Protein AF-0000000065785938 (afdb_homodimer)

Structure (mmCIF, N/CA/C/O backbone):
data_AF-0000000065785938-model_v1
#
loop_
_entity.id
_entity.type
_entity.pdbx_description
1 polymer '3-phosphoshikimate 1-carboxyvinyltransferase'
#
loop_
_atom_site.group_PDB
_atom_site.id
_atom_site.type_symbol
_atom_site.label_atom_id
_atom_site.label_alt_id
_atom_site.label_comp_id
_atom_site.label_asym_id
_atom_site.label_entity_id
_atom_site.label_seq_id
_atom_site.pdbx_PDB_ins_code
_atom_site.Cartn_x
_atom_site.Cartn_y
_atom_site.Cartn_z
_atom_site.occupancy
_atom_site.B_iso_or_equiv
_atom_site.auth_seq_id
_atom_site.auth_comp_id
_atom_site.auth_asym_id
_atom_site.auth_atom_id
_atom_site.pdbx_PDB_model_num
ATOM 1 N N . MET A 1 1 ? -3.094 27.625 -11.453 1 94.19 1 MET A N 1
ATOM 2 C CA . MET A 1 1 ? -3.986 28.672 -10.961 1 94.19 1 MET A CA 1
ATOM 3 C C . MET A 1 1 ? -3.453 30.047 -11.32 1 94.19 1 MET A C 1
ATOM 5 O O . MET A 1 1 ? -2.287 30.359 -11.062 1 94.19 1 MET A O 1
ATOM 9 N N . LYS A 1 2 ? -4.152 30.797 -12.133 1 94.94 2 LYS A N 1
ATOM 10 C CA . LYS A 1 2 ? -3.791 32.156 -12.508 1 94.94 2 LYS A CA 1
ATOM 11 C C . LYS A 1 2 ? -4.555 33.188 -11.672 1 94.94 2 LYS A C 1
ATOM 13 O O . LYS A 1 2 ? -5.785 33.125 -11.578 1 94.94 2 LYS A O 1
ATOM 18 N N . ILE A 1 3 ? -3.787 34.094 -10.852 1 96.44 3 ILE A N 1
ATOM 19 C CA . ILE A 1 3 ? -4.367 35.156 -10.031 1 96.44 3 ILE A CA 1
ATOM 20 C C . ILE A 1 3 ? -4.137 36.531 -10.695 1 96.44 3 ILE A C 1
ATOM 22 O O . ILE A 1 3 ? -3.025 36.812 -11.141 1 96.44 3 ILE A O 1
ATOM 26 N N . PHE A 1 4 ? -5.156 37.375 -10.734 1 95.56 4 PHE A N 1
ATOM 27 C CA . PHE A 1 4 ? -5.039 38.719 -11.305 1 95.56 4 PHE A CA 1
ATOM 28 C C . PHE A 1 4 ? -4.984 39.75 -10.211 1 95.56 4 PHE A C 1
ATOM 30 O O . PHE A 1 4 ? -5.676 39.625 -9.195 1 95.56 4 PHE A O 1
ATOM 37 N N . ALA A 1 5 ? -4.184 40.781 -10.461 1 94.94 5 ALA A N 1
ATOM 38 C CA . ALA A 1 5 ? -4.051 41.844 -9.484 1 94.94 5 ALA A CA 1
ATOM 39 C C . ALA A 1 5 ? -5.398 42.5 -9.211 1 94.94 5 ALA A C 1
ATOM 41 O O . ALA A 1 5 ? -6.18 42.75 -10.133 1 94.94 5 ALA A O 1
ATOM 42 N N . GLN A 1 6 ? -5.57 42.812 -7.938 1 92.12 6 GLN A N 1
ATOM 43 C CA . GLN A 1 6 ? -6.828 43.406 -7.512 1 92.12 6 GLN A CA 1
ATOM 44 C C . GLN A 1 6 ? -6.855 44.906 -7.852 1 92.12 6 GLN A C 1
ATOM 46 O O . GLN A 1 6 ? -5.844 45.594 -7.73 1 92.12 6 GLN A O 1
ATOM 51 N N . SER A 1 7 ? -8.039 45.375 -8.234 1 88.81 7 SER A N 1
ATOM 52 C CA . SER A 1 7 ? -8.242 46.812 -8.461 1 88.81 7 SER A CA 1
ATOM 53 C C . SER A 1 7 ? -9.219 47.406 -7.449 1 88.81 7 SER A C 1
ATOM 55 O O . SER A 1 7 ? -9.297 48.625 -7.285 1 88.81 7 SER A O 1
ATOM 57 N N . LYS A 1 8 ? -9.906 46.594 -6.758 1 94.62 8 LYS A N 1
ATOM 58 C CA . LYS A 1 8 ? -10.914 47 -5.785 1 94.62 8 LYS A CA 1
ATOM 59 C C . LYS A 1 8 ? -10.664 46.344 -4.426 1 94.62 8 LYS A C 1
ATOM 61 O O . LYS A 1 8 ? -10.016 45.281 -4.344 1 94.62 8 LYS A O 1
ATOM 66 N N . PRO A 1 9 ? -11.156 47 -3.391 1 95.69 9 PRO A N 1
ATOM 67 C CA . PRO A 1 9 ? -11.023 46.406 -2.061 1 95.69 9 PRO A CA 1
ATOM 68 C C . PRO A 1 9 ? -11.789 45.094 -1.929 1 95.69 9 PRO A C 1
ATOM 70 O O . PRO A 1 9 ? -12.766 44.875 -2.641 1 95.69 9 PRO A O 1
ATOM 73 N N . LEU A 1 10 ? -11.266 44.219 -1.013 1 96.06 10 LEU A N 1
ATOM 74 C CA . LEU A 1 10 ? -11.953 42.969 -0.66 1 96.06 10 LEU A CA 1
ATOM 75 C C . LEU A 1 10 ? -12.844 43.188 0.558 1 96.06 10 LEU A C 1
ATOM 77 O O . LEU A 1 10 ? -12.359 43.5 1.646 1 96.06 10 LEU A O 1
ATOM 81 N N . LYS A 1 11 ? -14.117 43.125 0.371 1 95.25 11 LYS A N 1
ATOM 82 C CA . LYS A 1 11 ? -15.086 43.25 1.46 1 95.25 11 LYS A CA 1
ATOM 83 C C . LYS A 1 11 ? -16 42.031 1.514 1 95.25 11 LYS A C 1
ATOM 85 O O . LYS A 1 11 ? -16.766 41.781 0.573 1 95.25 11 LYS A O 1
ATOM 90 N N . ALA A 1 12 ? -15.906 41.281 2.598 1 96.62 12 ALA A N 1
ATOM 91 C CA . ALA A 1 12 ? -16.719 40.094 2.645 1 96.62 12 ALA A CA 1
ATOM 92 C C . ALA A 1 12 ? -16.812 39.531 4.07 1 96.62 12 ALA A C 1
ATOM 94 O O . ALA A 1 12 ? -15.984 39.875 4.922 1 96.62 12 ALA A O 1
ATOM 95 N N . THR A 1 13 ? -17.891 38.906 4.379 1 97.31 13 THR A N 1
ATOM 96 C CA . THR A 1 13 ? -18.062 38.031 5.516 1 97.31 13 THR A CA 1
ATOM 97 C C . THR A 1 13 ? -17.984 36.562 5.07 1 97.31 13 THR A C 1
ATOM 99 O O . THR A 1 13 ? -18.75 36.125 4.215 1 97.31 13 THR A O 1
ATOM 102 N N . ILE A 1 14 ? -16.984 35.875 5.59 1 96.81 14 ILE A N 1
ATOM 103 C CA . ILE A 1 14 ? -16.734 34.5 5.145 1 96.81 14 ILE A CA 1
ATOM 104 C C . ILE A 1 14 ? -17.125 33.531 6.25 1 96.81 14 ILE A C 1
ATOM 106 O O . ILE A 1 14 ? -16.609 33.594 7.367 1 96.81 14 ILE A O 1
ATOM 110 N N . SER A 1 15 ? -18.016 32.594 5.945 1 94.31 15 SER A N 1
ATOM 111 C CA . SER A 1 15 ? -18.438 31.594 6.918 1 94.31 15 SER A CA 1
ATOM 112 C C . SER A 1 15 ? -18.062 30.188 6.465 1 94.31 15 SER A C 1
ATOM 114 O O . SER A 1 15 ? -18.031 29.25 7.273 1 94.31 15 SER A O 1
ATOM 116 N N . ASN A 1 16 ? -17.812 30.078 5.219 1 93 16 ASN A N 1
ATOM 117 C CA . ASN A 1 16 ? -17.562 28.75 4.652 1 93 16 ASN A CA 1
ATOM 118 C C . ASN A 1 16 ? -16.062 28.453 4.562 1 93 16 ASN A C 1
ATOM 120 O O . ASN A 1 16 ? -15.578 27.984 3.535 1 93 16 ASN A O 1
ATOM 124 N N . ILE A 1 17 ? -15.375 28.828 5.66 1 93.12 17 ILE A N 1
ATOM 125 C CA . ILE A 1 17 ? -13.953 28.516 5.777 1 93.12 17 ILE A CA 1
ATOM 126 C C . ILE A 1 17 ? -13.781 27.047 6.148 1 93.12 17 ILE A C 1
ATOM 128 O O . ILE A 1 17 ? -14.688 26.422 6.715 1 93.12 17 ILE A O 1
ATOM 132 N N . ALA A 1 18 ? -12.664 26.484 5.742 1 93.25 18 ALA A N 1
ATOM 133 C CA . ALA A 1 18 ? -12.352 25.109 6.105 1 93.25 18 ALA A CA 1
ATOM 134 C C . ALA A 1 18 ? -12.391 24.922 7.617 1 93.25 18 ALA A C 1
ATOM 136 O O . ALA A 1 18 ? -11.898 25.766 8.367 1 93.25 18 ALA A O 1
ATOM 137 N N . ALA A 1 19 ? -13.047 23.844 8.07 1 95.38 19 ALA A N 1
ATOM 138 C CA . ALA A 1 19 ? -13.016 23.469 9.484 1 95.38 19 ALA A CA 1
ATOM 139 C C . ALA A 1 19 ? -11.594 23.109 9.922 1 95.38 19 ALA A C 1
ATOM 141 O O . ALA A 1 19 ? -10.734 22.812 9.086 1 95.38 19 ALA A O 1
ATOM 142 N N . ASP A 1 20 ? -11.375 23.234 11.172 1 96.12 20 ASP A N 1
ATOM 143 C CA . ASP A 1 20 ? -10.031 22.984 11.68 1 96.12 20 ASP A CA 1
ATOM 144 C C . ASP A 1 20 ? -9.578 21.562 11.383 1 96.12 20 ASP A C 1
ATOM 146 O O . ASP A 1 20 ? -10.211 20.594 11.82 1 96.12 20 ASP A O 1
ATOM 150 N N . LYS A 1 21 ? -8.5 21.406 10.648 1 95.12 21 LYS A N 1
ATOM 151 C CA . LYS A 1 21 ? -7.977 20.125 10.195 1 95.12 21 LYS A CA 1
ATOM 152 C C . LYS A 1 21 ? -7.449 19.297 11.367 1 95.12 21 LYS A C 1
ATOM 154 O O . LYS A 1 21 ? -7.68 18.094 11.438 1 95.12 21 LYS A O 1
ATOM 159 N N . SER A 1 22 ? -6.742 19.953 12.289 1 96.12 22 SER A N 1
ATOM 160 C CA . SER A 1 22 ? -6.141 19.266 13.438 1 96.12 22 SER A CA 1
ATOM 161 C C . SER A 1 22 ? -7.207 18.656 14.344 1 96.12 22 SER A C 1
ATOM 163 O O . SER A 1 22 ? -7.055 17.531 14.82 1 96.12 22 SER A O 1
ATOM 165 N N . ILE A 1 23 ? -8.242 19.422 14.594 1 97.62 23 ILE A N 1
ATOM 166 C CA . ILE A 1 23 ? -9.32 18.938 15.445 1 97.62 23 ILE A CA 1
ATOM 167 C C . ILE A 1 23 ? -10.102 17.844 14.727 1 97.62 23 ILE A C 1
ATOM 169 O O . ILE A 1 23 ? -10.555 16.891 15.352 1 97.62 23 ILE A O 1
ATOM 173 N N . SER A 1 24 ? -10.266 17.984 13.422 1 97.94 24 SER A N 1
ATOM 174 C CA . SER A 1 24 ? -10.922 16.953 12.625 1 97.94 24 SER A CA 1
ATOM 175 C C . SER A 1 24 ? -10.203 15.609 12.766 1 97.94 24 SER A C 1
ATOM 177 O O . SER A 1 24 ? -10.844 14.586 13.008 1 97.94 24 SER A O 1
ATOM 179 N N . HIS A 1 25 ? -8.914 15.602 12.602 1 98.25 25 HIS A N 1
ATOM 180 C CA . HIS A 1 25 ? -8.141 14.375 12.781 1 98.25 25 HIS A CA 1
ATOM 181 C C . HIS A 1 25 ? -8.367 13.781 14.164 1 98.25 25 HIS A C 1
ATOM 183 O O . HIS A 1 25 ? -8.617 12.578 14.297 1 98.25 25 HIS A O 1
ATOM 189 N N . ARG A 1 26 ? -8.203 14.617 15.164 1 98.62 26 ARG A N 1
ATOM 190 C CA . ARG A 1 26 ? -8.281 14.164 16.547 1 98.62 26 ARG A CA 1
ATOM 191 C C . ARG A 1 26 ? -9.664 13.617 16.875 1 98.62 26 ARG A C 1
ATOM 193 O O . ARG A 1 26 ? -9.797 12.648 17.625 1 98.62 26 ARG A O 1
ATOM 200 N N . ALA A 1 27 ? -10.703 14.289 16.312 1 98.62 27 ALA A N 1
ATOM 201 C CA . ALA A 1 27 ? -12.062 13.805 16.531 1 98.62 27 ALA A CA 1
ATOM 202 C C . ALA A 1 27 ? -12.219 12.367 16.047 1 98.62 27 ALA A C 1
ATOM 204 O O . ALA A 1 27 ? -12.82 11.539 16.734 1 98.62 27 ALA A O 1
ATOM 205 N N . VAL A 1 28 ? -11.656 12.055 14.914 1 98.75 28 VAL A N 1
ATOM 206 C CA . VAL A 1 28 ? -11.734 10.719 14.344 1 98.75 28 VAL A CA 1
ATOM 207 C C . VAL A 1 28 ? -10.938 9.742 15.195 1 98.75 28 VAL A C 1
ATOM 209 O O . VAL A 1 28 ? -11.445 8.688 15.594 1 98.75 28 VAL A O 1
ATOM 212 N N . ILE A 1 29 ? -9.734 10.062 15.531 1 98.75 29 ILE A N 1
ATOM 213 C CA . ILE A 1 29 ? -8.797 9.172 16.203 1 98.75 29 ILE A CA 1
ATOM 214 C C . ILE A 1 29 ? -9.281 8.898 17.625 1 98.75 29 ILE A C 1
ATOM 216 O O . ILE A 1 29 ? -9.297 7.754 18.078 1 98.75 29 ILE A O 1
ATOM 220 N N . PHE A 1 30 ? -9.758 9.984 18.328 1 98.62 30 PHE A N 1
ATOM 221 C CA . PHE A 1 30 ? -10.195 9.828 19.719 1 98.62 30 PHE A CA 1
ATOM 222 C C . PHE A 1 30 ? -11.484 9.008 19.781 1 98.62 30 PHE A C 1
ATOM 224 O O . PHE A 1 30 ? -11.734 8.328 20.781 1 98.62 30 PHE A O 1
ATOM 231 N N . SER A 1 31 ? -12.32 9.055 18.734 1 98.56 31 SER A N 1
ATOM 232 C CA . SER A 1 31 ? -13.547 8.273 18.688 1 98.56 31 SER A CA 1
ATOM 233 C C . SER A 1 31 ? -13.258 6.781 18.797 1 98.56 31 SER A C 1
ATOM 235 O O . SER A 1 31 ? -14.086 6.02 19.297 1 98.56 31 SER A O 1
ATOM 237 N N . LEU A 1 32 ? -12.078 6.34 18.375 1 98.5 32 LEU A N 1
ATOM 238 C CA . LEU A 1 32 ? -11.711 4.93 18.375 1 98.5 32 LEU A CA 1
ATOM 239 C C . LEU A 1 32 ? -11.539 4.414 19.797 1 98.5 32 LEU A C 1
ATOM 241 O O . LEU A 1 32 ? -11.539 3.203 20.031 1 98.5 32 LEU A O 1
ATOM 245 N N . LEU A 1 33 ? -11.344 5.34 20.766 1 97.94 33 LEU A N 1
ATOM 246 C CA . LEU A 1 33 ? -11.117 4.969 22.156 1 97.94 33 LEU A CA 1
ATOM 247 C C . LEU A 1 33 ? -12.375 5.195 23 1 97.94 33 LEU A C 1
ATOM 249 O O . LEU A 1 33 ? -12.328 5.109 24.219 1 97.94 33 LEU A O 1
ATOM 253 N N . SER A 1 34 ? -13.469 5.492 22.344 1 97.94 34 SER A N 1
ATOM 254 C CA . SER A 1 34 ? -14.711 5.812 23.047 1 97.94 34 SER A CA 1
ATOM 255 C C . SER A 1 34 ? -15.68 4.641 23.016 1 97.94 34 SER A C 1
ATOM 257 O O . SER A 1 34 ? -15.328 3.545 22.562 1 97.94 34 SER A O 1
ATOM 259 N N . SER A 1 35 ? -16.812 4.832 23.641 1 95.62 35 SER A N 1
ATOM 260 C CA . SER A 1 35 ? -17.938 3.904 23.547 1 95.62 35 SER A CA 1
ATOM 261 C C . SER A 1 35 ? -19.188 4.594 23 1 95.62 35 SER A C 1
ATOM 263 O O . SER A 1 35 ? -19.391 5.789 23.234 1 95.62 35 SER A O 1
ATOM 265 N N . GLY A 1 36 ? -19.891 3.957 22.234 1 93.81 36 GLY A N 1
ATOM 266 C CA . GLY A 1 36 ? -21.109 4.52 21.672 1 93.81 36 GLY A CA 1
ATOM 267 C C . GLY A 1 36 ? -20.875 5.277 20.391 1 93.81 36 GLY A C 1
ATOM 268 O O . GLY A 1 36 ? -19.906 5.02 19.672 1 93.81 36 GLY A O 1
ATOM 269 N N . THR A 1 37 ? -21.828 6.145 20.062 1 98.06 37 THR A N 1
ATOM 270 C CA . THR A 1 37 ? -21.797 6.859 18.797 1 98.06 37 THR A CA 1
ATOM 271 C C . THR A 1 37 ? -21.266 8.281 18.984 1 98.06 37 THR A C 1
ATOM 273 O O . THR A 1 37 ? -21.812 9.039 19.797 1 98.06 37 THR A O 1
ATOM 276 N N . ASN A 1 38 ? -20.172 8.633 18.344 1 98.62 38 ASN A N 1
ATOM 277 C CA . ASN A 1 38 ? -19.625 9.984 18.281 1 98.62 38 ASN A CA 1
ATOM 278 C C . ASN A 1 38 ? -20.281 10.812 17.188 1 98.62 38 ASN A C 1
ATOM 280 O O . ASN A 1 38 ? -20.547 10.305 16.094 1 98.62 38 ASN A O 1
ATOM 284 N N . LYS A 1 39 ? -20.594 12.023 17.516 1 98.62 39 LYS A N 1
ATOM 285 C CA . LYS A 1 39 ? -21.234 12.945 16.578 1 98.62 39 LYS A CA 1
ATOM 286 C C . LYS A 1 39 ? -20.344 14.156 16.297 1 98.62 39 LYS A C 1
ATOM 288 O O . LYS A 1 39 ? -20.062 14.945 17.203 1 98.62 39 LYS A O 1
ATOM 293 N N . ILE A 1 40 ? -19.922 14.32 15.078 1 98.44 40 ILE A N 1
ATOM 294 C CA . ILE A 1 40 ? -18.984 15.375 14.688 1 98.44 40 ILE A CA 1
ATOM 295 C C . ILE A 1 40 ? -19.641 16.281 13.648 1 98.44 40 ILE A C 1
ATOM 297 O O . ILE A 1 40 ? -19.875 15.883 12.508 1 98.44 40 ILE A O 1
ATOM 301 N N . GLU A 1 41 ? -19.906 17.484 14.023 1 97.62 41 GLU A N 1
ATOM 302 C CA . GLU A 1 41 ? -20.469 18.5 13.141 1 97.62 41 GLU A CA 1
ATOM 303 C C . GLU A 1 41 ? -19.391 19.406 12.57 1 97.62 41 GLU A C 1
ATOM 305 O O . GLU A 1 41 ? -18.406 19.719 13.25 1 97.62 41 GLU A O 1
ATOM 310 N N . ASN A 1 42 ? -19.547 19.797 11.32 1 96.62 42 ASN A N 1
ATOM 311 C CA . ASN A 1 42 ? -18.625 20.656 10.602 1 96.62 42 ASN A CA 1
ATOM 312 C C . ASN A 1 42 ? -17.25 20.016 10.453 1 96.62 42 ASN A C 1
ATOM 314 O O . ASN A 1 42 ? -16.234 20.641 10.742 1 96.62 42 ASN A O 1
ATOM 318 N N . PHE A 1 43 ? -17.25 18.719 10.117 1 97.44 43 PHE A N 1
ATOM 319 C CA . PHE A 1 43 ? -16.031 17.984 9.82 1 97.44 43 PHE A CA 1
ATOM 320 C C . PHE A 1 43 ? -15.375 18.5 8.547 1 97.44 43 PHE A C 1
ATOM 322 O O . PHE A 1 43 ? -16.062 18.859 7.594 1 97.44 43 PHE A O 1
ATOM 329 N N . LEU A 1 44 ? -14.062 18.578 8.648 1 96.38 44 LEU A N 1
ATOM 330 C CA . LEU A 1 44 ? -13.352 18.938 7.426 1 96.38 44 LEU A CA 1
ATOM 331 C C . LEU A 1 44 ? -13.281 17.766 6.461 1 96.38 44 LEU A C 1
ATOM 333 O O . LEU A 1 44 ? -12.586 16.781 6.723 1 96.38 44 LEU A O 1
ATOM 337 N N . PHE A 1 45 ? -13.984 17.875 5.352 1 95.19 45 PHE A N 1
ATOM 338 C CA . PHE A 1 45 ? -13.859 16.875 4.309 1 95.19 45 PHE A CA 1
ATOM 339 C C . PHE A 1 45 ? -12.781 17.266 3.301 1 95.19 45 PHE A C 1
ATOM 341 O O . PHE A 1 45 ? -13.086 17.844 2.26 1 95.19 45 PHE A O 1
ATOM 348 N N . ALA A 1 46 ? -11.562 16.953 3.598 1 93.19 46 ALA A N 1
ATOM 349 C CA . ALA A 1 46 ? -10.391 17.109 2.738 1 93.19 46 ALA A CA 1
ATOM 350 C C . ALA A 1 46 ? -9.648 15.789 2.588 1 93.19 46 ALA A C 1
ATOM 352 O O . ALA A 1 46 ? -9.914 14.828 3.32 1 93.19 46 ALA A O 1
ATOM 353 N N . GLU A 1 47 ? -8.734 15.719 1.681 1 93.81 47 GLU A N 1
ATOM 354 C CA . GLU A 1 47 ? -8.008 14.477 1.446 1 93.81 47 GLU A CA 1
ATOM 355 C C . GLU A 1 47 ? -7.344 13.977 2.727 1 93.81 47 GLU A C 1
ATOM 357 O O . GLU A 1 47 ? -7.434 12.797 3.053 1 93.81 47 GLU A O 1
ATOM 362 N N . ASP A 1 48 ? -6.711 14.828 3.467 1 94.06 48 ASP A N 1
ATOM 363 C CA . ASP A 1 48 ? -5.988 14.477 4.684 1 94.06 48 ASP A CA 1
ATOM 364 C C . ASP A 1 48 ? -6.914 13.812 5.703 1 94.06 48 ASP A C 1
ATOM 366 O O . ASP A 1 48 ? -6.613 12.727 6.203 1 94.06 48 ASP A O 1
ATOM 370 N N . THR A 1 49 ? -8.031 14.422 5.988 1 96.94 49 THR A N 1
ATOM 371 C CA . THR A 1 49 ? -8.914 13.945 7.051 1 96.94 49 THR A CA 1
ATOM 372 C C . THR A 1 49 ? -9.742 12.758 6.574 1 96.94 49 THR A C 1
ATOM 374 O O . THR A 1 49 ? -10.156 11.922 7.379 1 96.94 49 THR A O 1
ATOM 377 N N . GLU A 1 50 ? -9.984 12.727 5.273 1 97.25 50 GLU A N 1
ATOM 378 C CA . GLU A 1 50 ? -10.664 11.555 4.727 1 97.25 50 GLU A CA 1
ATOM 379 C C . GLU A 1 50 ? -9.828 10.289 4.91 1 97.25 50 GLU A C 1
ATOM 381 O O . GLU A 1 50 ? -10.375 9.203 5.125 1 97.25 50 GLU A O 1
ATOM 386 N N . HIS A 1 51 ? -8.539 10.422 4.805 1 97.62 51 HIS A N 1
ATOM 387 C CA . HIS A 1 51 ? -7.668 9.289 5.086 1 97.62 51 HIS A CA 1
ATOM 388 C C . HIS A 1 51 ? -7.797 8.844 6.539 1 97.62 51 HIS A C 1
ATOM 390 O O . HIS A 1 51 ? -7.758 7.645 6.828 1 97.62 51 HIS A O 1
ATOM 396 N N . SER A 1 52 ? -7.941 9.773 7.445 1 98.38 52 SER A N 1
ATOM 397 C CA . SER A 1 52 ? -8.141 9.422 8.844 1 98.38 52 SER A CA 1
ATOM 398 C C . SER A 1 52 ? -9.438 8.641 9.039 1 98.38 52 SER A C 1
ATOM 400 O O . SER A 1 52 ? -9.477 7.668 9.797 1 98.38 52 SER A O 1
ATOM 402 N N . LEU A 1 53 ? -10.5 9.07 8.352 1 98.69 53 LEU A N 1
ATOM 403 C CA . LEU A 1 53 ? -11.773 8.352 8.422 1 98.69 53 LEU A CA 1
ATOM 404 C C . LEU A 1 53 ? -11.625 6.93 7.898 1 98.69 53 LEU A C 1
ATOM 406 O O . LEU A 1 53 ? -12.125 5.984 8.516 1 98.69 53 LEU A O 1
ATOM 410 N N . GLU A 1 54 ? -10.938 6.824 6.812 1 98.56 54 GLU A N 1
ATOM 411 C CA . GLU A 1 54 ? -10.773 5.508 6.199 1 98.56 54 GLU A CA 1
ATOM 412 C C . GLU A 1 54 ? -9.953 4.582 7.094 1 98.56 54 GLU A C 1
ATOM 414 O O . GLU A 1 54 ? -10.258 3.395 7.211 1 98.56 54 GLU A O 1
ATOM 419 N N . ILE A 1 55 ? -8.891 5.109 7.641 1 98.81 55 ILE A N 1
ATOM 420 C CA . ILE A 1 55 ? -8.078 4.312 8.555 1 98.81 55 ILE A CA 1
ATOM 421 C C . ILE A 1 55 ? -8.93 3.861 9.742 1 98.81 55 ILE A C 1
ATOM 423 O O . ILE A 1 55 ? -8.867 2.701 10.156 1 98.81 55 ILE A O 1
ATOM 427 N N . ALA A 1 56 ? -9.758 4.754 10.266 1 98.81 56 ALA A N 1
ATOM 428 C CA . ALA A 1 56 ? -10.633 4.402 11.375 1 98.81 56 ALA A CA 1
ATOM 429 C C . ALA A 1 56 ? -11.57 3.258 10.992 1 98.81 56 ALA A C 1
ATOM 431 O O . ALA A 1 56 ? -11.812 2.354 11.789 1 98.81 56 ALA A O 1
ATOM 432 N N . ARG A 1 57 ? -12.102 3.318 9.781 1 98.62 57 ARG A N 1
ATOM 433 C CA . ARG A 1 57 ? -12.938 2.23 9.289 1 98.62 57 ARG A CA 1
ATOM 434 C C . ARG A 1 57 ? -12.18 0.911 9.281 1 98.62 57 ARG A C 1
ATOM 436 O O . ARG A 1 57 ? -12.703 -0.119 9.711 1 98.62 57 ARG A O 1
ATOM 443 N N . LYS A 1 58 ? -10.938 0.958 8.773 1 98.44 58 LYS A N 1
ATOM 444 C CA . LYS A 1 58 ? -10.102 -0.237 8.656 1 98.44 58 LYS A CA 1
ATOM 445 C C . LYS A 1 58 ? -9.75 -0.798 10.023 1 98.44 58 LYS A C 1
ATOM 447 O O . LYS A 1 58 ? -9.414 -1.979 10.156 1 98.44 58 LYS A O 1
ATOM 452 N N . LEU A 1 59 ? -9.844 0.06 11.008 1 98.62 59 LEU A N 1
ATOM 453 C CA . LEU A 1 59 ? -9.508 -0.353 12.367 1 98.62 59 LEU A CA 1
ATOM 454 C C . LEU A 1 59 ? -10.75 -0.822 13.117 1 98.62 59 LEU A C 1
ATOM 456 O O . LEU A 1 59 ? -10.68 -1.155 14.297 1 98.62 59 LEU A O 1
ATOM 460 N N . GLY A 1 60 ? -11.93 -0.807 12.453 1 98.25 60 GLY A N 1
ATOM 461 C CA . GLY A 1 60 ? -13.094 -1.484 13.008 1 98.25 60 GLY A CA 1
ATOM 462 C C . GLY A 1 60 ? -14.25 -0.546 13.305 1 98.25 60 GLY A C 1
ATOM 463 O O . GLY A 1 60 ? -15.32 -0.986 13.711 1 98.25 60 GLY A O 1
ATOM 464 N N . ALA A 1 61 ? -14.062 0.772 13.109 1 98.56 61 ALA A N 1
ATOM 465 C CA . ALA A 1 61 ? -15.141 1.719 13.383 1 98.56 61 ALA A CA 1
ATOM 466 C C . ALA A 1 61 ? -16.188 1.681 12.281 1 98.56 61 ALA A C 1
ATOM 468 O O . ALA A 1 61 ? -15.867 1.467 11.109 1 98.56 61 ALA A O 1
ATOM 469 N N . ASP A 1 62 ? -17.406 1.828 12.656 1 98.5 62 ASP A N 1
ATOM 470 C CA . ASP A 1 62 ? -18.5 2.055 11.703 1 98.5 62 ASP A CA 1
ATOM 471 C C . ASP A 1 62 ? -18.766 3.547 11.516 1 98.5 62 ASP A C 1
ATOM 473 O O . ASP A 1 62 ? -19.109 4.242 12.469 1 98.5 62 ASP A O 1
ATOM 477 N N . ILE A 1 63 ? -18.609 4.082 10.344 1 98.62 63 ILE A N 1
ATOM 478 C CA . ILE A 1 63 ? -18.688 5.516 10.102 1 98.62 63 ILE A CA 1
ATOM 479 C C . ILE A 1 63 ? -19.812 5.805 9.102 1 98.62 63 ILE A C 1
ATOM 481 O O . ILE A 1 63 ? -19.844 5.215 8.016 1 98.62 63 ILE A O 1
ATOM 485 N N . GLU A 1 64 ? -20.641 6.602 9.445 1 98.38 64 GLU A N 1
ATOM 486 C CA . GLU A 1 64 ? -21.734 7.059 8.594 1 98.38 64 GLU A CA 1
ATOM 487 C C . GLU A 1 64 ? -21.734 8.578 8.453 1 98.38 64 GLU A C 1
ATOM 489 O O . GLU A 1 64 ? -21.484 9.297 9.422 1 98.38 64 GLU A O 1
ATOM 494 N N . ILE A 1 65 ? -21.953 9.008 7.297 1 98 65 ILE A N 1
ATOM 495 C CA . ILE A 1 65 ? -22.078 10.438 7.031 1 98 65 ILE A CA 1
ATOM 496 C C . ILE A 1 65 ? -23.516 10.758 6.609 1 98 65 ILE A C 1
ATOM 498 O O . ILE A 1 65 ? -24 10.227 5.609 1 98 65 ILE A O 1
ATOM 502 N N . LYS A 1 66 ? -24.25 11.477 7.453 1 96.38 66 LYS A N 1
ATOM 503 C CA . LYS A 1 66 ? -25.625 11.875 7.18 1 96.38 66 LYS A CA 1
ATOM 504 C C . LYS A 1 66 ? -25.766 13.398 7.199 1 96.38 66 LYS A C 1
ATOM 506 O O . LYS A 1 66 ? -25.547 14.031 8.234 1 96.38 66 LYS A O 1
ATOM 511 N N . GLU A 1 67 ? -26.094 14.047 6.113 1 95.44 67 GLU A N 1
ATOM 512 C CA . GLU A 1 67 ? -26.344 15.477 5.996 1 95.44 67 GLU A CA 1
ATOM 513 C C . GLU A 1 67 ? -25.125 16.281 6.461 1 95.44 67 GLU A C 1
ATOM 515 O O . GLU A 1 67 ? -25.266 17.219 7.258 1 95.44 67 GLU A O 1
ATOM 520 N N . GLY A 1 68 ? -24.016 15.828 6.203 1 94.94 68 GLY A N 1
ATOM 521 C CA . GLY A 1 68 ? -22.781 16.547 6.492 1 94.94 68 GLY A CA 1
ATOM 522 C C . GLY A 1 68 ? -22.234 16.266 7.883 1 94.94 68 GLY A C 1
ATOM 523 O O . GLY A 1 68 ? -21.172 16.766 8.25 1 94.94 68 GLY A O 1
ATOM 524 N N . ILE A 1 69 ? -23.016 15.516 8.656 1 98 69 ILE A N 1
ATOM 525 C CA . ILE A 1 69 ? -22.594 15.156 10.008 1 98 69 ILE A CA 1
ATOM 526 C C . ILE A 1 69 ? -21.938 13.773 9.992 1 98 69 ILE A C 1
ATOM 528 O O . ILE A 1 69 ? -22.469 12.844 9.359 1 98 69 ILE A O 1
ATOM 532 N N . VAL A 1 70 ? -20.781 13.625 10.602 1 98.69 70 VAL A N 1
ATOM 533 C CA . VAL A 1 70 ? -20.094 12.344 10.688 1 98.69 70 VAL A CA 1
ATOM 534 C C . VAL A 1 70 ? -20.469 11.633 11.977 1 98.69 70 VAL A C 1
ATOM 536 O O . VAL A 1 70 ? -20.312 12.188 13.07 1 98.69 70 VAL A O 1
ATOM 539 N N . PHE A 1 71 ? -21 10.484 11.836 1 98.88 71 PHE A N 1
ATOM 540 C CA . PHE A 1 71 ? -21.266 9.602 12.969 1 98.88 71 PHE A CA 1
ATOM 541 C C . PHE A 1 71 ? -20.281 8.445 13 1 98.88 71 PHE A C 1
ATOM 543 O O . PHE A 1 71 ? -20.078 7.766 11.992 1 98.88 71 PHE A O 1
ATOM 550 N N . ILE A 1 72 ? -19.578 8.258 14.086 1 98.81 72 ILE A N 1
ATOM 551 C CA . ILE A 1 72 ? -18.625 7.172 14.242 1 98.81 72 ILE A CA 1
ATOM 552 C C . ILE A 1 72 ? -19.047 6.277 15.406 1 98.81 72 ILE A C 1
ATOM 554 O O . ILE A 1 72 ? -19.078 6.719 16.562 1 98.81 72 ILE A O 1
ATOM 558 N N . ASP A 1 73 ? -19.453 5.074 15.156 1 98.62 73 ASP A N 1
ATOM 559 C CA . ASP A 1 73 ? -19.578 4.047 16.188 1 98.62 73 ASP A CA 1
ATOM 560 C C . ASP A 1 73 ? -18.219 3.418 16.5 1 98.62 73 ASP A C 1
ATOM 562 O O . ASP A 1 73 ? -17.609 2.789 15.641 1 98.62 73 ASP A O 1
ATOM 566 N N . ALA A 1 74 ? -17.812 3.668 17.688 1 97.56 74 ALA A N 1
ATOM 567 C CA . ALA A 1 74 ? -16.516 3.139 18.109 1 97.56 74 ALA A CA 1
ATOM 568 C C . ALA A 1 74 ? -16.5 1.614 18.031 1 97.56 74 ALA A C 1
ATOM 570 O O . ALA A 1 74 ? -17.516 0.96 18.266 1 97.56 74 ALA A O 1
ATOM 571 N N . PRO A 1 75 ? -15.297 1.048 17.625 1 97.19 75 PRO A N 1
ATOM 572 C CA . PRO A 1 75 ? -15.195 -0.412 17.688 1 97.19 75 PRO A CA 1
ATOM 573 C C . PRO A 1 75 ? -15.109 -0.94 19.125 1 97.19 75 PRO A C 1
ATOM 575 O O . PRO A 1 75 ? -14.641 -0.231 20.016 1 97.19 75 PRO A O 1
ATOM 578 N N . LYS A 1 76 ? -15.617 -2.158 19.344 1 94.75 76 LYS A N 1
ATOM 579 C CA . LYS A 1 76 ? -15.422 -2.793 20.641 1 94.75 76 LYS A CA 1
ATOM 580 C C . LYS A 1 76 ? -13.938 -2.934 20.984 1 94.75 76 LYS A C 1
ATOM 582 O O . LYS A 1 76 ? -13.539 -2.77 22.125 1 94.75 76 LYS A O 1
ATOM 587 N N . LYS A 1 77 ? -13.203 -3.242 19.984 1 94.94 77 LYS A N 1
ATOM 588 C CA . LYS A 1 77 ? -11.75 -3.299 20.031 1 94.94 77 LYS A CA 1
ATOM 589 C C . LYS A 1 77 ? -11.141 -2.902 18.688 1 94.94 77 LYS A C 1
ATOM 591 O O . LYS A 1 77 ? -11.711 -3.201 17.625 1 94.94 77 LYS A O 1
ATOM 596 N N . ILE A 1 78 ? -10.047 -2.199 18.719 1 96.75 78 ILE A N 1
ATOM 597 C CA . ILE A 1 78 ? -9.352 -1.866 17.469 1 96.75 78 ILE A CA 1
ATOM 598 C C . ILE A 1 78 ? -8.867 -3.145 16.797 1 96.75 78 ILE A C 1
ATOM 600 O O . ILE A 1 78 ? -8.242 -3.998 17.422 1 96.75 78 ILE A O 1
ATOM 604 N N . VAL A 1 79 ? -9.203 -3.303 15.516 1 96.56 79 VAL A N 1
ATOM 605 C CA . VAL A 1 79 ? -8.914 -4.547 14.812 1 96.56 79 VAL A CA 1
ATOM 606 C C . VAL A 1 79 ? -7.645 -4.391 13.977 1 96.56 79 VAL A C 1
ATOM 608 O O . VAL A 1 79 ? -7.363 -3.307 13.461 1 96.56 79 VAL A O 1
ATOM 611 N N . GLU A 1 80 ? -6.832 -5.441 13.906 1 97.44 80 GLU A N 1
ATOM 612 C CA . GLU A 1 80 ? -5.688 -5.508 13 1 97.44 80 GLU A CA 1
ATOM 613 C C . GLU A 1 80 ? -6.137 -5.473 11.539 1 97.44 80 GLU A C 1
ATOM 615 O O . GLU A 1 80 ? -6.898 -6.332 11.102 1 97.44 80 GLU A O 1
ATOM 620 N N . PRO A 1 81 ? -5.695 -4.469 10.789 1 98 81 PRO A N 1
ATOM 621 C CA . PRO A 1 81 ? -6.152 -4.367 9.406 1 98 81 PRO A CA 1
ATOM 622 C C . PRO A 1 81 ? -5.449 -5.359 8.477 1 98 81 PRO A C 1
ATOM 624 O O . PRO A 1 81 ? -4.285 -5.695 8.695 1 98 81 PRO A O 1
ATOM 627 N N . ASP A 1 82 ? -6.094 -5.762 7.402 1 97.69 82 ASP A N 1
ATOM 628 C CA . ASP A 1 82 ? -5.535 -6.684 6.418 1 97.69 82 ASP A CA 1
ATOM 629 C C . ASP A 1 82 ? -4.969 -5.93 5.219 1 97.69 82 ASP A C 1
ATOM 631 O O . ASP A 1 82 ? -4.93 -6.461 4.105 1 97.69 82 ASP A O 1
ATOM 635 N N . CYS A 1 83 ? -4.668 -4.707 5.418 1 98.19 83 CYS A N 1
ATOM 636 C CA . CYS A 1 83 ? -4.184 -3.842 4.348 1 98.19 83 CYS A CA 1
ATOM 637 C C . CYS A 1 83 ? -3.264 -2.758 4.898 1 98.19 83 CYS A C 1
ATOM 639 O O . CYS A 1 83 ? -3.066 -2.662 6.109 1 98.19 83 CYS A O 1
ATOM 641 N N . ILE A 1 84 ? -2.662 -1.983 4.004 1 98.62 84 ILE A N 1
ATOM 642 C CA . ILE A 1 84 ? -1.848 -0.823 4.348 1 98.62 84 ILE A CA 1
ATOM 643 C C . ILE A 1 84 ? -2.746 0.312 4.832 1 98.62 84 ILE A C 1
ATOM 645 O O . ILE A 1 84 ? -3.807 0.562 4.258 1 98.62 84 ILE A O 1
ATOM 649 N N . LEU A 1 85 ? -2.391 0.912 5.949 1 98.81 85 LEU A N 1
ATOM 650 C CA . LEU A 1 85 ? -3.055 2.139 6.375 1 98.81 85 LEU A CA 1
ATOM 651 C C . LEU A 1 85 ? -2.492 3.346 5.633 1 98.81 85 LEU A C 1
ATOM 653 O O . LEU A 1 85 ? -1.432 3.863 5.992 1 98.81 85 LEU A O 1
ATOM 657 N N . GLU A 1 86 ? -3.238 3.803 4.633 1 98.44 86 GLU A N 1
ATOM 658 C CA . GLU A 1 86 ? -2.801 4.867 3.734 1 98.44 86 GLU A CA 1
ATOM 659 C C . GLU A 1 86 ? -3.07 6.242 4.336 1 98.44 86 GLU A C 1
ATOM 661 O O . GLU A 1 86 ? -4.227 6.613 4.562 1 98.44 86 GLU A O 1
ATOM 666 N N . CYS A 1 87 ? -2.023 7.008 4.434 1 98.12 87 CYS A N 1
ATOM 667 C CA . CYS A 1 87 ? -2.146 8.305 5.086 1 98.12 87 CYS A CA 1
ATOM 668 C C . CYS A 1 87 ? -2.17 9.43 4.062 1 98.12 87 CYS A C 1
ATOM 670 O O . CYS A 1 87 ? -2.354 10.602 4.418 1 98.12 87 CYS A O 1
ATOM 672 N N . GLY A 1 88 ? -1.996 9.102 2.768 1 95.44 88 GLY A N 1
ATOM 673 C CA . GLY A 1 88 ? -1.884 10.156 1.773 1 95.44 88 GLY A CA 1
ATOM 674 C C . GLY A 1 88 ? -0.715 11.094 2.023 1 95.44 88 GLY A C 1
ATOM 675 O O . GLY A 1 88 ? 0.421 10.641 2.189 1 95.44 88 GLY A O 1
ATOM 676 N N . ASN A 1 89 ? -0.951 12.328 2.146 1 93.38 89 ASN A N 1
ATOM 677 C CA . ASN A 1 89 ? 0.081 13.32 2.436 1 93.38 89 ASN A CA 1
ATOM 678 C C . ASN A 1 89 ? -0.032 13.844 3.863 1 93.38 89 ASN A C 1
ATOM 680 O O . ASN A 1 89 ? 0.514 14.898 4.184 1 93.38 89 ASN A O 1
ATOM 684 N N . SER A 1 90 ? -0.748 13.133 4.703 1 94.88 90 SER A N 1
ATOM 685 C CA . SER A 1 90 ? -1.065 13.648 6.031 1 94.88 90 SER A CA 1
ATOM 686 C C . SER A 1 90 ? -0.036 13.195 7.059 1 94.88 90 SER A C 1
ATOM 688 O O . SER A 1 90 ? -0.165 12.117 7.641 1 94.88 90 SER A O 1
ATOM 690 N N . GLY A 1 91 ? 0.817 14.062 7.41 1 95.5 91 GLY A N 1
ATOM 691 C CA . GLY A 1 91 ? 1.766 13.773 8.477 1 95.5 91 GLY A CA 1
ATOM 692 C C . GLY A 1 91 ? 1.108 13.617 9.836 1 95.5 91 GLY A C 1
ATOM 693 O O . GLY A 1 91 ? 1.504 12.75 10.617 1 95.5 91 GLY A O 1
ATOM 694 N N . THR A 1 92 ? 0.098 14.438 10.023 1 96.06 92 THR A N 1
ATOM 695 C CA . THR A 1 92 ? -0.624 14.375 11.289 1 96.06 92 THR A CA 1
ATOM 696 C C . THR A 1 92 ? -1.252 13 11.484 1 96.06 92 THR A C 1
ATOM 698 O O . THR A 1 92 ? -1.113 12.398 12.555 1 96.06 92 THR A O 1
ATOM 701 N N . SER A 1 93 ? -1.911 12.477 10.469 1 97.12 93 SER A N 1
ATOM 702 C CA . SER A 1 93 ? -2.51 11.148 10.562 1 97.12 93 SER A CA 1
ATOM 703 C C . SER A 1 93 ? -1.465 10.094 10.914 1 97.12 93 SER A C 1
ATOM 705 O O . SER A 1 93 ? -1.627 9.344 11.883 1 97.12 93 SER A O 1
ATOM 707 N N . MET A 1 94 ? -0.408 10.102 10.148 1 98.38 94 MET A N 1
ATOM 708 C CA . MET A 1 94 ? 0.603 9.07 10.336 1 98.38 94 MET A CA 1
ATOM 709 C C . MET A 1 94 ? 1.183 9.117 11.75 1 98.38 94 MET A C 1
ATOM 711 O O . MET A 1 94 ? 1.297 8.094 12.414 1 98.38 94 MET A O 1
ATOM 715 N N . ARG A 1 95 ? 1.513 10.258 12.203 1 98.62 95 ARG A N 1
ATOM 716 C CA . ARG A 1 95 ? 2.197 10.43 13.484 1 98.62 95 ARG A CA 1
ATOM 717 C C . ARG A 1 95 ? 1.26 10.141 14.648 1 98.62 95 ARG A C 1
ATOM 719 O O . ARG A 1 95 ? 1.659 9.508 15.633 1 98.62 95 ARG A O 1
ATOM 726 N N . LEU A 1 96 ? 0 10.578 14.594 1 98.69 96 LEU A N 1
ATOM 727 C CA . LEU A 1 96 ? -0.94 10.32 15.68 1 98.69 96 LEU A CA 1
ATOM 728 C C . LEU A 1 96 ? -1.343 8.852 15.719 1 98.69 96 LEU A C 1
ATOM 730 O O . LEU A 1 96 ? -1.453 8.258 16.797 1 98.69 96 LEU A O 1
ATOM 734 N N . PHE A 1 97 ? -1.563 8.25 14.547 1 98.81 97 PHE A N 1
ATOM 735 C CA . PHE A 1 97 ? -1.886 6.828 14.516 1 98.81 97 PHE A CA 1
ATOM 736 C C . PHE A 1 97 ? -0.704 5.992 14.992 1 98.81 97 PHE A C 1
ATOM 738 O O . PHE A 1 97 ? -0.889 4.945 15.617 1 98.81 97 PHE A O 1
ATOM 745 N N . MET A 1 98 ? 0.54 6.43 14.695 1 98.62 98 MET A N 1
ATOM 746 C CA . MET A 1 98 ? 1.71 5.75 15.242 1 98.62 98 MET A CA 1
ATOM 747 C C . MET A 1 98 ? 1.618 5.641 16.766 1 98.62 98 MET A C 1
ATOM 749 O O . MET A 1 98 ? 1.901 4.586 17.328 1 98.62 98 MET A O 1
ATOM 753 N N . GLY A 1 99 ? 1.261 6.758 17.406 1 98.69 99 GLY A N 1
ATOM 754 C CA . GLY A 1 99 ? 1.103 6.766 18.844 1 98.69 99 GLY A CA 1
ATOM 755 C C . GLY A 1 99 ? -0.004 5.852 19.328 1 98.69 99 GLY A C 1
ATOM 756 O O . GLY A 1 99 ? 0.198 5.062 20.266 1 98.69 99 GLY A O 1
ATOM 757 N N . LEU A 1 100 ? -1.204 5.941 18.719 1 98.75 100 LEU A N 1
ATOM 758 C CA . LEU A 1 100 ? -2.357 5.133 19.094 1 98.75 100 LEU A CA 1
ATOM 759 C C . LEU A 1 100 ? -2.043 3.646 18.969 1 98.75 100 LEU A C 1
ATOM 761 O O . LEU A 1 100 ? -2.277 2.871 19.891 1 98.75 100 LEU A O 1
ATOM 765 N N . LEU A 1 101 ? -1.439 3.264 17.812 1 98.69 101 LEU A N 1
ATOM 766 C CA . LEU A 1 101 ? -1.305 1.858 17.438 1 98.69 101 LEU A CA 1
ATOM 767 C C . LEU A 1 101 ? -0.113 1.225 18.156 1 98.69 101 LEU A C 1
ATOM 769 O O . LEU A 1 101 ? -0.008 -0.002 18.219 1 98.69 101 LEU A O 1
ATOM 773 N N . ALA A 1 102 ? 0.835 2.055 18.672 1 98.5 102 ALA A N 1
ATOM 774 C CA . ALA A 1 102 ? 1.981 1.558 19.422 1 98.5 102 ALA A CA 1
ATOM 775 C C . ALA A 1 102 ? 1.529 0.758 20.641 1 98.5 102 ALA A C 1
ATOM 777 O O . ALA A 1 102 ? 2.242 -0.135 21.109 1 98.5 102 ALA A O 1
ATOM 778 N N . SER A 1 103 ? 0.32 1.049 21.125 1 97.88 103 SER A N 1
ATOM 779 C CA . SER A 1 103 ? -0.122 0.419 22.375 1 97.88 103 SER A CA 1
ATOM 780 C C . SER A 1 103 ? -1.348 -0.458 22.141 1 97.88 103 SER A C 1
ATOM 782 O O . SER A 1 103 ? -2.092 -0.756 23.078 1 97.88 103 SER A O 1
ATOM 784 N N . VAL A 1 104 ? -1.664 -0.778 20.953 1 97.25 104 VAL A N 1
ATOM 785 C CA . VAL A 1 104 ? -2.771 -1.647 20.562 1 97.25 104 VAL A CA 1
ATOM 786 C C . VAL A 1 104 ? -2.229 -2.973 20.031 1 97.25 104 VAL A C 1
ATOM 788 O O . VAL A 1 104 ? -1.355 -2.988 19.156 1 97.25 104 VAL A O 1
ATOM 791 N N . GLU A 1 105 ? -2.732 -4.047 20.547 1 96.75 105 GLU A N 1
ATOM 792 C CA . GLU A 1 105 ? -2.287 -5.348 20.047 1 96.75 105 GLU A CA 1
ATOM 793 C C . GLU A 1 105 ? -2.592 -5.508 18.562 1 96.75 105 GLU A C 1
ATOM 795 O O . GLU A 1 105 ? -3.727 -5.297 18.125 1 96.75 105 GLU A O 1
ATOM 800 N N . GLY A 1 106 ? -1.591 -5.875 17.812 1 97.31 106 GLY A N 1
ATOM 801 C CA . GLY A 1 106 ? -1.76 -6.062 16.375 1 97.31 106 GLY A CA 1
ATOM 802 C C . GLY A 1 106 ? -0.558 -5.609 15.57 1 97.31 106 GLY A C 1
ATOM 803 O O . GLY A 1 106 ? 0.408 -5.082 16.125 1 97.31 106 GLY A O 1
ATOM 804 N N . PHE A 1 107 ? -0.579 -5.836 14.258 1 98.38 107 PHE A N 1
ATOM 805 C CA . PHE A 1 107 ? 0.445 -5.43 13.305 1 98.38 107 PHE A CA 1
ATOM 806 C C . PHE A 1 107 ? -0.105 -4.398 12.328 1 98.38 107 PHE A C 1
ATOM 808 O O . PHE A 1 107 ? -1.151 -4.609 11.711 1 98.38 107 PHE A O 1
ATOM 815 N N . PHE A 1 108 ? 0.581 -3.256 12.234 1 98.75 108 PHE A N 1
ATOM 816 C CA . PHE A 1 108 ? 0.073 -2.131 11.461 1 98.75 108 PHE A CA 1
ATOM 817 C C . PHE A 1 108 ? 1.156 -1.571 10.547 1 98.75 108 PHE A C 1
ATOM 819 O O . PHE A 1 108 ? 2.312 -1.443 10.953 1 98.75 108 PHE A O 1
ATOM 826 N N . VAL A 1 109 ? 0.81 -1.302 9.312 1 98.81 109 VAL A N 1
ATOM 827 C CA . VAL A 1 109 ? 1.735 -0.69 8.367 1 98.81 109 VAL A CA 1
ATOM 828 C C . VAL A 1 109 ? 1.172 0.644 7.879 1 98.81 109 VAL A C 1
ATOM 830 O O . VAL A 1 109 ? 0.051 0.701 7.367 1 98.81 109 VAL A O 1
ATOM 833 N N . LEU A 1 110 ? 1.9 1.693 8.086 1 98.81 110 LEU A N 1
ATOM 834 C CA . LEU A 1 110 ? 1.509 3.029 7.652 1 98.81 110 LEU A CA 1
ATOM 835 C C . LEU A 1 110 ? 2.369 3.496 6.48 1 98.81 110 LEU A C 1
ATOM 837 O O . LEU A 1 110 ? 3.588 3.311 6.488 1 98.81 110 LEU A O 1
ATOM 841 N N . SER A 1 111 ? 1.756 4.023 5.488 1 98.69 111 SER A N 1
ATOM 842 C CA . SER A 1 111 ? 2.443 4.598 4.336 1 98.69 111 SER A CA 1
ATOM 843 C C . SER A 1 111 ? 1.678 5.789 3.771 1 98.69 111 SER A C 1
ATOM 845 O O . SER A 1 111 ? 0.538 6.043 4.164 1 98.69 111 SER A O 1
ATOM 847 N N . GLY A 1 112 ? 2.336 6.629 3.021 1 97.56 112 GLY A N 1
ATOM 848 C CA . GLY A 1 112 ? 1.735 7.777 2.359 1 97.56 112 GLY A CA 1
ATOM 849 C C . GLY A 1 112 ? 2.193 7.945 0.922 1 97.56 112 GLY A C 1
ATOM 850 O O . GLY A 1 112 ? 2.697 7 0.312 1 97.56 112 GLY A O 1
ATOM 851 N N . ASP A 1 113 ? 1.863 9.07 0.368 1 94 113 ASP A N 1
ATOM 852 C CA . ASP A 1 113 ? 2.299 9.352 -0.997 1 94 113 ASP A CA 1
ATOM 853 C C . ASP A 1 113 ? 3.799 9.633 -1.049 1 94 113 ASP A C 1
ATOM 855 O O . ASP A 1 113 ? 4.5 9.477 -0.047 1 94 113 ASP A O 1
ATOM 859 N N . GLU A 1 114 ? 4.293 10.031 -2.172 1 92.94 114 GLU A N 1
ATOM 860 C CA . GLU A 1 114 ? 5.73 10.18 -2.383 1 92.94 114 GLU A CA 1
ATOM 861 C C . GLU A 1 114 ? 6.297 11.312 -1.528 1 92.94 114 GLU A C 1
ATOM 863 O O . GLU A 1 114 ? 7.473 11.281 -1.15 1 92.94 114 GLU A O 1
ATOM 868 N N . TYR A 1 115 ? 5.52 12.305 -1.122 1 91.62 115 TYR A N 1
ATOM 869 C CA . TYR A 1 115 ? 5.98 13.43 -0.319 1 91.62 115 TYR A CA 1
ATOM 870 C C . TYR A 1 115 ? 6.023 13.062 1.16 1 91.62 115 TYR A C 1
ATOM 872 O O . TYR A 1 115 ? 7.031 13.305 1.834 1 91.62 115 TYR A O 1
ATOM 880 N N . LEU A 1 116 ? 4.914 12.422 1.606 1 95.88 116 LEU A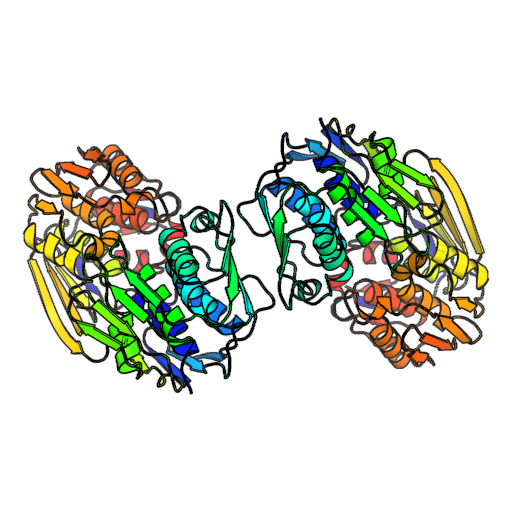 N 1
ATOM 881 C CA . LEU A 1 116 ? 4.867 12.055 3.02 1 95.88 116 LEU A CA 1
ATOM 882 C C . LEU A 1 116 ? 5.949 11.039 3.354 1 95.88 116 LEU A C 1
ATOM 884 O O . LEU A 1 116 ? 6.59 11.125 4.402 1 95.88 116 LEU A O 1
ATOM 888 N N . ASN A 1 117 ? 6.168 10.125 2.467 1 97.5 117 ASN A N 1
ATOM 889 C CA . ASN A 1 117 ? 7.125 9.055 2.721 1 97.5 117 ASN A CA 1
ATOM 890 C C . ASN A 1 117 ? 8.555 9.57 2.764 1 97.5 117 ASN A C 1
ATOM 892 O O . ASN A 1 117 ? 9.469 8.867 3.195 1 97.5 117 ASN A O 1
ATOM 896 N N . GLU A 1 118 ? 8.781 10.812 2.4 1 94.94 118 GLU A N 1
ATOM 897 C CA . GLU A 1 118 ? 10.117 11.406 2.451 1 94.94 118 GLU A CA 1
ATOM 898 C C . GLU A 1 118 ? 10.273 12.32 3.664 1 94.94 118 GLU A C 1
ATOM 900 O O . GLU A 1 118 ? 11.367 12.797 3.957 1 94.94 118 GLU A O 1
ATOM 905 N N . ARG A 1 119 ? 9.219 12.516 4.402 1 94.44 119 ARG A N 1
ATOM 906 C CA . ARG A 1 119 ? 9.281 13.367 5.586 1 94.44 119 ARG A CA 1
ATOM 907 C C . ARG A 1 119 ? 9.828 12.602 6.781 1 94.44 119 ARG A C 1
ATOM 909 O O . ARG A 1 119 ? 9.539 11.414 6.949 1 94.44 119 ARG A O 1
ATOM 916 N N . PRO A 1 120 ? 10.539 13.305 7.602 1 96.06 120 PRO A N 1
ATOM 917 C CA . PRO A 1 120 ? 11.086 12.617 8.781 1 96.06 120 PRO A CA 1
ATOM 918 C C . PRO A 1 120 ? 10 12.211 9.773 1 96.06 120 PRO A C 1
ATOM 920 O O . PRO A 1 120 ? 9.086 12.992 10.055 1 96.06 120 PRO A O 1
ATOM 923 N N . MET A 1 121 ? 10.109 10.977 10.305 1 97.62 121 MET A N 1
ATOM 924 C CA . MET A 1 121 ? 9.125 10.453 11.25 1 97.62 121 MET A CA 1
ATOM 925 C C . MET A 1 121 ? 9.766 10.188 12.609 1 97.62 121 MET A C 1
ATOM 927 O O . MET A 1 121 ? 9.062 9.906 13.578 1 97.62 121 MET A O 1
ATOM 931 N N . LYS A 1 122 ? 11.031 10.391 12.75 1 95.62 122 LYS A N 1
ATOM 932 C CA . LYS A 1 122 ? 11.758 10.047 13.969 1 95.62 122 LYS A CA 1
ATOM 933 C C . LYS A 1 122 ? 11.352 10.945 15.125 1 95.62 122 LYS A C 1
ATOM 935 O O . LYS A 1 122 ? 11.43 10.547 16.297 1 95.62 122 LYS A O 1
ATOM 940 N N . ARG A 1 123 ? 10.945 12.133 14.797 1 94.25 123 ARG A N 1
ATOM 941 C CA . ARG A 1 123 ? 10.523 13.039 15.859 1 94.25 123 ARG A CA 1
ATOM 942 C C . ARG A 1 123 ? 9.43 12.414 16.703 1 94.25 123 ARG A C 1
ATOM 944 O O . ARG A 1 123 ? 9.281 12.75 17.891 1 94.25 123 ARG A O 1
ATOM 951 N N . VAL A 1 124 ? 8.633 11.492 16.141 1 97.38 124 VAL A N 1
ATOM 952 C CA . VAL A 1 124 ? 7.57 10.797 16.859 1 97.38 124 VAL A CA 1
ATOM 953 C C . VAL A 1 124 ? 7.973 9.344 17.094 1 97.38 124 VAL A C 1
ATOM 955 O O . VAL A 1 124 ? 7.816 8.828 18.203 1 97.38 124 VAL A O 1
ATOM 958 N N . GLY A 1 125 ? 8.555 8.711 16.094 1 97.81 125 GLY A N 1
ATOM 959 C CA . GLY A 1 125 ? 8.93 7.309 16.188 1 97.81 125 GLY A CA 1
ATOM 960 C C . GLY A 1 125 ? 9.945 7.027 17.266 1 97.81 125 GLY A C 1
ATOM 961 O O . GLY A 1 125 ? 9.797 6.07 18.031 1 97.81 125 GLY A O 1
ATOM 962 N N . GLU A 1 126 ? 10.938 7.855 17.359 1 97.56 126 GLU A N 1
ATOM 963 C CA . GLU A 1 126 ? 12.016 7.629 18.312 1 97.56 126 GLU A CA 1
ATOM 964 C C . GLU A 1 126 ? 11.523 7.758 19.75 1 97.56 126 GLU A C 1
ATOM 966 O O . GLU A 1 126 ? 11.805 6.902 20.594 1 97.56 126 GLU A O 1
ATOM 971 N N . PRO A 1 127 ? 10.797 8.844 20.094 1 98.06 127 PRO A N 1
ATOM 972 C CA . PRO A 1 127 ? 10.211 8.922 21.438 1 98.06 127 PRO A CA 1
ATOM 973 C C . PRO A 1 127 ? 9.383 7.691 21.797 1 98.06 127 PRO A C 1
ATOM 975 O O . PRO A 1 127 ? 9.484 7.176 22.906 1 98.06 127 PRO A O 1
ATOM 978 N N . LEU A 1 128 ? 8.578 7.191 20.938 1 98.5 128 LEU A N 1
ATOM 979 C CA . LEU A 1 128 ? 7.742 6.02 21.172 1 98.5 128 LEU A CA 1
ATOM 980 C C . LEU A 1 128 ? 8.602 4.781 21.406 1 98.5 128 LEU A C 1
ATOM 982 O O . LEU A 1 128 ? 8.328 3.998 22.328 1 98.5 128 LEU A O 1
ATOM 986 N N . CYS A 1 129 ? 9.625 4.621 20.594 1 98.38 129 CYS A N 1
ATOM 987 C CA . CYS A 1 129 ? 10.516 3.482 20.766 1 98.38 129 CYS A CA 1
ATOM 988 C C . CYS A 1 129 ? 11.242 3.555 22.109 1 98.38 129 CYS A C 1
ATOM 990 O O . CYS A 1 129 ? 11.453 2.531 22.766 1 98.38 129 CYS A O 1
ATOM 992 N N . LYS A 1 130 ? 11.648 4.75 22.484 1 97.81 130 LYS A N 1
ATOM 993 C CA . LYS A 1 130 ? 12.359 4.953 23.75 1 97.81 130 LYS A CA 1
ATOM 994 C C . LYS A 1 130 ? 11.523 4.492 24.938 1 97.81 130 LYS A C 1
ATOM 996 O O . LYS A 1 130 ? 12.062 4.09 25.969 1 97.81 130 LYS A O 1
ATOM 1001 N N . VAL A 1 131 ? 10.258 4.5 24.766 1 97.75 131 VAL A N 1
ATOM 1002 C CA . VAL A 1 131 ? 9.406 4.137 25.891 1 97.75 131 VAL A CA 1
ATOM 1003 C C . VAL A 1 131 ? 8.859 2.725 25.703 1 97.75 131 VAL A C 1
ATOM 1005 O O . VAL A 1 131 ? 7.918 2.314 26.375 1 97.75 131 VAL A O 1
ATOM 1008 N N . GLY A 1 132 ? 9.328 2.039 24.688 1 98.06 132 GLY A N 1
ATOM 1009 C CA . GLY A 1 132 ? 9.086 0.605 24.625 1 98.06 132 GLY A CA 1
ATOM 1010 C C . GLY A 1 132 ? 8.32 0.179 23.391 1 98.06 132 GLY A C 1
ATOM 1011 O O . GLY A 1 132 ? 8.109 -1.015 23.156 1 98.06 132 GLY A O 1
ATOM 1012 N N . ALA A 1 133 ? 7.832 1.086 22.578 1 98.31 133 ALA A N 1
ATOM 1013 C CA . ALA A 1 133 ? 7.098 0.727 21.359 1 98.31 133 ALA A CA 1
ATOM 1014 C C . ALA A 1 133 ? 8.016 0.049 20.344 1 98.31 133 ALA A C 1
ATOM 1016 O O . ALA A 1 133 ? 9.227 0.273 20.359 1 98.31 133 ALA A O 1
ATOM 1017 N N . LYS A 1 134 ? 7.473 -0.798 19.562 1 97.88 134 LYS A N 1
ATOM 1018 C CA . LYS A 1 134 ? 8.188 -1.469 18.469 1 97.88 134 LYS A CA 1
ATOM 1019 C C . LYS A 1 134 ? 7.777 -0.912 17.109 1 97.88 134 LYS A C 1
ATOM 1021 O O . LYS A 1 134 ? 6.777 -1.346 16.531 1 97.88 134 LYS A O 1
ATOM 1026 N N . ILE A 1 135 ? 8.555 0.002 16.625 1 97.94 135 ILE A N 1
ATOM 1027 C CA . ILE A 1 135 ? 8.305 0.688 15.359 1 97.94 135 ILE A CA 1
ATOM 1028 C C . ILE A 1 135 ? 9.5 0.523 14.43 1 97.94 135 ILE A C 1
ATOM 1030 O O . ILE A 1 135 ? 10.641 0.784 14.828 1 97.94 135 ILE A O 1
ATOM 1034 N N . TYR A 1 136 ? 9.234 0.058 13.211 1 96.88 136 TYR A N 1
ATOM 1035 C CA . TYR A 1 136 ? 10.258 -0.179 12.188 1 96.88 136 TYR A CA 1
ATOM 1036 C C . TYR A 1 136 ? 9.938 0.591 10.914 1 96.88 136 TYR A C 1
ATOM 1038 O O . TYR A 1 136 ? 8.789 0.983 10.688 1 96.88 136 TYR A O 1
ATOM 1046 N N . GLY A 1 137 ? 10.977 0.884 10.148 1 97.19 137 GLY A N 1
ATOM 1047 C CA . GLY A 1 137 ? 10.75 1.567 8.891 1 97.19 137 GLY A CA 1
ATOM 1048 C C . GLY A 1 137 ? 12.023 1.845 8.117 1 97.19 137 GLY A C 1
ATOM 1049 O O . GLY A 1 137 ? 13.094 1.356 8.492 1 97.19 137 GLY A O 1
ATOM 1050 N N . ARG A 1 138 ? 11.852 2.57 7.055 1 96.69 138 ARG A N 1
ATOM 1051 C CA . ARG A 1 138 ? 13 2.967 6.238 1 96.69 138 ARG A CA 1
ATOM 1052 C C . ARG A 1 138 ? 13.953 3.854 7.027 1 96.69 138 ARG A C 1
ATOM 1054 O O . ARG A 1 138 ? 13.523 4.66 7.855 1 96.69 138 ARG A O 1
ATOM 1061 N N . LEU A 1 139 ? 15.273 3.633 6.781 1 95.56 139 LEU A N 1
ATOM 1062 C CA . LEU A 1 139 ? 16.312 4.422 7.438 1 95.56 139 LEU A CA 1
ATOM 1063 C C . LEU A 1 139 ? 16.125 4.406 8.953 1 95.56 139 LEU A C 1
ATOM 1065 O O . LEU A 1 139 ? 16.062 5.461 9.586 1 95.56 139 LEU A O 1
ATOM 1069 N N . ASP A 1 140 ? 15.914 3.246 9.477 1 93.94 140 ASP A N 1
ATOM 1070 C CA . ASP A 1 140 ? 15.789 2.979 10.906 1 93.94 140 ASP A CA 1
ATOM 1071 C C . ASP A 1 140 ? 14.578 3.707 11.492 1 93.94 140 ASP A C 1
ATOM 1073 O O . ASP A 1 140 ? 14.695 4.355 12.539 1 93.94 140 ASP A O 1
ATOM 1077 N N . GLY A 1 141 ? 13.539 3.779 10.742 1 95.56 141 GLY A N 1
ATOM 1078 C CA . GLY A 1 141 ? 12.289 4.336 11.227 1 95.56 141 GLY A CA 1
ATOM 1079 C C . GLY A 1 141 ? 12.156 5.824 10.977 1 95.56 141 GLY A C 1
ATOM 1080 O O . GLY A 1 141 ? 11.18 6.453 11.398 1 95.56 141 GLY A O 1
ATOM 1081 N N . ASP A 1 142 ? 13.039 6.445 10.266 1 97.25 142 ASP A N 1
ATOM 1082 C CA . ASP A 1 142 ? 12.992 7.883 10.023 1 97.25 142 ASP A CA 1
ATOM 1083 C C . ASP A 1 142 ? 12.031 8.219 8.883 1 97.25 142 ASP A C 1
ATOM 1085 O O . ASP A 1 142 ? 11.586 9.359 8.758 1 97.25 142 ASP A O 1
ATOM 1089 N N . LYS A 1 143 ? 11.812 7.27 7.996 1 97.94 143 LYS A N 1
ATOM 1090 C CA . LYS A 1 143 ? 10.93 7.48 6.855 1 97.94 143 LYS A CA 1
ATOM 1091 C C . LYS A 1 143 ? 9.914 6.348 6.73 1 97.94 143 LYS A C 1
ATOM 1093 O O . LYS A 1 143 ? 10.18 5.223 7.16 1 97.94 143 LYS A O 1
ATOM 1098 N N . ALA A 1 144 ? 8.75 6.633 6.199 1 98.19 144 ALA A N 1
ATOM 1099 C CA . ALA A 1 144 ? 7.746 5.629 5.867 1 98.19 144 ALA A CA 1
ATOM 1100 C C . ALA A 1 144 ? 8.102 4.902 4.574 1 98.19 144 ALA A C 1
ATOM 1102 O O . ALA A 1 144 ? 8.875 5.41 3.762 1 98.19 144 ALA A O 1
ATOM 1103 N N . PRO A 1 145 ? 7.609 3.725 4.328 1 98.38 145 PRO A N 1
ATOM 1104 C CA . PRO A 1 145 ? 6.621 2.998 5.129 1 98.38 145 PRO A CA 1
ATOM 1105 C C . PRO A 1 145 ? 7.137 2.627 6.516 1 98.38 145 PRO A C 1
ATOM 1107 O O . PRO A 1 145 ? 8.336 2.383 6.688 1 98.38 145 PRO A O 1
ATOM 1110 N N . LEU A 1 146 ? 6.184 2.643 7.477 1 98.62 146 LEU A N 1
ATOM 1111 C CA . LEU A 1 146 ? 6.465 2.293 8.867 1 98.62 146 LEU A CA 1
ATOM 1112 C C . LEU A 1 146 ? 5.645 1.083 9.297 1 98.62 146 LEU A C 1
ATOM 1114 O O . LEU A 1 146 ? 4.5 0.922 8.875 1 98.62 146 LEU A O 1
ATOM 1118 N N . CYS A 1 147 ? 6.207 0.277 10.094 1 98.12 147 CYS A N 1
ATOM 1119 C CA . CYS A 1 147 ? 5.539 -0.877 10.688 1 98.12 147 CYS A CA 1
ATOM 1120 C C . CYS A 1 147 ? 5.508 -0.773 12.203 1 98.12 147 CYS A C 1
ATOM 1122 O O . CYS A 1 147 ? 6.488 -0.365 12.828 1 98.12 147 CYS A O 1
ATOM 1124 N N . ILE A 1 148 ? 4.371 -1.066 12.758 1 98.5 148 ILE A N 1
ATOM 1125 C CA . ILE A 1 148 ? 4.195 -1.028 14.211 1 98.5 148 ILE A CA 1
ATOM 1126 C C . ILE A 1 148 ? 3.754 -2.402 14.711 1 98.5 148 ILE A C 1
ATOM 1128 O O . ILE A 1 148 ? 2.742 -2.941 14.258 1 98.5 148 ILE A O 1
ATOM 1132 N N . GLN A 1 149 ? 4.555 -3.023 15.453 1 97.69 149 GLN A N 1
ATOM 1133 C CA . GLN A 1 149 ? 4.113 -4.16 16.25 1 97.69 149 GLN A CA 1
ATOM 1134 C C . GLN A 1 149 ? 3.561 -3.705 17.609 1 97.69 149 GLN A C 1
ATOM 1136 O O . GLN A 1 149 ? 4.301 -3.605 18.578 1 97.69 149 GLN A O 1
ATOM 1141 N N . GLY A 1 150 ? 2.268 -3.537 17.672 1 97.06 150 GLY A N 1
ATOM 1142 C CA . GLY A 1 150 ? 1.633 -2.926 18.828 1 97.06 150 GLY A CA 1
ATOM 1143 C C . GLY A 1 150 ? 1.525 -3.863 20.016 1 97.06 150 GLY A C 1
ATOM 1144 O O . GLY A 1 150 ? 1.521 -5.086 19.844 1 97.06 150 GLY A O 1
ATOM 1145 N N . GLY A 1 151 ? 1.479 -3.264 21.172 1 95.5 151 GLY A N 1
ATOM 1146 C CA . GLY A 1 151 ? 1.333 -3.973 22.422 1 95.5 151 GLY A CA 1
ATOM 1147 C C . GLY A 1 151 ? 1.335 -3.053 23.641 1 95.5 151 GLY A C 1
ATOM 1148 O O . GLY A 1 151 ? 1.697 -1.88 23.531 1 95.5 151 GLY A O 1
ATOM 1149 N N . LYS A 1 152 ? 0.982 -3.551 24.766 1 94.94 152 LYS A N 1
ATOM 1150 C CA . LYS A 1 152 ? 0.896 -2.736 25.969 1 94.94 152 LYS A CA 1
ATOM 1151 C C . LYS A 1 152 ? 2.264 -2.189 26.359 1 94.94 152 LYS A C 1
ATOM 1153 O O . LYS A 1 152 ? 3.275 -2.881 26.234 1 94.94 152 LYS A O 1
ATOM 1158 N N . LEU A 1 153 ? 2.291 -0.951 26.734 1 97.88 153 LEU A N 1
ATOM 1159 C CA . LEU A 1 153 ? 3.496 -0.277 27.219 1 97.88 153 LEU A CA 1
ATOM 1160 C C . LEU A 1 153 ? 3.465 -0.101 28.719 1 97.88 153 LEU A C 1
ATOM 1162 O O . LEU A 1 153 ? 2.389 0.001 29.328 1 97.88 153 LEU A O 1
ATOM 1166 N N . ASP A 1 154 ? 4.605 -0.122 29.375 1 97.88 154 ASP A N 1
ATOM 1167 C CA . ASP A 1 154 ? 4.691 0.197 30.797 1 97.88 154 ASP A CA 1
ATOM 1168 C C . ASP A 1 154 ? 4.516 1.695 31.031 1 97.88 154 ASP A C 1
ATOM 1170 O O . ASP A 1 154 ? 4.504 2.482 30.078 1 97.88 154 ASP A O 1
ATOM 1174 N N . PHE A 1 155 ? 4.289 1.986 32.344 1 98.56 155 PHE A N 1
ATOM 1175 C CA . PHE A 1 155 ? 4.332 3.4 32.688 1 98.56 155 PHE A CA 1
ATOM 1176 C C . PHE A 1 155 ? 5.648 4.031 32.25 1 98.56 155 PHE A C 1
ATOM 1178 O O . PHE A 1 155 ? 6.711 3.42 32.375 1 98.56 155 PHE A O 1
ATOM 1185 N N . PHE A 1 156 ? 5.586 5.219 31.656 1 98.56 156 PHE A N 1
ATOM 1186 C CA . PHE A 1 156 ? 6.84 5.824 31.219 1 98.56 156 PHE A CA 1
ATOM 1187 C C . PHE A 1 156 ? 6.852 7.316 31.516 1 98.56 156 PHE A C 1
ATOM 1189 O O . PHE A 1 156 ? 5.797 7.934 31.672 1 98.56 156 PHE A O 1
ATOM 1196 N N . LYS A 1 157 ? 8.016 7.859 31.688 1 98.38 157 LYS A N 1
ATOM 1197 C CA . LYS A 1 157 ? 8.273 9.297 31.734 1 98.38 157 LYS A CA 1
ATOM 1198 C C . LYS A 1 157 ? 9.047 9.758 30.5 1 98.38 157 LYS A C 1
ATOM 1200 O O . LYS A 1 157 ? 9.969 9.086 30.047 1 98.38 157 LYS A O 1
ATOM 1205 N N . PHE A 1 158 ? 8.516 10.797 29.938 1 98.5 158 PHE A N 1
ATOM 1206 C CA . PHE A 1 158 ? 9.195 11.297 28.734 1 98.5 158 PHE A CA 1
ATOM 1207 C C . PHE A 1 158 ? 9.289 12.82 28.766 1 98.5 158 PHE A C 1
ATOM 1209 O O . PHE A 1 158 ? 8.273 13.508 28.875 1 98.5 158 PHE A O 1
ATOM 1216 N N . LYS A 1 159 ? 10.445 13.336 28.625 1 98.12 159 LYS A N 1
ATOM 1217 C CA . LYS A 1 159 ? 10.711 14.758 28.484 1 98.12 159 LYS A CA 1
ATOM 1218 C C . LYS A 1 159 ? 11.055 15.109 27.047 1 98.12 159 LYS A C 1
ATOM 1220 O O . LYS A 1 159 ? 12.172 14.859 26.578 1 98.12 159 LYS A O 1
ATOM 1225 N N . SER A 1 160 ? 10.102 15.711 26.391 1 96.62 160 SER A N 1
ATOM 1226 C CA . SER A 1 160 ? 10.312 16.047 24.984 1 96.62 160 SER A CA 1
ATOM 1227 C C . SER A 1 160 ? 11.336 17.172 24.828 1 96.62 160 SER A C 1
ATOM 1229 O O . SER A 1 160 ? 11.297 18.156 25.578 1 96.62 160 SER A O 1
ATOM 1231 N N . LYS A 1 161 ? 12.266 17.109 23.859 1 92.06 161 LYS A N 1
ATOM 1232 C CA . LYS A 1 161 ? 13.258 18.141 23.578 1 92.06 161 LYS A CA 1
ATOM 1233 C C . LYS A 1 161 ? 12.672 19.25 22.688 1 92.06 161 LYS A C 1
ATOM 1235 O O . LYS A 1 161 ? 13.242 20.328 22.578 1 92.06 161 LYS A O 1
ATOM 1240 N N . ILE A 1 162 ? 11.492 18.938 22.125 1 90.19 162 ILE A N 1
ATOM 1241 C CA . ILE A 1 162 ? 10.844 19.891 21.234 1 90.19 162 ILE A CA 1
ATOM 1242 C C . ILE A 1 162 ? 9.406 20.125 21.672 1 90.19 162 ILE A 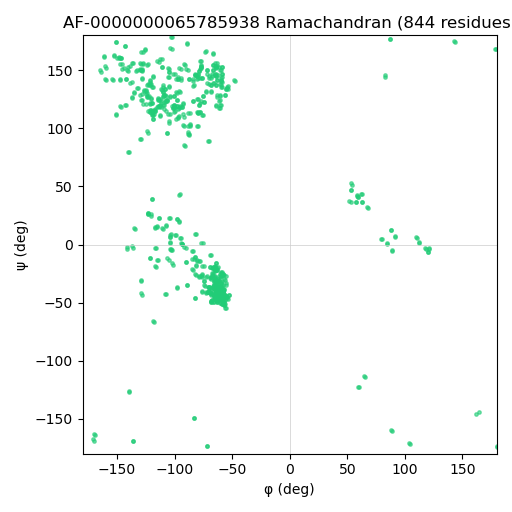C 1
ATOM 1244 O O . ILE A 1 162 ? 8.789 19.234 22.281 1 90.19 162 ILE A O 1
ATOM 1248 N N . ALA A 1 163 ? 8.945 21.312 21.391 1 92.31 163 ALA A N 1
ATOM 1249 C CA . ALA A 1 163 ? 7.523 21.594 21.562 1 92.31 163 ALA A CA 1
ATOM 1250 C C . ALA A 1 163 ? 6.73 21.219 20.328 1 92.31 163 ALA A C 1
ATOM 1252 O O . ALA A 1 163 ? 6.789 21.906 19.312 1 92.31 163 ALA A O 1
ATOM 1253 N N . SER A 1 164 ? 6.059 20.078 20.422 1 93.44 164 SER A N 1
ATOM 1254 C CA . SER A 1 164 ? 5.32 19.562 19.266 1 93.44 164 SER A CA 1
ATOM 1255 C C . SER A 1 164 ? 4.004 18.922 19.703 1 93.44 164 SER A C 1
ATOM 1257 O O . SER A 1 164 ? 3.998 17.953 20.469 1 93.44 164 SER A O 1
ATOM 1259 N N . ALA A 1 165 ? 2.957 19.484 19.172 1 95.56 165 ALA A N 1
ATOM 1260 C CA . ALA A 1 165 ? 1.634 18.938 19.484 1 95.56 165 ALA A CA 1
ATOM 1261 C C . ALA A 1 165 ? 1.503 17.5 19 1 95.56 165 ALA A C 1
ATOM 1263 O O . ALA A 1 165 ? 0.811 16.688 19.625 1 95.56 165 ALA A O 1
ATOM 1264 N N . GLN A 1 166 ? 2.174 17.125 17.906 1 96.44 166 GLN A N 1
ATOM 1265 C CA . GLN A 1 166 ? 2.08 15.797 17.328 1 96.44 166 GLN A CA 1
ATOM 1266 C C . GLN A 1 166 ? 2.82 14.773 18.188 1 96.44 166 GLN A C 1
ATOM 1268 O O . GLN A 1 166 ? 2.326 13.664 18.406 1 96.44 166 GLN A O 1
ATOM 1273 N N . VAL A 1 167 ? 4.012 15.109 18.719 1 97.44 167 VAL A N 1
ATOM 1274 C CA . VAL A 1 167 ? 4.75 14.242 19.625 1 97.44 167 VAL A CA 1
ATOM 1275 C C . VAL A 1 167 ? 3.941 14.031 20.906 1 97.44 167 VAL A C 1
ATOM 1277 O O . VAL A 1 167 ? 3.756 12.891 21.344 1 97.44 167 VAL A O 1
ATOM 1280 N N . LYS A 1 168 ? 3.434 15.102 21.422 1 98.06 168 LYS A N 1
ATOM 1281 C CA . LYS A 1 168 ? 2.66 15.078 22.672 1 98.06 168 LYS A CA 1
ATOM 1282 C C . LYS A 1 168 ? 1.427 14.188 22.531 1 98.06 168 LYS A C 1
ATOM 1284 O O . LYS A 1 168 ? 1.187 13.32 23.359 1 98.06 168 LYS A O 1
ATOM 1289 N N . THR A 1 169 ? 0.682 14.422 21.484 1 98.5 169 THR A N 1
ATOM 1290 C CA . THR A 1 169 ? -0.537 13.648 21.25 1 98.5 169 THR A CA 1
ATOM 1291 C C . THR A 1 169 ? -0.215 12.164 21.078 1 98.5 169 THR A C 1
ATOM 1293 O O . THR A 1 169 ? -0.913 11.305 21.625 1 98.5 169 THR A O 1
ATOM 1296 N N . ALA A 1 170 ? 0.832 11.844 20.312 1 98.69 170 ALA A N 1
ATOM 1297 C CA . ALA A 1 170 ? 1.215 10.453 20.078 1 98.69 170 ALA A CA 1
ATOM 1298 C C . ALA A 1 170 ? 1.514 9.742 21.406 1 98.69 170 ALA A C 1
ATOM 1300 O O . ALA A 1 170 ? 1.045 8.625 21.625 1 98.69 170 ALA A O 1
ATOM 1301 N N . LEU A 1 171 ? 2.268 10.398 22.25 1 98.75 171 LEU A N 1
ATOM 1302 C CA . LEU A 1 171 ? 2.645 9.789 23.516 1 98.75 171 LEU A CA 1
ATOM 1303 C C . LEU A 1 171 ? 1.445 9.695 24.453 1 98.75 171 LEU A C 1
ATOM 1305 O O . LEU A 1 171 ? 1.31 8.727 25.203 1 98.75 171 LEU A O 1
ATOM 1309 N N . ILE A 1 172 ? 0.562 10.695 24.438 1 98.81 172 ILE A N 1
ATOM 1310 C CA . ILE A 1 172 ? -0.661 10.656 25.234 1 98.81 172 ILE A CA 1
ATOM 1311 C C . ILE A 1 172 ? -1.506 9.453 24.812 1 98.81 172 ILE A C 1
ATOM 1313 O O . ILE A 1 172 ? -1.975 8.688 25.656 1 98.81 172 ILE A O 1
ATOM 1317 N N . LEU A 1 173 ? -1.66 9.273 23.5 1 98.69 173 LEU A N 1
ATOM 1318 C CA . LEU A 1 173 ? -2.471 8.18 22.969 1 98.69 173 LEU A CA 1
ATOM 1319 C C . LEU A 1 173 ? -1.88 6.828 23.359 1 98.69 173 LEU A C 1
ATOM 1321 O O . LEU A 1 173 ? -2.611 5.918 23.75 1 98.69 173 LEU A O 1
ATOM 1325 N N . ALA A 1 174 ? -0.549 6.688 23.25 1 98.62 174 ALA A N 1
ATOM 1326 C CA . ALA A 1 174 ? 0.133 5.465 23.656 1 98.62 174 ALA A CA 1
ATOM 1327 C C . ALA A 1 174 ? -0.098 5.172 25.141 1 98.62 174 ALA A C 1
ATOM 1329 O O . ALA A 1 174 ? -0.299 4.02 25.531 1 98.62 174 ALA A O 1
ATOM 1330 N N . ALA A 1 175 ? -0.141 6.199 25.938 1 98.56 175 ALA A N 1
ATOM 1331 C CA . ALA A 1 175 ? -0.257 6.082 27.391 1 98.56 175 ALA A CA 1
ATOM 1332 C C . ALA A 1 175 ? -1.682 5.719 27.797 1 98.56 175 ALA A C 1
ATOM 1334 O O . ALA A 1 175 ? -1.887 4.918 28.703 1 98.56 175 ALA A O 1
ATOM 1335 N N . LEU A 1 176 ? -2.654 6.289 27.188 1 98.25 176 LEU A N 1
ATOM 1336 C CA . LEU A 1 176 ? -4.059 6.086 27.531 1 98.25 176 LEU A CA 1
ATOM 1337 C C . LEU A 1 176 ? -4.43 4.609 27.453 1 98.25 176 LEU A C 1
ATOM 1339 O O . LEU A 1 176 ? -5.176 4.109 28.297 1 98.25 176 LEU A O 1
ATOM 1343 N N . ASN A 1 177 ? -3.895 3.916 26.484 1 94.31 177 ASN A N 1
ATOM 1344 C CA . ASN A 1 177 ? -4.219 2.51 26.266 1 94.31 177 ASN A CA 1
ATOM 1345 C C . ASN A 1 177 ? -3.188 1.591 26.906 1 94.31 177 ASN A C 1
ATOM 1347 O O . ASN A 1 177 ? -3.029 0.441 26.5 1 94.31 177 ASN A O 1
ATOM 1351 N N . SER A 1 178 ? -2.432 2.053 27.828 1 96.12 178 SER A N 1
ATOM 1352 C CA . SER A 1 178 ? -1.384 1.273 28.484 1 96.12 178 SER A CA 1
ATOM 1353 C C . SER A 1 178 ? -1.341 1.552 29.969 1 96.12 178 SER A C 1
ATOM 1355 O O . SER A 1 178 ? -2.332 1.348 30.688 1 96.12 178 SER A O 1
ATOM 1357 N N . GLN A 1 179 ? -0.145 1.936 30.531 1 97.81 179 GLN A N 1
ATOM 1358 C CA . GLN A 1 179 ? -0.046 2.082 31.984 1 97.81 179 GLN A CA 1
ATOM 1359 C C . GLN A 1 179 ? 0.12 3.547 32.375 1 97.81 179 GLN A C 1
ATOM 1361 O O . GLN A 1 179 ? 0.483 3.852 33.5 1 97.81 179 GLN A O 1
ATOM 1366 N N . GLY A 1 180 ? -0.147 4.488 31.391 1 98.38 180 GLY A N 1
ATOM 1367 C CA . GLY A 1 180 ? -0.072 5.91 31.688 1 98.38 180 GLY A CA 1
ATOM 1368 C C . GLY A 1 180 ? 1.322 6.484 31.516 1 98.38 180 GLY A C 1
ATOM 1369 O O . GLY A 1 180 ? 2.24 5.781 31.094 1 98.38 180 GLY A O 1
ATOM 1370 N N . CYS A 1 181 ? 1.442 7.883 31.734 1 98.62 181 CYS A N 1
ATOM 1371 C CA . CYS A 1 181 ? 2.762 8.484 31.562 1 98.62 181 CYS A CA 1
ATOM 1372 C C . CYS A 1 181 ? 2.832 9.844 32.25 1 98.62 181 CYS A C 1
ATOM 1374 O O . CYS A 1 181 ? 1.817 10.359 32.719 1 98.62 181 CYS A O 1
ATOM 1376 N N . GLU A 1 182 ? 4.02 10.266 32.469 1 98.75 182 GLU A N 1
ATOM 1377 C CA . GLU A 1 182 ? 4.348 11.664 32.688 1 98.75 182 GLU A CA 1
ATOM 1378 C C . GLU A 1 182 ? 5.082 12.258 31.469 1 98.75 182 GLU A C 1
ATOM 1380 O O . GLU A 1 182 ? 6.004 11.633 30.938 1 98.75 182 GLU A O 1
ATOM 1385 N N . TYR A 1 183 ? 4.582 13.32 31.016 1 98.44 183 TYR A N 1
ATOM 1386 C CA . TYR A 1 183 ? 5.133 13.969 29.828 1 98.44 183 TYR A CA 1
ATOM 1387 C C . TYR A 1 183 ? 5.422 15.438 30.094 1 98.44 183 TYR A C 1
ATOM 1389 O O . TYR A 1 183 ? 4.68 16.094 30.828 1 98.44 183 TYR A O 1
ATOM 1397 N N . SER A 1 184 ? 6.512 15.953 29.547 1 98.38 184 SER A N 1
ATOM 1398 C CA . SER A 1 184 ? 6.793 17.375 29.625 1 98.38 184 SER A CA 1
ATOM 1399 C C . SER A 1 184 ? 7.375 17.891 28.312 1 98.38 184 SER A C 1
ATOM 1401 O O . SER A 1 184 ? 7.922 17.125 27.516 1 98.38 184 SER A O 1
ATOM 1403 N N . GLU A 1 185 ? 7.109 19.141 28 1 96.69 185 GLU A N 1
ATOM 1404 C CA . GLU A 1 185 ? 7.633 19.828 26.812 1 96.69 185 GLU A CA 1
ATOM 1405 C C . GLU A 1 185 ? 8.273 21.156 27.188 1 96.69 185 GLU A C 1
ATOM 1407 O O . GLU A 1 185 ? 7.996 21.719 28.25 1 96.69 185 GLU A O 1
ATOM 1412 N N . PRO A 1 186 ? 9.25 21.703 26.344 1 94.19 186 PRO A N 1
ATOM 1413 C CA . PRO A 1 186 ? 10 22.922 26.703 1 94.19 186 PRO A CA 1
ATOM 1414 C C . PRO A 1 186 ? 9.148 24.172 26.609 1 94.19 186 PRO A C 1
ATOM 1416 O O . PRO A 1 186 ? 9.461 25.188 27.25 1 94.19 186 PRO A O 1
ATOM 1419 N N . GLU A 1 187 ? 8.125 24.188 25.75 1 94.31 187 GLU A N 1
ATOM 1420 C CA . GLU A 1 187 ? 7.125 25.234 25.594 1 94.31 187 GLU A CA 1
ATOM 1421 C C . GLU A 1 187 ? 5.754 24.641 25.266 1 94.31 187 GLU A C 1
ATOM 1423 O O . GLU A 1 187 ? 5.656 23.547 24.719 1 94.31 187 GLU A O 1
ATOM 1428 N N . LEU A 1 188 ? 4.77 25.406 25.688 1 95.12 188 LEU A N 1
ATOM 1429 C CA . LEU A 1 188 ? 3.426 24.906 25.422 1 95.12 188 LEU A CA 1
ATOM 1430 C C . LEU A 1 188 ? 3.188 24.766 23.922 1 95.12 188 LEU A C 1
ATOM 1432 O O . LEU A 1 188 ? 3.326 25.734 23.172 1 95.12 188 LEU A O 1
ATOM 1436 N N . SER A 1 189 ? 2.957 23.609 23.484 1 95.19 189 SER A N 1
ATOM 1437 C CA . SER A 1 189 ? 2.486 23.375 22.109 1 95.19 189 SER A CA 1
ATOM 1438 C C . SER A 1 189 ? 0.963 23.406 22.047 1 95.19 189 SER A C 1
ATOM 1440 O O . SER A 1 189 ? 0.292 23.562 23.062 1 95.19 189 SER A O 1
ATOM 1442 N N . ARG A 1 190 ? 0.424 23.359 20.812 1 96.12 190 ARG A N 1
ATOM 1443 C CA . ARG A 1 190 ? -1.029 23.328 20.688 1 96.12 190 ARG A CA 1
ATOM 1444 C C . ARG A 1 190 ? -1.648 22.297 21.625 1 96.12 190 ARG A C 1
ATOM 1446 O O . ARG A 1 190 ? -1.103 21.219 21.797 1 96.12 190 ARG A O 1
ATOM 1453 N N . ASP A 1 191 ? -2.795 22.594 22.25 1 97.12 191 ASP A N 1
ATOM 1454 C CA . ASP A 1 191 ? -3.262 21.781 23.359 1 97.12 191 ASP A CA 1
ATOM 1455 C C . ASP A 1 191 ? -4.656 21.219 23.094 1 97.12 191 ASP A C 1
ATOM 1457 O O . ASP A 1 191 ? -5.441 21.016 24.016 1 97.12 191 ASP A O 1
ATOM 1461 N N . HIS A 1 192 ? -5.039 21.031 21.828 1 97.38 192 HIS A N 1
ATOM 1462 C CA . HIS A 1 192 ? -6.34 20.484 21.484 1 97.38 192 HIS A CA 1
ATOM 1463 C C . HIS A 1 192 ? -6.555 19.109 22.109 1 97.38 192 HIS A C 1
ATOM 1465 O O . HIS A 1 192 ? -7.652 18.797 22.562 1 97.38 192 HIS A O 1
ATOM 1471 N N . SER A 1 193 ? -5.512 18.25 22.125 1 98.12 193 SER A N 1
ATOM 1472 C CA . SER A 1 193 ? -5.633 16.891 22.609 1 98.12 193 SER A CA 1
ATOM 1473 C C . SER A 1 193 ? -6.008 16.844 24.078 1 98.12 193 SER A C 1
ATOM 1475 O O . SER A 1 193 ? -6.922 16.125 24.484 1 98.12 193 SER A O 1
ATOM 1477 N N . GLU A 1 194 ? -5.297 17.625 24.859 1 97.62 194 GLU A N 1
ATOM 1478 C CA . GLU A 1 194 ? -5.582 17.672 26.297 1 97.62 194 GLU A CA 1
ATOM 1479 C C . GLU A 1 194 ? -7.012 18.141 26.562 1 97.62 194 GLU A C 1
ATOM 1481 O O . GLU A 1 194 ? -7.727 17.547 27.359 1 97.62 194 GLU A O 1
ATOM 1486 N N . LYS A 1 195 ? -7.418 19.172 25.859 1 96.81 195 LYS A N 1
ATOM 1487 C CA . LYS A 1 195 ? -8.742 19.75 26.062 1 96.81 195 LYS A CA 1
ATOM 1488 C C . LYS A 1 195 ? -9.844 18.766 25.688 1 96.81 195 LYS A C 1
ATOM 1490 O O . LYS A 1 195 ? -10.789 18.547 26.438 1 96.81 195 LYS A O 1
ATOM 1495 N N . MET A 1 196 ? -9.719 18.141 24.562 1 97.69 196 MET A N 1
ATOM 1496 C CA . MET A 1 196 ? -10.734 17.219 24.047 1 97.69 196 MET A CA 1
ATOM 1497 C C . MET A 1 196 ? -10.797 15.953 24.906 1 97.69 196 MET A C 1
ATOM 1499 O O . MET A 1 196 ? -11.875 15.523 25.312 1 97.69 196 MET A O 1
ATOM 1503 N N . LEU A 1 197 ? -9.617 15.344 25.172 1 98.25 197 LEU A N 1
ATOM 1504 C CA . LEU A 1 197 ? -9.555 14.078 25.906 1 98.25 197 LEU A CA 1
ATOM 1505 C C . LEU A 1 197 ? -10.078 14.242 27.328 1 98.25 197 LEU A C 1
ATOM 1507 O O . LEU A 1 197 ? -10.797 13.383 27.828 1 98.25 197 LEU A O 1
ATOM 1511 N N . LYS A 1 198 ? -9.719 15.367 27.969 1 97.19 198 LYS A N 1
ATOM 1512 C CA . LYS A 1 198 ? -10.25 15.641 29.312 1 97.19 198 LYS A CA 1
ATOM 1513 C C . LYS A 1 198 ? -11.773 15.719 29.297 1 97.19 198 LYS A C 1
ATOM 1515 O O . LYS A 1 198 ? -12.43 15.148 30.172 1 97.19 198 LYS A O 1
ATOM 1520 N N . LYS A 1 199 ? -12.305 16.375 28.359 1 96.25 199 LYS A N 1
ATOM 1521 C CA . LYS A 1 199 ? -13.75 16.531 28.25 1 96.25 199 LYS A CA 1
ATOM 1522 C C . LYS A 1 199 ? -14.43 15.195 27.953 1 96.25 199 LYS A C 1
ATOM 1524 O O . LYS A 1 199 ? -15.578 14.984 28.328 1 96.25 199 LYS A O 1
ATOM 1529 N N . MET A 1 200 ? -13.719 14.305 27.344 1 97.44 200 MET A N 1
ATOM 1530 C CA . MET A 1 200 ? -14.25 12.977 27.016 1 97.44 200 MET A CA 1
ATOM 1531 C C . MET A 1 200 ? -14.094 12.031 28.203 1 97.44 200 MET A C 1
ATOM 1533 O O . MET A 1 200 ? -14.461 10.859 28.125 1 97.44 200 MET A O 1
ATOM 1537 N N . GLY A 1 201 ? -13.414 12.508 29.281 1 97.56 201 GLY A N 1
ATOM 1538 C CA . GLY A 1 201 ? -13.398 11.727 30.5 1 97.56 201 GLY A CA 1
ATOM 1539 C C . GLY A 1 201 ? -12.023 11.164 30.844 1 97.56 201 GLY A C 1
ATOM 1540 O O . GLY A 1 201 ? -11.859 10.469 31.844 1 97.56 201 GLY A O 1
ATOM 1541 N N . ALA A 1 202 ? -11 11.453 30.047 1 98.31 202 ALA A N 1
ATOM 1542 C CA . ALA A 1 202 ? -9.648 11 30.375 1 98.31 202 ALA A CA 1
ATOM 1543 C C . ALA A 1 202 ? -9.109 11.727 31.609 1 98.31 202 ALA A C 1
ATOM 1545 O O . ALA A 1 202 ? -9.367 12.922 31.797 1 98.31 202 ALA A O 1
ATOM 1546 N N . ASP A 1 203 ? -8.391 11.016 32.375 1 98.56 203 ASP A N 1
ATOM 1547 C CA . ASP A 1 203 ? -7.75 11.602 33.562 1 98.56 203 ASP A CA 1
ATOM 1548 C C . ASP A 1 203 ? -6.375 12.164 33.188 1 98.56 203 ASP A C 1
ATOM 1550 O O . ASP A 1 203 ? -5.375 11.438 33.25 1 98.56 203 ASP A O 1
ATOM 1554 N N . ILE A 1 204 ? -6.289 13.422 32.938 1 98.38 204 ILE A N 1
ATOM 1555 C CA . ILE A 1 204 ? -5.066 14.117 32.562 1 98.38 204 ILE A CA 1
ATOM 1556 C C . ILE A 1 204 ? -4.852 15.312 33.469 1 98.38 204 ILE A C 1
ATOM 1558 O O . ILE A 1 204 ? -5.691 16.219 33.531 1 98.38 204 ILE A O 1
ATOM 1562 N N . GLU A 1 205 ? -3.762 15.336 34.156 1 98.38 205 GLU A N 1
ATOM 1563 C CA . GLU A 1 205 ? -3.373 16.453 35 1 98.38 205 GLU A CA 1
ATOM 1564 C C . GLU A 1 205 ? -2.342 17.344 34.312 1 98.38 205 GLU A C 1
ATOM 1566 O O . GLU A 1 205 ? -1.343 16.844 33.781 1 98.38 205 GLU A O 1
ATOM 1571 N N . ILE A 1 206 ? -2.672 18.547 34.312 1 97.44 206 ILE A N 1
ATOM 1572 C CA . ILE A 1 206 ? -1.786 19.5 33.656 1 97.44 206 ILE A CA 1
ATOM 1573 C C . ILE A 1 206 ? -1.198 20.469 34.688 1 97.44 206 ILE A C 1
ATOM 1575 O O . ILE A 1 206 ? -1.937 21.109 35.438 1 97.44 206 ILE A O 1
ATOM 1579 N N . SER A 1 207 ? 0.076 20.562 34.75 1 97 207 SER A N 1
ATOM 1580 C CA . SER A 1 207 ? 0.808 21.516 35.594 1 97 207 SER A CA 1
ATOM 1581 C C . SER A 1 207 ? 1.859 22.266 34.781 1 97 207 SER A C 1
ATOM 1583 O O . SER A 1 207 ? 3.021 21.859 34.719 1 97 207 SER A O 1
ATOM 1585 N N . GLY A 1 208 ? 1.471 23.359 34.25 1 94.81 208 GLY A N 1
ATOM 1586 C CA . GLY A 1 208 ? 2.375 24.078 33.375 1 94.81 208 GLY A CA 1
ATOM 1587 C C . GLY A 1 208 ? 2.705 23.312 32.094 1 94.81 208 GLY A C 1
ATOM 1588 O O . GLY A 1 208 ? 1.816 23.016 31.312 1 94.81 208 GLY A O 1
ATOM 1589 N N . LEU A 1 209 ? 3.963 22.953 32.031 1 96.69 209 LEU A N 1
ATOM 1590 C CA . LEU A 1 209 ? 4.445 22.266 30.844 1 96.69 209 LEU A CA 1
ATOM 1591 C C . LEU A 1 209 ? 4.504 20.766 31.078 1 96.69 209 LEU A C 1
ATOM 1593 O O . LEU A 1 209 ? 4.992 20.016 30.234 1 96.69 209 LEU A O 1
ATOM 1597 N N . ASN A 1 210 ? 3.939 20.328 32.25 1 97.62 210 ASN A N 1
ATOM 1598 C CA . ASN A 1 210 ? 3.936 18.922 32.656 1 97.62 210 ASN A CA 1
ATOM 1599 C C . ASN A 1 210 ? 2.531 18.328 32.594 1 97.62 210 ASN A C 1
ATOM 1601 O O . ASN A 1 210 ? 1.556 18.984 32.938 1 97.62 210 ASN A O 1
ATOM 1605 N N . LEU A 1 211 ? 2.51 17.125 32.031 1 97.94 211 LEU A N 1
ATOM 1606 C CA . LEU A 1 211 ? 1.267 16.375 31.984 1 97.94 211 LEU A CA 1
ATOM 1607 C C . LEU A 1 211 ? 1.415 15.023 32.688 1 97.94 211 LEU A C 1
ATOM 1609 O O . LEU A 1 211 ? 2.453 14.367 32.562 1 97.94 211 LEU A O 1
ATOM 1613 N N . LYS A 1 212 ? 0.485 14.641 33.438 1 98.62 212 LYS A N 1
ATOM 1614 C CA . LYS A 1 212 ? 0.324 13.273 33.938 1 98.62 212 LYS A CA 1
ATOM 1615 C C . LYS A 1 212 ? -0.931 12.625 33.375 1 98.62 212 LYS A C 1
ATOM 1617 O O . LYS A 1 212 ? -2.037 13.141 33.531 1 98.62 212 LYS A O 1
ATOM 1622 N N . VAL A 1 213 ? -0.758 11.547 32.656 1 98.75 213 VAL A N 1
ATOM 1623 C CA . VAL A 1 213 ? -1.85 10.844 31.984 1 98.75 213 VAL A CA 1
ATOM 1624 C C . VAL A 1 213 ? -2.061 9.484 32.625 1 98.75 213 VAL A C 1
ATOM 1626 O O . VAL A 1 213 ? -1.136 8.672 32.719 1 98.75 213 VAL A O 1
ATOM 1629 N N . LYS A 1 214 ? -3.197 9.211 33.156 1 98.62 214 LYS A N 1
ATOM 1630 C CA . LYS A 1 214 ? -3.543 7.902 33.688 1 98.62 214 LYS A CA 1
ATOM 1631 C C . LYS A 1 214 ? -4.137 7.004 32.625 1 98.62 214 LYS A C 1
ATOM 1633 O O . LYS A 1 214 ? -4.781 7.484 31.688 1 98.62 214 LYS A O 1
ATOM 1638 N N . PRO A 1 215 ? -3.947 5.746 32.75 1 98.06 215 PRO A N 1
ATOM 1639 C CA . PRO A 1 215 ? -4.551 4.832 31.766 1 98.06 215 PRO A CA 1
ATOM 1640 C C . PRO A 1 215 ? -6.074 4.863 31.797 1 98.06 215 PRO A C 1
ATOM 1642 O O . PRO A 1 215 ? -6.672 5.125 32.844 1 98.06 215 PRO A O 1
ATOM 1645 N N . LEU A 1 216 ? -6.656 4.551 30.656 1 97.56 216 LEU A N 1
ATOM 1646 C CA . LEU A 1 216 ? -8.109 4.434 30.609 1 97.56 216 LEU A CA 1
ATOM 1647 C C . LEU A 1 216 ? -8.586 3.223 31.406 1 97.56 216 LEU A C 1
ATOM 1649 O O . LEU A 1 216 ? -8.039 2.127 31.266 1 97.56 216 LEU A O 1
ATOM 1653 N N . THR A 1 217 ? -9.539 3.4 32.219 1 96.06 217 THR A N 1
ATOM 1654 C CA . THR A 1 217 ? -10.172 2.307 32.938 1 96.06 217 THR A CA 1
ATOM 1655 C C . THR A 1 217 ? -11.516 1.942 32.312 1 96.06 217 THR A C 1
ATOM 1657 O O . THR A 1 217 ? -12.086 0.888 32.625 1 96.06 217 THR A O 1
ATOM 1660 N N . LYS A 1 218 ? -12.008 2.732 31.562 1 96.38 218 LYS A N 1
ATOM 1661 C CA . LYS A 1 218 ? -13.195 2.574 30.734 1 96.38 218 LYS A CA 1
ATOM 1662 C C . LYS A 1 218 ? -13.07 3.373 29.438 1 96.38 218 LYS A C 1
ATOM 1664 O O . LYS A 1 218 ? -12.234 4.273 29.344 1 96.38 218 LYS A O 1
ATOM 1669 N N . PRO A 1 219 ? -13.852 3.014 28.469 1 97.56 219 PRO A N 1
ATOM 1670 C CA . PRO A 1 219 ? -13.797 3.818 27.25 1 97.56 219 PRO A CA 1
ATOM 1671 C C . PRO A 1 219 ? -14.141 5.285 27.484 1 97.56 219 PRO A C 1
ATOM 1673 O O . PRO A 1 219 ? -14.875 5.605 28.422 1 97.56 219 PRO A O 1
ATOM 1676 N N . LEU A 1 220 ? -13.609 6.176 26.656 1 98.31 220 LEU A N 1
ATOM 1677 C CA . LEU A 1 220 ? -13.953 7.594 26.703 1 98.31 220 LEU A CA 1
ATOM 1678 C C . LEU A 1 220 ? -15.438 7.801 26.422 1 98.31 220 LEU A C 1
ATOM 1680 O O . LEU A 1 220 ? -16.078 6.957 25.797 1 98.31 220 LEU A O 1
ATOM 1684 N N . ASP A 1 221 ? -15.977 8.875 26.953 1 97.69 221 ASP A N 1
ATOM 1685 C CA . ASP A 1 221 ? -17.328 9.273 26.578 1 97.69 221 ASP A CA 1
ATOM 1686 C C . ASP A 1 221 ? -17.406 9.641 25.094 1 97.69 221 ASP A C 1
ATOM 1688 O O . ASP A 1 221 ? -16.438 10.18 24.531 1 97.69 221 ASP A O 1
ATOM 1692 N N . PRO A 1 222 ? -18.531 9.328 24.484 1 97.62 222 PRO A N 1
ATOM 1693 C CA . PRO A 1 222 ? -18.656 9.703 23.062 1 97.62 222 PRO A CA 1
ATOM 1694 C C . PRO A 1 222 ? -18.516 11.203 22.828 1 97.62 222 PRO A C 1
ATOM 1696 O O . PRO A 1 222 ? -19.016 12 23.625 1 97.62 222 PRO A O 1
ATOM 1699 N N . LEU A 1 223 ? -17.859 11.5 21.797 1 96.31 223 LEU A N 1
ATOM 1700 C CA . LEU A 1 223 ? -17.609 12.883 21.406 1 96.31 223 LEU A CA 1
ATOM 1701 C C . LEU A 1 223 ? -18.828 13.484 20.719 1 96.31 223 LEU A C 1
ATOM 1703 O O . LEU A 1 223 ? -19.422 12.867 19.844 1 96.31 223 LEU A O 1
ATOM 1707 N N . GLU A 1 224 ? -19.297 14.586 21.203 1 96.31 224 GLU A N 1
ATOM 1708 C CA . GLU A 1 224 ? -20.219 15.477 20.516 1 96.31 224 GLU A CA 1
ATOM 1709 C C . GLU A 1 224 ? -19.609 16.859 20.312 1 96.31 224 GLU A C 1
ATOM 1711 O O . GLU A 1 224 ? -19.516 17.656 21.25 1 96.31 224 GLU A O 1
ATOM 1716 N N . ILE A 1 225 ? -19.266 17.125 19.016 1 96.5 225 ILE A N 1
ATOM 1717 C CA . ILE A 1 225 ? -18.469 18.328 18.844 1 96.5 225 ILE A CA 1
ATOM 1718 C C . ILE A 1 225 ? -18.891 19.047 17.562 1 96.5 225 ILE A C 1
ATOM 1720 O O . ILE A 1 225 ? -19.328 18.406 16.609 1 96.5 225 ILE A O 1
ATOM 1724 N N . PHE A 1 226 ? -18.891 20.344 17.625 1 96.5 226 PHE A N 1
ATOM 1725 C CA . PHE A 1 226 ? -18.844 21.219 16.453 1 96.5 226 PHE A CA 1
ATOM 1726 C C . PHE A 1 226 ? -17.438 21.734 16.219 1 96.5 226 PHE A C 1
ATOM 1728 O O . PHE A 1 226 ? -16.891 22.469 17.047 1 96.5 226 PHE A O 1
ATOM 1735 N N . ILE A 1 227 ? -16.844 21.344 15.117 1 97.5 227 ILE A N 1
ATOM 1736 C CA . ILE A 1 227 ? -15.461 21.75 14.836 1 97.5 227 ILE A CA 1
ATOM 1737 C C . ILE A 1 227 ? -15.43 23.188 14.312 1 97.5 227 ILE A C 1
ATOM 1739 O O . ILE A 1 227 ? -16.062 23.5 13.297 1 97.5 227 ILE A O 1
ATOM 1743 N N . PRO A 1 228 ? -14.734 24.062 15.023 1 97.38 228 PRO A N 1
ATOM 1744 C CA . PRO A 1 228 ? -14.633 25.438 14.555 1 97.38 228 PRO A CA 1
ATOM 1745 C C . PRO A 1 228 ? -13.844 25.562 13.258 1 97.38 228 PRO A C 1
ATOM 1747 O O . PRO A 1 228 ? -13.164 24.625 12.844 1 97.38 228 PRO A O 1
ATOM 1750 N N . ASN A 1 229 ? -14.016 26.734 12.648 1 96.81 229 ASN A N 1
ATOM 1751 C CA . ASN A 1 229 ? -13.242 27 11.445 1 96.81 229 ASN A CA 1
ATOM 1752 C C . ASN A 1 229 ? -11.766 27.234 11.766 1 96.81 229 ASN A C 1
ATOM 1754 O O . ASN A 1 229 ? -11.43 27.734 12.844 1 96.81 229 ASN A O 1
ATOM 1758 N N . ASP A 1 230 ? -10.93 26.828 10.875 1 96.75 230 ASP A N 1
ATOM 1759 C CA . ASP A 1 230 ? -9.477 26.766 11.047 1 96.75 230 ASP A CA 1
ATOM 1760 C C . ASP A 1 230 ? -8.852 28.141 10.891 1 96.75 230 ASP A C 1
ATOM 1762 O O . ASP A 1 230 ? -8.82 28.703 9.781 1 96.75 230 ASP A O 1
ATOM 1766 N N . PRO A 1 231 ? -8.281 28.703 11.961 1 97.06 231 PRO A N 1
ATOM 1767 C CA . PRO A 1 231 ? -7.652 30.016 11.797 1 97.06 231 PRO A CA 1
ATOM 1768 C C . PRO A 1 231 ? -6.453 29.984 10.859 1 97.06 231 PRO A C 1
ATOM 1770 O O . PRO A 1 231 ? -6.141 31 10.211 1 97.06 231 PRO A O 1
ATOM 1773 N N . SER A 1 232 ? -5.781 28.828 10.758 1 96.12 232 SER A N 1
ATOM 1774 C CA . SER A 1 232 ? -4.66 28.703 9.828 1 96.12 232 SER A CA 1
ATOM 1775 C C . SER A 1 232 ? -5.117 28.828 8.383 1 96.12 232 SER A C 1
ATOM 1777 O O . SER A 1 232 ? -4.492 29.531 7.586 1 96.12 232 SER A O 1
ATOM 1779 N N . SER A 1 233 ? -6.184 28.172 8.031 1 95.25 233 SER A N 1
ATOM 1780 C CA . SER A 1 233 ? -6.742 28.266 6.684 1 95.25 233 SER A CA 1
ATOM 1781 C C . SER A 1 233 ? -7.285 29.656 6.406 1 95.25 233 SER A C 1
ATOM 1783 O O . SER A 1 233 ? -7.199 30.156 5.281 1 95.25 233 SER A O 1
ATOM 1785 N N . ALA A 1 234 ? -7.844 30.266 7.398 1 96.75 234 ALA A N 1
ATOM 1786 C CA . ALA A 1 234 ? -8.453 31.578 7.25 1 96.75 234 ALA A CA 1
ATOM 1787 C C . ALA A 1 234 ? -7.387 32.656 7.172 1 96.75 234 ALA A C 1
ATOM 1789 O O . ALA A 1 234 ? -7.66 33.781 6.719 1 96.75 234 ALA A O 1
ATOM 1790 N N . PHE A 1 235 ? -6.195 32.344 7.605 1 97.88 235 PHE A N 1
ATOM 1791 C CA . PHE A 1 235 ? -5.137 33.344 7.738 1 97.88 235 PHE A CA 1
ATOM 1792 C C . PHE A 1 235 ? -4.797 33.938 6.387 1 97.88 235 PHE A C 1
ATOM 1794 O O . PHE A 1 235 ? -4.445 35.125 6.301 1 97.88 235 PHE A O 1
ATOM 1801 N N . TYR A 1 236 ? -4.949 33.188 5.328 1 97.69 236 TYR A N 1
ATOM 1802 C CA . TYR A 1 236 ? -4.676 33.688 3.98 1 97.69 236 TYR A CA 1
ATOM 1803 C C . TYR A 1 236 ? -5.578 34.875 3.637 1 97.69 236 TYR A C 1
ATOM 1805 O O . TYR A 1 236 ? -5.117 35.875 3.061 1 97.69 236 TYR A O 1
ATOM 1813 N N . TYR A 1 237 ? -6.777 34.781 4.02 1 97.5 237 TYR A N 1
ATOM 1814 C CA . TYR A 1 237 ? -7.719 35.844 3.752 1 97.5 237 TYR A CA 1
ATOM 1815 C C . TYR A 1 237 ? -7.453 37.062 4.664 1 97.5 237 TYR A C 1
ATOM 1817 O O . TYR A 1 237 ? -7.688 38.188 4.277 1 97.5 237 TYR A O 1
ATOM 1825 N N . ALA A 1 238 ? -7.043 36.719 5.875 1 98 238 ALA A N 1
ATOM 1826 C CA . ALA A 1 238 ? -6.625 37.812 6.762 1 98 238 ALA A CA 1
ATOM 1827 C C . ALA A 1 238 ? -5.477 38.625 6.156 1 98 238 ALA A C 1
ATOM 1829 O O . ALA A 1 238 ? -5.5 39.844 6.16 1 98 238 ALA A O 1
ATOM 1830 N N . VAL A 1 239 ? -4.48 37.906 5.637 1 98.19 239 VAL A N 1
ATOM 1831 C CA . VAL A 1 239 ? -3.352 38.562 4.988 1 98.19 239 VAL A CA 1
ATOM 1832 C C . VAL A 1 239 ? -3.844 39.375 3.779 1 98.19 239 VAL A C 1
ATOM 1834 O O . VAL A 1 239 ? -3.439 40.5 3.576 1 98.19 239 VAL A O 1
ATOM 1837 N N . ALA A 1 240 ? -4.734 38.781 2.996 1 97.62 240 ALA A N 1
ATOM 1838 C CA . ALA A 1 240 ? -5.289 39.469 1.836 1 97.62 240 ALA A CA 1
ATOM 1839 C C . ALA A 1 240 ? -5.918 40.781 2.244 1 97.62 240 ALA A C 1
ATOM 1841 O O . ALA A 1 240 ? -5.691 41.812 1.597 1 97.62 240 ALA A O 1
ATOM 1842 N N . ALA A 1 241 ? -6.691 40.781 3.316 1 97.44 241 ALA A N 1
ATOM 1843 C CA . ALA A 1 241 ? -7.375 41.969 3.795 1 97.44 241 ALA A CA 1
ATOM 1844 C C . ALA A 1 241 ? -6.371 43.031 4.234 1 97.44 241 ALA A C 1
ATOM 1846 O O . ALA A 1 241 ? -6.637 44.25 4.117 1 97.44 241 ALA A O 1
ATOM 1847 N N . THR A 1 242 ? -5.234 42.625 4.727 1 97.25 242 THR A N 1
ATOM 1848 C CA . THR A 1 242 ? -4.27 43.562 5.289 1 97.25 242 THR A CA 1
ATOM 1849 C C . THR A 1 242 ? -3.395 44.156 4.195 1 97.25 242 THR A C 1
ATOM 1851 O O . THR A 1 242 ? -2.846 45.25 4.359 1 97.25 242 THR A O 1
ATOM 1854 N N . ILE A 1 243 ? -3.285 43.469 3.055 1 96 243 ILE A N 1
ATOM 1855 C CA . ILE A 1 243 ? -2.311 43.969 2.084 1 96 243 ILE A CA 1
ATOM 1856 C C . ILE A 1 243 ? -3.029 44.656 0.938 1 96 243 ILE A C 1
ATOM 1858 O O . ILE A 1 243 ? -2.404 45.375 0.151 1 96 243 ILE A O 1
ATOM 1862 N N . ILE A 1 244 ? -4.328 44.5 0.802 1 96.75 244 ILE A N 1
ATOM 1863 C CA . ILE A 1 244 ? -5.105 45.188 -0.234 1 96.75 244 ILE A CA 1
ATOM 1864 C C . ILE A 1 244 ? -5.809 46.406 0.359 1 96.75 244 ILE A C 1
ATOM 1866 O O . ILE A 1 244 ? -6.707 46.25 1.191 1 96.75 244 ILE A O 1
ATOM 1870 N N . PRO A 1 245 ? -5.516 47.531 -0.101 1 95.69 245 PRO A N 1
ATOM 1871 C CA . PRO A 1 245 ? -6.055 48.75 0.5 1 95.69 245 PRO A CA 1
ATOM 1872 C C . PRO A 1 245 ? -7.578 48.812 0.482 1 95.69 245 PRO A C 1
ATOM 1874 O O . PRO A 1 245 ? -8.203 48.438 -0.514 1 95.69 245 PRO A O 1
ATOM 1877 N N . GLY A 1 246 ? -8.133 49.219 1.638 1 96.12 246 GLY A N 1
ATOM 1878 C CA . GLY A 1 246 ? -9.57 49.438 1.755 1 96.12 246 GLY A CA 1
ATOM 1879 C C . GLY A 1 246 ? -10.336 48.156 2.061 1 96.12 246 GLY A C 1
ATOM 1880 O O . GLY A 1 246 ? -11.555 48.188 2.234 1 96.12 246 GLY A O 1
ATOM 1881 N N . SER A 1 247 ? -9.68 47.094 2.207 1 97.31 247 SER A N 1
ATOM 1882 C CA . SER A 1 247 ? -10.312 45.781 2.389 1 97.31 247 SER A CA 1
ATOM 1883 C C . SER A 1 247 ? -10.789 45.594 3.824 1 97.31 247 SER A C 1
ATOM 1885 O O . SER A 1 247 ? -10.234 46.219 4.75 1 97.31 247 SER A O 1
ATOM 1887 N N . LYS A 1 248 ? -11.844 44.844 4.016 1 97.38 248 LYS A N 1
ATOM 1888 C CA . LYS A 1 248 ? -12.414 44.438 5.297 1 97.38 248 LYS A CA 1
ATOM 1889 C C . LYS A 1 248 ? -13.031 43.062 5.207 1 97.38 248 LYS A C 1
ATOM 1891 O O . LYS A 1 248 ? -13.969 42.844 4.434 1 97.38 248 LYS A O 1
ATOM 1896 N N . ILE A 1 249 ? -12.539 42.125 5.977 1 97.88 249 ILE A N 1
ATOM 1897 C CA . ILE A 1 249 ? -13.023 40.75 5.953 1 97.88 249 ILE A CA 1
ATOM 1898 C C . ILE A 1 249 ? -13.414 40.312 7.363 1 97.88 249 ILE A C 1
ATOM 1900 O O . ILE A 1 249 ? -12.711 40.625 8.328 1 97.88 249 ILE A O 1
ATOM 1904 N N . ILE A 1 250 ? -14.555 39.719 7.539 1 98.38 250 ILE A N 1
ATOM 1905 C CA . ILE A 1 250 ? -15 39.094 8.781 1 98.38 250 ILE A CA 1
ATOM 1906 C C . ILE A 1 250 ? -15.008 37.594 8.625 1 98.38 250 ILE A C 1
ATOM 1908 O O . ILE A 1 250 ? -15.656 37.062 7.727 1 98.38 250 ILE A O 1
ATOM 1912 N N . LEU A 1 251 ? -14.25 36.906 9.43 1 98.12 251 LEU A N 1
ATOM 1913 C CA . LEU A 1 251 ? -14.18 35.469 9.469 1 98.12 251 LEU A CA 1
ATOM 1914 C C . LEU A 1 251 ? -15.062 34.906 10.578 1 98.12 251 LEU A C 1
ATOM 1916 O O . LEU A 1 251 ? -14.883 35.25 11.75 1 98.12 251 LEU A O 1
ATOM 1920 N N . LYS A 1 252 ? -15.953 34.031 10.234 1 97.69 252 LYS A N 1
ATOM 1921 C CA . LYS A 1 252 ? -16.969 33.594 11.172 1 97.69 252 LYS A CA 1
ATOM 1922 C C . LYS A 1 252 ? -16.609 32.219 11.773 1 97.69 252 LYS A C 1
ATOM 1924 O O . LYS A 1 252 ? -16 31.391 11.102 1 97.69 252 LYS A O 1
ATOM 1929 N N . ASN A 1 253 ? -17 31.984 13.086 1 97.12 253 ASN A N 1
ATOM 1930 C CA . ASN A 1 253 ? -16.938 30.703 13.789 1 97.12 253 ASN A CA 1
ATOM 1931 C C . ASN A 1 253 ? -15.508 30.156 13.828 1 97.12 253 ASN A C 1
ATOM 1933 O O . ASN A 1 253 ? -15.273 28.984 13.547 1 97.12 253 ASN A O 1
ATOM 1937 N N . MET A 1 254 ? -14.594 31.094 14.094 1 97.94 254 MET A N 1
ATOM 1938 C CA . MET A 1 254 ? -13.172 30.75 14.094 1 97.94 254 MET A CA 1
ATOM 1939 C C . MET A 1 254 ? -12.75 30.172 15.438 1 97.94 254 MET A C 1
ATOM 1941 O O . MET A 1 254 ? -13.258 30.578 16.484 1 97.94 254 MET A O 1
ATOM 1945 N N . LEU A 1 255 ? -11.859 29.172 15.383 1 97.94 255 LEU A N 1
ATOM 1946 C CA . LEU A 1 255 ? -11.141 28.75 16.578 1 97.94 255 LEU A CA 1
ATOM 1947 C C . LEU A 1 255 ? -10.289 29.891 17.141 1 97.94 255 LEU A C 1
ATOM 1949 O O . LEU A 1 255 ? -9.469 30.453 16.422 1 97.94 255 LEU A O 1
ATOM 1953 N N . LEU A 1 256 ? -10.516 30.234 18.422 1 98.12 256 LEU A N 1
ATOM 1954 C CA . LEU A 1 256 ? -9.82 31.375 19.016 1 98.12 256 LEU A CA 1
ATOM 1955 C C . LEU A 1 256 ? -8.867 30.922 20.109 1 98.12 256 LEU A C 1
ATOM 1957 O O . LEU A 1 256 ? -8.523 31.688 21 1 98.12 256 LEU A O 1
ATOM 1961 N N . ASN A 1 257 ? -8.43 29.641 20.062 1 97.25 257 ASN A N 1
ATOM 1962 C CA . ASN A 1 257 ? -7.395 29.109 20.953 1 97.25 257 ASN A CA 1
ATOM 1963 C C . ASN A 1 257 ? -6.109 29.938 20.859 1 97.25 257 ASN A C 1
ATOM 1965 O O . ASN A 1 257 ? -5.625 30.219 19.766 1 97.25 257 ASN A O 1
ATOM 1969 N N . LYS A 1 258 ? -5.586 30.359 21.984 1 96.12 258 LYS A N 1
ATOM 1970 C CA . LYS A 1 258 ? -4.418 31.234 22 1 96.12 258 LYS A CA 1
ATOM 1971 C C . LYS A 1 258 ? -3.258 30.625 21.234 1 96.12 258 LYS A C 1
ATOM 1973 O O . LYS A 1 258 ? -2.461 31.344 20.625 1 96.12 258 LYS A O 1
ATOM 1978 N N . THR A 1 259 ? -3.123 29.312 21.25 1 96.56 259 THR A N 1
ATOM 1979 C CA . THR A 1 259 ? -2.033 28.625 20.562 1 96.56 259 THR A CA 1
ATOM 1980 C C . THR A 1 259 ? -2.295 28.562 19.062 1 96.56 259 THR A C 1
ATOM 1982 O O . THR A 1 259 ? -1.463 28.062 18.297 1 96.56 259 THR A O 1
ATOM 1985 N N . ARG A 1 260 ? -3.406 29.125 18.578 1 97.56 260 ARG A N 1
ATOM 1986 C CA . ARG A 1 260 ? -3.775 29 17.172 1 97.56 260 ARG A CA 1
ATOM 1987 C C . ARG A 1 260 ? -3.895 30.359 16.5 1 97.56 260 ARG A C 1
ATOM 1989 O O . ARG A 1 260 ? -3.941 30.453 15.273 1 97.56 260 ARG A O 1
ATOM 1996 N N . ILE A 1 261 ? -3.898 31.453 17.25 1 98.12 261 ILE A N 1
ATOM 1997 C CA . ILE A 1 261 ? -4.164 32.75 16.656 1 98.12 261 ILE A CA 1
ATOM 1998 C C . ILE A 1 261 ? -2.924 33.625 16.766 1 98.12 261 ILE A C 1
ATOM 2000 O O . ILE A 1 261 ? -3.01 34.875 16.641 1 98.12 261 ILE A O 1
ATOM 2004 N N . GLU A 1 262 ? -1.759 33.031 17.062 1 98 262 GLU A N 1
ATOM 2005 C CA . GLU A 1 262 ? -0.532 33.812 17.234 1 98 262 GLU A CA 1
ATOM 2006 C C . GLU A 1 262 ? -0.181 34.562 15.961 1 98 262 GLU A C 1
ATOM 2008 O O . GLU A 1 262 ? 0.337 35.688 16.031 1 98 262 GLU A O 1
ATOM 2013 N N . ALA A 1 263 ? -0.382 34.031 14.82 1 98.25 263 ALA A N 1
ATOM 2014 C CA . ALA A 1 263 ? -0.082 34.688 13.562 1 98.25 263 ALA A CA 1
ATOM 2015 C C . ALA A 1 263 ? -0.896 35.969 13.422 1 98.25 263 ALA A C 1
ATOM 2017 O O . ALA A 1 263 ? -0.408 36.969 12.875 1 98.25 263 ALA A O 1
ATOM 2018 N N . TYR A 1 264 ? -2.15 35.969 13.836 1 98.56 264 TYR A N 1
ATOM 2019 C CA . TYR A 1 264 ? -2.986 37.156 13.836 1 98.56 264 TYR A CA 1
ATOM 2020 C C . TYR A 1 264 ? -2.428 38.219 14.773 1 98.56 264 TYR A C 1
ATOM 2022 O O . TYR A 1 264 ? -2.471 39.406 14.477 1 98.56 264 TYR A O 1
ATOM 2030 N N . GLU A 1 265 ? -1.937 37.75 15.914 1 98.31 265 GLU A N 1
ATOM 2031 C CA . GLU A 1 265 ? -1.311 38.688 16.859 1 98.31 265 GLU A CA 1
ATOM 2032 C C . GLU A 1 265 ? -0.073 39.344 16.25 1 98.31 265 GLU A C 1
ATOM 2034 O O . GLU A 1 265 ? 0.194 40.5 16.5 1 98.31 265 GLU A O 1
ATOM 2039 N N . VAL A 1 266 ? 0.677 38.531 15.477 1 98.31 266 VAL A N 1
ATOM 2040 C CA . VAL A 1 266 ? 1.837 39.094 14.781 1 98.31 266 VAL A CA 1
ATOM 2041 C C . VAL A 1 266 ? 1.386 40.156 13.781 1 98.31 266 VAL A C 1
ATOM 2043 O O . VAL A 1 266 ? 1.996 41.219 13.688 1 98.31 266 VAL A O 1
ATOM 2046 N N . LEU A 1 267 ? 0.323 39.875 13.031 1 98.12 267 LEU A N 1
ATOM 2047 C CA . LEU A 1 267 ? -0.224 40.875 12.117 1 98.12 267 LEU A CA 1
ATOM 2048 C C . LEU A 1 267 ? -0.614 42.156 12.859 1 98.12 267 LEU A C 1
ATOM 2050 O O . LEU A 1 267 ? -0.384 43.25 12.359 1 98.12 267 LEU A O 1
ATOM 2054 N N . ARG A 1 268 ? -1.236 41.938 13.992 1 97.94 268 ARG A N 1
ATOM 2055 C CA . ARG A 1 268 ? -1.595 43.094 14.812 1 97.94 268 ARG A CA 1
ATOM 2056 C C . ARG A 1 268 ? -0.357 43.906 15.188 1 97.94 268 ARG A C 1
ATOM 2058 O O . ARG A 1 268 ? -0.372 45.125 15.125 1 97.94 268 ARG A O 1
ATOM 2065 N N . LYS A 1 269 ? 0.675 43.219 15.57 1 97.94 269 LYS A N 1
ATOM 2066 C CA . LYS A 1 269 ? 1.936 43.875 15.914 1 97.94 269 LYS A CA 1
ATOM 2067 C C . LYS A 1 269 ? 2.502 44.625 14.727 1 97.94 269 LYS A C 1
ATOM 2069 O O . LYS A 1 269 ? 3.193 45.656 14.898 1 97.94 269 LYS A O 1
ATOM 2074 N N . MET A 1 270 ? 2.182 44.188 13.555 1 98.38 270 MET A N 1
ATOM 2075 C CA . MET A 1 270 ? 2.637 44.844 12.328 1 98.38 270 MET A CA 1
ATOM 2076 C C . MET A 1 270 ? 1.782 46.062 12.016 1 98.38 270 MET A C 1
ATOM 2078 O O . MET A 1 270 ? 2.125 46.844 11.141 1 98.38 270 MET A O 1
ATOM 2082 N N . GLY A 1 271 ? 0.625 46.156 12.703 1 96.75 271 GLY A N 1
ATOM 2083 C CA . GLY A 1 271 ? -0.189 47.344 12.531 1 96.75 271 GLY A CA 1
ATOM 2084 C C . GLY A 1 271 ? -1.584 47.031 12.016 1 96.75 271 GLY A C 1
ATOM 2085 O O . GLY A 1 271 ? -2.428 47.938 11.93 1 96.75 271 GLY A O 1
ATOM 2086 N N . ALA A 1 272 ? -1.839 45.812 11.75 1 96.44 272 ALA A N 1
ATOM 2087 C CA . ALA A 1 272 ? -3.146 45.438 11.211 1 96.44 272 ALA A CA 1
ATOM 2088 C C . ALA A 1 272 ? -4.25 45.656 12.242 1 96.44 272 ALA A C 1
ATOM 2090 O O . ALA A 1 272 ? -4.02 45.531 13.445 1 96.44 272 ALA A O 1
ATOM 2091 N N . ASN A 1 273 ? -5.422 46.062 11.703 1 96.69 273 ASN A N 1
ATOM 2092 C CA . ASN A 1 273 ? -6.609 46.188 12.539 1 96.69 273 ASN A CA 1
ATOM 2093 C C . ASN A 1 273 ? -7.352 44.844 12.625 1 96.69 273 ASN A C 1
ATOM 2095 O O . ASN A 1 273 ? -8.109 44.5 11.727 1 96.69 273 ASN A O 1
ATOM 2099 N N . ILE A 1 274 ? -7.176 44.156 13.758 1 98.12 274 ILE A N 1
ATOM 2100 C CA . ILE A 1 274 ? -7.773 42.844 13.938 1 98.12 274 ILE A CA 1
ATOM 2101 C C . ILE A 1 274 ? -8.523 42.781 15.273 1 98.12 274 ILE A C 1
ATOM 2103 O O . ILE A 1 274 ? -7.98 43.188 16.312 1 98.12 274 ILE A O 1
ATOM 2107 N N . LYS A 1 275 ? -9.773 42.344 15.234 1 98.12 275 LYS A N 1
ATOM 2108 C CA . LYS A 1 275 ? -10.617 42.219 16.422 1 98.12 275 LYS A CA 1
ATOM 2109 C C . LYS A 1 275 ? -11.148 40.781 16.547 1 98.12 275 LYS A C 1
ATOM 2111 O O . LYS A 1 275 ? -11.648 40.219 15.578 1 98.12 275 LYS A O 1
ATOM 2116 N N . PHE A 1 276 ? -10.977 40.219 17.75 1 98.06 276 PHE A N 1
ATOM 2117 C CA . PHE A 1 276 ? -11.539 38.906 18.078 1 98.06 276 PHE A CA 1
ATOM 2118 C C . PHE A 1 276 ? -12.828 39.062 18.859 1 98.06 276 PHE A C 1
ATOM 2120 O O . PHE A 1 276 ? -12.906 39.844 19.797 1 98.06 276 PHE A O 1
ATOM 2127 N N . THR A 1 277 ? -13.898 38.375 18.469 1 98 277 THR A N 1
ATOM 2128 C CA . THR A 1 277 ? -15.172 38.375 19.188 1 98 277 THR A CA 1
ATOM 2129 C C . THR A 1 277 ? -15.586 36.938 19.562 1 98 277 THR A C 1
ATOM 2131 O O . THR A 1 277 ? -16.172 36.25 18.75 1 98 277 THR A O 1
ATOM 2134 N N . PRO A 1 278 ? -15.289 36.531 20.812 1 96.81 278 PRO A N 1
ATOM 2135 C CA . PRO A 1 278 ? -15.695 35.188 21.234 1 96.81 278 PRO A CA 1
ATOM 2136 C C . PRO A 1 278 ? -17.219 35 21.266 1 96.81 278 PRO A C 1
ATOM 2138 O O . PRO A 1 278 ? -17.938 35.938 21.641 1 96.81 278 PRO A O 1
ATOM 2141 N N . LYS A 1 279 ? -17.688 33.844 20.984 1 95.81 279 LYS A N 1
ATOM 2142 C CA . LYS A 1 279 ? -19.109 33.562 20.922 1 95.81 279 LYS A CA 1
ATOM 2143 C C . LYS A 1 279 ? -19.484 32.344 21.766 1 95.81 279 LYS A C 1
ATOM 2145 O O . LYS A 1 279 ? -20.531 32.344 22.422 1 95.81 279 LYS A O 1
ATOM 2150 N N . SER A 1 280 ? -18.719 31.281 21.703 1 91.06 280 SER A N 1
ATOM 2151 C CA . SER A 1 280 ? -19.047 30.062 22.422 1 91.06 280 SER A CA 1
ATOM 2152 C C . SER A 1 280 ? -17.781 29.312 22.844 1 91.06 280 SER A C 1
ATOM 2154 O O . SER A 1 280 ? -16.688 29.625 22.375 1 91.06 280 SER A O 1
ATOM 2156 N N . GLU A 1 281 ? -18.031 28.453 23.812 1 87.69 281 GLU A N 1
ATOM 2157 C CA . GLU A 1 281 ? -16.922 27.625 24.281 1 87.69 281 GLU A CA 1
ATOM 2158 C C . GLU A 1 281 ? -17.406 26.281 24.812 1 87.69 281 GLU A C 1
ATOM 2160 O O . GLU A 1 281 ? -18.203 26.234 25.734 1 87.69 281 GLU A O 1
ATOM 2165 N N . ILE A 1 282 ? -17.125 25.203 24.172 1 82.31 282 ILE A N 1
ATOM 2166 C CA . ILE A 1 282 ? -17.391 23.891 24.719 1 82.31 282 ILE A CA 1
ATOM 2167 C C . ILE A 1 282 ? -16.078 23.109 24.859 1 82.31 282 ILE A C 1
ATOM 2169 O O . ILE A 1 282 ? -15.57 22.922 25.953 1 82.31 282 ILE A O 1
ATOM 2173 N N . TYR A 1 283 ? -15.453 22.797 23.719 1 88.31 283 TYR A N 1
ATOM 2174 C CA . TYR A 1 283 ? -14.125 22.188 23.719 1 88.31 283 TYR A CA 1
ATOM 2175 C C . TYR A 1 283 ? -13.039 23.234 23.484 1 88.31 283 TYR A C 1
ATOM 2177 O O . TYR A 1 283 ? -11.992 23.203 24.125 1 88.31 283 TYR A O 1
ATOM 2185 N N . GLU A 1 284 ? -13.43 24.172 22.625 1 94.19 284 GLU A N 1
ATOM 2186 C CA . GLU A 1 284 ? -12.562 25.281 22.219 1 94.19 284 GLU A CA 1
ATOM 2187 C C . GLU A 1 284 ? -13.336 26.594 22.188 1 94.19 284 GLU A C 1
ATOM 2189 O O . GLU A 1 284 ? -14.562 26.594 22.062 1 94.19 284 GLU A O 1
ATOM 2194 N N . GLN A 1 285 ? -12.609 27.656 22.328 1 95.69 285 GLN A N 1
ATOM 2195 C CA . GLN A 1 285 ? -13.242 28.969 22.141 1 95.69 285 GLN A CA 1
ATOM 2196 C C . GLN A 1 285 ? -13.469 29.25 20.656 1 95.69 285 GLN A C 1
ATOM 2198 O O . GLN A 1 285 ? -12.562 29.078 19.844 1 95.69 285 GLN A O 1
ATOM 2203 N N . ILE A 1 286 ? -14.719 29.594 20.391 1 97.06 286 ILE A N 1
ATOM 2204 C CA . ILE A 1 286 ? -15.125 29.859 19.016 1 97.06 286 ILE A CA 1
ATOM 2205 C C . ILE A 1 286 ? -15.648 31.297 18.891 1 97.06 286 ILE A C 1
ATOM 2207 O O . ILE A 1 286 ? -16.328 31.781 19.797 1 97.06 286 ILE A O 1
ATOM 2211 N N . GLY A 1 287 ? -15.305 31.969 17.859 1 97.94 287 GLY A N 1
ATOM 2212 C CA . GLY A 1 287 ? -15.766 33.344 17.625 1 97.94 287 GLY A CA 1
ATOM 2213 C C . GLY A 1 287 ? -15.461 33.844 16.234 1 97.94 287 GLY A C 1
ATOM 2214 O O . GLY A 1 287 ? -15.273 33.062 15.297 1 97.94 287 GLY A O 1
ATOM 2215 N N . ASP A 1 288 ? -15.555 35.125 16.125 1 98.5 288 ASP A N 1
ATOM 2216 C CA . ASP A 1 288 ? -15.297 35.781 14.836 1 98.5 288 ASP A CA 1
ATOM 2217 C C . ASP A 1 288 ? -14.008 36.594 14.875 1 98.5 288 ASP A C 1
ATOM 2219 O O . ASP A 1 288 ? -13.547 37 15.945 1 98.5 288 ASP A O 1
ATOM 2223 N N . ILE A 1 289 ? -13.391 36.75 13.758 1 98.62 289 ILE A N 1
ATOM 2224 C CA . ILE A 1 289 ? -12.219 37.594 13.586 1 98.62 289 ILE A CA 1
ATOM 2225 C C . ILE A 1 289 ? -12.516 38.656 12.531 1 98.62 289 ILE A C 1
ATOM 2227 O O . ILE A 1 289 ? -12.898 38.344 11.406 1 98.62 289 ILE A O 1
ATOM 2231 N N . GLU A 1 290 ? -12.43 39.875 12.883 1 98.56 290 GLU A N 1
ATOM 2232 C CA . GLU A 1 290 ? -12.586 40.969 11.953 1 98.56 290 GLU A CA 1
ATOM 2233 C C . GLU A 1 290 ? -11.242 41.594 11.602 1 98.56 290 GLU A C 1
ATOM 2235 O O . GLU A 1 290 ? -10.445 41.938 12.484 1 98.56 290 GLU A O 1
ATOM 2240 N N . ILE A 1 291 ? -10.961 41.719 10.305 1 98.06 291 ILE A N 1
ATOM 2241 C CA . ILE A 1 291 ? -9.695 42.25 9.82 1 98.06 291 ILE A CA 1
ATOM 2242 C C . ILE A 1 291 ? -9.961 43.438 8.867 1 98.06 291 ILE A C 1
ATOM 2244 O O . ILE A 1 291 ? -10.781 43.312 7.953 1 98.06 291 ILE A O 1
ATOM 2248 N N . SER A 1 292 ? -9.289 44.5 9.031 1 96.5 292 SER A N 1
ATOM 2249 C CA . SER A 1 292 ? -9.352 45.656 8.133 1 96.5 292 SER A CA 1
ATOM 2250 C C . SER A 1 292 ? -7.957 46.094 7.699 1 96.5 292 SER A C 1
ATOM 2252 O O . SER A 1 292 ? -7.004 45.969 8.469 1 96.5 292 SER A O 1
ATOM 2254 N N . TYR A 1 293 ? -7.945 46.625 6.523 1 95.94 293 TYR A N 1
ATOM 2255 C CA . TYR A 1 293 ? -6.684 47.062 5.957 1 95.94 293 TYR A CA 1
ATOM 2256 C C . TYR A 1 293 ? -6.051 48.156 6.844 1 95.94 293 TYR A C 1
ATOM 2258 O O . TYR A 1 293 ? -6.746 49.031 7.359 1 95.94 293 TYR A O 1
ATOM 2266 N N . ALA A 1 294 ? -4.773 48.031 7.004 1 95.38 294 ALA A N 1
ATOM 2267 C CA . ALA A 1 294 ? -3.881 49.031 7.543 1 95.38 294 ALA A CA 1
ATOM 2268 C C . ALA A 1 294 ? -2.455 48.844 7.035 1 95.38 294 ALA A C 1
ATOM 2270 O O . ALA A 1 294 ? -2.008 47.719 6.844 1 95.38 294 ALA A O 1
ATOM 2271 N N . PRO A 1 295 ? -1.751 50 6.77 1 95.44 295 PRO A N 1
ATOM 2272 C CA . PRO A 1 295 ? -0.355 49.812 6.363 1 95.44 295 PRO A CA 1
ATOM 2273 C C . PRO A 1 295 ? 0.449 49 7.375 1 95.44 295 PRO A C 1
ATOM 2275 O O . PRO A 1 295 ? 0.349 49.219 8.578 1 95.44 295 PRO A O 1
ATOM 2278 N N . LEU A 1 296 ? 1.214 48.031 6.871 1 98.12 296 LEU A N 1
ATOM 2279 C CA . LEU A 1 296 ? 1.961 47.125 7.742 1 98.12 296 LEU A CA 1
ATOM 2280 C C . LEU A 1 296 ? 3.385 47.625 7.953 1 98.12 296 LEU A C 1
ATOM 2282 O O . LEU A 1 296 ? 3.975 48.25 7.051 1 98.12 296 LEU A O 1
ATOM 2286 N N . LYS A 1 297 ? 3.854 47.469 9.117 1 98.44 297 LYS A N 1
ATOM 2287 C CA . LYS A 1 297 ? 5.25 47.719 9.438 1 98.44 297 LYS A CA 1
ATOM 2288 C C . LYS A 1 297 ? 6.008 46.438 9.766 1 98.44 297 LYS A C 1
ATOM 2290 O O . LYS A 1 297 ? 5.398 45.438 10.109 1 98.44 297 LYS A O 1
ATOM 2295 N N . ALA A 1 298 ? 7.293 46.5 9.664 1 98.38 298 ALA A N 1
ATOM 2296 C CA . ALA A 1 298 ? 8.156 45.344 9.867 1 98.38 298 ALA A CA 1
ATOM 2297 C C . ALA A 1 298 ? 8.117 44.875 11.32 1 98.38 298 ALA A C 1
ATOM 2299 O O . ALA A 1 298 ? 7.82 45.656 12.219 1 98.38 298 ALA A O 1
ATOM 2300 N N . VAL A 1 299 ? 8.398 43.594 11.539 1 98.5 299 VAL A N 1
ATOM 2301 C CA . VAL A 1 299 ? 8.375 42.969 12.867 1 98.5 299 VAL A CA 1
ATOM 2302 C C . VAL A 1 299 ? 9.461 41.906 12.961 1 98.5 299 VAL A C 1
ATOM 2304 O O . VAL A 1 299 ? 9.953 41.438 11.938 1 98.5 299 VAL A O 1
ATOM 2307 N N . GLU A 1 300 ? 9.883 41.625 14.125 1 98.38 300 GLU A N 1
ATOM 2308 C CA . GLU A 1 300 ? 10.719 40.469 14.422 1 98.38 300 GLU A CA 1
ATOM 2309 C C . GLU A 1 300 ? 9.93 39.406 15.172 1 98.38 300 GLU A C 1
ATOM 2311 O O . GLU A 1 300 ? 9.297 39.719 16.188 1 98.38 300 GLU A O 1
ATOM 2316 N N . VAL A 1 301 ? 9.898 38.25 14.641 1 98.06 301 VAL A N 1
ATOM 2317 C CA . VAL A 1 301 ? 9.156 37.156 15.227 1 98.06 301 VAL A CA 1
ATOM 2318 C C . VAL A 1 301 ? 10.125 36.031 15.617 1 98.06 301 VAL A C 1
ATOM 2320 O O . VAL A 1 301 ? 10.766 35.438 14.758 1 98.06 301 VAL A O 1
ATOM 2323 N N . SER A 1 302 ? 10.273 35.719 16.891 1 96.75 302 SER A N 1
ATOM 2324 C CA . SER A 1 302 ? 11.203 34.688 17.328 1 96.75 302 SER A CA 1
ATOM 2325 C C . SER A 1 302 ? 10.617 33.875 18.469 1 96.75 302 SER A C 1
ATOM 2327 O O . SER A 1 302 ? 11.227 32.875 18.906 1 96.75 302 SER A O 1
ATOM 2329 N N . GLU A 1 303 ? 9.43 34.25 18.938 1 94.69 303 GLU A N 1
ATOM 2330 C CA . GLU A 1 303 ? 8.781 33.562 20.062 1 94.69 303 GLU A CA 1
ATOM 2331 C C . GLU A 1 303 ? 7.508 32.844 19.609 1 94.69 303 GLU A C 1
ATOM 2333 O O . GLU A 1 303 ? 6.914 33.219 18.594 1 94.69 303 GLU A O 1
ATOM 2338 N N . ASN A 1 304 ? 7.086 31.844 20.344 1 95.06 304 ASN A N 1
ATOM 2339 C CA . ASN A 1 304 ? 5.848 31.109 20.109 1 95.06 304 ASN A CA 1
ATOM 2340 C C . ASN A 1 304 ? 5.766 30.594 18.672 1 95.06 304 ASN A C 1
ATOM 2342 O O . ASN A 1 304 ? 4.699 30.641 18.062 1 95.06 304 ASN A O 1
ATOM 2346 N N . ILE A 1 305 ? 6.926 30.188 18.156 1 94.44 305 ILE A N 1
ATOM 2347 C CA . ILE A 1 305 ? 7 29.781 16.75 1 94.44 305 ILE A CA 1
ATOM 2348 C C . ILE A 1 305 ? 6.129 28.562 16.516 1 94.44 305 ILE A C 1
ATOM 2350 O O . ILE A 1 305 ? 5.492 28.422 15.477 1 94.44 305 ILE A O 1
ATOM 2354 N N . SER A 1 306 ? 6.016 27.656 17.516 1 92.75 306 SER A N 1
ATOM 2355 C CA . SER A 1 306 ? 5.203 26.453 17.391 1 92.75 306 SER A CA 1
ATOM 2356 C C . SER A 1 306 ? 3.729 26.797 17.219 1 92.75 306 SER A C 1
ATOM 2358 O O . SER A 1 306 ? 2.943 25.969 16.766 1 92.75 306 SER A O 1
ATOM 2360 N N . TRP A 1 307 ? 3.346 28.078 17.547 1 95.81 307 TRP A N 1
ATOM 2361 C CA . TRP A 1 307 ? 1.953 28.516 17.484 1 95.81 307 TRP A CA 1
ATOM 2362 C C . TRP A 1 307 ? 1.613 29.078 16.109 1 95.81 307 TRP A C 1
ATOM 2364 O O . TRP A 1 307 ? 0.439 29.234 15.773 1 95.81 307 TRP A O 1
ATOM 2374 N N . LEU A 1 308 ? 2.67 29.359 15.352 1 96 308 LEU A N 1
ATOM 2375 C CA . LEU A 1 308 ? 2.383 30.031 14.086 1 96 308 LEU A CA 1
ATOM 2376 C C . LEU A 1 308 ? 3.168 29.406 12.945 1 96 308 LEU A C 1
ATOM 2378 O O . LEU A 1 308 ? 3.277 30 11.859 1 96 308 LEU A O 1
ATOM 2382 N N . ILE A 1 309 ? 3.738 28.219 13.18 1 93.94 309 ILE A N 1
ATOM 2383 C CA . ILE A 1 309 ? 4.66 27.594 12.242 1 93.94 309 ILE A CA 1
ATOM 2384 C C . ILE A 1 309 ? 3.957 27.359 10.906 1 93.94 309 ILE A C 1
ATOM 2386 O O . ILE A 1 309 ? 4.559 27.547 9.844 1 93.94 309 ILE A O 1
ATOM 2390 N N . ASP A 1 310 ? 2.727 27.031 10.883 1 94.25 310 ASP A N 1
ATOM 2391 C CA . ASP A 1 310 ? 1.974 26.719 9.672 1 94.25 310 ASP A CA 1
ATOM 2392 C C . ASP A 1 310 ? 1.611 27.984 8.906 1 94.25 310 ASP A C 1
ATOM 2394 O O . ASP A 1 310 ? 1.387 27.953 7.695 1 94.25 310 ASP A O 1
ATOM 2398 N N . GLU A 1 311 ? 1.525 29.109 9.547 1 97.75 311 GLU A N 1
ATOM 2399 C CA . GLU A 1 311 ? 1.149 30.375 8.938 1 97.75 311 GLU A CA 1
ATOM 2400 C C . GLU A 1 311 ? 2.379 31.141 8.469 1 97.75 311 GLU A C 1
ATOM 2402 O O . GLU A 1 311 ? 2.256 32.188 7.82 1 97.75 311 GLU A O 1
ATOM 2407 N N . ALA A 1 312 ? 3.555 30.594 8.719 1 97.88 312 ALA A N 1
ATOM 2408 C CA . ALA A 1 312 ? 4.797 31.297 8.43 1 97.88 312 ALA A CA 1
ATOM 2409 C C . ALA A 1 312 ? 4.883 31.672 6.949 1 97.88 312 ALA A C 1
ATOM 2411 O O . ALA A 1 312 ? 5.289 32.781 6.605 1 97.88 312 ALA A O 1
ATOM 2412 N N . PRO A 1 313 ? 4.473 30.766 6.047 1 98.06 313 PRO A N 1
ATOM 2413 C CA . PRO A 1 313 ? 4.527 31.141 4.633 1 98.06 313 PRO A CA 1
ATOM 2414 C C . PRO A 1 313 ? 3.635 32.344 4.309 1 98.06 313 PRO A C 1
ATOM 2416 O O . PRO A 1 313 ? 4.059 33.25 3.604 1 98.06 313 PRO A O 1
ATOM 2419 N N . ALA A 1 314 ? 2.424 32.344 4.809 1 98.25 314 ALA A N 1
ATOM 2420 C CA . ALA A 1 314 ? 1.514 33.469 4.586 1 98.25 314 ALA A CA 1
ATOM 2421 C C . ALA A 1 314 ? 2.027 34.719 5.262 1 98.25 314 ALA A C 1
ATOM 2423 O O . ALA A 1 314 ? 1.87 35.812 4.73 1 98.25 314 ALA A O 1
ATOM 2424 N N . LEU A 1 315 ? 2.605 34.531 6.426 1 98.5 315 LEU A N 1
ATOM 2425 C CA . LEU A 1 315 ? 3.193 35.688 7.129 1 98.5 315 LEU A CA 1
ATOM 2426 C C . LEU A 1 315 ? 4.312 36.312 6.305 1 98.5 315 LEU A C 1
ATOM 2428 O O . LEU A 1 315 ? 4.492 37.531 6.32 1 98.5 315 LEU A O 1
ATOM 2432 N N . ALA A 1 316 ? 5.07 35.469 5.602 1 98.69 316 ALA A N 1
ATOM 2433 C CA . ALA A 1 316 ? 6.133 35.969 4.727 1 98.69 316 ALA A CA 1
ATOM 2434 C C . ALA A 1 316 ? 5.578 36.906 3.666 1 98.69 316 ALA A C 1
ATOM 2436 O O . ALA A 1 316 ? 6.238 37.875 3.275 1 98.69 316 ALA A O 1
ATOM 2437 N N . ILE A 1 317 ? 4.406 36.625 3.199 1 98.69 317 ILE A N 1
ATOM 2438 C CA . ILE A 1 317 ? 3.748 37.531 2.234 1 98.69 317 ILE A CA 1
ATOM 2439 C C . ILE A 1 317 ? 3.457 38.875 2.879 1 98.69 317 ILE A C 1
ATOM 2441 O O . ILE A 1 317 ? 3.689 39.906 2.271 1 98.69 317 ILE A O 1
ATOM 2445 N N . ALA A 1 318 ? 2.932 38.844 4.113 1 98.62 318 ALA A N 1
ATOM 2446 C CA . ALA A 1 318 ? 2.715 40.094 4.848 1 98.62 318 ALA A CA 1
ATOM 2447 C C . ALA A 1 318 ? 4.02 40.844 5.012 1 98.62 318 ALA A C 1
ATOM 2449 O O . ALA A 1 318 ? 4.047 42.062 4.852 1 98.62 318 ALA A O 1
ATOM 2450 N N . PHE A 1 319 ? 5.125 40.125 5.359 1 98.75 319 PHE A N 1
ATOM 2451 C CA . PHE A 1 319 ? 6.441 40.75 5.492 1 98.75 319 PHE A CA 1
ATOM 2452 C C . PHE A 1 319 ? 6.84 41.469 4.203 1 98.75 319 PHE A C 1
ATOM 2454 O O . PHE A 1 319 ? 7.344 42.594 4.238 1 98.75 319 PHE A O 1
ATOM 2461 N N . ALA A 1 320 ? 6.602 40.812 3.096 1 98.62 320 ALA A N 1
ATOM 2462 C CA . ALA A 1 320 ? 6.992 41.344 1.783 1 98.62 320 ALA A CA 1
ATOM 2463 C C . ALA A 1 320 ? 6.242 42.625 1.449 1 98.62 320 ALA A C 1
ATOM 2465 O O . ALA A 1 320 ? 6.688 43.406 0.609 1 98.62 320 ALA A O 1
ATOM 2466 N N . CYS A 1 321 ? 5.121 42.812 2.088 1 97.94 321 CYS A N 1
ATOM 2467 C CA . CYS A 1 321 ? 4.281 43.969 1.787 1 97.94 321 CYS A CA 1
ATOM 2468 C C . CYS A 1 321 ? 4.402 45.031 2.871 1 97.94 321 CYS A C 1
ATOM 2470 O O . CYS A 1 321 ? 3.699 46.062 2.838 1 97.94 321 CYS A O 1
ATOM 2472 N N . ALA A 1 322 ? 5.191 44.844 3.844 1 98.38 322 ALA A N 1
ATOM 2473 C CA . ALA A 1 322 ? 5.328 45.75 4.98 1 98.38 322 ALA A CA 1
ATOM 2474 C C . ALA A 1 322 ? 6.434 46.781 4.738 1 98.38 322 ALA A C 1
ATOM 2476 O O . ALA A 1 322 ? 7.32 46.562 3.914 1 98.38 322 ALA A O 1
ATOM 2477 N N . LYS A 1 323 ? 6.316 47.875 5.406 1 98.25 323 LYS A N 1
ATOM 2478 C CA . LYS A 1 323 ? 7.414 48.844 5.395 1 98.25 323 LYS A CA 1
ATOM 2479 C C . LYS A 1 323 ? 8.539 48.406 6.332 1 98.25 323 LYS A C 1
ATOM 2481 O O . LYS A 1 323 ? 8.312 48.219 7.531 1 98.25 323 LYS A O 1
ATOM 2486 N N . GLY A 1 324 ? 9.695 48.25 5.785 1 98.5 324 GLY A N 1
ATOM 2487 C CA . GLY A 1 324 ? 10.844 47.844 6.594 1 98.5 324 GLY A CA 1
ATOM 2488 C C . GLY A 1 324 ? 11.234 46.406 6.414 1 98.5 324 GLY A C 1
ATOM 2489 O O . GLY A 1 324 ? 10.812 45.75 5.453 1 98.5 324 GLY A O 1
ATOM 2490 N N . THR A 1 325 ? 12.164 45.969 7.27 1 98.75 325 THR A N 1
ATOM 2491 C CA . THR A 1 325 ? 12.688 44.625 7.18 1 98.75 325 THR A CA 1
ATOM 2492 C C . THR A 1 325 ? 12.172 43.75 8.328 1 98.75 325 THR A C 1
ATOM 2494 O O . THR A 1 325 ? 12.414 44.062 9.5 1 98.75 325 THR A O 1
ATOM 2497 N N . SER A 1 326 ? 11.406 42.75 8.031 1 98.75 326 SER A N 1
ATOM 2498 C CA . SER A 1 326 ? 10.898 41.781 9.008 1 98.75 326 SER A CA 1
ATOM 2499 C C . SER A 1 326 ? 11.789 40.562 9.078 1 98.75 326 SER A C 1
ATOM 2501 O O . SER A 1 326 ? 12.438 40.188 8.102 1 98.75 326 SER A O 1
ATOM 2503 N N . VAL A 1 327 ? 11.82 39.906 10.281 1 98.75 327 VAL A N 1
ATOM 2504 C CA . VAL A 1 327 ? 12.656 38.719 10.477 1 98.75 327 VAL A CA 1
ATOM 2505 C C . VAL A 1 327 ? 11.867 37.656 11.211 1 98.75 327 VAL A C 1
ATOM 2507 O O . VAL A 1 327 ? 11.148 37.938 12.164 1 98.75 327 VAL A O 1
ATOM 2510 N N . LEU A 1 328 ? 11.875 36.438 10.719 1 98.44 328 LEU A N 1
ATOM 2511 C CA . LEU A 1 328 ? 11.414 35.25 11.406 1 98.44 328 LEU A CA 1
ATOM 2512 C C . LEU A 1 328 ? 12.586 34.344 11.766 1 98.44 328 LEU A C 1
ATOM 2514 O O . LEU A 1 328 ? 13.422 34.031 10.914 1 98.44 328 LEU A O 1
ATOM 2518 N N . ARG A 1 329 ? 12.641 33.969 13.047 1 97.94 329 ARG A N 1
ATOM 2519 C CA . ARG A 1 329 ? 13.703 33.094 13.523 1 97.94 329 ARG A CA 1
ATOM 2520 C C . ARG A 1 329 ? 13.125 31.922 14.297 1 97.94 329 ARG A C 1
ATOM 2522 O O . ARG A 1 329 ? 11.93 31.875 14.586 1 97.94 329 ARG A O 1
ATOM 2529 N N . ASN A 1 330 ? 13.961 30.922 14.508 1 95.94 330 ASN A N 1
ATOM 2530 C CA . ASN A 1 330 ? 13.656 29.734 15.297 1 95.94 330 ASN A CA 1
ATOM 2531 C C . ASN A 1 330 ? 12.602 28.859 14.617 1 95.94 330 ASN A C 1
ATOM 2533 O O . ASN A 1 330 ? 11.789 28.234 15.289 1 95.94 330 ASN A O 1
ATOM 2537 N N . ALA A 1 331 ? 12.594 28.859 13.281 1 96.31 331 ALA A N 1
ATOM 2538 C CA . ALA A 1 331 ? 11.586 28.125 12.531 1 96.31 331 ALA A CA 1
ATOM 2539 C C . ALA A 1 331 ? 12.234 27.062 11.648 1 96.31 331 ALA A C 1
ATOM 2541 O O . ALA A 1 331 ? 11.812 26.844 10.508 1 96.31 331 ALA A O 1
ATOM 2542 N N . LYS A 1 332 ? 13.273 26.422 12.203 1 94.5 332 LYS A N 1
ATOM 2543 C CA . LYS A 1 332 ? 14 25.422 11.438 1 94.5 332 LYS A CA 1
ATOM 2544 C C . LYS A 1 332 ? 13.07 24.297 10.992 1 94.5 332 LYS A C 1
ATOM 2546 O O . LYS A 1 332 ? 13.281 23.703 9.93 1 94.5 332 LYS A O 1
ATOM 2551 N N . GLU A 1 333 ? 11.984 24.094 11.727 1 91.69 333 GLU A N 1
ATOM 2552 C CA . GLU A 1 333 ? 11.023 23.031 11.43 1 91.69 333 GLU A CA 1
ATOM 2553 C C . GLU A 1 333 ? 10.375 23.25 10.062 1 91.69 333 GLU A C 1
ATOM 2555 O O . GLU A 1 333 ? 9.875 22.297 9.453 1 91.69 333 GLU A O 1
ATOM 2560 N N . LEU A 1 334 ? 10.391 24.406 9.508 1 95.12 334 LEU A N 1
ATOM 2561 C CA . LEU A 1 334 ? 9.797 24.734 8.227 1 95.12 334 LEU A CA 1
ATOM 2562 C C . LEU A 1 334 ? 10.508 24.016 7.086 1 95.12 334 LEU A C 1
ATOM 2564 O O . LEU A 1 334 ? 9.953 23.859 6 1 95.12 334 LEU A O 1
ATOM 2568 N N . ARG A 1 335 ? 11.742 23.578 7.355 1 94.81 335 ARG A N 1
ATOM 2569 C CA . ARG A 1 335 ? 12.547 22.969 6.297 1 94.81 335 ARG A CA 1
ATOM 2570 C C . ARG A 1 335 ? 12.117 21.531 6.031 1 94.81 335 ARG A C 1
ATOM 2572 O O . ARG A 1 335 ? 12.461 20.953 5 1 94.81 335 ARG A O 1
ATOM 2579 N N . VAL A 1 336 ? 11.312 20.922 6.961 1 89.81 336 VAL A N 1
ATOM 2580 C CA . VAL A 1 336 ? 11.055 19.5 6.859 1 89.81 336 VAL A CA 1
ATOM 2581 C C . VAL A 1 336 ? 9.555 19.234 6.781 1 89.81 336 VAL A C 1
ATOM 2583 O O . VAL A 1 336 ? 9.07 18.203 7.238 1 89.81 336 VAL A O 1
ATOM 2586 N N . LYS A 1 337 ? 8.812 20.172 6.312 1 91.75 337 LYS A N 1
ATOM 2587 C CA . LYS A 1 337 ? 7.375 20.016 6.082 1 91.75 337 LYS A CA 1
ATOM 2588 C C . LYS A 1 337 ? 7.102 19.344 4.742 1 91.75 337 LYS A C 1
ATOM 2590 O O . LYS A 1 337 ? 7.805 18.406 4.359 1 91.75 337 LYS A O 1
ATOM 2595 N N . GLU A 1 338 ? 5.996 19.594 4.023 1 88.31 338 GLU A N 1
ATOM 2596 C CA . GLU A 1 338 ? 5.734 19.047 2.697 1 88.31 338 GLU A CA 1
ATOM 2597 C C . GLU A 1 338 ? 6.859 19.391 1.725 1 88.31 338 GLU A C 1
ATOM 2599 O O . GLU A 1 338 ? 7.129 18.641 0.785 1 88.31 338 GLU A O 1
ATOM 2604 N N . SER A 1 339 ? 7.504 20.516 1.922 1 92.12 339 SER A N 1
ATOM 2605 C CA . SER A 1 339 ? 8.688 21 1.225 1 92.12 339 SER A CA 1
ATOM 2606 C C . SER A 1 339 ? 9.633 21.734 2.182 1 92.12 339 SER A C 1
ATOM 2608 O O . SER A 1 339 ? 9.359 21.828 3.379 1 92.12 339 SER A O 1
ATOM 2610 N N . ASP A 1 340 ? 10.805 22.047 1.697 1 96.06 340 ASP A N 1
ATOM 2611 C CA . ASP A 1 340 ? 11.594 23.031 2.43 1 96.06 340 ASP A CA 1
ATOM 2612 C C . ASP A 1 340 ? 10.977 24.422 2.301 1 96.06 340 ASP A C 1
ATOM 2614 O O . ASP A 1 340 ? 11.383 25.203 1.436 1 96.06 340 ASP A O 1
ATOM 2618 N N . ARG A 1 341 ? 10.086 24.75 3.205 1 97.5 341 ARG A N 1
ATOM 2619 C CA . ARG A 1 341 ? 9.266 25.938 3.078 1 97.5 341 ARG A CA 1
ATOM 2620 C C . ARG A 1 341 ? 10.109 27.203 3.162 1 97.5 341 ARG A C 1
ATOM 2622 O O . ARG A 1 341 ? 9.805 28.219 2.52 1 97.5 341 ARG A O 1
ATOM 2629 N N . ILE A 1 342 ? 11.219 27.188 3.936 1 98.12 342 ILE A N 1
ATOM 2630 C CA . ILE A 1 342 ? 12.094 28.359 4.008 1 98.12 342 ILE A CA 1
ATOM 2631 C C . ILE A 1 342 ? 12.711 28.625 2.637 1 98.12 342 ILE A C 1
ATOM 2633 O O . ILE A 1 342 ? 12.617 29.75 2.119 1 98.12 342 ILE A O 1
ATOM 2637 N N . LYS A 1 343 ? 13.219 27.578 2.068 1 97.94 343 LYS A N 1
ATOM 2638 C CA . LYS A 1 343 ? 13.852 27.703 0.757 1 97.94 343 LYS A CA 1
ATOM 2639 C C . LYS A 1 343 ? 12.844 28.125 -0.303 1 97.94 343 LYS A C 1
ATOM 2641 O O . LYS A 1 343 ? 13.086 29.062 -1.071 1 97.94 343 LYS A O 1
ATOM 2646 N N . VAL A 1 344 ? 11.719 27.516 -0.322 1 97.56 344 VAL A N 1
ATOM 2647 C CA . VAL A 1 344 ? 10.742 27.688 -1.391 1 97.56 344 VAL A CA 1
ATOM 2648 C C . VAL A 1 344 ? 10.125 29.094 -1.302 1 97.56 344 VAL A C 1
ATOM 2650 O O . VAL A 1 344 ? 9.906 29.75 -2.324 1 97.56 344 VAL A O 1
ATOM 2653 N N . ILE A 1 345 ? 9.859 29.531 -0.109 1 98 345 ILE A N 1
ATOM 2654 C CA . ILE A 1 345 ? 9.32 30.875 0.084 1 98 345 ILE A CA 1
ATOM 2655 C C . ILE A 1 345 ? 10.336 31.922 -0.369 1 98 345 ILE A C 1
ATOM 2657 O O . ILE A 1 345 ? 9.992 32.875 -1.068 1 98 345 ILE A O 1
ATOM 2661 N N . CYS A 1 346 ? 11.602 31.766 0.041 1 98.38 346 CYS A N 1
ATOM 2662 C CA . CYS A 1 346 ? 12.656 32.688 -0.317 1 98.38 346 CYS A CA 1
ATOM 2663 C C . CYS A 1 346 ? 12.844 32.75 -1.827 1 98.38 346 CYS A C 1
ATOM 2665 O O . CYS A 1 346 ? 12.922 33.844 -2.41 1 98.38 346 CYS A O 1
ATOM 2667 N N . GLU A 1 347 ? 12.891 31.609 -2.441 1 98.06 347 GLU A N 1
ATOM 2668 C CA . GLU A 1 347 ? 13.055 31.547 -3.893 1 98.06 347 GLU A CA 1
ATOM 2669 C C . GLU A 1 347 ? 11.875 32.219 -4.605 1 98.06 347 GLU A C 1
ATOM 2671 O O . GLU A 1 347 ? 12.07 32.938 -5.574 1 98.06 347 GLU A O 1
ATOM 2676 N N . GLY A 1 348 ? 10.703 31.906 -4.148 1 98 348 GLY A N 1
ATOM 2677 C CA . GLY A 1 348 ? 9.523 32.5 -4.746 1 98 348 GLY A CA 1
ATOM 2678 C C . GLY A 1 348 ? 9.5 34.031 -4.637 1 98 348 GLY A C 1
ATOM 2679 O O . GLY A 1 348 ? 9.195 34.719 -5.613 1 98 348 GLY A O 1
ATOM 2680 N N . LEU A 1 349 ? 9.781 34.562 -3.477 1 98.56 349 LEU A N 1
ATOM 2681 C CA . LEU A 1 349 ? 9.781 36 -3.262 1 98.56 349 LEU A CA 1
ATOM 2682 C C . LEU A 1 349 ? 10.859 36.688 -4.098 1 98.56 349 LEU A C 1
ATOM 2684 O O . LEU A 1 349 ? 10.656 37.781 -4.598 1 98.56 349 LEU A O 1
ATOM 2688 N N . LYS A 1 350 ? 12 36 -4.246 1 98.25 350 LYS A N 1
ATOM 2689 C CA . LYS A 1 350 ? 13.055 36.5 -5.109 1 98.25 350 LYS A CA 1
ATOM 2690 C C . LYS A 1 350 ? 12.578 36.625 -6.555 1 98.25 350 LYS A C 1
ATOM 2692 O O . LYS A 1 350 ? 12.891 37.594 -7.246 1 98.25 350 LYS A O 1
ATOM 2697 N N . CYS A 1 351 ? 11.883 35.625 -6.941 1 97.81 351 CYS A N 1
ATOM 2698 C CA . CYS A 1 351 ? 11.32 35.625 -8.289 1 97.81 351 CYS A CA 1
ATOM 2699 C C . CYS A 1 351 ? 10.391 36.812 -8.477 1 97.81 351 CYS A C 1
ATOM 2701 O O . CYS A 1 351 ? 10.234 37.312 -9.586 1 97.81 351 CYS A O 1
ATOM 2703 N N . CYS A 1 352 ? 9.852 37.344 -7.402 1 98.31 352 CYS A N 1
ATOM 2704 C CA . CYS A 1 352 ? 8.93 38.469 -7.457 1 98.31 352 CYS A CA 1
ATOM 2705 C C . CYS A 1 352 ? 9.664 39.812 -7.281 1 98.31 352 CYS A C 1
ATOM 2707 O O . CYS A 1 352 ? 9.047 40.875 -7.23 1 98.31 352 CYS A O 1
ATOM 2709 N N . GLY A 1 353 ? 10.922 39.719 -7.133 1 98.06 353 GLY A N 1
ATOM 2710 C CA . GLY A 1 353 ? 11.719 40.938 -7.016 1 98.06 353 GLY A CA 1
ATOM 2711 C C . GLY A 1 353 ? 11.828 41.438 -5.594 1 98.06 353 GLY A C 1
ATOM 2712 O O . GLY A 1 353 ? 12.258 42.594 -5.363 1 98.06 353 GLY A O 1
ATOM 2713 N N . ILE A 1 354 ? 11.445 40.656 -4.621 1 98.44 354 ILE A N 1
ATOM 2714 C CA . ILE A 1 354 ? 11.492 41.062 -3.219 1 98.44 354 ILE A CA 1
ATOM 2715 C C . ILE A 1 354 ? 12.867 40.75 -2.633 1 98.44 354 ILE A C 1
ATOM 2717 O O . ILE A 1 354 ? 13.461 39.719 -2.957 1 98.44 354 ILE A O 1
ATOM 2721 N N . ASN A 1 355 ? 13.344 41.625 -1.776 1 98.19 355 ASN A N 1
ATOM 2722 C CA . ASN A 1 355 ? 14.609 41.375 -1.081 1 98.19 355 ASN A CA 1
ATOM 2723 C C . ASN A 1 355 ? 14.438 40.438 0.092 1 98.19 355 ASN A C 1
ATOM 2725 O O . ASN A 1 355 ? 13.781 40.75 1.082 1 98.19 355 ASN A O 1
ATOM 2729 N N . VAL A 1 356 ? 15.016 39.281 -0.017 1 98.38 356 VAL A N 1
ATOM 2730 C CA . VAL A 1 356 ? 14.852 38.25 1.002 1 98.38 356 VAL A CA 1
ATOM 2731 C C . VAL A 1 356 ? 16.188 37.594 1.278 1 98.38 356 VAL A C 1
ATOM 2733 O O . VAL A 1 356 ? 16.984 37.375 0.36 1 98.38 356 VAL A O 1
ATOM 2736 N N . THR A 1 357 ? 16.5 37.312 2.48 1 98.56 357 THR A N 1
ATOM 2737 C CA . THR A 1 357 ? 17.656 36.531 2.918 1 98.56 357 THR A CA 1
ATOM 2738 C C . THR A 1 357 ? 17.188 35.25 3.592 1 98.56 357 THR A C 1
ATOM 2740 O O . THR A 1 357 ? 16.453 35.281 4.578 1 98.56 357 THR A O 1
ATOM 2743 N N . GLU A 1 358 ? 17.578 34.125 2.988 1 98.44 358 GLU A N 1
ATOM 2744 C CA . GLU A 1 358 ? 17.297 32.812 3.561 1 98.44 358 GLU A CA 1
ATOM 2745 C C . GLU A 1 358 ? 18.203 32.531 4.762 1 98.44 358 GLU A C 1
ATOM 2747 O O . GLU A 1 358 ? 19.422 32.719 4.688 1 98.44 358 GLU A O 1
ATOM 2752 N N . LEU A 1 359 ? 17.641 32.281 5.863 1 98.06 359 LEU A N 1
ATOM 2753 C CA . LEU A 1 359 ? 18.359 31.859 7.055 1 98.06 359 LEU A CA 1
ATOM 2754 C C . LEU A 1 359 ? 18.219 30.359 7.285 1 98.06 359 LEU A C 1
ATOM 2756 O O . LEU A 1 359 ? 17.391 29.703 6.648 1 98.06 359 LEU A O 1
ATOM 2760 N N . GLU A 1 360 ? 19 29.828 8.164 1 97.38 360 GLU A N 1
ATOM 2761 C CA . GLU A 1 360 ? 18.922 28.406 8.5 1 97.38 360 GLU A CA 1
ATOM 2762 C C . GLU A 1 360 ? 17.594 28.078 9.195 1 97.38 360 GLU A C 1
ATOM 2764 O O . GLU A 1 360 ? 17.031 27.016 8.977 1 97.38 360 GLU A O 1
ATOM 2769 N N . ASP A 1 361 ? 17.172 29.016 10.031 1 97.88 361 ASP A N 1
ATOM 2770 C CA . ASP A 1 361 ? 16 28.781 10.859 1 97.88 361 ASP A CA 1
ATOM 2771 C C . ASP A 1 361 ? 14.906 29.812 10.578 1 97.88 361 ASP A C 1
ATOM 2773 O O . ASP A 1 361 ? 14.156 30.188 11.484 1 97.88 361 ASP A O 1
ATOM 2777 N N . GLY A 1 362 ? 14.906 30.375 9.367 1 98.25 362 GLY A N 1
ATOM 2778 C CA . GLY A 1 362 ? 13.891 31.359 9.016 1 98.25 362 GLY A CA 1
ATOM 2779 C C . GLY A 1 362 ? 14.266 32.219 7.812 1 98.25 362 GLY A C 1
ATOM 2780 O O . GLY A 1 362 ? 14.828 31.688 6.844 1 98.25 362 GLY A O 1
ATOM 2781 N N . PHE A 1 363 ? 13.859 33.469 7.816 1 98.62 363 PHE A N 1
ATOM 2782 C CA . PHE A 1 363 ? 14.133 34.375 6.699 1 98.62 363 PHE A CA 1
ATOM 2783 C C . PHE A 1 363 ? 14.016 35.812 7.125 1 98.62 363 PHE A C 1
ATOM 2785 O O . PHE A 1 363 ? 13.398 36.125 8.148 1 98.62 363 PHE A O 1
ATOM 2792 N N . LYS A 1 364 ? 14.727 36.594 6.457 1 98.75 364 LYS A N 1
ATOM 2793 C CA . LYS A 1 364 ? 14.688 38.031 6.539 1 98.75 364 LYS A CA 1
ATOM 2794 C C . LYS A 1 364 ? 14.133 38.656 5.254 1 98.75 364 LYS A C 1
ATOM 2796 O O . LYS A 1 364 ? 14.648 38.375 4.164 1 98.75 364 LYS A O 1
ATOM 2801 N N . ILE A 1 365 ? 13.094 39.438 5.387 1 98.81 365 ILE A N 1
ATOM 2802 C CA . ILE A 1 365 ? 12.406 39.969 4.207 1 98.81 365 ILE A CA 1
ATOM 2803 C C . ILE A 1 365 ? 12.266 41.5 4.328 1 98.81 365 ILE A C 1
ATOM 2805 O O . ILE A 1 365 ? 11.734 42 5.32 1 98.81 365 ILE A O 1
ATOM 2809 N N . THR A 1 366 ? 12.742 42.219 3.361 1 98.75 366 THR A N 1
ATOM 2810 C CA . THR A 1 366 ? 12.492 43.656 3.25 1 98.75 366 THR A CA 1
ATOM 2811 C C . THR A 1 366 ? 11.328 43.906 2.305 1 98.75 366 THR A C 1
ATOM 2813 O O . THR A 1 366 ? 11.398 43.594 1.114 1 98.75 366 THR A O 1
ATOM 2816 N N . GLY A 1 367 ? 10.297 44.5 2.916 1 98.06 367 GLY A N 1
ATOM 2817 C CA . GLY A 1 367 ? 9.102 44.75 2.125 1 98.06 367 GLY A CA 1
ATOM 2818 C C . GLY A 1 367 ? 9.344 45.656 0.936 1 98.06 367 GLY A C 1
ATOM 2819 O O . GLY A 1 367 ? 10.242 46.5 0.97 1 98.06 367 GLY A O 1
ATOM 2820 N N . GLY A 1 368 ? 8.484 45.375 -0.116 1 97 368 GLY A N 1
ATOM 2821 C CA . GLY A 1 368 ? 8.57 46.156 -1.344 1 97 368 GLY A CA 1
ATOM 2822 C C . GLY A 1 368 ? 7.438 45.875 -2.309 1 97 368 GLY A C 1
ATOM 2823 O O . GLY A 1 368 ? 6.391 45.344 -1.91 1 97 368 GLY A O 1
ATOM 2824 N N . GLU A 1 369 ? 7.641 46.375 -3.527 1 96.62 369 GLU A N 1
ATOM 2825 C CA . GLU A 1 369 ? 6.656 46.156 -4.578 1 96.62 369 GLU A CA 1
ATOM 2826 C C . GLU A 1 369 ? 6.941 44.844 -5.32 1 96.62 369 GLU A C 1
ATOM 2828 O O . GLU A 1 369 ? 7.945 44.719 -6.031 1 96.62 369 GLU A O 1
ATOM 2833 N N . ALA A 1 370 ? 6.035 43.906 -5.156 1 97.44 370 ALA A N 1
ATOM 2834 C CA . ALA A 1 370 ? 6.223 42.594 -5.77 1 97.44 370 ALA A CA 1
ATOM 2835 C C . ALA A 1 370 ? 5.844 42.625 -7.246 1 97.44 370 ALA A C 1
ATOM 2837 O O . ALA A 1 370 ? 4.902 43.312 -7.641 1 97.44 370 ALA A O 1
ATOM 2838 N N . GLU A 1 371 ? 6.551 41.844 -8.039 1 97.69 371 GLU A N 1
ATOM 2839 C CA . GLU A 1 371 ? 6.27 41.656 -9.453 1 97.69 371 GLU A CA 1
ATOM 2840 C C . GLU A 1 371 ? 5.625 40.281 -9.711 1 97.69 371 GLU A C 1
ATOM 2842 O O . GLU A 1 371 ? 5.801 39.344 -8.922 1 97.69 371 GLU A O 1
ATOM 2847 N N . PRO A 1 372 ? 4.82 40.25 -10.766 1 97.56 372 PRO A N 1
ATOM 2848 C CA . PRO A 1 372 ? 4.25 38.938 -11.117 1 97.56 372 PRO A CA 1
ATOM 2849 C C . PRO A 1 372 ? 5.316 37.906 -11.414 1 97.56 372 PRO A C 1
ATOM 2851 O O . PRO A 1 372 ? 6.375 38.219 -11.953 1 97.56 372 PRO A O 1
ATOM 2854 N N . ALA A 1 373 ? 5.043 36.656 -11.078 1 97.81 373 ALA A N 1
ATOM 2855 C CA . ALA A 1 373 ? 5.984 35.562 -11.305 1 97.81 373 ALA A CA 1
ATOM 2856 C C . ALA A 1 373 ? 5.25 34.25 -11.477 1 97.81 373 ALA A C 1
ATOM 2858 O O . ALA A 1 373 ? 4.027 34.156 -11.312 1 97.81 373 ALA A O 1
ATOM 2859 N N . ILE A 1 374 ? 5.941 33.281 -12.023 1 97.69 374 ILE A N 1
ATOM 2860 C CA . ILE A 1 374 ? 5.484 31.891 -12.055 1 97.69 374 ILE A CA 1
ATOM 2861 C C . ILE A 1 374 ? 6.086 31.109 -10.883 1 97.69 374 ILE A C 1
ATOM 2863 O O . ILE A 1 374 ? 7.309 31.031 -10.742 1 97.69 374 ILE A O 1
ATOM 2867 N N . ILE A 1 375 ? 5.203 30.594 -10.016 1 97.44 375 ILE A N 1
ATOM 2868 C CA . ILE A 1 375 ? 5.645 29.969 -8.773 1 97.44 375 ILE A CA 1
ATOM 2869 C C . ILE A 1 375 ? 5.391 28.469 -8.836 1 97.44 375 ILE A C 1
ATOM 2871 O O . ILE A 1 375 ? 4.293 28.031 -9.195 1 97.44 375 ILE A O 1
ATOM 2875 N N . THR A 1 376 ? 6.359 27.703 -8.477 1 94.94 376 THR A N 1
ATOM 2876 C CA . THR A 1 376 ? 6.211 26.266 -8.289 1 94.94 376 THR A CA 1
ATOM 2877 C C . THR A 1 376 ? 6.172 25.922 -6.801 1 94.94 376 THR A C 1
ATOM 2879 O O . THR A 1 376 ? 7.176 26.062 -6.098 1 94.94 376 THR A O 1
ATOM 2882 N N . PRO A 1 377 ? 5.027 25.469 -6.336 1 94.75 377 PRO A N 1
ATOM 2883 C CA . PRO A 1 377 ? 4.883 25.266 -4.895 1 94.75 377 PRO A CA 1
ATOM 2884 C C . PRO A 1 377 ? 5.461 23.938 -4.422 1 94.75 377 PRO A C 1
ATOM 2886 O O . PRO A 1 377 ? 5.539 23.672 -3.219 1 94.75 377 PRO A O 1
ATOM 2889 N N . TYR A 1 378 ? 5.844 22.984 -5.289 1 91.25 378 TYR A N 1
ATOM 2890 C CA . TYR A 1 378 ? 6.473 21.703 -4.984 1 91.25 378 TYR A CA 1
ATOM 2891 C C . TYR A 1 378 ? 5.582 20.859 -4.078 1 91.25 378 TYR A C 1
ATOM 2893 O O . TYR A 1 378 ? 6.047 20.312 -3.074 1 91.25 378 TYR A O 1
ATOM 2901 N N . GLY A 1 379 ? 4.297 20.859 -4.34 1 89.38 379 GLY A N 1
ATOM 2902 C CA . GLY A 1 379 ? 3.34 20.016 -3.639 1 89.38 379 GLY A CA 1
ATOM 2903 C C . GLY A 1 379 ? 2.943 20.562 -2.283 1 89.38 379 GLY A C 1
ATOM 2904 O O . GLY A 1 379 ? 2.221 19.922 -1.527 1 89.38 379 GLY A O 1
ATOM 2905 N N . ASP A 1 380 ? 3.418 21.734 -1.974 1 94.25 380 ASP A N 1
ATOM 2906 C CA . ASP A 1 380 ? 3.123 22.359 -0.687 1 94.25 380 ASP A CA 1
ATOM 2907 C C . ASP A 1 380 ? 1.961 23.344 -0.807 1 94.25 380 ASP A C 1
ATOM 2909 O O . ASP A 1 380 ? 2.127 24.453 -1.333 1 94.25 380 ASP A O 1
ATOM 2913 N N . HIS A 1 381 ? 0.864 22.938 -0.212 1 93.88 381 HIS A N 1
ATOM 2914 C CA . HIS A 1 381 ? -0.359 23.719 -0.337 1 93.88 381 HIS A CA 1
ATOM 2915 C C . HIS A 1 381 ? -0.208 25.078 0.328 1 93.88 381 HIS A C 1
ATOM 2917 O O . HIS A 1 381 ? -0.803 26.062 -0.12 1 93.88 381 HIS A O 1
ATOM 2923 N N . ARG A 1 382 ? 0.566 25.188 1.34 1 96.38 382 ARG A N 1
ATOM 2924 C CA . ARG A 1 382 ? 0.7 26.453 2.051 1 96.38 382 ARG A CA 1
ATOM 2925 C C . ARG A 1 382 ? 1.531 27.453 1.246 1 96.38 382 ARG A C 1
ATOM 2927 O O . ARG A 1 382 ? 1.291 28.656 1.302 1 96.38 382 ARG A O 1
ATOM 2934 N N . ILE A 1 383 ? 2.479 26.969 0.479 1 97.06 383 ILE A N 1
ATOM 2935 C CA . ILE A 1 383 ? 3.248 27.812 -0.429 1 97.06 383 ILE A CA 1
ATOM 2936 C C . ILE A 1 383 ? 2.344 28.328 -1.548 1 97.06 383 ILE A C 1
ATOM 2938 O O . ILE A 1 383 ? 2.328 29.516 -1.841 1 97.06 383 ILE A O 1
ATOM 2942 N N . ALA A 1 384 ? 1.596 27.375 -2.125 1 96.56 384 ALA A N 1
ATOM 2943 C CA . ALA A 1 384 ? 0.697 27.719 -3.225 1 96.56 384 ALA A CA 1
ATOM 2944 C C . ALA A 1 384 ? -0.286 28.812 -2.809 1 96.56 384 ALA A C 1
ATOM 2946 O O . ALA A 1 384 ? -0.44 29.812 -3.508 1 96.56 384 ALA A O 1
ATOM 2947 N N . MET A 1 385 ? -0.89 28.656 -1.695 1 97.12 385 MET A N 1
ATOM 2948 C CA . MET A 1 385 ? -1.904 29.594 -1.228 1 97.12 385 MET A CA 1
ATOM 2949 C C . MET A 1 385 ? -1.274 30.922 -0.85 1 97.12 385 MET A C 1
ATOM 2951 O O . MET A 1 385 ? -1.857 31.984 -1.095 1 97.12 385 MET A O 1
ATOM 2955 N N . SER A 1 386 ? -0.1 30.906 -0.271 1 98.19 386 SER A N 1
ATOM 2956 C CA . SER A 1 386 ? 0.582 32.125 0.117 1 98.19 386 SER A CA 1
ATOM 2957 C C . SER A 1 386 ? 0.872 33 -1.096 1 98.19 386 SER A C 1
ATOM 2959 O O . SER A 1 386 ? 0.561 34.219 -1.093 1 98.19 386 SER A O 1
ATOM 2961 N N . PHE A 1 387 ? 1.361 32.406 -2.139 1 98.31 387 PHE A N 1
ATOM 2962 C CA . PHE A 1 387 ? 1.713 33.188 -3.32 1 98.31 387 PHE A CA 1
ATOM 2963 C C . PHE A 1 387 ? 0.466 33.594 -4.105 1 98.31 387 PHE A C 1
ATOM 2965 O O . PHE A 1 387 ? 0.461 34.594 -4.82 1 98.31 387 PHE A O 1
ATOM 2972 N N . ALA A 1 388 ? -0.572 32.781 -3.986 1 97.44 388 ALA A N 1
ATOM 2973 C CA . ALA A 1 388 ? -1.85 33.219 -4.543 1 97.44 388 ALA A CA 1
ATOM 2974 C C . ALA A 1 388 ? -2.301 34.531 -3.916 1 97.44 388 ALA A C 1
ATOM 2976 O O . ALA A 1 388 ? -2.801 35.406 -4.609 1 97.44 388 ALA A O 1
ATOM 2977 N N . ILE A 1 389 ? -2.121 34.656 -2.637 1 97.94 389 ILE A N 1
ATOM 2978 C CA . ILE A 1 389 ? -2.496 35.875 -1.922 1 97.94 389 ILE A CA 1
ATOM 2979 C C . ILE A 1 389 ? -1.628 37.031 -2.393 1 97.94 389 ILE A C 1
ATOM 2981 O O . ILE A 1 389 ? -2.133 38.125 -2.645 1 97.94 389 ILE A O 1
ATOM 2985 N N . LEU A 1 390 ? -0.305 36.812 -2.514 1 98.31 390 LEU A N 1
ATOM 2986 C CA . LEU A 1 390 ? 0.562 37.875 -3.033 1 98.31 390 LEU A CA 1
ATOM 2987 C C . LEU A 1 390 ? 0.132 38.281 -4.438 1 98.31 390 LEU A C 1
ATOM 2989 O O . LEU A 1 390 ? 0.243 39.469 -4.805 1 98.31 390 LEU A O 1
ATOM 2993 N N . GLY A 1 391 ? -0.343 37.344 -5.16 1 98 391 GLY A N 1
ATOM 2994 C CA . GLY A 1 391 ? -0.799 37.562 -6.52 1 98 391 GLY A CA 1
ATOM 2995 C C . GLY A 1 391 ? -1.932 38.562 -6.605 1 98 391 GLY A C 1
ATOM 2996 O O . GLY A 1 391 ? -2.127 39.219 -7.645 1 98 391 GLY A O 1
ATOM 2997 N N . LEU A 1 392 ? -2.66 38.688 -5.531 1 97.31 392 LEU A N 1
ATOM 2998 C CA . LEU A 1 392 ? -3.736 39.688 -5.504 1 97.31 392 LEU A CA 1
ATOM 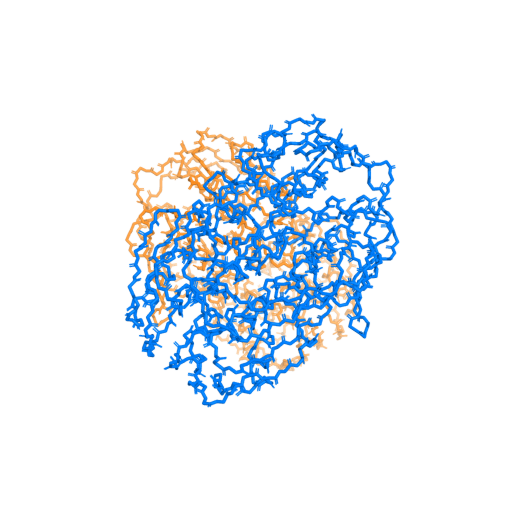2999 C C . LEU A 1 392 ? -3.18 41.094 -5.637 1 97.31 392 LEU A C 1
ATOM 3001 O O . LEU A 1 392 ? -3.898 42.031 -6.043 1 97.31 392 LEU A O 1
ATOM 3005 N N . LYS A 1 393 ? -1.938 41.25 -5.316 1 95.81 393 LYS A N 1
ATOM 3006 C CA . LYS A 1 393 ? -1.304 42.562 -5.414 1 95.81 393 LYS A CA 1
ATOM 3007 C C . LYS A 1 393 ? -0.689 42.781 -6.793 1 95.81 393 LYS A C 1
ATOM 3009 O O . LYS A 1 393 ? -0.694 43.875 -7.32 1 95.81 393 LYS A O 1
ATOM 3014 N N . CYS A 1 394 ? -0.166 41.688 -7.379 1 96.31 394 CYS A N 1
ATOM 3015 C CA . CYS A 1 394 ? 0.708 41.906 -8.523 1 96.31 394 CYS A CA 1
ATOM 3016 C C . CYS A 1 394 ? 0.408 40.938 -9.648 1 96.31 394 CYS A C 1
ATOM 3018 O O . CYS A 1 394 ? 0.993 41.031 -10.734 1 96.31 394 CYS A O 1
ATOM 3020 N N . GLY A 1 395 ? -0.495 40.031 -9.461 1 96.81 395 GLY A N 1
ATOM 3021 C CA . GLY A 1 395 ? -0.651 38.938 -10.406 1 96.81 395 GLY A CA 1
ATOM 3022 C C . GLY A 1 395 ? 0.315 37.812 -10.156 1 96.81 395 GLY A C 1
ATOM 3023 O O . GLY A 1 395 ? 1.435 38.031 -9.688 1 96.81 395 GLY A O 1
ATOM 3024 N N . MET A 1 396 ? -0.158 36.531 -10.398 1 97.81 396 MET A N 1
ATOM 3025 C CA . MET A 1 396 ? 0.676 35.375 -10.102 1 97.81 396 MET A CA 1
ATOM 3026 C C . MET A 1 396 ? 0.197 34.156 -10.875 1 97.81 396 MET A C 1
ATOM 3028 O O . MET A 1 396 ? -0.989 34.031 -11.195 1 97.81 396 MET A O 1
ATOM 3032 N N . ILE A 1 397 ? 1.076 33.375 -11.336 1 97.56 397 ILE A N 1
ATOM 3033 C CA . ILE A 1 397 ? 0.749 32.031 -11.836 1 97.56 397 ILE A CA 1
ATOM 3034 C C . ILE A 1 397 ? 1.338 30.984 -10.906 1 97.56 397 ILE A C 1
ATOM 3036 O O . ILE A 1 397 ? 2.547 30.969 -10.664 1 97.56 397 ILE A O 1
ATOM 3040 N N . ILE A 1 398 ? 0.467 30.188 -10.32 1 97 398 ILE A N 1
ATOM 3041 C CA . ILE A 1 398 ? 0.891 29.094 -9.461 1 97 398 ILE A CA 1
ATOM 3042 C C . ILE A 1 398 ? 0.818 27.781 -10.227 1 97 398 ILE A C 1
ATOM 3044 O O . ILE A 1 398 ? -0.268 27.328 -10.594 1 97 398 ILE A O 1
ATOM 3048 N N . GLU A 1 399 ? 1.915 27.125 -10.367 1 95.75 399 GLU A N 1
ATOM 3049 C CA . GLU A 1 399 ? 1.967 25.828 -11.039 1 95.75 399 GLU A CA 1
ATOM 3050 C C . GLU A 1 399 ? 1.56 24.703 -10.102 1 95.75 399 GLU A C 1
ATOM 3052 O O . GLU A 1 399 ? 1.785 24.781 -8.891 1 95.75 399 GLU A O 1
ATOM 3057 N N . ASN A 1 400 ? 0.913 23.688 -10.617 1 90.56 400 ASN A N 1
ATOM 3058 C CA . ASN A 1 400 ? 0.57 22.469 -9.875 1 90.56 400 ASN A CA 1
ATOM 3059 C C . ASN A 1 400 ? -0.201 22.797 -8.594 1 90.56 400 ASN A C 1
ATOM 3061 O O . ASN A 1 400 ? 0.163 22.344 -7.512 1 90.56 400 ASN A O 1
ATOM 3065 N N . SER A 1 401 ? -1.239 23.578 -8.773 1 92.12 401 SER A N 1
ATOM 3066 C CA . SER A 1 401 ? -1.962 24.094 -7.617 1 92.12 401 SER A CA 1
ATOM 3067 C C . SER A 1 401 ? -2.939 23.062 -7.07 1 92.12 401 SER A C 1
ATOM 3069 O O . SER A 1 401 ? -3.691 23.344 -6.133 1 92.12 401 SER A O 1
ATOM 3071 N N . GLU A 1 402 ? -2.881 21.781 -7.566 1 89.81 402 GLU A N 1
ATOM 3072 C CA . GLU A 1 402 ? -3.781 20.719 -7.125 1 89.81 402 GLU A CA 1
ATOM 3073 C C . GLU A 1 402 ? -3.52 20.344 -5.668 1 89.81 402 GLU A C 1
ATOM 3075 O O . GLU A 1 402 ? -4.398 19.812 -4.992 1 89.81 402 GLU A O 1
ATOM 3080 N N . CYS A 1 403 ? -2.326 20.688 -5.172 1 89 403 CYS A N 1
ATOM 3081 C CA . CYS A 1 403 ? -1.953 20.375 -3.797 1 89 403 CYS A CA 1
ATOM 3082 C C . CYS A 1 403 ? -2.826 21.125 -2.807 1 89 403 CYS A C 1
ATOM 3084 O O . CYS A 1 403 ? -2.953 20.734 -1.648 1 89 403 CYS A O 1
ATOM 3086 N N . ILE A 1 404 ? -3.477 22.188 -3.256 1 90.81 404 ILE A N 1
ATOM 3087 C CA . ILE A 1 404 ? -4.316 23 -2.387 1 90.81 404 ILE A CA 1
ATOM 3088 C C . ILE A 1 404 ? -5.5 22.172 -1.886 1 90.81 404 ILE A C 1
ATOM 3090 O O . ILE A 1 404 ? -5.918 22.312 -0.735 1 90.81 404 ILE A O 1
ATOM 3094 N N . ALA A 1 405 ? -5.957 21.25 -2.672 1 86.75 405 ALA A N 1
ATOM 3095 C CA . ALA A 1 405 ? -7.117 20.422 -2.346 1 86.75 405 ALA A CA 1
ATOM 3096 C C . ALA A 1 405 ? -6.824 19.516 -1.161 1 86.75 405 ALA A C 1
ATOM 3098 O O . ALA A 1 405 ? -7.746 19.047 -0.487 1 86.75 405 ALA A O 1
ATOM 3099 N N . THR A 1 406 ? -5.594 19.281 -0.864 1 83.31 406 THR A N 1
ATOM 3100 C CA . THR A 1 406 ? -5.191 18.391 0.212 1 83.31 406 THR A CA 1
ATOM 3101 C C . THR A 1 406 ? -5.672 18.906 1.562 1 83.31 406 THR A C 1
ATOM 3103 O O . THR A 1 406 ? -5.98 18.125 2.463 1 83.31 406 THR A O 1
ATOM 3106 N N . SER A 1 407 ? -5.738 20.234 1.633 1 84.31 407 SER A N 1
ATOM 3107 C CA . SER A 1 407 ? -6.031 20.797 2.945 1 84.31 407 SER A CA 1
ATOM 3108 C C . SER A 1 407 ? -7.184 21.797 2.875 1 84.31 407 SER A C 1
ATOM 3110 O O . SER A 1 407 ? -7.855 22.047 3.875 1 84.31 407 SER A O 1
ATOM 3112 N N . PHE A 1 408 ? -7.277 22.422 1.747 1 89.81 408 PHE A N 1
ATOM 3113 C CA . PHE A 1 408 ? -8.266 23.5 1.638 1 89.81 408 PHE A CA 1
ATOM 3114 C C . PHE A 1 408 ? -8.938 23.469 0.271 1 89.81 408 PHE A C 1
ATOM 3116 O O . PHE A 1 408 ? -8.75 24.375 -0.537 1 89.81 408 PHE A O 1
ATOM 3123 N N . PRO A 1 409 ? -9.906 22.594 0.072 1 86.56 409 PRO A N 1
ATOM 3124 C CA . PRO A 1 409 ? -10.492 22.359 -1.251 1 86.56 409 PRO A CA 1
ATOM 3125 C C . PRO A 1 409 ? -11.234 23.578 -1.8 1 86.56 409 PRO A C 1
ATOM 3127 O O . PRO A 1 409 ? -11.25 23.797 -3.014 1 86.56 409 PRO A O 1
ATOM 3130 N N . ASN A 1 410 ? -11.805 24.422 -0.986 1 89.69 410 ASN A 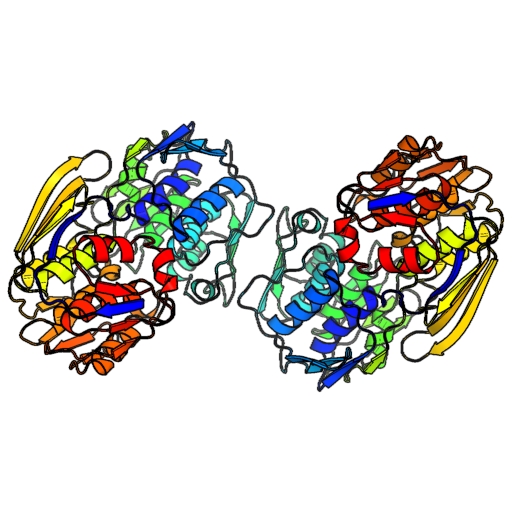N 1
ATOM 3131 C CA . ASN A 1 410 ? -12.617 25.516 -1.505 1 89.69 410 ASN A CA 1
ATOM 3132 C C . ASN A 1 410 ? -11.867 26.844 -1.44 1 89.69 410 ASN A C 1
ATOM 3134 O O . ASN A 1 410 ? -12.492 27.906 -1.483 1 89.69 410 ASN A O 1
ATOM 3138 N N . PHE A 1 411 ? -10.594 26.828 -1.393 1 93.06 411 PHE A N 1
ATOM 3139 C CA . PHE A 1 411 ? -9.758 28.031 -1.299 1 93.06 411 PHE A CA 1
ATOM 3140 C C . PHE A 1 411 ? -10.062 28.984 -2.445 1 93.06 411 PHE A C 1
ATOM 3142 O O . PHE A 1 411 ? -10.383 30.156 -2.215 1 93.06 411 PHE A O 1
ATOM 3149 N N . GLY A 1 412 ? -9.969 28.453 -3.648 1 92.5 412 GLY A N 1
ATOM 3150 C CA . GLY A 1 412 ? -10.195 29.281 -4.828 1 92.5 412 GLY A CA 1
ATOM 3151 C C . GLY A 1 412 ? -11.594 29.859 -4.898 1 92.5 412 GLY A C 1
ATOM 3152 O O . GLY A 1 412 ? -11.773 31.016 -5.266 1 92.5 412 GLY A O 1
ATOM 3153 N N . LYS A 1 413 ? -12.539 29.094 -4.535 1 93.25 413 LYS A N 1
ATOM 3154 C CA . LYS A 1 413 ? -13.93 29.531 -4.543 1 93.25 413 LYS A CA 1
ATOM 3155 C C . LYS A 1 413 ? -14.141 30.703 -3.592 1 93.25 413 LYS A C 1
ATOM 3157 O O . LYS A 1 413 ? -14.867 31.656 -3.918 1 93.25 413 LYS A O 1
ATOM 3162 N N . ILE A 1 414 ? -13.531 30.641 -2.492 1 94.62 414 ILE A N 1
ATOM 3163 C CA . ILE A 1 414 ? -13.672 31.703 -1.508 1 94.62 414 ILE A CA 1
ATOM 3164 C C . ILE A 1 414 ? -12.977 32.969 -2.018 1 94.62 414 ILE A C 1
ATOM 3166 O O . ILE A 1 414 ? -13.492 34.094 -1.843 1 94.62 414 ILE A O 1
ATOM 3170 N N . LEU A 1 415 ? -11.836 32.812 -2.621 1 94.06 415 LEU A N 1
ATOM 3171 C CA . LEU A 1 415 ? -11.148 33.938 -3.197 1 94.06 415 LEU A CA 1
ATOM 3172 C C . LEU A 1 415 ? -12.031 34.656 -4.211 1 94.06 415 LEU A C 1
ATOM 3174 O O . LEU A 1 415 ? -12.102 35.906 -4.223 1 94.06 415 LEU A O 1
ATOM 3178 N N . LYS A 1 416 ? -12.656 33.875 -5 1 93.56 416 LYS A N 1
ATOM 3179 C CA . LYS A 1 416 ? -13.586 34.438 -5.977 1 93.56 416 LYS A CA 1
ATOM 3180 C C . LYS A 1 416 ? -14.758 35.125 -5.285 1 93.56 416 LYS A C 1
ATOM 3182 O O . LYS A 1 416 ? -15.18 36.188 -5.699 1 93.56 416 LYS A O 1
ATOM 3187 N N . GLN A 1 417 ? -15.211 34.469 -4.285 1 92.38 417 GLN A N 1
ATOM 3188 C CA . GLN A 1 417 ? -16.344 35 -3.527 1 92.38 417 GLN A CA 1
ATOM 3189 C C . GLN A 1 417 ? -16.047 36.375 -2.941 1 92.38 417 GLN A C 1
ATOM 3191 O O . GLN A 1 417 ? -16.938 37.219 -2.83 1 92.38 417 GLN A O 1
ATOM 3196 N N . ILE A 1 418 ? -14.812 36.594 -2.627 1 92.5 418 ILE A N 1
ATOM 3197 C CA . ILE A 1 418 ? -14.5 37.844 -1.946 1 92.5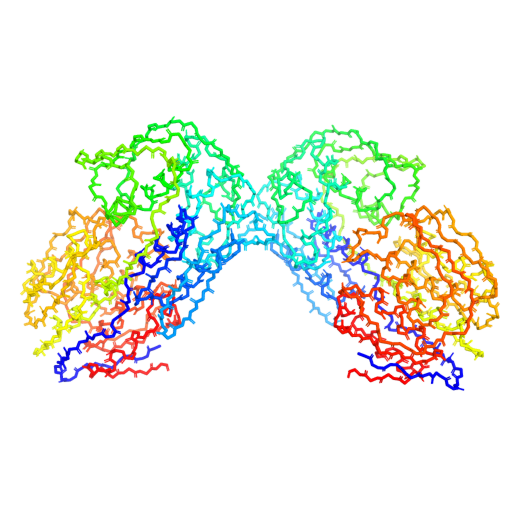 418 ILE A CA 1
ATOM 3198 C C . ILE A 1 418 ? -14.047 38.875 -2.967 1 92.5 418 ILE A C 1
ATOM 3200 O O . ILE A 1 418 ? -13.586 39.969 -2.594 1 92.5 418 ILE A O 1
ATOM 3204 N N . GLY A 1 419 ? -14.125 38.531 -4.234 1 92 419 GLY A N 1
ATOM 3205 C CA . GLY A 1 419 ? -13.945 39.562 -5.266 1 92 419 GLY A CA 1
ATOM 3206 C C . GLY A 1 419 ? -12.648 39.375 -6.039 1 92 419 GLY A C 1
ATOM 3207 O O . GLY A 1 419 ? -12.32 40.219 -6.895 1 92 419 GLY A O 1
ATOM 3208 N N . ALA A 1 420 ? -11.945 38.312 -5.781 1 93 420 ALA A N 1
ATOM 3209 C CA . ALA A 1 420 ? -10.688 38.062 -6.492 1 93 420 ALA A CA 1
ATOM 3210 C C . ALA A 1 420 ? -10.938 37.469 -7.871 1 93 420 ALA A C 1
ATOM 3212 O O . ALA A 1 420 ? -11.906 36.75 -8.07 1 93 420 ALA A O 1
ATOM 3213 N N . ASN A 1 421 ? -10.109 37.906 -8.773 1 92.62 421 ASN A N 1
ATOM 3214 C CA . ASN A 1 421 ? -10.125 37.312 -10.109 1 92.62 421 ASN A CA 1
ATOM 3215 C C . ASN A 1 421 ? -9.062 36.25 -10.258 1 92.62 421 ASN A C 1
ATOM 3217 O O . ASN A 1 421 ? -7.863 36.531 -10.219 1 92.62 421 ASN A O 1
ATOM 3221 N N . ILE A 1 422 ? -9.555 34.969 -10.32 1 93.5 422 ILE A N 1
ATOM 3222 C CA . ILE A 1 422 ? -8.617 33.875 -10.445 1 93.5 422 ILE A CA 1
ATOM 3223 C C . ILE A 1 422 ? -9.086 32.906 -11.539 1 93.5 422 ILE A C 1
ATOM 3225 O O . ILE A 1 422 ? -10.281 32.844 -11.844 1 93.5 422 ILE A O 1
ATOM 3229 N N . GLU A 1 423 ? -8.219 32.219 -12.25 1 90 423 GLU A N 1
ATOM 3230 C CA . GLU A 1 423 ? -8.484 31.172 -13.234 1 90 423 GLU A CA 1
ATOM 3231 C C . GLU A 1 423 ? -7.785 29.875 -12.859 1 90 423 GLU A C 1
ATOM 3233 O O . GLU A 1 423 ? -6.594 29.859 -12.547 1 90 423 GLU A O 1
ATOM 3238 N N . ASP A 1 424 ? -8.539 28.719 -12.805 1 82.94 424 ASP A N 1
ATOM 3239 C CA . ASP A 1 424 ? -8 27.406 -12.453 1 82.94 424 ASP A CA 1
ATOM 3240 C C . ASP A 1 424 ? -7.316 26.766 -13.648 1 82.94 424 ASP A C 1
ATOM 3242 O O . ASP A 1 424 ? -7.754 26.938 -14.789 1 82.94 424 ASP A O 1
ATOM 3246 N N . MET B 1 1 ? -18.969 -14.227 -17.844 1 94.19 1 MET B N 1
ATOM 3247 C CA . MET B 1 1 ? -18.625 -14.953 -19.062 1 94.19 1 MET B CA 1
ATOM 3248 C C . MET B 1 1 ? -19.641 -16.062 -19.328 1 94.19 1 MET B C 1
ATOM 3250 O O . MET B 1 1 ? -19.938 -16.875 -18.453 1 94.19 1 MET B O 1
ATOM 3254 N N . LYS B 1 2 ? -20.391 -15.984 -20.406 1 94.88 2 LYS B N 1
ATOM 3255 C CA . LYS B 1 2 ? -21.344 -17 -20.812 1 94.88 2 LYS B CA 1
ATOM 3256 C C . LYS B 1 2 ? -20.766 -17.922 -21.875 1 94.88 2 LYS B C 1
ATOM 3258 O O . LYS B 1 2 ? -20.234 -17.453 -22.891 1 94.88 2 LYS B O 1
ATOM 3263 N N . ILE B 1 3 ? -20.656 -19.344 -21.578 1 96.38 3 ILE B N 1
ATOM 3264 C CA . ILE B 1 3 ? -20.156 -20.344 -22.5 1 96.38 3 ILE B CA 1
ATOM 3265 C C . ILE B 1 3 ? -21.328 -21.156 -23.062 1 96.38 3 ILE B C 1
ATOM 3267 O O . ILE B 1 3 ? -22.203 -21.594 -22.312 1 96.38 3 ILE B O 1
ATOM 3271 N N . PHE B 1 4 ? -21.328 -21.422 -24.359 1 95.5 4 PHE B N 1
ATOM 3272 C CA . PHE B 1 4 ? -22.375 -22.219 -24.984 1 95.5 4 PHE B CA 1
ATOM 3273 C C . PHE B 1 4 ? -21.844 -23.609 -25.328 1 95.5 4 PHE B C 1
ATOM 3275 O O . PHE B 1 4 ? -20.688 -23.766 -25.734 1 95.5 4 PHE B O 1
ATOM 3282 N N . ALA B 1 5 ? -22.734 -24.578 -25.188 1 94.75 5 ALA B N 1
ATOM 3283 C CA . ALA B 1 5 ? -22.344 -25.953 -25.484 1 94.75 5 ALA B CA 1
ATOM 3284 C C . ALA B 1 5 ? -21.891 -26.109 -26.922 1 94.75 5 ALA B C 1
ATOM 3286 O O . ALA B 1 5 ? -22.5 -25.531 -27.844 1 94.75 5 ALA B O 1
ATOM 3287 N N . GLN B 1 6 ? -20.859 -26.906 -27.062 1 91.88 6 GLN B N 1
ATOM 3288 C CA . GLN B 1 6 ? -20.281 -27.125 -28.391 1 91.88 6 GLN B CA 1
ATOM 3289 C C . GLN B 1 6 ? -21.125 -28.109 -29.188 1 91.88 6 GLN B C 1
ATOM 3291 O O . GLN B 1 6 ? -21.641 -29.094 -28.641 1 91.88 6 GLN B O 1
ATOM 3296 N N . SER B 1 7 ? -21.219 -27.859 -30.484 1 88.38 7 SER B N 1
ATOM 3297 C CA . SER B 1 7 ? -21.891 -28.781 -31.391 1 88.38 7 SER B CA 1
ATOM 3298 C C . SER B 1 7 ? -20.906 -29.391 -32.406 1 88.38 7 SER B C 1
ATOM 3300 O O . SER B 1 7 ? -21.203 -30.391 -33.031 1 88.38 7 SER B O 1
ATOM 3302 N N . LYS B 1 8 ? -19.766 -28.844 -32.5 1 94.56 8 LYS B N 1
ATOM 3303 C CA . LYS B 1 8 ? -18.75 -29.266 -33.438 1 94.56 8 LYS B CA 1
ATOM 3304 C C . LYS B 1 8 ? -17.422 -29.531 -32.75 1 94.56 8 LYS B C 1
ATOM 3306 O O . LYS B 1 8 ? -17.172 -28.984 -31.656 1 94.56 8 LYS B O 1
ATOM 3311 N N . PRO B 1 9 ? -16.609 -30.359 -33.375 1 95.62 9 PRO B N 1
ATOM 3312 C CA . PRO B 1 9 ? -15.281 -30.594 -32.781 1 95.62 9 PRO B CA 1
ATOM 3313 C C . PRO B 1 9 ? -14.406 -29.344 -32.781 1 95.62 9 PRO B C 1
ATOM 3315 O O . PRO B 1 9 ? -14.602 -28.453 -33.594 1 95.62 9 PRO B O 1
ATOM 3318 N N . LEU B 1 10 ? -13.461 -29.328 -31.781 1 96 10 LEU B N 1
ATOM 3319 C CA . LEU B 1 10 ? -12.453 -28.281 -31.703 1 96 10 LEU B CA 1
ATOM 3320 C C . LEU B 1 10 ? -11.18 -28.688 -32.438 1 96 10 LEU B C 1
ATOM 3322 O O . LEU B 1 10 ? -10.531 -29.672 -32.031 1 96 10 LEU B O 1
ATOM 3326 N N . LYS B 1 11 ? -10.875 -28.094 -33.531 1 95.31 11 LYS B N 1
ATOM 3327 C CA . LYS B 1 11 ? -9.656 -28.359 -34.281 1 95.31 11 LYS B CA 1
ATOM 3328 C C . LYS B 1 11 ? -8.828 -27.094 -34.438 1 95.31 11 LYS B C 1
ATOM 3330 O O . LYS B 1 11 ? -9.273 -26.141 -35.094 1 95.31 11 LYS B O 1
ATOM 3335 N N . ALA B 1 12 ? -7.656 -27.078 -33.875 1 96.62 12 ALA B N 1
ATOM 3336 C CA . ALA B 1 12 ? -6.875 -25.844 -33.938 1 96.62 12 ALA B CA 1
ATOM 3337 C C . ALA B 1 12 ? -5.41 -26.094 -33.594 1 96.62 12 ALA B C 1
ATOM 3339 O O . ALA B 1 12 ? -5.09 -27.094 -32.906 1 96.62 12 ALA B O 1
ATOM 3340 N N . THR B 1 13 ? -4.535 -25.359 -34.156 1 97.31 13 THR B N 1
ATOM 3341 C CA . THR B 1 13 ? -3.16 -25.156 -33.719 1 97.31 13 THR B CA 1
ATOM 3342 C C . THR B 1 13 ? -3.014 -23.828 -32.969 1 97.31 13 THR B C 1
ATOM 3344 O O . THR B 1 13 ? -3.314 -22.781 -33.531 1 97.31 13 THR B O 1
ATOM 3347 N N . ILE B 1 14 ? -2.65 -23.922 -31.703 1 96.88 14 ILE B N 1
ATOM 3348 C CA . ILE B 1 14 ? -2.598 -22.734 -30.859 1 96.88 14 ILE B CA 1
ATOM 3349 C C . ILE B 1 14 ? -1.145 -22.375 -30.562 1 96.88 14 ILE B C 1
ATOM 3351 O O . ILE B 1 14 ? -0.397 -23.188 -30.016 1 96.88 14 ILE B O 1
ATOM 3355 N N . SER B 1 15 ? -0.75 -21.172 -30.906 1 94.44 15 SER B N 1
ATOM 3356 C CA . SER B 1 15 ? 0.611 -20.703 -30.641 1 94.44 15 SER B CA 1
ATOM 3357 C C . SER B 1 15 ? 0.625 -19.531 -29.688 1 94.44 15 SER B C 1
ATOM 3359 O O . SER B 1 15 ? 1.659 -19.219 -29.094 1 94.44 15 SER B O 1
ATOM 3361 N N . ASN B 1 16 ? -0.498 -18.906 -29.578 1 93.25 16 ASN B N 1
ATOM 3362 C CA . ASN B 1 16 ? -0.575 -17.688 -28.781 1 93.25 16 ASN B CA 1
ATOM 3363 C C . ASN B 1 16 ? -1.057 -17.984 -27.359 1 93.25 16 ASN B C 1
ATOM 3365 O O . ASN B 1 16 ? -1.931 -17.281 -26.844 1 93.25 16 ASN B O 1
ATOM 3369 N N . ILE B 1 17 ? -0.491 -19.062 -26.812 1 93.31 17 ILE B N 1
ATOM 3370 C CA . ILE B 1 17 ? -0.76 -19.422 -25.422 1 93.31 17 ILE B CA 1
ATOM 3371 C C . ILE B 1 17 ? 0.058 -18.531 -24.484 1 93.31 17 ILE B C 1
ATOM 3373 O O . ILE B 1 17 ? 1.096 -18 -24.891 1 93.31 17 ILE B O 1
ATOM 3377 N N . ALA B 1 18 ? -0.472 -18.312 -23.312 1 93.44 18 ALA B N 1
ATOM 3378 C CA . ALA B 1 18 ? 0.254 -17.531 -22.312 1 93.44 18 ALA B CA 1
ATOM 3379 C C . ALA B 1 18 ? 1.639 -18.109 -22.062 1 93.44 18 ALA B C 1
ATOM 3381 O O . ALA B 1 18 ? 1.792 -19.328 -21.953 1 93.44 18 ALA B O 1
ATOM 3382 N N . ALA B 1 19 ? 2.66 -17.25 -22.016 1 95.44 19 ALA B N 1
ATOM 3383 C CA . ALA B 1 19 ? 4.004 -17.672 -21.625 1 95.44 19 ALA B CA 1
ATOM 3384 C C . ALA B 1 19 ? 4.027 -18.141 -20.172 1 95.44 19 ALA B C 1
ATOM 3386 O O . ALA B 1 19 ? 3.123 -17.828 -19.406 1 95.44 19 ALA B O 1
ATOM 3387 N N . ASP B 1 20 ? 4.984 -18.938 -19.891 1 96.19 20 ASP B N 1
ATOM 3388 C CA . ASP B 1 20 ? 5.047 -19.516 -18.547 1 96.19 20 ASP B CA 1
ATOM 3389 C C . ASP B 1 20 ? 5.176 -18.422 -17.484 1 96.19 20 ASP B C 1
ATOM 3391 O O . ASP B 1 20 ? 6.137 -17.656 -17.5 1 96.19 20 ASP B O 1
ATOM 3395 N N . LYS B 1 21 ? 4.234 -18.344 -16.578 1 95.19 21 LYS B N 1
ATOM 3396 C CA . LYS B 1 21 ? 4.156 -17.312 -15.547 1 95.19 21 LYS B CA 1
ATOM 3397 C C . LYS B 1 21 ? 5.293 -17.453 -14.539 1 95.19 21 LYS B C 1
ATOM 3399 O O . LYS B 1 21 ? 5.895 -16.453 -14.125 1 95.19 21 LYS B O 1
ATOM 3404 N N . SER B 1 22 ? 5.598 -18.688 -14.133 1 96.12 22 SER B N 1
ATOM 3405 C CA . SER B 1 22 ? 6.629 -18.953 -13.133 1 96.12 22 SER B CA 1
ATOM 3406 C C . SER B 1 22 ? 8.008 -18.531 -13.633 1 96.12 22 SER B C 1
ATOM 3408 O O . SER B 1 22 ? 8.789 -17.953 -12.883 1 96.12 22 SER B O 1
ATOM 3410 N N . ILE B 1 23 ? 8.281 -18.859 -14.867 1 97.62 23 ILE B N 1
ATOM 3411 C CA . ILE B 1 23 ? 9.57 -18.5 -15.453 1 97.62 23 ILE B CA 1
ATOM 3412 C C . ILE B 1 23 ? 9.641 -16.984 -15.672 1 97.62 23 ILE B C 1
ATOM 3414 O O . ILE B 1 23 ? 10.695 -16.375 -15.508 1 97.62 23 ILE B O 1
ATOM 3418 N N . SER B 1 24 ? 8.523 -16.391 -16.047 1 97.94 24 SER B N 1
ATOM 3419 C CA . SER B 1 24 ? 8.461 -14.938 -16.203 1 97.94 24 SER B CA 1
ATOM 3420 C C . SER B 1 24 ? 8.836 -14.227 -14.906 1 97.94 24 SER B C 1
ATOM 3422 O O . SER B 1 24 ? 9.656 -13.312 -14.906 1 97.94 24 SER B O 1
ATOM 3424 N N . HIS B 1 25 ? 8.258 -14.633 -13.812 1 98.25 25 HIS B N 1
ATOM 3425 C CA . HIS B 1 25 ? 8.602 -14.062 -12.516 1 98.25 25 HIS B CA 1
ATOM 3426 C C . HIS B 1 25 ? 10.094 -14.203 -12.234 1 98.25 25 HIS B C 1
ATOM 3428 O O . HIS B 1 25 ? 10.75 -13.227 -11.844 1 98.25 25 HIS B O 1
ATOM 3434 N N . ARG B 1 26 ? 10.578 -15.406 -12.383 1 98.62 26 ARG B N 1
ATOM 3435 C CA . ARG B 1 26 ? 11.961 -15.719 -12.039 1 98.62 26 ARG B CA 1
ATOM 3436 C C . ARG B 1 26 ? 12.93 -14.93 -12.914 1 98.62 26 ARG B C 1
ATOM 3438 O O . ARG B 1 26 ? 13.977 -14.484 -12.445 1 98.62 26 ARG B O 1
ATOM 3445 N N . ALA B 1 27 ? 12.555 -14.781 -14.211 1 98.62 27 ALA B N 1
ATOM 3446 C CA . ALA B 1 27 ? 13.398 -13.992 -15.109 1 98.62 27 ALA B CA 1
ATOM 3447 C C . ALA B 1 27 ? 13.578 -12.57 -14.594 1 98.62 27 ALA B C 1
ATOM 3449 O O . ALA B 1 27 ? 14.688 -12.039 -14.602 1 98.62 27 ALA B O 1
ATOM 3450 N N . VAL B 1 28 ? 12.523 -11.969 -14.102 1 98.75 28 VAL B N 1
ATOM 3451 C CA . VAL B 1 28 ? 12.562 -10.609 -13.578 1 98.75 28 VAL B CA 1
ATOM 3452 C C . VAL B 1 28 ? 13.391 -10.578 -12.297 1 98.75 28 VAL B C 1
ATOM 3454 O O . VAL B 1 28 ? 14.305 -9.758 -12.164 1 98.75 28 VAL B O 1
ATOM 3457 N N . ILE B 1 29 ? 13.133 -11.453 -11.383 1 98.75 29 ILE B N 1
ATOM 3458 C CA . ILE B 1 29 ? 13.734 -11.438 -10.055 1 98.75 29 ILE B CA 1
ATOM 3459 C C . ILE B 1 29 ? 15.219 -11.758 -10.156 1 98.75 29 ILE B C 1
ATOM 3461 O O . ILE B 1 29 ? 16.047 -11.078 -9.539 1 98.75 29 ILE B O 1
ATOM 3465 N N . PHE B 1 30 ? 15.578 -12.773 -11.008 1 98.69 30 PHE B N 1
ATOM 3466 C CA . PHE B 1 30 ? 16.969 -13.172 -11.133 1 98.69 30 PHE B CA 1
ATOM 3467 C C . PHE B 1 30 ? 17.797 -12.078 -11.812 1 98.69 30 PHE B C 1
ATOM 3469 O O . PHE B 1 30 ? 18.984 -11.945 -11.562 1 98.69 30 PHE B O 1
ATOM 3476 N N . SER B 1 31 ? 17.172 -11.281 -12.695 1 98.56 31 SER B N 1
ATOM 3477 C CA . SER B 1 31 ? 17.844 -10.188 -13.367 1 98.56 31 SER B CA 1
ATOM 3478 C C . SER B 1 31 ? 18.406 -9.18 -12.367 1 98.56 31 SER B C 1
ATOM 3480 O O . SER B 1 31 ? 19.422 -8.531 -12.625 1 98.56 31 SER B O 1
ATOM 3482 N N . LEU B 1 32 ? 17.797 -9.078 -11.188 1 98.5 32 LEU B N 1
ATOM 3483 C CA . LEU B 1 32 ? 18.203 -8.117 -10.164 1 98.5 32 LEU B CA 1
ATOM 3484 C C . LEU B 1 32 ? 19.562 -8.484 -9.578 1 98.5 32 LEU B C 1
ATOM 3486 O O . LEU B 1 32 ? 20.219 -7.656 -8.945 1 98.5 32 LEU B O 1
ATOM 3490 N N . LEU B 1 33 ? 19.984 -9.758 -9.75 1 98 33 LEU B N 1
ATOM 3491 C CA . LEU B 1 33 ? 21.234 -10.25 -9.188 1 98 33 LEU B CA 1
ATOM 3492 C C . LEU B 1 33 ? 22.312 -10.359 -10.273 1 98 33 LEU B C 1
ATOM 3494 O O . LEU B 1 33 ? 23.375 -10.914 -10.039 1 98 33 LEU B O 1
ATOM 3498 N N . SER B 1 34 ? 22.016 -9.859 -11.445 1 97.94 34 SER B N 1
ATOM 3499 C CA . SER B 1 34 ? 22.922 -9.984 -12.586 1 97.94 34 SER B CA 1
ATOM 3500 C C . SER B 1 34 ? 23.672 -8.68 -12.836 1 97.94 34 SER B C 1
ATOM 3502 O O . SER B 1 34 ? 23.578 -7.742 -12.047 1 97.94 34 SER B O 1
ATOM 3504 N N . SER B 1 35 ? 24.531 -8.711 -13.828 1 95.75 35 SER B N 1
ATOM 3505 C CA . SER B 1 35 ? 25.203 -7.52 -14.336 1 95.75 35 SER B CA 1
ATOM 3506 C C . SER B 1 35 ? 24.906 -7.316 -15.82 1 95.75 35 SER B C 1
ATOM 3508 O O . SER B 1 35 ? 24.719 -8.281 -16.562 1 95.75 35 SER B O 1
ATOM 3510 N N . GLY B 1 36 ? 24.719 -6.176 -16.203 1 93.88 36 GLY B N 1
ATOM 3511 C CA . GLY B 1 36 ? 24.438 -5.875 -17.609 1 93.88 36 GLY B CA 1
ATOM 3512 C C . GLY B 1 36 ? 22.969 -5.914 -17.953 1 93.88 36 GLY B C 1
ATOM 3513 O O . GLY B 1 36 ? 22.125 -5.738 -17.078 1 93.88 36 GLY B O 1
ATOM 3514 N N . THR B 1 37 ? 22.688 -6.062 -19.25 1 98.06 37 THR B N 1
ATOM 3515 C CA . THR B 1 37 ? 21.312 -6.004 -19.719 1 98.06 37 THR B CA 1
ATOM 3516 C C . THR B 1 37 ? 20.766 -7.406 -19.953 1 98.06 37 THR B C 1
ATOM 3518 O O . THR B 1 37 ? 21.359 -8.203 -20.688 1 98.06 37 THR B O 1
ATOM 3521 N N . ASN B 1 38 ? 19.703 -7.785 -19.266 1 98.69 38 ASN B N 1
ATOM 3522 C CA . ASN B 1 38 ? 18.953 -9.023 -19.484 1 98.69 38 ASN B CA 1
ATOM 3523 C C . ASN B 1 38 ? 17.938 -8.867 -20.609 1 98.69 38 ASN B C 1
ATOM 3525 O O . ASN B 1 38 ? 17.281 -7.828 -20.719 1 98.69 38 ASN B O 1
ATOM 3529 N N . LYS B 1 39 ? 17.859 -9.867 -21.438 1 98.62 39 LYS B N 1
ATOM 3530 C CA . LYS B 1 39 ? 16.938 -9.875 -22.562 1 98.62 39 LYS B CA 1
ATOM 3531 C C . LYS B 1 39 ? 15.93 -11.016 -22.438 1 98.62 39 LYS B C 1
ATOM 3533 O O . LYS B 1 39 ? 16.312 -12.188 -22.469 1 98.62 39 LYS B O 1
ATOM 3538 N N . ILE B 1 40 ? 14.656 -10.695 -22.297 1 98.44 40 ILE B N 1
ATOM 3539 C CA . ILE B 1 40 ? 13.602 -11.672 -22.078 1 98.44 40 ILE B CA 1
ATOM 3540 C C . ILE B 1 40 ? 12.602 -11.625 -23.234 1 98.44 40 ILE B C 1
ATOM 3542 O O . ILE B 1 40 ? 11.852 -10.656 -23.359 1 98.44 40 ILE B O 1
ATOM 3546 N N . GLU B 1 41 ? 12.562 -12.648 -24 1 97.62 41 GLU B N 1
ATOM 3547 C CA . GLU B 1 41 ? 11.617 -12.781 -25.094 1 97.62 41 GLU B CA 1
ATOM 3548 C C . GLU B 1 41 ? 10.406 -13.609 -24.688 1 97.62 41 GLU B C 1
ATOM 3550 O O . GLU B 1 41 ? 10.531 -14.57 -23.922 1 97.62 41 GLU B O 1
ATOM 3555 N N . ASN B 1 42 ? 9.234 -13.25 -25.188 1 96.62 42 ASN B N 1
ATOM 3556 C CA . ASN B 1 42 ? 7.969 -13.914 -24.922 1 96.62 42 ASN B CA 1
ATOM 3557 C C . ASN B 1 42 ? 7.617 -13.859 -23.438 1 96.62 42 ASN B C 1
ATOM 3559 O O . ASN B 1 42 ? 7.273 -14.883 -22.828 1 96.62 42 ASN B O 1
ATOM 3563 N N . PHE B 1 43 ? 7.82 -12.68 -22.828 1 97.44 43 PHE B N 1
ATOM 3564 C CA . PHE B 1 43 ? 7.43 -12.414 -21.453 1 97.44 43 PHE B CA 1
ATOM 3565 C C . PHE B 1 43 ? 5.914 -12.438 -21.312 1 97.44 43 PHE B C 1
ATOM 3567 O O . PHE B 1 43 ? 5.191 -11.984 -22.188 1 97.44 43 PHE B O 1
ATOM 3574 N N . LEU B 1 44 ? 5.516 -13.047 -20.203 1 96.38 44 LEU B N 1
ATOM 3575 C CA . LEU B 1 44 ? 4.082 -13 -19.938 1 96.38 44 LEU B CA 1
ATOM 3576 C C . LEU B 1 44 ? 3.674 -11.625 -19.406 1 96.38 44 LEU B C 1
ATOM 3578 O O . LEU B 1 44 ? 4.031 -11.25 -18.297 1 96.38 44 LEU B O 1
ATOM 3582 N N . PHE B 1 45 ? 2.928 -10.898 -20.219 1 95.25 45 PHE B N 1
ATOM 3583 C CA . PHE B 1 45 ? 2.369 -9.641 -19.734 1 95.25 45 PHE B CA 1
ATOM 3584 C C . PHE B 1 45 ? 0.984 -9.852 -19.141 1 95.25 45 PHE B C 1
ATOM 3586 O O . PHE B 1 45 ? -0.027 -9.688 -19.828 1 95.25 45 PHE B O 1
ATOM 3593 N N . ALA B 1 46 ? 0.933 -10.211 -17.891 1 93.31 46 ALA B N 1
ATOM 3594 C CA . ALA B 1 46 ? -0.269 -10.352 -17.078 1 93.31 46 ALA B CA 1
ATOM 3595 C C . ALA B 1 46 ? -0.159 -9.531 -15.797 1 93.31 46 ALA B C 1
ATOM 3597 O O . ALA B 1 46 ? 0.923 -9.047 -15.453 1 93.31 46 ALA B O 1
ATOM 3598 N N . GLU B 1 47 ? -1.234 -9.367 -15.102 1 93.88 47 GLU B N 1
ATOM 3599 C CA . GLU B 1 47 ? -1.222 -8.562 -13.883 1 93.88 47 GLU B CA 1
ATOM 3600 C C . GLU B 1 47 ? -0.161 -9.055 -12.906 1 93.88 47 GLU B C 1
ATOM 3602 O O . GLU B 1 47 ? 0.596 -8.258 -12.344 1 93.88 47 GLU B O 1
ATOM 3607 N N . ASP B 1 48 ? -0.064 -10.336 -12.695 1 94.12 48 ASP B N 1
ATOM 3608 C CA . ASP B 1 48 ? 0.863 -10.938 -11.742 1 94.12 48 ASP B CA 1
ATOM 3609 C C . ASP B 1 48 ? 2.309 -10.57 -12.07 1 94.12 48 ASP B C 1
ATOM 3611 O O . ASP B 1 48 ? 3.045 -10.086 -11.211 1 94.12 48 ASP B O 1
ATOM 3615 N N . THR B 1 49 ? 2.709 -10.766 -13.297 1 97 49 THR B N 1
ATOM 3616 C CA . THR B 1 49 ? 4.105 -10.586 -13.68 1 97 49 THR B CA 1
ATOM 3617 C C . THR B 1 49 ? 4.434 -9.109 -13.867 1 97 49 THR B C 1
ATOM 3619 O O . THR B 1 49 ? 5.582 -8.695 -13.695 1 97 49 THR B O 1
ATOM 3622 N N . GLU B 1 50 ? 3.416 -8.344 -14.219 1 97.31 50 GLU B N 1
ATOM 3623 C CA . GLU B 1 50 ? 3.623 -6.898 -14.289 1 97.31 50 GLU B CA 1
ATOM 3624 C C . GLU B 1 50 ? 3.969 -6.316 -12.922 1 97.31 50 GLU B C 1
ATOM 3626 O O . GLU B 1 50 ? 4.754 -5.371 -12.828 1 97.31 50 GLU B O 1
ATOM 3631 N N . HIS B 1 51 ? 3.381 -6.867 -11.898 1 97.69 51 HIS B N 1
ATOM 3632 C CA . HIS B 1 51 ? 3.748 -6.449 -10.547 1 97.69 51 HIS B CA 1
ATOM 3633 C C . HIS B 1 51 ? 5.207 -6.77 -10.25 1 97.69 51 HIS B C 1
ATOM 3635 O O . HIS B 1 51 ? 5.895 -5.996 -9.586 1 97.69 51 HIS B O 1
ATOM 3641 N N . SER B 1 52 ? 5.688 -7.895 -10.727 1 98.38 52 SER B N 1
ATOM 3642 C CA . SER B 1 52 ? 7.094 -8.234 -10.547 1 98.38 52 SER B CA 1
ATOM 3643 C C . SER B 1 52 ? 8 -7.23 -11.242 1 98.38 52 SER B C 1
ATOM 3645 O O . SER B 1 52 ? 9.031 -6.836 -10.703 1 98.38 52 SER B O 1
ATOM 3647 N N . LEU B 1 53 ? 7.621 -6.824 -12.453 1 98.69 53 LEU B N 1
ATOM 3648 C CA . LEU B 1 53 ? 8.391 -5.816 -13.18 1 98.69 53 LEU B CA 1
ATOM 3649 C C . LEU B 1 53 ? 8.43 -4.5 -12.414 1 98.69 53 LEU B C 1
ATOM 3651 O O . LEU B 1 53 ? 9.484 -3.879 -12.297 1 98.69 53 LEU B O 1
ATOM 3655 N N . GLU B 1 54 ? 7.293 -4.141 -11.914 1 98.56 54 GLU B N 1
ATOM 3656 C CA . GLU B 1 54 ? 7.207 -2.873 -11.203 1 98.56 54 GLU B CA 1
ATOM 3657 C C . GLU B 1 54 ? 8.039 -2.904 -9.922 1 98.56 54 GLU B C 1
ATOM 3659 O O . GLU B 1 54 ? 8.695 -1.92 -9.578 1 98.56 54 GLU B O 1
ATOM 3664 N N . ILE B 1 55 ? 7.953 -3.988 -9.203 1 98.81 55 ILE B N 1
ATOM 3665 C CA . ILE B 1 55 ? 8.758 -4.133 -7.996 1 98.81 55 ILE B CA 1
ATOM 3666 C C . ILE B 1 55 ? 10.242 -4.043 -8.352 1 98.81 55 ILE B C 1
ATOM 3668 O O . ILE B 1 55 ? 11.016 -3.371 -7.668 1 98.81 55 ILE B O 1
ATOM 3672 N N . ALA B 1 56 ? 10.633 -4.688 -9.438 1 98.81 56 ALA B N 1
ATOM 3673 C CA . ALA B 1 56 ? 12.023 -4.629 -9.875 1 98.81 56 ALA B CA 1
ATOM 3674 C C . ALA B 1 56 ? 12.453 -3.193 -10.156 1 98.81 56 ALA B C 1
ATOM 3676 O O . ALA B 1 56 ? 13.57 -2.791 -9.82 1 98.81 56 ALA B O 1
ATOM 3677 N N . ARG B 1 57 ? 11.578 -2.439 -10.797 1 98.62 57 ARG B N 1
ATOM 3678 C CA . ARG B 1 57 ? 11.859 -1.027 -11.039 1 98.62 57 ARG B CA 1
ATOM 3679 C C . ARG B 1 57 ? 12.086 -0.281 -9.734 1 98.62 57 ARG B C 1
ATOM 3681 O O . ARG B 1 57 ? 13.023 0.508 -9.617 1 98.62 57 ARG B O 1
ATOM 3688 N N . LYS B 1 58 ? 11.195 -0.537 -8.758 1 98.44 58 LYS B N 1
ATOM 3689 C CA . LYS B 1 58 ? 11.258 0.141 -7.465 1 98.44 58 LYS B CA 1
ATOM 3690 C C . LYS B 1 58 ? 12.531 -0.238 -6.703 1 98.44 58 LYS B C 1
ATOM 3692 O O . LYS B 1 58 ? 12.969 0.497 -5.82 1 98.44 58 LYS B O 1
ATOM 3697 N N . LEU B 1 59 ? 13.078 -1.359 -7.086 1 98.62 59 LEU B N 1
ATOM 3698 C CA . LEU B 1 59 ? 14.281 -1.839 -6.422 1 98.62 59 LEU B CA 1
ATOM 3699 C C . LEU B 1 59 ? 15.531 -1.373 -7.164 1 98.62 59 LEU B C 1
ATOM 3701 O O . LEU B 1 59 ? 16.656 -1.731 -6.785 1 98.62 59 LEU B O 1
ATOM 3705 N N . GLY B 1 60 ? 15.367 -0.607 -8.266 1 98.25 60 GLY B N 1
ATOM 3706 C CA . GLY B 1 60 ? 16.5 0.087 -8.852 1 98.25 60 GLY B CA 1
ATOM 3707 C C . GLY B 1 60 ? 16.812 -0.358 -10.273 1 98.25 60 GLY B C 1
ATOM 3708 O O . GLY B 1 60 ? 17.688 0.192 -10.93 1 98.25 60 GLY B O 1
ATOM 3709 N N . ALA B 1 61 ? 16.078 -1.356 -10.789 1 98.56 61 ALA B N 1
ATOM 3710 C CA . ALA B 1 61 ? 16.328 -1.824 -12.156 1 98.56 61 ALA B CA 1
ATOM 3711 C C . ALA B 1 61 ? 15.758 -0.848 -13.18 1 98.56 61 ALA B C 1
ATOM 3713 O O . ALA B 1 61 ? 14.727 -0.224 -12.953 1 98.56 61 ALA B O 1
ATOM 3714 N N . ASP B 1 62 ? 16.453 -0.686 -14.25 1 98.5 62 ASP B N 1
ATOM 3715 C CA . ASP B 1 62 ? 15.93 0.02 -15.414 1 98.5 62 ASP B CA 1
ATOM 3716 C C . ASP B 1 62 ? 15.297 -0.953 -16.406 1 98.5 62 ASP B C 1
ATOM 3718 O O . ASP B 1 62 ? 15.977 -1.841 -16.922 1 98.5 62 ASP B O 1
ATOM 3722 N N . ILE B 1 63 ? 14.039 -0.847 -16.688 1 98.62 63 ILE B N 1
ATOM 3723 C CA . ILE B 1 63 ? 13.312 -1.814 -17.5 1 98.62 63 ILE B CA 1
ATOM 3724 C C . ILE B 1 63 ? 12.727 -1.119 -18.719 1 98.62 63 ILE B C 1
ATOM 3726 O O . ILE B 1 63 ? 12.031 -0.107 -18.609 1 98.62 63 ILE B O 1
ATOM 3730 N N . GLU B 1 64 ? 13.016 -1.602 -19.812 1 98.38 64 GLU B N 1
ATOM 3731 C CA . GLU B 1 64 ? 12.484 -1.119 -21.078 1 98.38 64 GLU B CA 1
ATOM 3732 C C . GLU B 1 64 ? 11.789 -2.238 -21.844 1 98.38 64 GLU B C 1
ATOM 3734 O O . GLU B 1 64 ? 12.266 -3.373 -21.875 1 98.38 64 GLU B O 1
ATOM 3739 N N . ILE B 1 65 ? 10.703 -1.92 -22.391 1 98 65 ILE B N 1
ATOM 3740 C CA . ILE B 1 65 ? 9.977 -2.855 -23.25 1 98 65 ILE B CA 1
ATOM 3741 C C . ILE B 1 65 ? 9.984 -2.355 -24.688 1 98 65 ILE B C 1
ATOM 3743 O O . ILE B 1 65 ? 9.492 -1.262 -24.984 1 98 65 ILE B O 1
ATOM 3747 N N . LYS B 1 66 ? 10.695 -3.043 -25.562 1 96.44 66 LYS B N 1
ATOM 3748 C CA . LYS B 1 66 ? 10.789 -2.699 -26.984 1 96.44 66 LYS B CA 1
ATOM 3749 C C . LYS B 1 66 ? 10.273 -3.838 -27.859 1 96.44 66 LYS B C 1
ATOM 3751 O O . LYS B 1 66 ? 10.836 -4.934 -27.844 1 96.44 66 LYS B O 1
ATOM 3756 N N . GLU B 1 67 ? 9.211 -3.682 -28.594 1 95.5 67 GLU B N 1
ATOM 3757 C CA . GLU B 1 67 ? 8.648 -4.648 -29.531 1 95.5 67 GLU B CA 1
ATOM 3758 C C . GLU B 1 67 ? 8.32 -5.969 -28.844 1 95.5 67 GLU B C 1
ATOM 3760 O O . GLU B 1 67 ? 8.695 -7.039 -29.312 1 95.5 67 GLU B O 1
ATOM 3765 N N . GLY B 1 68 ? 7.891 -5.91 -27.688 1 95 68 GLY B N 1
ATOM 3766 C CA . GLY B 1 68 ? 7.438 -7.082 -26.938 1 95 68 GLY B CA 1
ATOM 3767 C C . GLY B 1 68 ? 8.547 -7.762 -26.172 1 95 68 GLY B C 1
ATOM 3768 O O . GLY B 1 68 ? 8.305 -8.734 -25.453 1 95 68 GLY B O 1
ATOM 3769 N N . ILE B 1 69 ? 9.766 -7.262 -26.375 1 98.06 69 ILE B N 1
ATOM 3770 C CA . ILE B 1 69 ? 10.914 -7.82 -25.656 1 98.06 69 ILE B CA 1
ATOM 3771 C C . ILE B 1 69 ? 11.203 -6.977 -24.422 1 98.06 69 ILE B C 1
ATOM 3773 O O . ILE B 1 69 ? 11.195 -5.742 -24.484 1 98.06 69 ILE B O 1
ATOM 3777 N N . VAL B 1 70 ? 11.383 -7.609 -23.266 1 98.69 70 VAL B N 1
ATOM 3778 C CA . VAL B 1 70 ? 11.703 -6.91 -22.016 1 98.69 70 VAL B CA 1
ATOM 3779 C C . VAL B 1 70 ? 13.219 -6.855 -21.828 1 98.69 70 VAL B C 1
ATOM 3781 O O . VAL B 1 70 ? 13.891 -7.891 -21.844 1 98.69 70 VAL B O 1
ATOM 3784 N N . PHE B 1 71 ? 13.711 -5.684 -21.734 1 98.88 71 PHE B N 1
ATOM 3785 C CA . PHE B 1 71 ? 15.109 -5.457 -21.391 1 98.88 71 PHE B CA 1
ATOM 3786 C C . PHE B 1 71 ? 15.234 -4.941 -19.953 1 98.88 71 PHE B C 1
ATOM 3788 O O . PHE B 1 71 ? 14.555 -3.986 -19.578 1 98.88 71 PHE B O 1
ATOM 3795 N N . ILE B 1 72 ? 16 -5.605 -19.125 1 98.81 72 ILE B N 1
ATOM 3796 C CA . ILE B 1 72 ? 16.203 -5.195 -17.75 1 98.81 72 ILE B CA 1
ATOM 3797 C C . ILE B 1 72 ? 17.688 -4.914 -17.516 1 98.81 72 ILE B C 1
ATOM 3799 O O . ILE B 1 72 ? 18.531 -5.82 -17.609 1 98.81 72 ILE B O 1
ATOM 3803 N N . ASP B 1 73 ? 18.078 -3.693 -17.297 1 98.69 73 ASP B N 1
ATOM 3804 C CA . ASP B 1 73 ? 19.391 -3.357 -16.75 1 98.69 73 ASP B CA 1
ATOM 3805 C C . ASP B 1 73 ? 19.438 -3.533 -15.242 1 98.69 73 ASP B C 1
ATOM 3807 O O . ASP B 1 73 ? 18.719 -2.846 -14.516 1 98.69 73 ASP B O 1
ATOM 3811 N N . ALA B 1 74 ? 20.203 -4.48 -14.859 1 97.56 74 ALA B N 1
ATOM 3812 C CA . ALA B 1 74 ? 20.312 -4.766 -13.438 1 97.56 74 ALA B CA 1
ATOM 3813 C C . ALA B 1 74 ? 20.812 -3.545 -12.672 1 97.56 74 ALA B C 1
ATOM 3815 O O . ALA B 1 74 ? 21.625 -2.771 -13.188 1 97.56 74 ALA B O 1
ATOM 3816 N N . PRO B 1 75 ? 20.281 -3.354 -11.414 1 97.19 75 PRO B N 1
ATOM 3817 C CA . PRO B 1 75 ? 20.844 -2.279 -10.594 1 97.19 75 PRO B CA 1
ATOM 3818 C C . PRO B 1 75 ? 22.25 -2.615 -10.07 1 97.19 75 PRO B C 1
ATOM 3820 O O . PRO B 1 75 ? 22.578 -3.789 -9.906 1 97.19 75 PRO B O 1
ATOM 3823 N N . LYS B 1 76 ? 23.078 -1.582 -9.875 1 94.81 76 LYS B N 1
ATOM 3824 C CA . LYS B 1 76 ? 24.375 -1.805 -9.227 1 94.81 76 LYS B CA 1
ATOM 3825 C C . LYS B 1 76 ? 24.188 -2.418 -7.84 1 94.81 76 LYS B C 1
ATOM 3827 O O . LYS B 1 76 ? 24.984 -3.275 -7.43 1 94.81 76 LYS B O 1
ATOM 3832 N N . LYS B 1 77 ? 23.203 -1.957 -7.188 1 95 77 LYS B N 1
ATOM 3833 C CA . LYS B 1 77 ? 22.75 -2.477 -5.898 1 95 77 LYS B CA 1
ATOM 3834 C C . LYS B 1 77 ? 21.25 -2.348 -5.746 1 95 77 LYS B C 1
ATOM 3836 O O . LYS B 1 77 ? 20.641 -1.374 -6.215 1 95 77 LYS B O 1
ATOM 3841 N N . ILE B 1 78 ? 20.625 -3.324 -5.148 1 96.81 78 ILE B N 1
ATOM 3842 C CA . ILE B 1 78 ? 19.188 -3.234 -4.879 1 96.81 78 ILE B CA 1
ATOM 3843 C C . ILE B 1 78 ? 18.922 -2.082 -3.914 1 96.81 78 ILE B C 1
ATOM 3845 O O . ILE B 1 78 ? 19.562 -1.974 -2.869 1 96.81 78 ILE B O 1
ATOM 3849 N N . VAL B 1 79 ? 18.016 -1.192 -4.289 1 96.62 79 VAL B N 1
ATOM 3850 C CA . VAL B 1 79 ? 17.766 0.02 -3.514 1 96.62 79 VAL B CA 1
ATOM 3851 C C . VAL B 1 79 ? 16.562 -0.177 -2.604 1 96.62 79 VAL B C 1
ATOM 3853 O O . VAL B 1 79 ? 15.609 -0.876 -2.965 1 96.62 79 VAL B O 1
ATOM 3856 N N . GLU B 1 80 ? 16.609 0.376 -1.394 1 97.44 80 GLU B N 1
ATOM 3857 C CA . GLU B 1 80 ? 15.461 0.441 -0.49 1 97.44 80 GLU B CA 1
ATOM 3858 C C . GLU B 1 80 ? 14.352 1.307 -1.072 1 97.44 80 GLU B C 1
ATOM 3860 O O . GLU B 1 80 ? 14.555 2.49 -1.349 1 97.44 80 GLU B O 1
ATOM 3865 N N . PRO B 1 81 ? 13.172 0.725 -1.29 1 97.94 81 PRO B N 1
ATOM 3866 C CA . PRO B 1 81 ? 12.102 1.51 -1.908 1 97.94 81 PRO B CA 1
ATOM 3867 C C . PRO B 1 81 ? 11.438 2.471 -0.927 1 97.94 81 PRO B C 1
ATOM 3869 O O . PRO B 1 81 ? 11.344 2.174 0.266 1 97.94 81 PRO B O 1
ATOM 3872 N N . ASP B 1 82 ? 10.883 3.57 -1.409 1 97.62 82 ASP B N 1
ATOM 3873 C CA . ASP B 1 82 ? 10.188 4.562 -0.592 1 97.62 82 ASP B CA 1
ATOM 3874 C C . ASP B 1 82 ? 8.68 4.352 -0.64 1 97.62 82 ASP B C 1
ATOM 3876 O O . ASP B 1 82 ? 7.91 5.305 -0.505 1 97.62 82 ASP B O 1
ATOM 3880 N N . CYS B 1 83 ? 8.281 3.184 -0.962 1 98.19 83 CYS B N 1
ATOM 3881 C CA . CYS B 1 83 ? 6.871 2.854 -1.119 1 98.19 83 CYS B CA 1
ATOM 3882 C C . CYS B 1 83 ? 6.617 1.385 -0.801 1 98.19 83 CYS B C 1
ATOM 3884 O O . CYS B 1 83 ? 7.551 0.634 -0.521 1 98.19 83 CYS B O 1
ATOM 3886 N N . ILE B 1 84 ? 5.348 0.996 -0.791 1 98.62 84 ILE B N 1
ATOM 3887 C CA . ILE B 1 84 ? 4.922 -0.39 -0.626 1 98.62 84 ILE B CA 1
ATOM 3888 C C . ILE B 1 84 ? 5.219 -1.177 -1.899 1 98.62 84 ILE B C 1
ATOM 3890 O O . ILE B 1 84 ? 4.996 -0.685 -3.008 1 98.62 84 ILE B O 1
ATOM 3894 N N . LEU B 1 85 ? 5.844 -2.33 -1.75 1 98.81 85 LEU B N 1
ATOM 3895 C CA . LEU B 1 85 ? 5.969 -3.248 -2.877 1 98.81 85 LEU B CA 1
ATOM 3896 C C . LEU B 1 85 ? 4.68 -4.035 -3.084 1 98.81 85 LEU B C 1
ATOM 3898 O O . LEU B 1 85 ? 4.43 -5.02 -2.383 1 98.81 85 LEU B O 1
ATOM 3902 N N . GLU B 1 86 ? 3.904 -3.607 -4.082 1 98.44 86 GLU B N 1
ATOM 3903 C CA . GLU B 1 86 ? 2.578 -4.16 -4.348 1 98.44 86 GLU B CA 1
ATOM 3904 C C . GLU B 1 86 ? 2.666 -5.43 -5.188 1 98.44 86 GLU B C 1
ATOM 3906 O O . GLU B 1 86 ? 3.115 -5.395 -6.336 1 98.44 86 GLU B O 1
ATOM 3911 N N . CYS B 1 87 ? 2.105 -6.48 -4.652 1 98.12 87 CYS B N 1
ATOM 3912 C CA . CYS B 1 87 ? 2.215 -7.77 -5.324 1 98.12 87 CYS B CA 1
ATOM 3913 C C . CYS B 1 87 ? 0.915 -8.125 -6.031 1 98.12 87 CYS B C 1
ATOM 3915 O O . CYS B 1 87 ? 0.84 -9.148 -6.727 1 98.12 87 CYS B O 1
ATOM 3917 N N . GLY B 1 88 ? -0.134 -7.297 -5.891 1 95.56 88 GLY B N 1
ATOM 3918 C CA . GLY B 1 88 ? -1.427 -7.668 -6.441 1 95.56 88 GLY B CA 1
ATOM 3919 C C . GLY B 1 88 ? -1.967 -8.969 -5.875 1 95.56 88 GLY B C 1
ATOM 3920 O O . GLY B 1 88 ? -2.047 -9.133 -4.656 1 95.56 88 GLY B O 1
ATOM 3921 N N . ASN B 1 89 ? -2.244 -9.898 -6.676 1 93.38 89 ASN B N 1
ATOM 3922 C CA . ASN B 1 89 ? -2.727 -11.203 -6.246 1 93.38 89 ASN B CA 1
ATOM 3923 C C . ASN B 1 89 ? -1.657 -12.281 -6.418 1 93.38 89 ASN B C 1
ATOM 3925 O O . ASN B 1 89 ? -1.964 -13.477 -6.41 1 93.38 89 ASN B O 1
ATOM 3929 N N . SER B 1 90 ? -0.425 -11.875 -6.586 1 94.88 90 SER B N 1
ATOM 3930 C CA . SER B 1 90 ? 0.631 -12.812 -6.945 1 94.88 90 SER B CA 1
ATOM 3931 C C . SER B 1 90 ? 1.327 -13.359 -5.703 1 94.88 90 SER B C 1
ATOM 3933 O O . SER B 1 90 ? 2.281 -12.758 -5.203 1 94.88 90 SER B O 1
ATOM 3935 N N . GLY B 1 91 ? 0.998 -14.531 -5.352 1 95.56 91 GLY B N 1
ATOM 3936 C CA . GLY B 1 91 ? 1.689 -15.195 -4.258 1 95.56 91 GLY B CA 1
ATOM 3937 C C . GLY B 1 91 ? 3.143 -15.5 -4.566 1 95.56 91 GLY B C 1
ATOM 3938 O O . GLY B 1 91 ? 4.008 -15.359 -3.701 1 95.56 91 GLY B O 1
ATOM 3939 N N . THR B 1 92 ? 3.35 -15.859 -5.809 1 96.06 92 THR B N 1
ATOM 3940 C CA . THR B 1 92 ? 4.711 -16.172 -6.234 1 96.06 92 THR B CA 1
ATOM 3941 C C . THR B 1 92 ? 5.621 -14.961 -6.066 1 96.06 92 THR B C 1
ATOM 3943 O O . THR B 1 92 ? 6.715 -15.07 -5.508 1 96.06 92 THR B O 1
ATOM 3946 N N . SER B 1 93 ? 5.18 -13.797 -6.512 1 97.19 93 SER B N 1
ATOM 3947 C CA . SER B 1 93 ? 5.973 -12.578 -6.359 1 97.19 93 SER B CA 1
ATOM 3948 C C . SER B 1 93 ? 6.309 -12.32 -4.895 1 97.19 93 SER B C 1
ATOM 3950 O O . SER B 1 93 ? 7.477 -12.156 -4.539 1 97.19 93 SER B O 1
ATOM 3952 N N . MET B 1 94 ? 5.293 -12.336 -4.082 1 98.38 94 MET B N 1
ATOM 3953 C CA . MET B 1 94 ? 5.496 -12 -2.678 1 98.38 94 MET B CA 1
ATOM 3954 C C . MET B 1 94 ? 6.484 -12.961 -2.025 1 98.38 94 MET B C 1
ATOM 3956 O O . MET B 1 94 ? 7.406 -12.531 -1.329 1 98.38 94 MET B O 1
ATOM 3960 N N . ARG B 1 95 ? 6.324 -14.211 -2.25 1 98.62 95 ARG B N 1
ATOM 3961 C CA . ARG B 1 95 ? 7.117 -15.234 -1.586 1 98.62 95 ARG B CA 1
ATOM 3962 C C . ARG B 1 95 ? 8.555 -15.234 -2.096 1 98.62 95 ARG B C 1
ATOM 3964 O O . ARG B 1 95 ? 9.5 -15.375 -1.312 1 98.62 95 ARG B O 1
ATOM 3971 N N . LEU B 1 96 ? 8.781 -15.078 -3.402 1 98.69 96 LEU B N 1
ATOM 3972 C CA . LEU B 1 96 ? 10.133 -15.062 -3.945 1 98.69 96 LEU B CA 1
ATOM 3973 C C . LEU B 1 96 ? 10.859 -13.781 -3.559 1 98.69 96 LEU B C 1
ATOM 3975 O O . LEU B 1 96 ? 12.039 -13.805 -3.221 1 98.69 96 LEU B O 1
ATOM 3979 N N . PHE B 1 97 ? 10.156 -12.633 -3.598 1 98.81 97 PHE B N 1
ATOM 3980 C CA . PHE B 1 97 ? 10.781 -11.383 -3.172 1 98.81 97 PHE B CA 1
ATOM 3981 C C . PHE B 1 97 ? 11.102 -11.422 -1.683 1 98.81 97 PHE B C 1
ATOM 3983 O O . PHE B 1 97 ? 12.094 -10.844 -1.242 1 98.81 97 PHE B O 1
ATOM 3990 N N . MET B 1 98 ? 10.25 -12.094 -0.875 1 98.62 98 MET B N 1
ATOM 3991 C CA . MET B 1 98 ? 10.57 -12.273 0.538 1 98.62 98 MET B CA 1
ATOM 3992 C C . MET B 1 98 ? 11.945 -12.914 0.705 1 98.62 98 MET B C 1
ATOM 3994 O O . MET B 1 98 ? 12.734 -12.484 1.545 1 98.62 98 MET B O 1
ATOM 3998 N N . GLY B 1 99 ? 12.195 -13.961 -0.068 1 98.69 99 GLY B N 1
ATOM 3999 C CA . GLY B 1 99 ? 13.484 -14.633 -0.029 1 98.69 99 GLY B CA 1
ATOM 4000 C C . GLY B 1 99 ? 14.633 -13.734 -0.463 1 98.69 99 GLY B C 1
ATOM 4001 O O . GLY B 1 99 ? 15.656 -13.656 0.219 1 98.69 99 GLY B O 1
ATOM 4002 N N . LEU B 1 100 ? 14.484 -13.055 -1.617 1 98.75 100 LEU B N 1
ATOM 4003 C CA . LEU B 1 100 ? 15.516 -12.172 -2.158 1 98.75 100 LEU B CA 1
ATOM 4004 C C . LEU B 1 100 ? 15.852 -11.062 -1.169 1 98.75 100 LEU B C 1
ATOM 4006 O O . LEU B 1 100 ? 17.031 -10.836 -0.867 1 98.75 100 LEU B O 1
ATOM 4010 N N . LEU B 1 101 ? 14.805 -10.414 -0.609 1 98.69 101 LEU B N 1
ATOM 4011 C CA . LEU B 1 101 ? 14.977 -9.18 0.158 1 98.69 101 LEU B CA 1
ATOM 4012 C C . LEU B 1 101 ? 15.414 -9.492 1.585 1 98.69 101 LEU B C 1
ATOM 4014 O O . LEU B 1 101 ? 15.906 -8.609 2.293 1 98.69 101 LEU B O 1
ATOM 4018 N N . ALA B 1 102 ? 15.227 -10.758 2.057 1 98.56 102 ALA B N 1
ATOM 4019 C CA . ALA B 1 102 ? 15.664 -11.18 3.383 1 98.56 102 ALA B CA 1
ATOM 4020 C C . ALA B 1 102 ? 17.172 -10.984 3.549 1 98.56 102 ALA B C 1
ATOM 4022 O O . ALA B 1 102 ? 17.656 -10.789 4.664 1 98.56 102 ALA B O 1
ATOM 4023 N N . SER B 1 103 ? 17.891 -10.992 2.426 1 97.88 103 SER B N 1
ATOM 4024 C CA . SER B 1 103 ? 19.344 -10.953 2.52 1 97.88 103 SER B CA 1
ATOM 4025 C C . SER B 1 103 ? 19.906 -9.688 1.877 1 97.88 103 SER B C 1
ATOM 4027 O O . SER B 1 103 ? 21.078 -9.633 1.514 1 97.88 103 SER B O 1
ATOM 4029 N N . VAL B 1 104 ? 19.109 -8.727 1.61 1 97.31 104 VAL B N 1
ATOM 4030 C CA . VAL B 1 104 ? 19.484 -7.438 1.041 1 97.31 104 VAL B CA 1
ATOM 4031 C C . VAL B 1 104 ? 19.344 -6.344 2.098 1 97.31 104 VAL B C 1
ATOM 4033 O O . VAL B 1 104 ? 18.297 -6.227 2.744 1 97.31 104 VAL B O 1
ATOM 4036 N N . GLU B 1 105 ? 20.359 -5.574 2.27 1 96.75 105 GLU B N 1
ATOM 4037 C CA . GLU B 1 105 ? 20.281 -4.48 3.234 1 96.75 105 GLU B CA 1
ATOM 4038 C C . GLU B 1 105 ? 19.172 -3.5 2.867 1 96.75 105 GLU B C 1
ATOM 4040 O O . GLU B 1 105 ? 19.109 -3.02 1.733 1 96.75 105 GLU B O 1
ATOM 4045 N N . GLY B 1 106 ? 18.312 -3.221 3.803 1 97.31 106 GLY B N 1
ATOM 4046 C CA . GLY B 1 106 ? 17.203 -2.299 3.57 1 97.31 106 GLY B CA 1
ATOM 4047 C C . GLY B 1 106 ? 15.93 -2.709 4.273 1 97.31 106 GLY B C 1
ATOM 4048 O O . GLY B 1 106 ? 15.875 -3.764 4.91 1 97.31 106 GLY B O 1
ATOM 4049 N N . PHE B 1 107 ? 14.906 -1.871 4.203 1 98.38 107 PHE B N 1
ATOM 4050 C CA . PHE B 1 107 ? 13.578 -2.102 4.762 1 98.38 107 PHE B CA 1
ATOM 4051 C C . PHE B 1 107 ? 12.539 -2.219 3.652 1 98.38 107 PHE B C 1
ATOM 4053 O O . PHE B 1 107 ? 12.445 -1.348 2.783 1 98.38 107 PHE B O 1
ATOM 4060 N N . PHE B 1 108 ? 11.789 -3.328 3.66 1 98.75 108 PHE B N 1
ATOM 4061 C CA . PHE B 1 108 ? 10.875 -3.629 2.566 1 98.75 108 PHE B CA 1
ATOM 4062 C C . PHE B 1 108 ? 9.508 -4.023 3.1 1 98.75 108 PHE B C 1
ATOM 4064 O O . PHE B 1 108 ? 9.406 -4.77 4.078 1 98.75 108 PHE B O 1
ATOM 4071 N N . VAL B 1 109 ? 8.461 -3.482 2.518 1 98.81 109 VAL B N 1
ATOM 4072 C CA . VAL B 1 109 ? 7.098 -3.842 2.889 1 98.81 109 VAL B CA 1
ATOM 4073 C C . VAL B 1 109 ? 6.371 -4.43 1.683 1 98.81 109 VAL B C 1
ATOM 4075 O O . VAL B 1 109 ? 6.297 -3.795 0.626 1 98.81 109 VAL B O 1
ATOM 4078 N N . LEU B 1 110 ? 5.902 -5.625 1.813 1 98.81 110 LEU B N 1
ATOM 4079 C CA . LEU B 1 110 ? 5.16 -6.305 0.76 1 98.81 110 LEU B CA 1
ATOM 4080 C C . LEU B 1 110 ? 3.682 -6.414 1.12 1 98.81 110 LEU B C 1
ATOM 4082 O O . LEU B 1 110 ? 3.338 -6.73 2.26 1 98.81 110 LEU B O 1
ATOM 4086 N N . SER B 1 111 ? 2.842 -6.102 0.202 1 98.69 111 SER B N 1
ATOM 4087 C CA . SER B 1 111 ? 1.396 -6.238 0.363 1 98.69 111 SER B CA 1
ATOM 4088 C C . SER B 1 111 ? 0.725 -6.598 -0.958 1 98.69 111 SER B C 1
ATOM 4090 O O . SER B 1 111 ? 1.359 -6.562 -2.014 1 98.69 111 SER B O 1
ATOM 4092 N N . GLY B 1 112 ? -0.474 -7.125 -0.901 1 97.56 112 GLY B N 1
ATOM 4093 C CA . GLY B 1 112 ? -1.27 -7.469 -2.068 1 97.56 112 GLY B CA 1
ATOM 4094 C C . GLY B 1 112 ? -2.725 -7.059 -1.942 1 97.56 112 GLY B C 1
ATOM 4095 O O . GLY B 1 112 ? -3.064 -6.207 -1.116 1 97.56 112 GLY B O 1
ATOM 4096 N N . ASP B 1 113 ? -3.514 -7.539 -2.861 1 94.12 113 ASP B N 1
ATOM 4097 C CA . ASP B 1 113 ? -4.945 -7.246 -2.803 1 94.12 113 ASP B CA 1
ATOM 4098 C C . ASP B 1 113 ? -5.613 -8.008 -1.66 1 94.12 113 ASP B C 1
ATOM 4100 O O . ASP B 1 113 ? -4.938 -8.648 -0.853 1 94.12 113 ASP B O 1
ATOM 4104 N N . GLU B 1 114 ? -6.902 -7.953 -1.573 1 93.12 114 GLU B N 1
ATOM 4105 C CA . GLU B 1 114 ? -7.633 -8.508 -0.439 1 93.12 114 GLU B CA 1
ATOM 4106 C C . GLU B 1 114 ? -7.523 -10.031 -0.405 1 93.12 114 GLU B C 1
ATOM 4108 O O . GLU B 1 114 ? -7.586 -10.641 0.665 1 93.12 114 GLU B O 1
ATOM 4113 N N . TYR B 1 115 ? -7.281 -10.711 -1.517 1 91.69 115 TYR B N 1
ATOM 4114 C CA . TYR B 1 115 ? -7.18 -12.164 -1.579 1 91.69 115 TYR B CA 1
ATOM 4115 C C . TYR B 1 115 ? -5.785 -12.633 -1.171 1 91.69 115 TYR B C 1
ATOM 4117 O O . TYR B 1 115 ? -5.645 -13.531 -0.341 1 91.69 115 TYR B O 1
ATOM 4125 N N . LEU B 1 116 ? -4.773 -11.93 -1.754 1 95.88 116 LEU B N 1
ATOM 4126 C CA . LEU B 1 116 ? -3.408 -12.328 -1.434 1 95.88 116 LEU B CA 1
ATOM 4127 C C . LEU B 1 116 ? -3.109 -12.109 0.045 1 95.88 116 LEU B C 1
ATOM 4129 O O . LEU B 1 116 ? -2.469 -12.945 0.686 1 95.88 116 LEU B O 1
ATOM 4133 N N . ASN B 1 117 ? -3.605 -11.039 0.576 1 97.5 117 ASN B N 1
ATOM 4134 C CA . ASN B 1 117 ? -3.311 -10.688 1.96 1 97.5 117 ASN B CA 1
ATOM 4135 C C . ASN B 1 117 ? -3.971 -11.656 2.939 1 97.5 117 ASN B C 1
ATOM 4137 O O . ASN B 1 117 ? -3.648 -11.656 4.129 1 97.5 117 ASN B O 1
ATOM 4141 N N . GLU B 1 118 ? -4.824 -12.531 2.475 1 94.94 118 GLU B N 1
ATOM 4142 C CA . GLU B 1 118 ? -5.465 -13.523 3.332 1 94.94 118 GLU B CA 1
ATOM 4143 C C . GLU B 1 118 ? -4.824 -14.898 3.164 1 94.94 118 GLU B C 1
ATOM 4145 O O . GLU B 1 118 ? -5.137 -15.828 3.91 1 94.94 118 GLU B O 1
ATOM 4150 N N . ARG B 1 119 ? -3.9 -15.016 2.242 1 94.56 119 ARG B N 1
ATOM 4151 C CA . ARG B 1 119 ? -3.23 -16.297 2.025 1 94.56 119 ARG B CA 1
ATOM 4152 C C . ARG B 1 119 ? -2.098 -16.5 3.027 1 94.56 119 ARG B C 1
ATOM 4154 O O . ARG B 1 119 ? -1.405 -15.539 3.389 1 94.56 119 ARG B O 1
ATOM 4161 N N . PRO B 1 120 ? -1.907 -17.719 3.398 1 96.06 120 PRO B N 1
ATOM 4162 C CA . PRO B 1 120 ? -0.822 -17.969 4.348 1 96.06 120 PRO B CA 1
ATOM 4163 C C . PRO B 1 120 ? 0.56 -17.734 3.744 1 96.06 120 PRO B C 1
ATOM 4165 O O . PRO B 1 120 ? 0.812 -18.125 2.602 1 96.06 120 PRO B O 1
ATOM 4168 N N . MET B 1 121 ? 1.444 -17.078 4.523 1 97.62 121 MET B N 1
ATOM 4169 C CA . MET B 1 121 ? 2.793 -16.766 4.055 1 97.62 121 MET B CA 1
ATOM 4170 C C . MET B 1 121 ? 3.84 -17.484 4.906 1 97.62 121 MET B C 1
ATOM 4172 O O . MET B 1 121 ? 5.023 -17.484 4.566 1 97.62 121 MET B O 1
ATOM 4176 N N . LYS B 1 122 ? 3.436 -18.188 5.922 1 95.5 122 LYS B N 1
ATOM 4177 C CA . LYS B 1 122 ? 4.359 -18.797 6.879 1 95.5 122 LYS B CA 1
ATOM 4178 C C . LYS B 1 122 ? 5.16 -19.922 6.234 1 95.5 122 LYS B C 1
ATOM 4180 O O . LYS B 1 122 ? 6.289 -20.203 6.648 1 95.5 122 LYS B O 1
ATOM 4185 N N . ARG B 1 123 ? 4.57 -20.531 5.246 1 94.31 123 ARG B N 1
ATOM 4186 C CA . ARG B 1 123 ? 5.289 -21.625 4.582 1 94.31 123 ARG B CA 1
ATOM 4187 C C . ARG B 1 123 ? 6.637 -21.141 4.051 1 94.31 123 ARG B C 1
ATOM 4189 O O . ARG B 1 123 ? 7.574 -21.922 3.922 1 94.31 123 ARG B O 1
ATOM 4196 N N . VAL B 1 124 ? 6.766 -19.828 3.748 1 97.31 124 VAL B N 1
ATOM 4197 C CA . VAL B 1 124 ? 8.008 -19.25 3.266 1 97.31 124 VAL B CA 1
ATOM 4198 C C . VAL B 1 124 ? 8.633 -18.391 4.363 1 97.31 124 VAL B C 1
ATOM 4200 O O . VAL B 1 124 ? 9.836 -18.469 4.625 1 97.31 124 VAL B O 1
ATOM 4203 N N . GLY B 1 125 ? 7.812 -17.609 5.055 1 97.81 125 GLY B N 1
ATOM 4204 C CA . GLY B 1 125 ? 8.289 -16.688 6.082 1 97.81 125 GLY B CA 1
ATOM 4205 C C . GLY B 1 125 ? 8.984 -17.406 7.23 1 97.81 125 GLY B C 1
ATOM 4206 O O . GLY B 1 125 ? 10.047 -16.984 7.676 1 97.81 125 GLY B O 1
ATOM 4207 N N . GLU B 1 126 ? 8.398 -18.469 7.691 1 97.56 126 GLU B N 1
ATOM 4208 C CA . GLU B 1 126 ? 8.93 -19.172 8.852 1 97.56 126 GLU B CA 1
ATOM 4209 C C . GLU B 1 126 ? 10.289 -19.797 8.547 1 97.56 126 GLU B C 1
ATOM 4211 O O . GLU B 1 126 ? 11.234 -19.656 9.328 1 97.56 126 GLU B O 1
ATOM 4216 N N . PRO B 1 127 ? 10.422 -20.547 7.43 1 98.06 127 PRO B N 1
ATOM 4217 C CA . PRO B 1 127 ? 11.742 -21.047 7.062 1 98.06 127 PRO B CA 1
ATOM 4218 C C . PRO B 1 127 ? 12.805 -19.953 7.004 1 98.06 127 PRO B C 1
ATOM 4220 O O . PRO B 1 127 ? 13.922 -20.141 7.492 1 98.06 127 PRO B O 1
ATOM 4223 N N . LEU B 1 128 ? 12.531 -18.828 6.449 1 98.5 128 LEU B N 1
ATOM 4224 C CA . LEU B 1 128 ? 13.477 -17.719 6.344 1 98.5 128 LEU B CA 1
ATOM 4225 C C . LEU B 1 128 ? 13.844 -17.188 7.723 1 98.5 128 LEU B C 1
ATOM 4227 O O . LEU B 1 128 ? 15.023 -16.938 8 1 98.5 128 LEU B O 1
ATOM 4231 N N . CYS B 1 129 ? 12.852 -17.047 8.578 1 98.31 129 CYS B N 1
ATOM 4232 C CA . CYS B 1 129 ? 13.125 -16.578 9.93 1 98.31 129 CYS B CA 1
ATOM 4233 C C . CYS B 1 129 ? 13.984 -17.578 10.695 1 98.31 129 CYS B C 1
ATOM 4235 O O . CYS B 1 129 ? 14.859 -17.172 11.469 1 98.31 129 CYS B O 1
ATOM 4237 N N . LYS B 1 130 ? 13.727 -18.844 10.492 1 97.75 130 LYS B N 1
ATOM 4238 C CA . LYS B 1 130 ? 14.484 -19.906 11.164 1 97.75 130 LYS B CA 1
ATOM 4239 C C . LYS B 1 130 ? 15.969 -19.812 10.828 1 97.75 130 LYS B C 1
ATOM 4241 O O . LYS B 1 130 ? 16.812 -20.219 11.625 1 97.75 130 LYS B O 1
ATOM 4246 N N . VAL B 1 131 ? 16.266 -19.266 9.719 1 97.81 131 VAL B N 1
ATOM 4247 C CA . VAL B 1 131 ? 17.656 -19.219 9.312 1 97.81 131 VAL B CA 1
ATOM 4248 C C . VAL B 1 131 ? 18.219 -17.812 9.516 1 97.81 131 VAL B C 1
ATOM 4250 O O . VAL B 1 131 ? 19.281 -17.469 9 1 97.81 131 VAL B O 1
ATOM 4253 N N . GLY B 1 132 ? 17.438 -16.938 10.125 1 98 132 GLY B N 1
ATOM 4254 C CA . GLY B 1 132 ? 18.016 -15.703 10.617 1 98 132 GLY B CA 1
ATOM 4255 C C . GLY B 1 132 ? 17.391 -14.469 10.008 1 98 132 GLY B C 1
ATOM 4256 O O . GLY B 1 132 ? 17.719 -13.344 10.391 1 98 132 GLY B O 1
ATOM 4257 N N . ALA B 1 133 ? 16.516 -14.594 9.039 1 98.31 133 ALA B N 1
ATOM 4258 C CA . ALA B 1 133 ? 15.859 -13.438 8.43 1 98.31 133 ALA B CA 1
ATOM 4259 C C . ALA B 1 133 ? 14.93 -12.75 9.422 1 98.31 133 ALA B C 1
ATOM 4261 O O . ALA B 1 133 ? 14.414 -13.391 10.344 1 98.31 133 ALA B O 1
ATOM 4262 N N . LYS B 1 134 ? 14.758 -11.492 9.281 1 97.88 134 LYS B N 1
ATOM 4263 C CA . LYS B 1 134 ? 13.836 -10.695 10.094 1 97.88 134 LYS B CA 1
ATOM 4264 C C . LYS B 1 134 ? 12.602 -10.305 9.289 1 97.88 134 LYS B C 1
ATOM 4266 O O . LYS B 1 134 ? 12.617 -9.297 8.57 1 97.88 134 LYS B O 1
ATOM 4271 N N . ILE B 1 135 ? 11.562 -11.07 9.438 1 98 135 ILE B N 1
ATOM 4272 C CA . ILE B 1 135 ? 10.305 -10.883 8.719 1 98 135 ILE B CA 1
ATOM 4273 C C . ILE B 1 135 ? 9.156 -10.75 9.711 1 98 135 ILE B C 1
ATOM 4275 O O . ILE B 1 135 ? 9 -11.586 10.609 1 98 135 ILE B O 1
ATOM 4279 N N . TYR B 1 136 ? 8.383 -9.672 9.57 1 96.94 136 TYR B N 1
ATOM 4280 C CA . TYR B 1 136 ? 7.242 -9.375 10.438 1 96.94 136 TYR B CA 1
ATOM 4281 C C . TYR B 1 136 ? 5.965 -9.219 9.617 1 96.94 136 TYR B C 1
ATOM 4283 O O . TYR B 1 136 ? 6.02 -8.984 8.414 1 96.94 136 TYR B O 1
ATOM 4291 N N . GLY B 1 137 ? 4.84 -9.461 10.266 1 97.19 137 GLY B N 1
ATOM 4292 C CA . GLY B 1 137 ? 3.576 -9.281 9.57 1 97.19 137 GLY B CA 1
ATOM 4293 C C . GLY B 1 137 ? 2.369 -9.602 10.43 1 97.19 137 GLY B C 1
ATOM 4294 O O . GLY B 1 137 ? 2.5 -9.805 11.641 1 97.19 137 GLY B O 1
ATOM 4295 N N . ARG B 1 138 ? 1.24 -9.57 9.797 1 96.69 138 ARG B N 1
ATOM 4296 C CA . ARG B 1 138 ? -0.007 -9.906 10.477 1 96.69 138 ARG B CA 1
ATOM 4297 C C . ARG B 1 138 ? -0.001 -11.352 10.953 1 96.69 138 ARG B C 1
ATOM 4299 O O . ARG B 1 138 ? 0.55 -12.234 10.289 1 96.69 138 ARG B O 1
ATOM 4306 N N . LEU B 1 139 ? -0.592 -11.555 12.172 1 95.56 139 LEU B N 1
ATOM 4307 C CA . LEU B 1 139 ? -0.685 -12.891 12.75 1 95.56 139 LEU B CA 1
ATOM 4308 C C . LEU B 1 139 ? 0.685 -13.562 12.789 1 95.56 139 LEU B C 1
ATOM 4310 O O . LEU B 1 139 ? 0.853 -14.672 12.289 1 95.56 139 LEU B O 1
ATOM 4314 N N . ASP B 1 140 ? 1.648 -12.828 13.258 1 93.94 140 ASP B N 1
ATOM 4315 C CA . ASP B 1 140 ? 3.021 -13.281 13.461 1 93.94 140 ASP B CA 1
ATOM 4316 C C . ASP B 1 140 ? 3.672 -13.688 12.141 1 93.94 140 ASP B C 1
ATOM 4318 O O . ASP B 1 140 ? 4.281 -14.758 12.047 1 93.94 140 ASP B O 1
ATOM 4322 N N . GLY B 1 141 ? 3.354 -12.969 11.109 1 95.62 141 GLY B N 1
ATOM 4323 C CA . GLY B 1 141 ? 3.998 -13.172 9.82 1 95.62 141 GLY B CA 1
ATOM 4324 C C . GLY B 1 141 ? 3.264 -14.156 8.938 1 95.62 141 GLY B C 1
ATOM 4325 O O . GLY B 1 141 ? 3.732 -14.484 7.844 1 95.62 141 GLY B O 1
ATOM 4326 N N . ASP B 1 142 ? 2.121 -14.633 9.289 1 97.25 142 ASP B N 1
ATOM 4327 C CA . ASP B 1 142 ? 1.382 -15.617 8.508 1 97.25 142 ASP B CA 1
ATOM 4328 C C . ASP B 1 142 ? 0.613 -14.945 7.371 1 97.25 142 ASP B C 1
ATOM 4330 O O . ASP B 1 142 ? 0.224 -15.602 6.402 1 97.25 142 ASP B O 1
ATOM 4334 N N . LYS B 1 143 ? 0.278 -13.688 7.551 1 97.94 143 LYS B N 1
ATOM 4335 C CA . LYS B 1 143 ? -0.475 -12.953 6.539 1 97.94 143 LYS B CA 1
ATOM 4336 C C . LYS B 1 143 ? 0.197 -11.617 6.219 1 97.94 143 LYS B C 1
ATOM 4338 O O . LYS B 1 143 ? 0.9 -11.055 7.059 1 97.94 143 LYS B O 1
ATOM 4343 N N . ALA B 1 144 ? 0.032 -11.141 5.008 1 98.19 144 ALA B N 1
ATOM 4344 C CA . ALA B 1 144 ? 0.474 -9.805 4.598 1 98.19 144 ALA B CA 1
ATOM 4345 C C . ALA B 1 144 ? -0.485 -8.734 5.102 1 98.19 144 ALA B C 1
ATOM 4347 O O . ALA B 1 144 ? -1.642 -9.023 5.418 1 98.19 144 ALA B O 1
ATOM 4348 N N . PRO B 1 145 ? -0.083 -7.5 5.234 1 98.38 145 PRO B N 1
ATOM 4349 C CA . PRO B 1 145 ? 1.22 -6.957 4.844 1 98.38 145 PRO B CA 1
ATOM 4350 C C . PRO B 1 145 ? 2.373 -7.551 5.648 1 98.38 145 PRO B C 1
ATOM 4352 O O . PRO B 1 145 ? 2.199 -7.895 6.82 1 98.38 145 PRO B O 1
ATOM 4355 N N . LEU B 1 146 ? 3.531 -7.68 4.945 1 98.62 146 LEU B N 1
ATOM 4356 C CA . LEU B 1 146 ? 4.758 -8.203 5.535 1 98.62 146 LEU B CA 1
ATOM 4357 C C . LEU B 1 146 ? 5.871 -7.164 5.488 1 98.62 146 LEU B C 1
ATOM 4359 O O . LEU B 1 146 ? 5.965 -6.391 4.531 1 98.62 146 LEU B O 1
ATOM 4363 N N . CYS B 1 147 ? 6.668 -7.152 6.465 1 98.12 147 CYS B N 1
ATOM 4364 C CA . CYS B 1 147 ? 7.844 -6.289 6.535 1 98.12 147 CYS B CA 1
ATOM 4365 C C . CYS B 1 147 ? 9.117 -7.113 6.648 1 98.12 147 CYS B C 1
ATOM 4367 O O . CYS B 1 147 ? 9.156 -8.117 7.363 1 98.12 147 CYS B O 1
ATOM 4369 N N . ILE B 1 148 ? 10.102 -6.73 5.891 1 98.5 148 ILE B N 1
ATOM 4370 C CA . ILE B 1 148 ? 11.391 -7.41 5.902 1 98.5 148 ILE B CA 1
ATOM 4371 C C . ILE B 1 148 ? 12.492 -6.422 6.273 1 98.5 148 ILE B C 1
ATOM 4373 O O . ILE B 1 148 ? 12.656 -5.391 5.621 1 98.5 148 ILE B O 1
ATOM 4377 N N . GLN B 1 149 ? 13.094 -6.613 7.363 1 97.69 149 GLN B N 1
ATOM 4378 C CA . GLN B 1 149 ? 14.367 -5.957 7.652 1 97.69 149 GLN B CA 1
ATOM 4379 C C . GLN B 1 149 ? 15.539 -6.773 7.125 1 97.69 149 GLN B C 1
ATOM 4381 O O . GLN B 1 149 ? 16.078 -7.621 7.836 1 97.69 149 GLN B O 1
ATOM 4386 N N . GLY B 1 150 ? 15.977 -6.445 5.934 1 97.06 150 GLY B N 1
ATOM 4387 C CA . GLY B 1 150 ? 16.953 -7.254 5.234 1 97.06 150 GLY B CA 1
ATOM 4388 C C . GLY B 1 150 ? 18.375 -7.07 5.762 1 97.06 150 GLY B C 1
ATOM 4389 O O . GLY B 1 150 ? 18.688 -6.035 6.348 1 97.06 150 GLY B O 1
ATOM 4390 N N . GLY B 1 151 ? 19.156 -8.094 5.559 1 95.5 151 GLY B N 1
ATOM 4391 C CA . GLY B 1 151 ? 20.562 -8.109 5.945 1 95.5 151 GLY B CA 1
ATOM 4392 C C . GLY B 1 151 ? 21.25 -9.422 5.645 1 95.5 151 GLY B C 1
ATOM 4393 O O . GLY B 1 151 ? 20.578 -10.422 5.348 1 95.5 151 GLY B O 1
ATOM 4394 N N . LYS B 1 152 ? 22.531 -9.469 5.738 1 95.06 152 LYS B N 1
ATOM 4395 C CA . LYS B 1 152 ? 23.281 -10.68 5.418 1 95.06 152 LYS B CA 1
ATOM 4396 C C . LYS B 1 152 ? 22.938 -11.812 6.371 1 95.06 152 LYS B C 1
ATOM 4398 O O . LYS B 1 152 ? 22.734 -11.594 7.57 1 95.06 152 LYS B O 1
ATOM 4403 N N . LEU B 1 153 ? 22.781 -12.969 5.84 1 97.88 153 LEU B N 1
ATOM 4404 C CA . LEU B 1 153 ? 22.516 -14.188 6.602 1 97.88 153 LEU B CA 1
ATOM 4405 C C . LEU B 1 153 ? 23.766 -15.062 6.68 1 97.88 153 LEU B C 1
ATOM 4407 O O . LEU B 1 153 ? 24.594 -15.039 5.777 1 97.88 153 LEU B O 1
ATOM 4411 N N . ASP B 1 154 ? 23.922 -15.797 7.754 1 97.94 154 ASP B N 1
ATOM 4412 C CA . ASP B 1 154 ? 24.984 -16.781 7.852 1 97.94 154 ASP B CA 1
ATOM 4413 C C . ASP B 1 154 ? 24.688 -18.016 6.988 1 97.94 154 ASP B C 1
ATOM 4415 O O . ASP B 1 154 ? 23.578 -18.156 6.469 1 97.94 154 ASP B O 1
ATOM 4419 N N . PHE B 1 155 ? 25.781 -18.797 6.809 1 98.56 155 PHE B N 1
ATOM 4420 C CA . PHE B 1 155 ? 25.531 -20.094 6.188 1 98.56 155 PHE B CA 1
ATOM 4421 C C . PHE B 1 155 ? 24.453 -20.859 6.945 1 98.56 155 PHE B C 1
ATOM 4423 O O . PHE B 1 155 ? 24.438 -20.859 8.18 1 98.56 155 PHE B O 1
ATOM 4430 N N . PHE B 1 156 ? 23.531 -21.484 6.234 1 98.56 156 PHE B N 1
ATOM 4431 C CA . PHE B 1 156 ? 22.484 -22.203 6.953 1 98.56 156 PHE B CA 1
ATOM 4432 C C . PHE B 1 156 ? 22.172 -23.516 6.258 1 98.56 156 PHE B C 1
ATOM 4434 O O . PHE B 1 156 ? 22.438 -23.688 5.062 1 98.56 156 PHE B O 1
ATOM 4441 N N . LYS B 1 157 ? 21.719 -24.469 7 1 98.38 157 LYS B N 1
ATOM 4442 C CA . LYS B 1 157 ? 21.125 -25.703 6.52 1 98.38 157 LYS B CA 1
ATOM 4443 C C . LYS B 1 157 ? 19.625 -25.75 6.793 1 98.38 157 LYS B C 1
ATOM 4445 O O . LYS B 1 157 ? 19.172 -25.344 7.863 1 98.38 157 LYS B O 1
ATOM 4450 N N . PHE B 1 158 ? 18.922 -26.094 5.766 1 98.5 158 PHE B N 1
ATOM 4451 C CA . PHE B 1 158 ? 17.469 -26.156 5.953 1 98.5 158 PHE B CA 1
ATOM 4452 C C . PHE B 1 158 ? 16.891 -27.391 5.285 1 98.5 158 PHE B C 1
ATOM 4454 O O . PHE B 1 158 ? 17.062 -27.594 4.082 1 98.5 158 PHE B O 1
ATOM 4461 N N . LYS B 1 159 ? 16.172 -28.156 6.004 1 98.12 159 LYS B N 1
ATOM 4462 C CA . LYS B 1 159 ? 15.406 -29.297 5.496 1 98.12 159 LYS B CA 1
ATOM 4463 C C . LYS B 1 159 ? 13.914 -28.984 5.438 1 98.12 159 LYS B C 1
ATOM 4465 O O . LYS B 1 159 ? 13.234 -28.969 6.465 1 98.12 159 LYS B O 1
ATOM 4470 N N . SER B 1 160 ? 13.461 -28.797 4.242 1 96.56 160 SER B N 1
ATOM 4471 C CA . SER B 1 160 ? 12.055 -28.438 4.078 1 96.56 160 SER B CA 1
ATOM 4472 C C . SER B 1 160 ? 11.141 -29.625 4.371 1 96.56 160 SER B C 1
ATOM 4474 O O . SER B 1 160 ? 11.43 -30.75 3.955 1 96.56 160 SER B O 1
ATOM 4476 N N . LYS B 1 161 ? 10 -29.391 5.066 1 92.31 161 LYS B N 1
ATOM 4477 C CA . LYS B 1 161 ? 9.023 -30.438 5.367 1 92.31 161 LYS B CA 1
ATOM 4478 C C . LYS B 1 161 ? 8.055 -30.625 4.203 1 92.31 161 LYS B C 1
ATOM 4480 O O . LYS B 1 161 ? 7.348 -31.625 4.141 1 92.31 161 LYS B O 1
ATOM 4485 N N . ILE B 1 162 ? 8.086 -29.703 3.287 1 90.38 162 ILE B N 1
ATOM 4486 C CA . ILE B 1 162 ? 7.184 -29.75 2.145 1 90.38 162 ILE B CA 1
ATOM 4487 C C . ILE B 1 162 ? 7.977 -29.609 0.848 1 90.38 162 ILE B C 1
ATOM 4489 O O . ILE B 1 162 ? 9.039 -28.984 0.832 1 90.38 162 ILE B O 1
ATOM 4493 N N . ALA B 1 163 ? 7.457 -30.219 -0.168 1 92.25 163 ALA B N 1
ATOM 4494 C CA . ALA B 1 163 ? 7.988 -29.984 -1.511 1 92.25 163 ALA B CA 1
ATOM 4495 C C . ALA B 1 163 ? 7.336 -28.766 -2.156 1 92.25 163 ALA B C 1
ATOM 4497 O O . ALA B 1 163 ? 6.172 -28.812 -2.561 1 92.25 163 ALA B O 1
ATOM 4498 N N . SER B 1 164 ? 8.086 -27.688 -2.178 1 93.38 164 SER B N 1
ATOM 4499 C CA . SER B 1 164 ? 7.555 -26.422 -2.697 1 93.38 164 SER B CA 1
ATOM 4500 C C . SER B 1 164 ? 8.625 -25.641 -3.455 1 93.38 164 SER B C 1
ATOM 4502 O O . SER B 1 164 ? 9.641 -25.266 -2.883 1 93.38 164 SER B O 1
ATOM 4504 N N . ALA B 1 165 ? 8.32 -25.422 -4.703 1 95.56 165 ALA B N 1
ATOM 4505 C CA . ALA B 1 165 ? 9.25 -24.656 -5.531 1 95.56 165 ALA B CA 1
ATOM 4506 C C . ALA B 1 165 ? 9.422 -23.234 -4.988 1 95.56 165 ALA B C 1
ATOM 4508 O O . ALA B 1 165 ? 10.508 -22.656 -5.102 1 95.56 165 ALA B O 1
ATOM 4509 N N . GLN B 1 166 ? 8.383 -22.656 -4.371 1 96.38 166 GLN B N 1
ATOM 4510 C CA . GLN B 1 166 ? 8.43 -21.297 -3.859 1 96.38 166 GLN B CA 1
ATOM 4511 C C . GLN B 1 166 ? 9.305 -21.203 -2.609 1 96.38 166 GLN B C 1
ATOM 4513 O O . GLN B 1 166 ? 10.086 -20.266 -2.457 1 96.38 166 GLN B O 1
ATOM 4518 N N . VAL B 1 167 ? 9.211 -22.188 -1.683 1 97.38 167 VAL B N 1
ATOM 4519 C CA . VAL B 1 167 ? 10.07 -22.234 -0.504 1 97.38 167 VAL B CA 1
ATOM 4520 C C . VAL B 1 167 ? 11.531 -22.391 -0.933 1 97.38 167 VAL B C 1
ATOM 4522 O O . VAL B 1 167 ? 12.398 -21.656 -0.473 1 97.38 167 VAL B O 1
ATOM 4525 N N . LYS B 1 168 ? 11.742 -23.297 -1.831 1 98.06 168 LYS B N 1
ATOM 4526 C CA . LYS B 1 168 ? 13.078 -23.594 -2.328 1 98.06 168 LYS B CA 1
ATOM 4527 C C . LYS B 1 168 ? 13.719 -22.375 -2.963 1 98.06 168 LYS B C 1
ATOM 4529 O O . LYS B 1 168 ? 14.852 -22.016 -2.631 1 98.06 168 LYS B O 1
ATOM 4534 N N . THR B 1 169 ? 12.992 -21.75 -3.85 1 98.5 169 THR B N 1
ATOM 4535 C CA . THR B 1 169 ? 13.516 -20.578 -4.543 1 98.5 169 THR B CA 1
ATOM 4536 C C . THR B 1 169 ? 13.82 -19.453 -3.553 1 98.5 169 THR B C 1
ATOM 4538 O O . THR B 1 169 ? 14.852 -18.797 -3.656 1 98.5 169 THR B O 1
ATOM 4541 N N . ALA B 1 170 ? 12.922 -19.219 -2.598 1 98.69 170 ALA B N 1
ATOM 4542 C CA . ALA B 1 170 ? 13.117 -18.156 -1.607 1 98.69 170 ALA B CA 1
ATOM 4543 C C . ALA B 1 170 ? 14.414 -18.375 -0.83 1 98.69 170 ALA B C 1
ATOM 4545 O O . ALA B 1 170 ? 15.195 -17.438 -0.648 1 98.69 170 ALA B O 1
ATOM 4546 N N . LEU B 1 171 ? 14.633 -19.594 -0.391 1 98.75 171 LEU B N 1
ATOM 4547 C CA . LEU B 1 171 ? 15.828 -19.891 0.397 1 98.75 171 LEU B CA 1
ATOM 4548 C C . LEU B 1 171 ? 17.078 -19.828 -0.469 1 98.75 171 LEU B C 1
ATOM 4550 O O . LEU B 1 171 ? 18.141 -19.391 -0.009 1 98.75 171 LEU B O 1
ATOM 4554 N N . ILE B 1 172 ? 16.984 -20.266 -1.729 1 98.81 172 ILE B N 1
ATOM 4555 C CA . ILE B 1 172 ? 18.109 -20.172 -2.656 1 98.81 172 ILE B CA 1
ATOM 4556 C C . ILE B 1 172 ? 18.5 -18.703 -2.838 1 98.81 172 ILE B C 1
ATOM 4558 O O . ILE B 1 172 ? 19.672 -18.344 -2.752 1 98.81 172 ILE B O 1
ATOM 4562 N N . LEU B 1 173 ? 17.5 -17.859 -3.049 1 98.69 173 LEU B N 1
ATOM 4563 C CA . LEU B 1 173 ? 17.734 -16.438 -3.27 1 98.69 173 LEU B CA 1
ATOM 4564 C C . LEU B 1 173 ? 18.375 -15.797 -2.041 1 98.69 173 LEU B C 1
ATOM 4566 O O . LEU B 1 173 ? 19.312 -15 -2.164 1 98.69 173 LEU B O 1
ATOM 4570 N N . ALA B 1 174 ? 17.875 -16.141 -0.843 1 98.62 174 ALA B N 1
ATOM 4571 C CA . ALA B 1 174 ? 18.453 -15.633 0.403 1 98.62 174 ALA B CA 1
ATOM 4572 C C . ALA B 1 174 ? 19.922 -16.062 0.541 1 98.62 174 ALA B C 1
ATOM 4574 O O . ALA B 1 174 ? 20.75 -15.273 0.996 1 98.62 174 ALA B O 1
ATOM 4575 N N . ALA B 1 175 ? 20.219 -17.234 0.094 1 98.56 175 ALA B N 1
ATOM 4576 C CA . ALA B 1 175 ? 21.547 -17.812 0.24 1 98.56 175 ALA B CA 1
ATOM 4577 C C . ALA B 1 175 ? 22.531 -17.203 -0.75 1 98.56 175 ALA B C 1
ATOM 4579 O O . ALA B 1 175 ? 23.703 -16.953 -0.414 1 98.56 175 ALA B O 1
ATOM 4580 N N . LEU B 1 176 ? 22.125 -16.969 -1.949 1 98.25 176 LEU B N 1
ATOM 4581 C CA . LEU B 1 176 ? 22.984 -16.453 -3.01 1 98.25 176 LEU B CA 1
ATOM 4582 C C . LEU B 1 176 ? 23.625 -15.125 -2.605 1 98.25 176 LEU B C 1
ATOM 4584 O O . LEU B 1 176 ? 24.797 -14.883 -2.887 1 98.25 176 LEU B O 1
ATOM 4588 N N . ASN B 1 177 ? 22.859 -14.297 -1.94 1 94.31 177 ASN B N 1
ATOM 4589 C CA . ASN B 1 177 ? 23.328 -12.969 -1.547 1 94.31 177 ASN B CA 1
ATOM 4590 C C . ASN B 1 177 ? 23.859 -12.961 -0.119 1 94.31 177 ASN B C 1
ATOM 4592 O O . ASN B 1 177 ? 23.875 -11.922 0.54 1 94.31 177 ASN B O 1
ATOM 4596 N N . SER B 1 178 ? 24.219 -14.055 0.424 1 96.19 178 SER B N 1
ATOM 4597 C CA . SER B 1 178 ? 24.703 -14.172 1.795 1 96.19 178 SER B CA 1
ATOM 4598 C C . SER B 1 178 ? 25.875 -15.156 1.889 1 96.19 178 SER B C 1
ATOM 4600 O O . SER B 1 178 ? 26.891 -14.977 1.229 1 96.19 178 SER B O 1
ATOM 4602 N N . GLN B 1 179 ? 25.797 -16.172 2.799 1 97.88 179 GLN B N 1
ATOM 4603 C CA . GLN B 1 179 ? 26.938 -17.047 3 1 97.88 179 GLN B CA 1
ATOM 4604 C C . GLN B 1 179 ? 26.672 -18.453 2.463 1 97.88 179 GLN B C 1
ATOM 4606 O O . GLN B 1 179 ? 27.406 -19.391 2.768 1 97.88 179 GLN B O 1
ATOM 4611 N N . GLY B 1 180 ? 25.562 -18.594 1.64 1 98.38 180 GLY B N 1
ATOM 4612 C CA . GLY B 1 180 ? 25.25 -19.875 1.034 1 98.38 180 GLY B CA 1
ATOM 4613 C C . GLY B 1 180 ? 24.406 -20.766 1.927 1 98.38 180 GLY B C 1
ATOM 4614 O O . GLY B 1 180 ? 23.984 -20.359 3.012 1 98.38 180 GLY B O 1
ATOM 4615 N N . CYS B 1 181 ? 24.016 -22.016 1.354 1 98.62 181 CYS B N 1
ATOM 4616 C CA . CYS B 1 181 ? 23.188 -22.906 2.166 1 98.62 181 CYS B CA 1
ATOM 4617 C C . CYS B 1 181 ? 23.234 -24.328 1.64 1 98.62 181 CYS B C 1
ATOM 4619 O O . CYS B 1 181 ? 23.797 -24.594 0.569 1 98.62 181 CYS B O 1
ATOM 4621 N N . GLU B 1 182 ? 22.844 -25.219 2.473 1 98.75 182 GLU B N 1
ATOM 4622 C CA . GLU B 1 182 ? 22.391 -26.547 2.086 1 98.75 182 GLU B CA 1
ATOM 4623 C C . GLU B 1 182 ? 20.891 -26.672 2.271 1 98.75 182 GLU B C 1
ATOM 4625 O O . GLU B 1 182 ? 20.344 -26.281 3.303 1 98.75 182 GLU B O 1
ATOM 4630 N N . TYR B 1 183 ? 20.266 -27.094 1.272 1 98.44 183 TYR B N 1
ATOM 4631 C CA . TYR B 1 183 ? 18.812 -27.234 1.271 1 98.44 183 TYR B CA 1
ATOM 4632 C C . TYR B 1 183 ? 18.375 -28.625 0.823 1 98.44 183 TYR B C 1
ATOM 4634 O O . TYR B 1 183 ? 19.016 -29.219 -0.049 1 98.44 183 TYR B O 1
ATOM 4642 N N . SER B 1 184 ? 17.328 -29.156 1.424 1 98.38 184 SER B N 1
ATOM 4643 C CA . SER B 1 184 ? 16.75 -30.422 0.96 1 98.38 184 SER B CA 1
ATOM 4644 C C . SER B 1 184 ? 15.227 -30.391 1.04 1 98.38 184 SER B C 1
ATOM 4646 O O . SER B 1 184 ? 14.656 -29.594 1.794 1 98.38 184 SER B O 1
ATOM 4648 N N . GLU B 1 185 ? 14.578 -31.109 0.173 1 96.62 185 GLU B N 1
ATOM 4649 C CA . GLU B 1 185 ? 13.125 -31.25 0.138 1 96.62 185 GLU B CA 1
ATOM 4650 C C . GLU B 1 185 ? 12.711 -32.719 0.071 1 96.62 185 GLU B C 1
ATOM 4652 O O . GLU B 1 185 ? 13.508 -33.562 -0.311 1 96.62 185 GLU B O 1
ATOM 4657 N N . PRO B 1 186 ? 11.453 -33.094 0.528 1 94.12 186 PRO B N 1
ATOM 4658 C CA . PRO B 1 186 ? 11.039 -34.5 0.61 1 94.12 186 PRO B CA 1
ATOM 4659 C C . PRO B 1 186 ? 10.781 -35.125 -0.762 1 94.12 186 PRO B C 1
ATOM 4661 O O . PRO B 1 186 ? 10.836 -36.344 -0.908 1 94.12 186 PRO B O 1
ATOM 4664 N N . GLU B 1 187 ? 10.406 -34.312 -1.748 1 94.25 187 GLU B N 1
ATOM 4665 C CA . GLU B 1 187 ? 10.219 -34.688 -3.15 1 94.25 187 GLU B CA 1
ATOM 4666 C C . GLU B 1 187 ? 10.633 -33.531 -4.074 1 94.25 187 GLU B C 1
ATOM 4668 O O . GLU B 1 187 ? 10.602 -32.375 -3.682 1 94.25 187 GLU B O 1
ATOM 4673 N N . LEU B 1 188 ? 11.055 -33.969 -5.238 1 95.12 188 LEU B N 1
ATOM 4674 C CA . LEU B 1 188 ? 11.477 -32.938 -6.176 1 95.12 188 LEU B CA 1
ATOM 4675 C C . LEU B 1 188 ? 10.32 -31.984 -6.504 1 95.12 188 LEU B C 1
ATOM 4677 O O . LEU B 1 188 ? 9.266 -32.438 -6.973 1 95.12 188 LEU B O 1
ATOM 4681 N N . SER B 1 189 ? 10.453 -30.781 -6.188 1 95.19 189 SER B N 1
ATOM 4682 C CA . SER B 1 189 ? 9.531 -29.75 -6.656 1 95.19 189 SER B CA 1
ATOM 4683 C C . SER B 1 189 ? 9.984 -29.156 -7.988 1 95.19 189 SER B C 1
ATOM 4685 O O . SER B 1 189 ? 11.039 -29.531 -8.508 1 95.19 189 SER B O 1
ATOM 4687 N N . ARG B 1 190 ? 9.133 -28.297 -8.578 1 96.12 190 ARG B N 1
ATOM 4688 C CA . ARG B 1 190 ? 9.531 -27.672 -9.836 1 96.12 190 ARG B CA 1
ATOM 4689 C C . ARG B 1 190 ? 10.938 -27.094 -9.734 1 96.12 190 ARG B C 1
ATOM 4691 O O . ARG B 1 190 ? 11.312 -26.531 -8.703 1 96.12 190 ARG B O 1
ATOM 4698 N N . ASP B 1 191 ? 11.758 -27.203 -10.789 1 97.12 191 ASP B N 1
ATOM 4699 C CA . ASP B 1 191 ? 13.188 -26.938 -10.641 1 97.12 191 ASP B CA 1
ATOM 4700 C C . ASP B 1 191 ? 13.648 -25.844 -11.594 1 97.12 191 ASP B C 1
ATOM 4702 O O . ASP B 1 191 ? 14.797 -25.844 -12.047 1 97.12 191 ASP B O 1
ATOM 4706 N N . HIS B 1 192 ? 12.781 -24.922 -11.992 1 97.38 192 HIS B N 1
ATOM 4707 C CA . HIS B 1 192 ? 13.133 -23.828 -12.883 1 97.38 192 HIS B CA 1
ATOM 4708 C C . HIS B 1 192 ? 14.266 -22.984 -12.305 1 97.38 192 HIS B C 1
ATOM 4710 O O . HIS B 1 192 ? 15.156 -22.562 -13.039 1 97.38 192 HIS B O 1
ATOM 4716 N N . SER B 1 193 ? 14.242 -22.719 -10.992 1 98.19 193 SER B N 1
ATOM 4717 C CA . SER B 1 193 ? 15.211 -21.844 -10.359 1 98.19 193 SER B CA 1
ATOM 4718 C C . SER B 1 193 ? 16.625 -22.406 -10.469 1 98.19 193 SER B C 1
ATOM 4720 O O . SER B 1 193 ? 17.562 -21.688 -10.844 1 98.19 193 SER B O 1
ATOM 4722 N N . GLU B 1 194 ? 16.766 -23.672 -10.141 1 97.62 194 GLU B N 1
ATOM 4723 C CA . GLU B 1 194 ? 18.062 -24.312 -10.227 1 97.62 194 GLU B CA 1
ATOM 4724 C C . GLU B 1 194 ? 18.609 -24.266 -11.656 1 97.62 194 GLU B C 1
ATOM 4726 O O . GLU B 1 194 ? 19.781 -23.938 -11.867 1 97.62 194 GLU B O 1
ATOM 4731 N N . LYS B 1 195 ? 17.766 -24.578 -12.602 1 96.88 195 LYS B N 1
ATOM 4732 C CA . LYS B 1 195 ? 18.188 -24.625 -14 1 96.88 195 LYS B CA 1
ATOM 4733 C C . LYS B 1 195 ? 18.609 -23.25 -14.5 1 96.88 195 LYS B C 1
ATOM 4735 O O . LYS B 1 195 ? 19.672 -23.094 -15.109 1 96.88 195 LYS B O 1
ATOM 4740 N N . MET B 1 196 ? 17.828 -22.234 -14.234 1 97.75 196 MET B N 1
ATOM 4741 C CA . MET B 1 196 ? 18.094 -20.891 -14.711 1 97.75 196 MET B CA 1
ATOM 4742 C C . MET B 1 196 ? 19.328 -20.297 -14.023 1 97.75 196 MET B C 1
ATOM 4744 O O . MET B 1 196 ? 20.219 -19.766 -14.688 1 97.75 196 MET B O 1
ATOM 4748 N N . LEU B 1 197 ? 19.375 -20.406 -12.672 1 98.31 197 LEU B N 1
ATOM 4749 C CA . LEU B 1 197 ? 20.469 -19.797 -11.898 1 98.31 197 LEU B CA 1
ATOM 4750 C C . LEU B 1 197 ? 21.797 -20.438 -12.25 1 98.31 197 LEU B C 1
ATOM 4752 O O . LEU B 1 197 ? 22.812 -19.75 -12.383 1 98.31 197 LEU B O 1
ATOM 4756 N N . LYS B 1 198 ? 21.812 -21.781 -12.43 1 97.19 198 LYS B N 1
ATOM 4757 C CA . LYS B 1 198 ? 23.031 -22.453 -12.844 1 97.19 198 LYS B CA 1
ATOM 4758 C C . LYS B 1 198 ? 23.516 -21.922 -14.195 1 97.19 198 LYS B C 1
ATOM 4760 O O . LYS B 1 198 ? 24.719 -21.672 -14.367 1 97.19 198 LYS B O 1
ATOM 4765 N N . LYS B 1 199 ? 22.641 -21.766 -15.086 1 96.31 199 LYS B N 1
ATOM 4766 C CA . LYS B 1 199 ? 23 -21.297 -16.422 1 96.31 199 LYS B CA 1
ATOM 4767 C C . LYS B 1 199 ? 23.484 -19.844 -16.375 1 96.31 199 LYS B C 1
ATOM 4769 O O . LYS B 1 199 ? 24.281 -19.438 -17.219 1 96.31 199 LYS B O 1
ATOM 4774 N N . MET B 1 200 ? 23.047 -19.109 -15.406 1 97.5 200 MET B N 1
ATOM 4775 C CA . MET B 1 200 ? 23.453 -17.719 -15.242 1 97.5 200 MET B CA 1
ATOM 4776 C C . MET B 1 200 ? 24.781 -17.625 -14.484 1 97.5 200 MET B C 1
ATOM 4778 O O . MET B 1 200 ? 25.281 -16.531 -14.227 1 97.5 200 MET B O 1
ATOM 4782 N N . GLY B 1 201 ? 25.281 -18.781 -14.008 1 97.56 201 GLY B N 1
ATOM 4783 C CA . GLY B 1 201 ? 26.625 -18.781 -13.453 1 97.56 201 GLY B CA 1
ATOM 4784 C C . GLY B 1 201 ? 26.656 -19.031 -11.953 1 97.56 201 GLY B C 1
ATOM 4785 O O . GLY B 1 201 ? 27.719 -19.047 -11.336 1 97.56 201 GLY B O 1
ATOM 4786 N N . ALA B 1 202 ? 25.516 -19.266 -11.312 1 98.31 202 ALA B N 1
ATOM 4787 C CA . ALA B 1 202 ? 25.5 -19.578 -9.891 1 98.31 202 ALA B CA 1
ATOM 4788 C C . ALA B 1 202 ? 26.094 -20.969 -9.633 1 98.31 202 ALA B C 1
ATOM 4790 O O . ALA B 1 202 ? 25.891 -21.891 -10.422 1 98.31 202 ALA B O 1
ATOM 4791 N N . ASP B 1 203 ? 26.781 -21.062 -8.562 1 98.56 203 ASP B N 1
ATOM 4792 C CA . ASP B 1 203 ? 27.344 -22.344 -8.156 1 98.56 203 ASP B CA 1
ATOM 4793 C C . ASP B 1 203 ? 26.359 -23.125 -7.293 1 98.56 203 ASP B C 1
ATOM 4795 O O . ASP B 1 203 ? 26.312 -22.969 -6.07 1 98.56 203 ASP B O 1
ATOM 4799 N N . ILE B 1 204 ? 25.609 -24 -7.891 1 98.38 204 ILE B N 1
ATOM 4800 C CA . ILE B 1 204 ? 24.594 -24.828 -7.234 1 98.38 204 ILE B CA 1
ATOM 4801 C C . ILE B 1 204 ? 24.859 -26.297 -7.527 1 98.38 204 ILE B C 1
ATOM 4803 O O . ILE B 1 204 ? 24.875 -26.719 -8.688 1 98.38 204 ILE B O 1
ATOM 4807 N N . GLU B 1 205 ? 25.062 -27.062 -6.516 1 98.38 205 GLU B N 1
ATOM 4808 C CA . GLU B 1 205 ? 25.234 -28.516 -6.633 1 98.38 205 GLU B CA 1
ATOM 4809 C C . GLU B 1 205 ? 23.953 -29.25 -6.27 1 98.38 205 GLU B C 1
ATOM 4811 O O . GLU B 1 205 ? 23.359 -28.984 -5.227 1 98.38 205 GLU B O 1
ATOM 4816 N N . ILE B 1 206 ? 23.594 -30.062 -7.164 1 97.44 206 ILE B N 1
ATOM 4817 C CA . ILE B 1 206 ? 22.359 -30.812 -6.957 1 97.44 206 ILE B CA 1
ATOM 4818 C C . ILE B 1 206 ? 22.688 -32.312 -6.801 1 97.44 206 ILE B C 1
ATOM 4820 O O . ILE B 1 206 ? 23.344 -32.906 -7.66 1 97.44 206 ILE B O 1
ATOM 4824 N N . SER B 1 207 ? 22.281 -32.906 -5.742 1 96.94 207 SER B N 1
ATOM 4825 C CA . SER B 1 207 ? 22.375 -34.344 -5.484 1 96.94 207 SER B CA 1
ATOM 4826 C C . SER B 1 207 ? 21.031 -34.938 -5.055 1 96.94 207 SER B C 1
ATOM 4828 O O . SER B 1 207 ? 20.75 -35.031 -3.861 1 96.94 207 SER B O 1
ATOM 4830 N N . GLY B 1 208 ? 20.312 -35.375 -6 1 94.75 208 GLY B N 1
ATOM 4831 C CA . GLY B 1 208 ? 18.969 -35.844 -5.695 1 94.75 208 GLY B CA 1
ATOM 4832 C C . GLY B 1 208 ? 18.062 -34.75 -5.184 1 94.75 208 GLY B C 1
ATOM 4833 O O . GLY B 1 208 ? 17.781 -33.781 -5.902 1 94.75 208 GLY B O 1
ATOM 4834 N N . LEU B 1 209 ? 17.703 -34.906 -3.92 1 96.69 209 LEU B N 1
ATOM 4835 C CA . LEU B 1 209 ? 16.766 -33.969 -3.309 1 96.69 209 LEU B CA 1
ATOM 4836 C C . LEU B 1 209 ? 17.516 -32.938 -2.48 1 96.69 209 LEU B C 1
ATOM 4838 O O . LEU B 1 209 ? 16.891 -32.125 -1.792 1 96.69 209 LEU B O 1
ATOM 4842 N N . ASN B 1 210 ? 18.891 -32.969 -2.609 1 97.62 210 ASN B N 1
ATOM 4843 C CA . ASN B 1 210 ? 19.75 -32.062 -1.865 1 97.62 210 ASN B CA 1
ATOM 4844 C C . ASN B 1 210 ? 20.406 -31.016 -2.783 1 97.62 210 ASN B C 1
ATOM 4846 O O . ASN B 1 210 ? 20.812 -31.344 -3.904 1 97.62 210 ASN B O 1
ATOM 4850 N N . LEU B 1 211 ? 20.406 -29.797 -2.277 1 97.94 211 LEU B N 1
ATOM 4851 C CA . LEU B 1 211 ? 21.078 -28.703 -2.977 1 97.94 211 LEU B CA 1
ATOM 4852 C C . LEU B 1 211 ? 22.141 -28.062 -2.094 1 97.94 211 LEU B C 1
ATOM 4854 O O . LEU B 1 211 ? 21.922 -27.875 -0.891 1 97.94 211 LEU B O 1
ATOM 4858 N N . LYS B 1 212 ? 23.25 -27.781 -2.607 1 98.62 212 LYS B N 1
ATOM 4859 C CA . LYS B 1 212 ? 24.25 -26.891 -2.006 1 98.62 212 LYS B CA 1
ATOM 4860 C C . LYS B 1 212 ? 24.438 -25.625 -2.834 1 98.62 212 LYS B C 1
ATOM 4862 O O . LYS B 1 212 ? 24.75 -25.688 -4.023 1 98.62 212 LYS B O 1
ATOM 4867 N N . VAL B 1 213 ? 24.172 -24.5 -2.244 1 98.75 213 VAL B N 1
ATOM 4868 C CA . VAL B 1 213 ? 24.25 -23.203 -2.916 1 98.75 213 VAL B CA 1
ATOM 4869 C C . VAL B 1 213 ? 25.406 -22.391 -2.338 1 98.75 213 VAL B C 1
ATOM 4871 O O . VAL B 1 213 ? 25.453 -22.141 -1.132 1 98.75 213 VAL B O 1
ATOM 4874 N N . LYS B 1 214 ? 26.328 -22 -3.111 1 98.62 214 LYS B N 1
ATOM 4875 C CA . LYS B 1 214 ? 27.406 -21.109 -2.689 1 98.62 214 LYS B CA 1
ATOM 4876 C C . LYS B 1 214 ? 27.031 -19.656 -2.893 1 98.62 214 LYS B C 1
ATOM 4878 O O . LYS B 1 214 ? 26.281 -19.328 -3.807 1 98.62 214 LYS B O 1
ATOM 4883 N N . PRO B 1 215 ? 27.562 -18.812 -2.094 1 98.12 215 PRO B N 1
ATOM 4884 C CA . PRO B 1 215 ? 27.281 -17.391 -2.285 1 98.12 215 PRO B CA 1
ATOM 4885 C C . PRO B 1 215 ? 27.812 -16.844 -3.607 1 98.12 215 PRO B C 1
ATOM 4887 O O . PRO B 1 215 ? 28.828 -17.344 -4.113 1 98.12 215 PRO B O 1
ATOM 4890 N N . LEU B 1 216 ? 27.156 -15.82 -4.094 1 97.62 216 LEU B N 1
ATOM 4891 C CA . LEU B 1 216 ? 27.656 -15.148 -5.289 1 97.62 216 LEU B CA 1
ATOM 4892 C C . LEU B 1 216 ? 28.969 -14.414 -4.992 1 97.62 216 LEU B C 1
ATOM 4894 O O . LEU B 1 216 ? 29.062 -13.703 -3.992 1 97.62 216 LEU B O 1
ATOM 4898 N N . THR B 1 217 ? 29.938 -14.602 -5.793 1 96.06 217 THR B N 1
ATOM 4899 C CA . THR B 1 217 ? 31.203 -13.867 -5.699 1 96.06 217 THR B CA 1
ATOM 4900 C C . THR B 1 217 ? 31.25 -12.758 -6.75 1 96.06 217 THR B C 1
ATOM 4902 O O . THR B 1 217 ? 32.094 -11.867 -6.672 1 96.06 217 THR B O 1
ATOM 4905 N N . LYS B 1 218 ? 30.484 -12.82 -7.668 1 96.44 218 LYS B N 1
ATOM 4906 C CA . LYS B 1 218 ? 30.234 -11.836 -8.711 1 96.44 218 LYS B CA 1
ATOM 4907 C C . LYS B 1 218 ? 28.781 -11.867 -9.156 1 96.44 218 LYS B C 1
ATOM 4909 O O . LYS B 1 218 ? 28.062 -12.836 -8.898 1 96.44 218 LYS B O 1
ATOM 4914 N N . PRO B 1 219 ? 28.344 -10.812 -9.773 1 97.56 219 PRO B N 1
ATOM 4915 C CA . PRO B 1 219 ? 26.969 -10.852 -10.281 1 97.56 219 PRO B CA 1
ATOM 4916 C C . PRO B 1 219 ? 26.734 -11.992 -11.273 1 97.56 219 PRO B C 1
ATOM 4918 O O . PRO B 1 219 ? 27.688 -12.43 -11.945 1 97.56 219 PRO B O 1
ATOM 4921 N N . LEU B 1 220 ? 25.5 -12.461 -11.367 1 98.31 220 LEU B N 1
ATOM 4922 C CA . LEU B 1 220 ? 25.141 -13.461 -12.359 1 98.31 220 LEU B CA 1
ATOM 4923 C C . LEU B 1 220 ? 25.328 -12.922 -13.773 1 98.31 220 LEU B C 1
ATOM 4925 O O . LEU B 1 220 ? 25.328 -11.703 -13.977 1 98.31 220 LEU B O 1
ATOM 4929 N N . ASP B 1 221 ? 25.562 -13.82 -14.711 1 97.75 221 ASP B N 1
ATOM 4930 C CA . ASP B 1 221 ? 25.547 -13.43 -16.109 1 97.75 221 ASP B CA 1
ATOM 4931 C C . ASP B 1 221 ? 24.156 -12.961 -16.547 1 97.75 221 ASP B C 1
ATOM 4933 O O . ASP B 1 221 ? 23.156 -13.461 -16.062 1 97.75 221 ASP B O 1
ATOM 4937 N N . PRO B 1 222 ? 24.141 -11.984 -17.438 1 97.69 222 PRO B N 1
ATOM 4938 C CA . PRO B 1 222 ? 22.828 -11.523 -17.906 1 97.69 222 PRO B CA 1
ATOM 4939 C C . PRO B 1 222 ? 22.016 -12.641 -18.562 1 97.69 222 PRO B C 1
ATOM 4941 O O . PRO B 1 222 ? 22.562 -13.469 -19.281 1 97.69 222 PRO B O 1
ATOM 4944 N N . LEU B 1 223 ? 20.781 -12.602 -18.281 1 96.44 223 LEU B N 1
ATOM 4945 C CA . LEU B 1 223 ? 19.844 -13.594 -18.797 1 96.44 223 LEU B CA 1
ATOM 4946 C C . LEU B 1 223 ? 19.438 -13.266 -20.234 1 96.44 223 LEU B C 1
ATOM 4948 O O . LEU B 1 223 ? 19.125 -12.125 -20.547 1 96.44 223 LEU B O 1
ATOM 4952 N N . GLU B 1 224 ? 19.609 -14.195 -21.109 1 96.31 224 GLU B N 1
ATOM 4953 C CA . GLU B 1 224 ? 19 -14.195 -22.438 1 96.31 224 GLU B CA 1
ATOM 4954 C C . GLU B 1 224 ? 18.078 -15.406 -22.625 1 96.31 224 GLU B C 1
ATOM 4956 O O . GLU B 1 224 ? 18.562 -16.516 -22.828 1 96.31 224 GLU B O 1
ATOM 4961 N N . ILE B 1 225 ? 16.766 -15.102 -22.641 1 96.56 225 ILE B N 1
ATOM 4962 C CA . ILE B 1 225 ? 15.875 -16.25 -22.562 1 96.56 225 ILE B CA 1
ATOM 4963 C C . ILE B 1 225 ? 14.656 -16.016 -23.453 1 96.56 225 ILE B C 1
ATOM 4965 O O . ILE B 1 225 ? 14.234 -14.875 -23.641 1 96.56 225 ILE B O 1
ATOM 4969 N N . PHE B 1 226 ? 14.219 -17.078 -24.078 1 96.56 226 PHE B N 1
ATOM 4970 C CA . PHE B 1 226 ? 12.875 -17.188 -24.641 1 96.56 226 PHE B CA 1
ATOM 4971 C C . PHE B 1 226 ? 11.977 -18 -23.719 1 96.56 226 PHE B C 1
ATOM 4973 O O . PHE B 1 226 ? 12.211 -19.188 -23.5 1 96.56 226 PHE B O 1
ATOM 4980 N N . ILE B 1 227 ? 10.969 -17.375 -23.141 1 97.5 227 ILE B N 1
ATOM 4981 C CA . ILE B 1 227 ? 10.102 -18.062 -22.188 1 97.5 227 ILE B CA 1
ATOM 4982 C C . ILE B 1 227 ? 9.102 -18.938 -22.953 1 97.5 227 ILE B C 1
ATOM 4984 O O . ILE B 1 227 ? 8.328 -18.438 -23.766 1 97.5 227 ILE B O 1
ATOM 4988 N N . PRO B 1 228 ? 9.141 -20.234 -22.688 1 97.38 228 PRO B N 1
ATOM 4989 C CA . PRO B 1 228 ? 8.18 -21.125 -23.359 1 97.38 228 PRO B CA 1
ATOM 4990 C C . PRO B 1 228 ? 6.742 -20.875 -22.922 1 97.38 228 PRO B C 1
ATOM 4992 O O . PRO B 1 228 ? 6.508 -20.188 -21.906 1 97.38 228 PRO B O 1
ATOM 4995 N N . ASN B 1 229 ? 5.84 -21.406 -23.719 1 96.88 229 ASN B N 1
ATOM 4996 C CA . ASN B 1 229 ? 4.434 -21.328 -23.344 1 96.88 229 ASN B CA 1
ATOM 4997 C C . ASN B 1 229 ? 4.105 -22.219 -22.156 1 96.88 229 ASN B C 1
ATOM 4999 O O . ASN B 1 229 ? 4.734 -23.266 -21.969 1 96.88 229 ASN B O 1
ATOM 5003 N N . ASP B 1 230 ? 3.219 -21.781 -21.344 1 96.81 230 ASP B N 1
ATOM 5004 C CA . ASP B 1 230 ? 2.887 -22.375 -20.047 1 96.81 230 ASP B CA 1
ATOM 5005 C C . ASP B 1 230 ? 2.004 -23.609 -20.219 1 96.81 230 ASP B C 1
ATOM 5007 O O . ASP B 1 230 ? 0.839 -23.5 -20.609 1 96.81 230 ASP B O 1
ATOM 5011 N N . PRO B 1 231 ? 2.51 -24.781 -19.875 1 97.12 231 PRO B N 1
ATOM 5012 C CA . PRO B 1 231 ? 1.657 -25.969 -20.016 1 97.12 231 PRO B CA 1
ATOM 5013 C C . PRO B 1 231 ? 0.444 -25.922 -19.078 1 97.12 231 PRO B C 1
ATOM 5015 O O . PRO B 1 231 ? -0.597 -26.516 -19.406 1 97.12 231 PRO B O 1
ATOM 5018 N N . SER B 1 232 ? 0.572 -25.234 -17.938 1 96.19 232 SER B N 1
ATOM 5019 C CA . SER B 1 232 ? -0.566 -25.109 -17.031 1 96.19 232 SER B CA 1
ATOM 5020 C C . SER B 1 232 ? -1.697 -24.312 -17.672 1 96.19 232 SER B C 1
ATOM 5022 O O . SER B 1 232 ? -2.865 -24.688 -17.578 1 96.19 232 SER B O 1
ATOM 5024 N N . SER B 1 233 ? -1.387 -23.203 -18.297 1 95.31 233 SER B N 1
ATOM 5025 C CA . SER B 1 233 ? -2.381 -22.406 -19 1 95.31 233 SER B CA 1
ATOM 5026 C C . SER B 1 233 ? -2.961 -23.141 -20.188 1 95.31 233 SER B C 1
ATOM 5028 O O . SER B 1 233 ? -4.145 -23 -20.5 1 95.31 233 SER B O 1
ATOM 5030 N N . ALA B 1 234 ? -2.137 -23.891 -20.844 1 96.81 234 ALA B N 1
ATOM 5031 C CA . ALA B 1 234 ? -2.555 -24.625 -22.047 1 96.81 234 ALA B CA 1
ATOM 5032 C C . ALA B 1 234 ? -3.408 -25.828 -21.688 1 96.81 234 ALA B C 1
ATOM 5034 O O . ALA B 1 234 ? -4.125 -26.375 -22.531 1 96.81 234 ALA B O 1
ATOM 5035 N N . PHE B 1 235 ? -3.326 -26.25 -20.438 1 97.94 235 PHE B N 1
ATOM 5036 C CA . PHE B 1 235 ? -3.955 -27.5 -20 1 97.94 235 PHE B CA 1
ATOM 5037 C C . PHE B 1 235 ? -5.469 -27.422 -20.188 1 97.94 235 PHE B C 1
ATOM 5039 O O . PHE B 1 235 ? -6.105 -28.438 -20.5 1 97.94 235 PHE B O 1
ATOM 5046 N N . TYR B 1 236 ? -6.035 -26.266 -20.078 1 97.69 236 TYR B N 1
ATOM 5047 C CA . TYR B 1 236 ? -7.473 -26.078 -20.25 1 97.69 236 TYR B CA 1
ATOM 5048 C C . TYR B 1 236 ? -7.906 -26.484 -21.656 1 97.69 236 TYR B C 1
ATOM 5050 O O . TYR B 1 236 ? -8.938 -27.141 -21.812 1 97.69 236 TYR B O 1
ATOM 5058 N N . TYR B 1 237 ? -7.125 -26.141 -22.594 1 97.5 237 TYR B N 1
ATOM 5059 C CA . TYR B 1 237 ? -7.445 -26.5 -23.969 1 97.5 237 TYR B CA 1
ATOM 5060 C C . TYR B 1 237 ? -7.199 -27.984 -24.219 1 97.5 237 TYR B C 1
ATOM 5062 O O . TYR B 1 237 ? -7.887 -28.609 -25.031 1 97.5 237 TYR B O 1
ATOM 5070 N N . ALA B 1 238 ? -6.184 -28.5 -23.562 1 98 238 ALA B N 1
ATOM 5071 C CA . ALA B 1 238 ? -5.973 -29.938 -23.625 1 98 238 ALA B CA 1
ATOM 5072 C C . ALA B 1 238 ? -7.195 -30.688 -23.109 1 98 238 ALA B C 1
ATOM 5074 O O . ALA B 1 238 ? -7.652 -31.641 -23.75 1 98 238 ALA B O 1
ATOM 5075 N N . VAL B 1 239 ? -7.719 -30.266 -21.969 1 98.19 239 VAL B N 1
ATOM 5076 C CA . VAL B 1 239 ? -8.914 -30.891 -21.406 1 98.19 239 VAL B CA 1
ATOM 5077 C C . VAL B 1 239 ? -10.086 -30.719 -22.375 1 98.19 239 VAL B C 1
ATOM 5079 O O . VAL B 1 239 ? -10.828 -31.672 -22.625 1 98.19 239 VAL B O 1
ATOM 5082 N N . ALA B 1 240 ? -10.227 -29.531 -22.953 1 97.62 240 ALA B N 1
ATOM 5083 C CA . ALA B 1 240 ? -11.297 -29.281 -23.906 1 97.62 240 ALA B CA 1
ATOM 5084 C C . ALA B 1 240 ? -11.234 -30.281 -25.062 1 97.62 240 ALA B C 1
ATOM 5086 O O . ALA B 1 240 ? -12.258 -30.859 -25.453 1 97.62 240 ALA B O 1
ATOM 5087 N N . ALA B 1 241 ? -10.031 -30.516 -25.594 1 97.44 241 ALA B N 1
ATOM 5088 C CA . ALA B 1 241 ? -9.844 -31.438 -26.719 1 97.44 241 ALA B CA 1
ATOM 5089 C C . ALA B 1 241 ? -10.211 -32.875 -26.328 1 97.44 241 ALA B C 1
ATOM 5091 O O . ALA B 1 241 ? -10.68 -33.625 -27.156 1 97.44 241 ALA B O 1
ATOM 5092 N N . THR B 1 242 ? -10.023 -33.219 -25.062 1 97.25 242 THR B N 1
ATOM 5093 C CA . THR B 1 242 ? -10.227 -34.594 -24.641 1 97.25 242 THR B CA 1
ATOM 5094 C C . THR B 1 242 ? -11.695 -34.844 -24.328 1 97.25 242 THR B C 1
ATOM 5096 O O . THR B 1 242 ? -12.156 -35.969 -24.359 1 97.25 242 THR B O 1
ATOM 5099 N N . ILE B 1 243 ? -12.461 -33.781 -24.047 1 96.06 243 ILE B N 1
ATOM 5100 C CA . ILE B 1 243 ? -13.812 -34.062 -23.578 1 96.06 243 ILE B CA 1
ATOM 5101 C C . ILE B 1 243 ? -14.82 -33.75 -24.688 1 96.06 243 ILE B C 1
ATOM 5103 O O . ILE B 1 243 ? -15.984 -34.156 -24.594 1 96.06 243 ILE B O 1
ATOM 5107 N N . ILE B 1 244 ? -14.422 -33.094 -25.734 1 96.75 244 ILE B N 1
ATOM 5108 C CA . ILE B 1 244 ? -15.297 -32.781 -26.859 1 96.75 244 ILE B CA 1
ATOM 5109 C C . ILE B 1 244 ? -15.008 -33.781 -28 1 96.75 244 ILE B C 1
ATOM 5111 O O . ILE B 1 244 ? -13.938 -33.75 -28.594 1 96.75 244 ILE B O 1
ATOM 5115 N N . PRO B 1 245 ? -15.93 -34.562 -28.375 1 95.75 245 PRO B N 1
ATOM 5116 C CA . PRO B 1 245 ? -15.688 -35.594 -29.359 1 95.75 245 PRO B CA 1
ATOM 5117 C C . PRO B 1 245 ? -15.195 -35.062 -30.703 1 95.75 245 PRO B C 1
ATOM 5119 O O . PRO B 1 245 ? -15.695 -34.031 -31.172 1 95.75 245 PRO B O 1
ATOM 5122 N N . GLY B 1 246 ? -14.172 -35.75 -31.234 1 96.12 246 GLY B N 1
ATOM 5123 C CA . GLY B 1 246 ? -13.664 -35.406 -32.562 1 96.12 246 GLY B CA 1
ATOM 5124 C C . GLY B 1 246 ? -12.648 -34.281 -32.531 1 96.12 246 GLY B C 1
ATOM 5125 O O . GLY B 1 246 ? -12.094 -33.938 -33.594 1 96.12 246 GLY B O 1
ATOM 5126 N N . SER B 1 247 ? -12.352 -33.781 -31.438 1 97.31 247 SER B N 1
ATOM 5127 C CA . SER B 1 247 ? -11.477 -32.625 -31.312 1 97.31 247 SER B CA 1
ATOM 5128 C C . SER B 1 247 ? -10.008 -33 -31.453 1 97.31 247 SER B C 1
ATOM 5130 O O . SER B 1 247 ? -9.633 -34.125 -31.156 1 97.31 247 SER B O 1
ATOM 5132 N N . LYS B 1 248 ? -9.195 -32.125 -31.953 1 97.38 248 LYS B N 1
ATOM 5133 C CA . LYS B 1 248 ? -7.742 -32.219 -32.094 1 97.38 248 LYS B CA 1
ATOM 5134 C C . LYS B 1 248 ? -7.078 -30.844 -31.938 1 97.38 248 LYS B C 1
ATOM 5136 O O . LYS B 1 248 ? -7.336 -29.938 -32.719 1 97.38 248 LYS B O 1
ATOM 5141 N N . ILE B 1 249 ? -6.238 -30.688 -30.953 1 97.88 249 ILE B N 1
ATOM 5142 C CA . ILE B 1 249 ? -5.574 -29.422 -30.688 1 97.88 249 ILE B CA 1
ATOM 5143 C C . ILE B 1 249 ? -4.062 -29.641 -30.625 1 97.88 249 ILE B C 1
ATOM 5145 O O . ILE B 1 249 ? -3.59 -30.609 -30.047 1 97.88 249 ILE B O 1
ATOM 5149 N N . ILE B 1 250 ? -3.281 -28.828 -31.281 1 98.38 250 ILE B N 1
ATOM 5150 C CA . ILE B 1 250 ? -1.826 -28.797 -31.188 1 98.38 250 ILE B CA 1
ATOM 5151 C C . ILE B 1 250 ? -1.382 -27.531 -30.469 1 98.38 250 ILE B C 1
ATOM 5153 O O . ILE B 1 250 ? -1.723 -26.422 -30.875 1 98.38 250 ILE B O 1
ATOM 5157 N N . LEU B 1 251 ? -0.7 -27.703 -29.375 1 98.19 251 LEU B N 1
ATOM 5158 C CA . LEU B 1 251 ? -0.142 -26.609 -28.594 1 98.19 251 LEU B CA 1
ATOM 5159 C C . LEU B 1 251 ? 1.328 -26.391 -28.922 1 98.19 251 LEU B C 1
ATOM 5161 O O . LEU B 1 251 ? 2.145 -27.297 -28.797 1 98.19 251 LEU B O 1
ATOM 5165 N N . LYS B 1 252 ? 1.673 -25.203 -29.312 1 97.81 252 LYS B N 1
ATOM 5166 C CA . LYS B 1 252 ? 3.006 -24.922 -29.844 1 97.81 252 LYS B CA 1
ATOM 5167 C C . LYS B 1 252 ? 3.904 -24.297 -28.781 1 97.81 252 LYS B C 1
ATOM 5169 O O . LYS B 1 252 ? 3.432 -23.547 -27.938 1 97.81 252 LYS B O 1
ATOM 5174 N N . ASN B 1 253 ? 5.262 -24.609 -28.828 1 97.12 253 ASN B N 1
ATOM 5175 C CA . ASN B 1 253 ? 6.324 -23.984 -28.047 1 97.12 253 ASN B CA 1
ATOM 5176 C C . ASN B 1 253 ? 6.07 -24.125 -26.547 1 97.12 253 ASN B C 1
ATOM 5178 O O . ASN B 1 253 ? 6.191 -23.141 -25.797 1 97.12 253 ASN B O 1
ATOM 5182 N N . MET B 1 254 ? 5.633 -25.312 -26.188 1 97.94 254 MET B N 1
ATOM 5183 C CA . MET B 1 254 ? 5.27 -25.594 -24.797 1 97.94 254 MET B CA 1
ATOM 5184 C C . MET B 1 254 ? 6.496 -25.969 -23.969 1 97.94 254 MET B C 1
ATOM 5186 O O . MET B 1 254 ? 7.418 -26.609 -24.484 1 97.94 254 MET B O 1
ATOM 5190 N N . LEU B 1 255 ? 6.523 -25.484 -22.719 1 98 255 LEU B N 1
ATOM 5191 C CA . LEU B 1 255 ? 7.465 -26.031 -21.75 1 98 255 LEU B CA 1
ATOM 5192 C C . LEU B 1 255 ? 7.219 -27.516 -21.516 1 98 255 LEU B C 1
ATOM 5194 O O . LEU B 1 255 ? 6.102 -27.906 -21.172 1 98 255 LEU B O 1
ATOM 5198 N N . LEU B 1 256 ? 8.258 -28.328 -21.719 1 98.19 256 LEU B N 1
ATOM 5199 C CA . LEU B 1 256 ? 8.094 -29.781 -21.609 1 98.19 256 LEU B CA 1
ATOM 5200 C C . LEU B 1 256 ? 8.875 -30.328 -20.422 1 98.19 256 LEU B C 1
ATOM 5202 O O . LEU B 1 256 ? 9.227 -31.5 -20.406 1 98.19 256 LEU B O 1
ATOM 5206 N N . ASN B 1 257 ? 9.18 -29.484 -19.406 1 97.31 257 ASN B N 1
ATOM 5207 C CA . ASN B 1 257 ? 9.781 -29.906 -18.156 1 97.31 257 ASN B CA 1
ATOM 5208 C C . ASN B 1 257 ? 8.953 -30.984 -17.469 1 97.31 257 ASN B C 1
ATOM 5210 O O . ASN B 1 257 ? 7.734 -30.844 -17.344 1 97.31 257 ASN B O 1
ATOM 5214 N N . LYS B 1 258 ? 9.578 -32.062 -17.094 1 96.25 258 LYS B N 1
ATOM 5215 C CA . LYS B 1 258 ? 8.852 -33.219 -16.531 1 96.25 258 LYS B CA 1
ATOM 5216 C C . LYS B 1 258 ? 8.016 -32.781 -15.328 1 96.25 258 LYS B C 1
ATOM 5218 O O . LYS B 1 258 ? 6.949 -33.344 -15.086 1 96.25 258 LYS B O 1
ATOM 5223 N N . THR B 1 259 ? 8.477 -31.828 -14.539 1 96.62 259 THR B N 1
ATOM 5224 C CA . THR B 1 259 ? 7.766 -31.359 -13.352 1 96.62 259 THR B CA 1
ATOM 5225 C C . THR B 1 259 ? 6.59 -30.469 -13.742 1 96.62 259 THR B C 1
ATOM 5227 O O . THR B 1 259 ? 5.836 -30.016 -12.875 1 96.62 259 THR B O 1
ATOM 5230 N N . ARG B 1 260 ? 6.344 -30.25 -15.031 1 97.62 260 ARG B N 1
ATOM 5231 C CA . ARG B 1 260 ? 5.316 -29.312 -15.461 1 97.62 260 ARG B CA 1
ATOM 5232 C C . ARG B 1 260 ? 4.27 -30 -16.328 1 97.62 260 ARG B C 1
ATOM 5234 O O . ARG B 1 260 ? 3.195 -29.438 -16.578 1 97.62 260 ARG B O 1
ATOM 5241 N N . ILE B 1 261 ? 4.5 -31.219 -16.781 1 98.12 261 ILE B N 1
ATOM 5242 C CA . ILE B 1 261 ? 3.588 -31.828 -17.734 1 98.12 261 ILE B CA 1
ATOM 5243 C C . ILE B 1 261 ? 2.918 -33.062 -17.094 1 98.12 261 ILE B C 1
ATOM 5245 O O . ILE B 1 261 ? 2.371 -33.906 -17.797 1 98.12 261 ILE B O 1
ATOM 5249 N N . GLU B 1 262 ? 2.998 -33.188 -15.75 1 98 262 GLU B N 1
ATOM 5250 C CA . GLU B 1 262 ? 2.426 -34.312 -15.062 1 98 262 GLU B CA 1
ATOM 5251 C C . GLU B 1 262 ? 0.922 -34.406 -15.305 1 98 262 GLU B C 1
ATOM 5253 O O . GLU B 1 262 ? 0.374 -35.531 -15.406 1 98 262 GLU B O 1
ATOM 5258 N N . ALA B 1 263 ? 0.212 -33.344 -15.344 1 98.31 263 ALA B N 1
ATOM 5259 C CA . ALA B 1 263 ? -1.229 -33.375 -15.578 1 98.31 263 ALA B CA 1
ATOM 5260 C C . ALA B 1 263 ? -1.554 -34 -16.938 1 98.31 263 ALA B C 1
ATOM 5262 O O . ALA B 1 263 ? -2.564 -34.688 -17.078 1 98.31 263 ALA B O 1
ATOM 5263 N N . TYR B 1 264 ? -0.745 -33.688 -17.953 1 98.56 264 TYR B N 1
ATOM 5264 C CA . TYR B 1 264 ? -0.91 -34.312 -19.266 1 98.56 264 TYR B CA 1
ATOM 5265 C C . TYR B 1 264 ? -0.695 -35.812 -19.188 1 98.56 264 TYR B C 1
ATOM 5267 O O . TYR B 1 264 ? -1.394 -36.594 -19.859 1 98.56 264 TYR B O 1
ATOM 5275 N N . GLU B 1 265 ? 0.284 -36.219 -18.406 1 98.31 265 GLU B N 1
ATOM 5276 C CA . GLU B 1 265 ? 0.527 -37.656 -18.203 1 98.31 265 GLU B CA 1
ATOM 5277 C C . GLU B 1 265 ? -0.669 -38.312 -17.547 1 98.31 265 GLU B C 1
ATOM 5279 O O . GLU B 1 265 ? -1.003 -39.469 -17.875 1 98.31 265 GLU B O 1
ATOM 5284 N N . VAL B 1 266 ? -1.293 -37.594 -16.594 1 98.38 266 VAL B N 1
ATOM 5285 C CA . VAL B 1 266 ? -2.498 -38.125 -15.961 1 98.38 266 VAL B CA 1
ATOM 5286 C C . VAL B 1 266 ? -3.602 -38.281 -17 1 98.38 266 VAL B C 1
ATOM 5288 O O . VAL B 1 266 ? -4.297 -39.312 -17.031 1 98.38 266 VAL B O 1
ATOM 5291 N N . LEU B 1 267 ? -3.779 -37.312 -17.891 1 98.19 267 LEU B N 1
ATOM 5292 C CA . LEU B 1 267 ? -4.754 -37.406 -18.969 1 98.19 267 LEU B CA 1
ATOM 5293 C C . LEU B 1 267 ? -4.465 -38.625 -19.828 1 98.19 267 LEU B C 1
ATOM 5295 O O . LEU B 1 267 ? -5.387 -39.344 -20.25 1 98.19 267 LEU B O 1
ATOM 5299 N N . ARG B 1 268 ? -3.186 -38.781 -20.125 1 98 268 ARG B N 1
ATOM 5300 C CA . ARG B 1 268 ? -2.797 -39.938 -20.891 1 98 268 ARG B CA 1
ATOM 5301 C C . ARG B 1 268 ? -3.207 -41.25 -20.188 1 98 268 ARG B C 1
ATOM 5303 O O . ARG B 1 268 ? -3.725 -42.156 -20.812 1 98 268 ARG B O 1
ATOM 5310 N N . LYS B 1 269 ? -2.982 -41.312 -18.922 1 97.94 269 LYS B N 1
ATOM 5311 C CA . LYS B 1 269 ? -3.369 -42.469 -18.109 1 97.94 269 LYS B CA 1
ATOM 5312 C C . LYS B 1 269 ? -4.879 -42.688 -18.156 1 97.94 269 LYS B C 1
ATOM 5314 O O . LYS B 1 269 ? -5.348 -43.812 -18.047 1 97.94 269 LYS B O 1
ATOM 5319 N N . MET B 1 270 ? -5.602 -41.625 -18.359 1 98.44 270 MET B N 1
ATOM 5320 C CA . MET B 1 270 ? -7.059 -41.719 -18.438 1 98.44 270 MET B CA 1
ATOM 5321 C C . MET B 1 270 ? -7.492 -42.188 -19.828 1 98.44 270 MET B C 1
ATOM 5323 O O . MET B 1 270 ? -8.664 -42.469 -20.047 1 98.44 270 MET B O 1
ATOM 5327 N N . GLY B 1 271 ? -6.527 -42.156 -20.781 1 96.81 271 GLY B N 1
ATOM 5328 C CA . GLY B 1 271 ? -6.848 -42.688 -22.094 1 96.81 271 GLY B CA 1
ATOM 5329 C C . GLY B 1 271 ? -6.699 -41.688 -23.203 1 96.81 271 GLY B C 1
ATOM 5330 O O . GLY B 1 271 ? -6.824 -42 -24.391 1 96.81 271 GLY B O 1
ATOM 5331 N N . ALA B 1 272 ? -6.375 -40.469 -22.844 1 96.5 272 ALA B N 1
ATOM 5332 C CA . ALA B 1 272 ? -6.25 -39.438 -23.859 1 96.5 272 ALA B CA 1
ATOM 5333 C C . ALA B 1 272 ? -5.074 -39.688 -24.781 1 96.5 272 ALA B C 1
ATOM 5335 O O . ALA B 1 272 ? -4.062 -40.281 -24.375 1 96.5 272 ALA B O 1
ATOM 5336 N N . ASN B 1 273 ? -5.277 -39.281 -26.062 1 96.81 273 ASN B N 1
ATOM 5337 C CA . ASN B 1 273 ? -4.188 -39.344 -27.031 1 96.81 273 ASN B CA 1
ATOM 5338 C C . ASN B 1 273 ? -3.354 -38.062 -27 1 96.81 273 ASN B C 1
ATOM 5340 O O . ASN B 1 273 ? -3.734 -37.062 -27.578 1 96.81 273 ASN B O 1
ATOM 5344 N N . ILE B 1 274 ? -2.189 -38.156 -26.344 1 98.12 274 ILE B N 1
ATOM 5345 C CA . ILE B 1 274 ? -1.325 -37 -26.188 1 98.12 274 ILE B CA 1
ATOM 5346 C C . ILE B 1 274 ? 0.094 -37.344 -26.641 1 98.12 274 ILE B C 1
ATOM 5348 O O . ILE B 1 274 ? 0.647 -38.375 -26.234 1 98.12 274 ILE B O 1
ATOM 5352 N N . LYS B 1 275 ? 0.662 -36.5 -27.5 1 98.12 275 LYS B N 1
ATOM 5353 C CA . LYS B 1 275 ? 2.023 -36.688 -28 1 98.12 275 LYS B CA 1
ATOM 5354 C C . LYS B 1 275 ? 2.861 -35.438 -27.734 1 98.12 275 LYS B C 1
ATOM 5356 O O . LYS B 1 275 ? 2.418 -34.312 -28 1 98.12 275 LYS B O 1
ATOM 5361 N N . PHE B 1 276 ? 4.043 -35.625 -27.141 1 98.12 276 PHE B N 1
ATOM 5362 C CA . PHE B 1 276 ? 5.012 -34.562 -26.922 1 98.12 276 PHE B CA 1
ATOM 5363 C C . PHE B 1 276 ? 6.082 -34.562 -28.016 1 98.12 276 PHE B C 1
ATOM 5365 O O . PHE B 1 276 ? 6.613 -35.625 -28.344 1 98.12 276 PHE B O 1
ATOM 5372 N N . THR B 1 277 ? 6.387 -33.438 -28.641 1 98.06 277 THR B N 1
ATOM 5373 C CA . THR B 1 277 ? 7.441 -33.312 -29.641 1 98.06 277 THR B CA 1
ATOM 5374 C C . THR B 1 277 ? 8.438 -32.25 -29.25 1 98.06 277 THR B C 1
ATOM 5376 O O . THR B 1 277 ? 8.219 -31.062 -29.516 1 98.06 277 THR B O 1
ATOM 5379 N N . PRO B 1 278 ? 9.562 -32.625 -28.609 1 96.94 278 PRO B N 1
ATOM 5380 C CA . PRO B 1 278 ? 10.578 -31.656 -28.25 1 96.94 278 PRO B CA 1
ATOM 5381 C C . PRO B 1 278 ? 11.195 -30.969 -29.469 1 96.94 278 PRO B C 1
ATOM 5383 O O . PRO B 1 278 ? 11.406 -31.609 -30.5 1 96.94 278 PRO B O 1
ATOM 5386 N N . LYS B 1 279 ? 11.555 -29.719 -29.328 1 96 279 LYS B N 1
ATOM 5387 C CA . LYS B 1 279 ? 12.094 -28.953 -30.453 1 96 279 LYS B CA 1
ATOM 5388 C C . LYS B 1 279 ? 13.414 -28.281 -30.062 1 96 279 LYS B C 1
ATOM 5390 O O . LYS B 1 279 ? 14.328 -28.188 -30.875 1 96 279 LYS B O 1
ATOM 5395 N N . SER B 1 280 ? 13.5 -27.719 -28.859 1 91.44 280 SER B N 1
ATOM 5396 C CA . SER B 1 280 ? 14.688 -26.984 -28.453 1 91.44 280 SER B CA 1
ATOM 5397 C C . SER B 1 280 ? 14.898 -27.078 -26.938 1 91.44 280 SER B C 1
ATOM 5399 O O . SER B 1 280 ? 14 -27.5 -26.203 1 91.44 280 SER B O 1
ATOM 5401 N N . GLU B 1 281 ? 16.156 -26.797 -26.609 1 88 281 GLU B N 1
ATOM 5402 C CA . GLU B 1 281 ? 16.469 -26.781 -25.188 1 88 281 GLU B CA 1
ATOM 5403 C C . GLU B 1 281 ? 17.609 -25.812 -24.875 1 88 281 GLU B C 1
ATOM 5405 O O . GLU B 1 281 ? 18.703 -25.922 -25.422 1 88 281 GLU B O 1
ATOM 5410 N N . ILE B 1 282 ? 17.375 -24.75 -24.188 1 82.5 282 ILE B N 1
ATOM 5411 C CA . ILE B 1 282 ? 18.438 -23.891 -23.688 1 82.5 282 ILE B CA 1
ATOM 5412 C C . ILE B 1 282 ? 18.406 -23.859 -22.156 1 82.5 282 ILE B C 1
ATOM 5414 O O . ILE B 1 282 ? 19.25 -24.438 -21.5 1 82.5 282 ILE B O 1
ATOM 5418 N N . TYR B 1 283 ? 17.328 -23.281 -21.594 1 88.5 283 TYR B N 1
ATOM 5419 C CA . TYR B 1 283 ? 17.109 -23.312 -20.156 1 88.5 283 TYR B CA 1
ATOM 5420 C C . TYR B 1 283 ? 16.141 -24.438 -19.781 1 88.5 283 TYR B C 1
ATOM 5422 O O . TYR B 1 283 ? 16.344 -25.125 -18.781 1 88.5 283 TYR B O 1
ATOM 5430 N N . GLU B 1 284 ? 15.172 -24.594 -20.672 1 94.5 284 GLU B N 1
ATOM 5431 C CA . GLU B 1 284 ? 14.117 -25.578 -20.531 1 94.5 284 GLU B CA 1
ATOM 5432 C C . GLU B 1 284 ? 13.852 -26.297 -21.844 1 94.5 284 GLU B C 1
ATOM 5434 O O . GLU B 1 284 ? 14.164 -25.781 -22.922 1 94.5 284 GLU B O 1
ATOM 5439 N N . GLN B 1 285 ? 13.32 -27.469 -21.734 1 95.88 285 GLN B N 1
ATOM 5440 C CA . GLN B 1 285 ? 12.875 -28.156 -22.938 1 95.88 285 GLN B CA 1
ATOM 5441 C C . GLN B 1 285 ? 11.578 -27.562 -23.469 1 95.88 285 GLN B C 1
ATOM 5443 O O . GLN B 1 285 ? 10.625 -27.375 -22.719 1 95.88 285 GLN B O 1
ATOM 5448 N N . ILE B 1 286 ? 11.633 -27.234 -24.75 1 97.12 286 ILE B N 1
ATOM 5449 C CA . ILE B 1 286 ? 10.492 -26.609 -25.406 1 97.12 286 ILE B CA 1
ATOM 5450 C C . ILE B 1 286 ? 10.031 -27.469 -26.578 1 97.12 286 ILE B C 1
ATOM 5452 O O . ILE B 1 286 ? 10.852 -28.031 -27.297 1 97.12 286 ILE B O 1
ATOM 5456 N N . GLY B 1 287 ? 8.758 -27.609 -26.766 1 98 287 GLY B N 1
ATOM 5457 C CA . GLY B 1 287 ? 8.203 -28.375 -27.859 1 98 287 GLY B CA 1
ATOM 5458 C C . GLY B 1 287 ? 6.711 -28.203 -28.031 1 98 287 GLY B C 1
ATOM 5459 O O . GLY B 1 287 ? 6.148 -27.188 -27.594 1 98 287 GLY B O 1
ATOM 5460 N N . ASP B 1 288 ? 6.168 -29.125 -28.766 1 98.5 288 ASP B N 1
ATOM 5461 C CA . ASP B 1 288 ? 4.734 -29.078 -29.031 1 98.5 288 ASP B CA 1
ATOM 5462 C C . ASP B 1 288 ? 4.012 -30.219 -28.312 1 98.5 288 ASP B C 1
ATOM 5464 O O . ASP B 1 288 ? 4.621 -31.25 -27.984 1 98.5 288 ASP B O 1
ATOM 5468 N N . ILE B 1 289 ? 2.787 -30.016 -28 1 98.62 289 ILE B N 1
ATOM 5469 C CA . ILE B 1 289 ? 1.908 -31.047 -27.453 1 98.62 289 ILE B CA 1
ATOM 5470 C C . ILE B 1 289 ? 0.704 -31.234 -28.359 1 98.62 289 ILE B C 1
ATOM 5472 O O . ILE B 1 289 ? -0.007 -30.281 -28.672 1 98.62 289 ILE B O 1
ATOM 5476 N N . GLU B 1 290 ? 0.514 -32.406 -28.844 1 98.62 290 GLU B N 1
ATOM 5477 C CA . GLU B 1 290 ? -0.649 -32.75 -29.656 1 98.62 290 GLU B CA 1
ATOM 5478 C C . GLU B 1 290 ? -1.655 -33.562 -28.859 1 98.62 290 GLU B C 1
ATOM 5480 O O . GLU B 1 290 ? -1.291 -34.562 -28.234 1 98.62 290 GLU B O 1
ATOM 5485 N N . ILE B 1 291 ? -2.902 -33.125 -28.844 1 98.12 291 ILE B N 1
ATOM 5486 C CA . ILE B 1 291 ? -3.961 -33.781 -28.094 1 98.12 291 ILE B CA 1
ATOM 5487 C C . ILE B 1 291 ? -5.129 -34.125 -29.016 1 98.12 291 ILE B C 1
ATOM 5489 O O . ILE B 1 291 ? -5.59 -33.25 -29.781 1 98.12 291 ILE B O 1
ATOM 5493 N N . SER B 1 292 ? -5.625 -35.281 -28.969 1 96.56 292 SER B N 1
ATOM 5494 C CA . SER B 1 292 ? -6.812 -35.688 -29.703 1 96.56 292 SER B CA 1
ATOM 5495 C C . SER B 1 292 ? -7.832 -36.344 -28.781 1 96.56 292 SER B C 1
ATOM 5497 O O . SER B 1 292 ? -7.461 -37 -27.797 1 96.56 292 SER B O 1
ATOM 5499 N N . TYR B 1 293 ? -9.055 -36.188 -29.172 1 95.94 293 TYR B N 1
ATOM 5500 C CA . TYR B 1 293 ? -10.148 -36.75 -28.391 1 95.94 293 TYR B CA 1
ATOM 5501 C C . TYR B 1 293 ? -10.016 -38.25 -28.266 1 95.94 293 TYR B C 1
ATOM 5503 O O . TYR B 1 293 ? -9.664 -38.938 -29.234 1 95.94 293 TYR B O 1
ATOM 5511 N N . ALA B 1 294 ? -10.258 -38.75 -27.094 1 95.56 294 ALA B N 1
ATOM 5512 C CA . ALA B 1 294 ? -10.492 -40.125 -26.766 1 95.56 294 ALA B CA 1
ATOM 5513 C C . ALA B 1 294 ? -11.344 -40.281 -25.5 1 95.56 294 ALA B C 1
ATOM 5515 O O . ALA B 1 294 ? -11.219 -39.469 -24.578 1 95.56 294 ALA B O 1
ATOM 5516 N N . PRO B 1 295 ? -12.258 -41.281 -25.5 1 95.69 295 PRO B N 1
ATOM 5517 C CA . PRO B 1 295 ? -13.016 -41.469 -24.25 1 95.69 295 PRO B CA 1
ATOM 5518 C C . PRO B 1 295 ? -12.125 -41.625 -23.031 1 95.69 295 PRO B C 1
ATOM 5520 O O . PRO B 1 295 ? -11.141 -42.375 -23.078 1 95.69 295 PRO B O 1
ATOM 5523 N N . LEU B 1 296 ? -12.453 -40.906 -21.953 1 98.19 296 LEU B N 1
ATOM 5524 C CA . LEU B 1 296 ? -11.625 -40.938 -20.766 1 98.19 296 LEU B CA 1
ATOM 5525 C C . LEU B 1 296 ? -12.133 -41.969 -19.766 1 98.19 296 LEU B C 1
ATOM 5527 O O . LEU B 1 296 ? -13.336 -42.219 -19.672 1 98.19 296 LEU B O 1
ATOM 5531 N N . LYS B 1 297 ? -11.227 -42.594 -19.125 1 98.5 297 LYS B N 1
ATOM 5532 C CA . LYS B 1 297 ? -11.547 -43.5 -18.016 1 98.5 297 LYS B CA 1
ATOM 5533 C C . LYS B 1 297 ? -11.039 -42.938 -16.688 1 98.5 297 LYS B C 1
ATOM 5535 O O . LYS B 1 297 ? -10.148 -42.094 -16.672 1 98.5 297 LYS B O 1
ATOM 5540 N N . ALA B 1 298 ? -11.586 -43.406 -15.625 1 98.38 298 ALA B N 1
ATOM 5541 C CA . ALA B 1 298 ? -11.273 -42.938 -14.281 1 98.38 298 ALA B CA 1
ATOM 5542 C C . ALA B 1 298 ? -9.836 -43.281 -13.898 1 98.38 298 ALA B C 1
ATOM 5544 O O . ALA B 1 298 ? -9.25 -44.219 -14.43 1 98.38 298 ALA B O 1
ATOM 5545 N N . VAL B 1 299 ? -9.258 -42.5 -12.977 1 98.56 299 VAL B N 1
ATOM 5546 C CA . VAL B 1 299 ? -7.883 -42.688 -12.523 1 98.56 299 VAL B CA 1
ATOM 5547 C C . VAL B 1 299 ? -7.77 -42.281 -11.055 1 98.56 299 VAL B C 1
ATOM 5549 O O . VAL B 1 299 ? -8.625 -41.594 -10.523 1 98.56 299 VAL B O 1
ATOM 5552 N N . GLU B 1 300 ? -6.836 -42.812 -10.398 1 98.38 300 GLU B N 1
ATOM 5553 C CA . GLU B 1 300 ? -6.426 -42.375 -9.07 1 98.38 300 GLU B CA 1
ATOM 5554 C C . GLU B 1 300 ? -5.102 -41.625 -9.125 1 98.38 300 GLU B C 1
ATOM 5556 O O . GLU B 1 300 ? -4.125 -42.125 -9.688 1 98.38 300 GLU B O 1
ATOM 5561 N N . VAL B 1 301 ? -5.102 -40.438 -8.641 1 98.06 301 VAL B N 1
ATOM 5562 C CA . VAL B 1 301 ? -3.924 -39.594 -8.656 1 98.06 301 VAL B CA 1
ATOM 5563 C C . VAL B 1 301 ? -3.498 -39.281 -7.219 1 98.06 301 VAL B C 1
ATOM 5565 O O . VAL B 1 301 ? -4.234 -38.625 -6.477 1 98.06 301 VAL B O 1
ATOM 5568 N N . SER B 1 302 ? -2.346 -39.719 -6.77 1 96.75 302 SER B N 1
ATOM 5569 C CA . SER B 1 302 ? -1.901 -39.469 -5.398 1 96.75 302 SER B CA 1
ATOM 5570 C C . SER B 1 302 ? -0.407 -39.188 -5.348 1 96.75 302 SER B C 1
ATOM 5572 O O . SER B 1 302 ? 0.132 -38.875 -4.281 1 96.75 302 SER B O 1
ATOM 5574 N N . GLU B 1 303 ? 0.277 -39.25 -6.492 1 94.69 303 GLU B N 1
ATOM 5575 C CA . GLU B 1 303 ? 1.719 -39.031 -6.562 1 94.69 303 GLU B CA 1
ATOM 5576 C C . GLU B 1 303 ? 2.047 -37.781 -7.367 1 94.69 303 GLU B C 1
ATOM 5578 O O . GLU B 1 303 ? 1.24 -37.344 -8.18 1 94.69 303 GLU B O 1
ATOM 5583 N N . ASN B 1 304 ? 3.209 -37.219 -7.141 1 95 304 ASN B N 1
ATOM 5584 C CA . ASN B 1 304 ? 3.713 -36.031 -7.871 1 95 304 ASN B CA 1
ATOM 5585 C C . ASN B 1 304 ? 2.703 -34.906 -7.871 1 95 304 ASN B C 1
ATOM 5587 O O . ASN B 1 304 ? 2.523 -34.219 -8.891 1 95 304 ASN B O 1
ATOM 5591 N N . ILE B 1 305 ? 2.002 -34.75 -6.734 1 94.38 305 ILE B N 1
ATOM 5592 C CA . ILE B 1 305 ? 0.926 -33.781 -6.645 1 94.38 305 ILE B CA 1
ATOM 5593 C C . ILE B 1 305 ? 1.497 -32.375 -6.816 1 94.38 305 ILE B C 1
ATOM 5595 O O . ILE B 1 305 ? 0.867 -31.5 -7.43 1 94.38 305 ILE B O 1
ATOM 5599 N N . SER B 1 306 ? 2.721 -32.125 -6.344 1 92.75 306 SER B N 1
ATOM 5600 C CA . SER B 1 306 ? 3.361 -30.812 -6.461 1 92.75 306 SER B CA 1
ATOM 5601 C C . SER B 1 306 ? 3.596 -30.438 -7.918 1 92.75 306 SER B C 1
ATOM 5603 O O . SER B 1 306 ? 3.787 -29.266 -8.242 1 92.75 306 SER B O 1
ATOM 5605 N N . TRP B 1 307 ? 3.516 -31.469 -8.844 1 95.81 307 TRP B N 1
ATOM 5606 C CA . TRP B 1 307 ? 3.783 -31.25 -10.266 1 95.81 307 TRP B CA 1
ATOM 5607 C C . TRP B 1 307 ? 2.506 -30.875 -11.008 1 95.81 307 TRP B C 1
ATOM 5609 O O . TRP B 1 307 ? 2.561 -30.375 -12.141 1 95.81 307 TRP B O 1
ATOM 5619 N N . LEU B 1 308 ? 1.377 -31.125 -10.344 1 96 308 LEU B N 1
ATOM 5620 C CA . LEU B 1 308 ? 0.139 -30.922 -11.086 1 96 308 LEU B CA 1
ATOM 5621 C C . LEU B 1 308 ? -0.88 -30.156 -10.242 1 96 308 LEU B C 1
ATOM 5623 O O . LEU B 1 308 ? -2.066 -30.125 -10.578 1 96 308 LEU B O 1
ATOM 5627 N N . ILE B 1 309 ? -0.418 -29.562 -9.133 1 93.88 309 ILE B N 1
ATOM 5628 C CA . ILE B 1 309 ? -1.31 -28.953 -8.148 1 93.88 309 ILE B CA 1
ATOM 5629 C C . ILE B 1 309 ? -2.127 -27.844 -8.812 1 93.88 309 ILE B C 1
ATOM 5631 O O . ILE B 1 309 ? -3.314 -27.672 -8.523 1 93.88 309 ILE B O 1
ATOM 5635 N N . ASP B 1 310 ? -1.6 -27.109 -9.703 1 94.19 310 ASP B N 1
ATOM 5636 C CA . ASP B 1 310 ? -2.258 -25.969 -10.352 1 94.19 310 ASP B CA 1
ATOM 5637 C C . ASP B 1 310 ? -3.27 -26.453 -11.391 1 94.19 310 ASP B C 1
ATOM 5639 O O . ASP B 1 310 ? -4.219 -25.734 -11.711 1 94.19 310 ASP B O 1
ATOM 5643 N N . GLU B 1 311 ? -3.104 -27.594 -11.945 1 97.75 311 GLU B N 1
ATOM 5644 C CA . GLU B 1 311 ? -3.977 -28.156 -12.977 1 97.75 311 GLU B CA 1
ATOM 5645 C C . GLU B 1 311 ? -5.098 -28.984 -12.359 1 97.75 311 GLU B C 1
ATOM 5647 O O . GLU B 1 311 ? -6.008 -29.422 -13.07 1 97.75 311 GLU B O 1
ATOM 5652 N N . ALA B 1 312 ? -5.078 -29.125 -11.039 1 97.88 312 ALA B N 1
ATOM 5653 C CA . ALA B 1 312 ? -6.027 -30 -10.359 1 97.88 312 ALA B CA 1
ATOM 5654 C C . ALA B 1 312 ? -7.465 -29.578 -10.656 1 97.88 312 ALA B C 1
ATOM 5656 O O . ALA B 1 312 ? -8.32 -30.438 -10.906 1 97.88 312 ALA B O 1
ATOM 5657 N N . PRO B 1 313 ? -7.754 -28.266 -10.672 1 98.06 313 PRO B N 1
ATOM 5658 C CA . PRO B 1 313 ? -9.133 -27.891 -10.992 1 98.06 313 PRO B CA 1
ATOM 5659 C C . PRO B 1 313 ? -9.555 -28.328 -12.391 1 98.06 313 PRO B C 1
ATOM 5661 O O . PRO B 1 313 ? -10.648 -28.859 -12.578 1 98.06 313 PRO B O 1
ATOM 5664 N N . ALA B 1 314 ? -8.711 -28.109 -13.383 1 98.25 314 ALA B N 1
ATOM 5665 C CA . ALA B 1 314 ? -9.008 -28.531 -14.75 1 98.25 314 ALA B CA 1
ATOM 5666 C C . ALA B 1 314 ? -9.086 -30.047 -14.852 1 98.25 314 ALA B C 1
ATOM 5668 O O . ALA B 1 314 ? -9.906 -30.578 -15.602 1 98.25 314 ALA B O 1
ATOM 5669 N N . LEU B 1 315 ? -8.211 -30.703 -14.117 1 98.5 315 LEU B N 1
ATOM 5670 C CA . LEU B 1 315 ? -8.242 -32.156 -14.094 1 98.5 315 LEU B CA 1
ATOM 5671 C C . LEU B 1 315 ? -9.578 -32.656 -13.547 1 98.5 315 LEU B C 1
ATOM 5673 O O . LEU B 1 315 ? -10.086 -33.688 -14 1 98.5 315 LEU B O 1
ATOM 5677 N N . ALA B 1 316 ? -10.125 -31.953 -12.562 1 98.69 316 ALA B N 1
ATOM 5678 C CA . ALA B 1 316 ? -11.43 -32.312 -12.008 1 98.69 316 ALA B CA 1
ATOM 5679 C C . ALA B 1 316 ? -12.508 -32.312 -13.086 1 98.69 316 ALA B C 1
ATOM 5681 O O . ALA B 1 316 ? -13.438 -33.125 -13.047 1 98.69 316 ALA B O 1
ATOM 5682 N N . ILE B 1 317 ? -12.406 -31.422 -14.023 1 98.69 317 ILE B N 1
ATOM 5683 C CA . ILE B 1 317 ? -13.344 -31.375 -15.141 1 98.69 317 ILE B CA 1
ATOM 5684 C C . ILE B 1 317 ? -13.203 -32.656 -15.977 1 98.69 317 ILE B C 1
ATOM 5686 O O . ILE B 1 317 ? -14.195 -33.25 -16.375 1 98.69 317 ILE B O 1
ATOM 5690 N N . ALA B 1 318 ? -11.945 -33.031 -16.266 1 98.62 318 ALA B N 1
ATOM 5691 C CA . ALA B 1 318 ? -11.711 -34.281 -16.984 1 98.62 318 ALA B CA 1
ATOM 5692 C C . ALA B 1 318 ? -12.312 -35.469 -16.219 1 98.62 318 ALA B C 1
ATOM 5694 O O . ALA B 1 318 ? -12.922 -36.344 -16.828 1 98.62 318 ALA B O 1
ATOM 5695 N N . PHE B 1 319 ? -12.125 -35.5 -14.867 1 98.75 319 PHE B N 1
ATOM 5696 C CA . PHE B 1 319 ? -12.695 -36.531 -14.023 1 98.75 319 PHE B CA 1
ATOM 5697 C C . PHE B 1 319 ? -14.211 -36.594 -14.195 1 98.75 319 PHE B C 1
ATOM 5699 O O . PHE B 1 319 ? -14.781 -37.688 -14.32 1 98.75 319 PHE B O 1
ATOM 5706 N N . ALA B 1 320 ? -14.844 -35.469 -14.227 1 98.62 320 ALA B N 1
ATOM 5707 C CA . ALA B 1 320 ? -16.297 -35.375 -14.312 1 98.62 320 ALA B CA 1
ATOM 5708 C C . ALA B 1 320 ? -16.812 -35.938 -15.641 1 98.62 320 ALA B C 1
ATOM 5710 O O . ALA B 1 320 ? -17.984 -36.281 -15.75 1 98.62 320 ALA B O 1
ATOM 5711 N N . CYS B 1 321 ? -15.953 -35.969 -16.625 1 98 321 CYS B N 1
ATOM 5712 C CA . CYS B 1 321 ? -16.359 -36.406 -17.969 1 98 321 CYS B CA 1
ATOM 5713 C C . CYS B 1 321 ? -15.875 -37.812 -18.25 1 98 321 CYS B C 1
ATOM 5715 O O . CYS B 1 321 ? -16.047 -38.344 -19.359 1 98 321 CYS B O 1
ATOM 5717 N N . ALA B 1 322 ? -15.227 -38.438 -17.344 1 98.38 322 ALA B N 1
ATOM 5718 C CA . ALA B 1 322 ? -14.641 -39.75 -17.531 1 98.38 322 ALA B CA 1
ATOM 5719 C C . ALA B 1 322 ? -15.617 -40.875 -17.125 1 98.38 322 ALA B C 1
ATOM 5721 O O . ALA B 1 322 ? -16.547 -40.625 -16.359 1 98.38 322 ALA B O 1
ATOM 5722 N N . LYS B 1 323 ? -15.43 -42.031 -17.703 1 98.25 323 LYS B N 1
ATOM 5723 C CA . LYS B 1 323 ? -16.188 -43.188 -17.234 1 98.25 323 LYS B CA 1
ATOM 5724 C C . LYS B 1 323 ? -15.602 -43.719 -15.938 1 98.25 323 LYS B C 1
ATOM 5726 O O . LYS B 1 323 ? -14.43 -44.094 -15.875 1 98.25 323 LYS B O 1
ATOM 5731 N N . GLY B 1 324 ? -16.422 -43.781 -14.93 1 98.5 324 GLY B N 1
ATOM 5732 C CA . GLY B 1 324 ? -15.977 -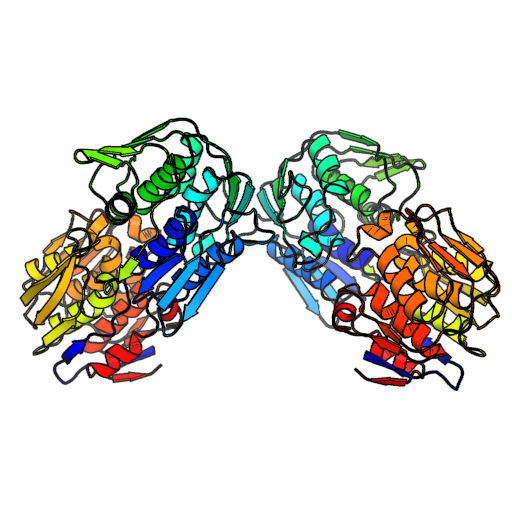44.312 -13.648 1 98.5 324 GLY B CA 1
ATOM 5733 C C . GLY B 1 324 ? -15.719 -43.219 -12.609 1 98.5 324 GLY B C 1
ATOM 5734 O O . GLY B 1 324 ? -16.156 -42.094 -12.766 1 98.5 324 GLY B O 1
ATOM 5735 N N . THR B 1 325 ? -15.125 -43.656 -11.492 1 98.75 325 THR B N 1
ATOM 5736 C CA . THR B 1 325 ? -14.875 -42.75 -10.375 1 98.75 325 THR B CA 1
ATOM 5737 C C . THR B 1 325 ? -13.383 -42.469 -10.25 1 98.75 325 THR B C 1
ATOM 5739 O O . THR B 1 325 ? -12.578 -43.375 -10.047 1 98.75 325 THR B O 1
ATOM 5742 N N . SER B 1 326 ? -12.992 -41.219 -10.43 1 98.75 326 SER B N 1
ATOM 5743 C CA . SER B 1 326 ? -11.617 -40.781 -10.266 1 98.75 326 SER B CA 1
ATOM 5744 C C . SER B 1 326 ? -11.391 -40.188 -8.875 1 98.75 326 SER B C 1
ATOM 5746 O O . SER B 1 326 ? -12.32 -39.656 -8.266 1 98.75 326 SER B O 1
ATOM 5748 N N . VAL B 1 327 ? -10.141 -40.281 -8.375 1 98.75 327 VAL B N 1
ATOM 5749 C CA . VAL B 1 327 ? -9.812 -39.781 -7.043 1 98.75 327 VAL B CA 1
ATOM 5750 C C . VAL B 1 327 ? -8.5 -39 -7.086 1 98.75 327 VAL B C 1
ATOM 5752 O O . VAL B 1 327 ? -7.543 -39.438 -7.734 1 98.75 327 VAL B O 1
ATOM 5755 N N . LEU B 1 328 ? -8.469 -37.844 -6.551 1 98.44 328 LEU B N 1
ATOM 5756 C CA . LEU B 1 328 ? -7.262 -37.062 -6.262 1 98.44 328 LEU B CA 1
ATOM 5757 C C . LEU B 1 328 ? -7.016 -36.969 -4.758 1 98.44 328 LEU B C 1
ATOM 5759 O O . LEU B 1 328 ? -7.922 -36.625 -3.996 1 98.44 328 LEU B O 1
ATOM 5763 N N . ARG B 1 329 ? -5.809 -37.344 -4.359 1 97.94 329 ARG B N 1
ATOM 5764 C CA . ARG B 1 329 ? -5.434 -37.312 -2.951 1 97.94 329 ARG B CA 1
ATOM 5765 C C . ARG B 1 329 ? -4.125 -36.531 -2.758 1 97.94 329 ARG B C 1
ATOM 5767 O O . ARG B 1 329 ? -3.451 -36.188 -3.73 1 97.94 329 ARG B O 1
ATOM 5774 N N . ASN B 1 330 ? -3.846 -36.188 -1.524 1 95.88 330 ASN B N 1
ATOM 5775 C CA . ASN B 1 330 ? -2.613 -35.531 -1.094 1 95.88 330 ASN B CA 1
ATOM 5776 C C . ASN B 1 330 ? -2.502 -34.125 -1.653 1 95.88 330 ASN B C 1
ATOM 5778 O O . ASN B 1 330 ? -1.403 -33.656 -1.96 1 95.88 330 ASN B O 1
ATOM 5782 N N . ALA B 1 331 ? -3.648 -33.469 -1.823 1 96.19 331 ALA B N 1
ATOM 5783 C CA . ALA B 1 331 ? -3.666 -32.125 -2.418 1 96.19 331 ALA B CA 1
ATOM 5784 C C . ALA B 1 331 ? -4.246 -31.109 -1.449 1 96.19 331 ALA B C 1
ATOM 5786 O O . ALA B 1 331 ? -5 -30.219 -1.854 1 96.19 331 ALA B O 1
ATOM 5787 N N . LYS B 1 332 ? -3.889 -31.281 -0.176 1 94.44 332 LYS B N 1
ATOM 5788 C CA . LYS B 1 332 ? -4.414 -30.375 0.85 1 94.44 332 LYS B CA 1
ATOM 5789 C C . LYS B 1 332 ? -4.055 -28.922 0.55 1 94.44 332 LYS B C 1
ATOM 5791 O O . LYS B 1 332 ? -4.812 -28.016 0.887 1 94.44 332 LYS B O 1
ATOM 5796 N N . GLU B 1 333 ? -2.973 -28.734 -0.188 1 91.56 333 GLU B N 1
ATOM 5797 C CA . GLU B 1 333 ? -2.494 -27.391 -0.527 1 91.56 333 GLU B CA 1
ATOM 5798 C C . GLU B 1 333 ? -3.52 -26.641 -1.366 1 91.56 333 GLU B C 1
ATOM 5800 O O . GLU B 1 333 ? -3.504 -25.406 -1.414 1 91.56 333 GLU B O 1
ATOM 5805 N N . LEU B 1 334 ? -4.434 -27.281 -1.998 1 95.06 334 LEU B N 1
ATOM 5806 C CA . LEU B 1 334 ? -5.457 -26.672 -2.848 1 95.06 334 LEU B CA 1
ATOM 5807 C C . LEU B 1 334 ? -6.414 -25.812 -2.023 1 95.06 334 LEU B C 1
ATOM 5809 O O . LEU B 1 334 ? -7.09 -24.938 -2.562 1 95.06 334 LEU B O 1
ATOM 5813 N N . ARG B 1 335 ? -6.441 -26.062 -0.708 1 94.81 335 ARG B N 1
ATOM 5814 C CA . ARG B 1 335 ? -7.406 -25.375 0.142 1 94.81 335 ARG B CA 1
ATOM 5815 C C . ARG B 1 335 ? -6.941 -23.953 0.455 1 94.81 335 ARG B C 1
ATOM 5817 O O . ARG B 1 335 ? -7.73 -23.109 0.904 1 94.81 335 ARG B O 1
ATOM 5824 N N . VAL B 1 336 ? -5.633 -23.641 0.187 1 89.81 336 VAL B N 1
ATOM 5825 C CA . VAL B 1 336 ? -5.094 -22.375 0.667 1 89.81 336 VAL B CA 1
ATOM 5826 C C . VAL B 1 336 ? -4.543 -21.562 -0.507 1 89.81 336 VAL B C 1
ATOM 5828 O O . VAL B 1 336 ? -3.592 -20.797 -0.349 1 89.81 336 VAL B O 1
ATOM 5831 N N . LYS B 1 337 ? -5.035 -21.766 -1.666 1 91.69 337 LYS B N 1
ATOM 5832 C CA . LYS B 1 337 ? -4.676 -21 -2.85 1 91.69 337 LYS B CA 1
ATOM 5833 C C . LYS B 1 337 ? -5.473 -19.703 -2.918 1 91.69 337 LYS B C 1
ATOM 5835 O O . LYS B 1 337 ? -5.684 -19.031 -1.898 1 91.69 337 LYS B O 1
ATOM 5840 N N . GLU B 1 338 ? -5.805 -19.141 -4.086 1 88.38 338 GLU B N 1
ATOM 5841 C CA . GLU B 1 338 ? -6.641 -17.938 -4.207 1 88.38 338 GLU B CA 1
ATOM 5842 C C . GLU B 1 338 ? -7.996 -18.156 -3.539 1 88.38 338 GLU B C 1
ATOM 5844 O O . GLU B 1 338 ? -8.609 -17.203 -3.061 1 88.38 338 GLU B O 1
ATOM 5849 N N . SER B 1 339 ? -8.469 -19.359 -3.51 1 92.25 339 SER B N 1
ATOM 5850 C CA . SER B 1 339 ? -9.664 -19.844 -2.828 1 92.25 339 SER B CA 1
ATOM 5851 C C . SER B 1 339 ? -9.453 -21.25 -2.256 1 92.25 339 SER B C 1
ATOM 5853 O O . SER B 1 339 ? -8.359 -21.812 -2.377 1 92.25 339 SER B O 1
ATOM 5855 N N . ASP B 1 340 ? -10.391 -21.703 -1.465 1 96.06 340 ASP B N 1
ATOM 5856 C CA . ASP B 1 340 ? -10.414 -23.141 -1.188 1 96.06 340 ASP B CA 1
ATOM 5857 C C . ASP B 1 340 ? -10.836 -23.922 -2.424 1 96.06 340 ASP B C 1
ATOM 5859 O O . ASP B 1 340 ? -12.016 -24.266 -2.578 1 96.06 340 ASP B O 1
ATOM 5863 N N . ARG B 1 341 ? -9.875 -24.281 -3.234 1 97.5 341 ARG B N 1
ATOM 5864 C CA . ARG B 1 341 ? -10.148 -24.828 -4.555 1 97.5 341 ARG B CA 1
ATOM 5865 C C . ARG B 1 341 ? -10.852 -26.188 -4.441 1 97.5 341 ARG B C 1
ATOM 5867 O O . ARG B 1 341 ? -11.672 -26.531 -5.289 1 97.5 341 ARG B O 1
ATOM 5874 N N . ILE B 1 342 ? -10.555 -26.984 -3.387 1 98.12 342 ILE B N 1
ATOM 5875 C CA . ILE B 1 342 ? -11.234 -28.25 -3.205 1 98.12 342 ILE B CA 1
ATOM 5876 C C . ILE B 1 342 ? -12.727 -28.016 -2.99 1 98.12 342 ILE B C 1
ATOM 5878 O O . ILE B 1 342 ? -13.562 -28.594 -3.693 1 98.12 342 ILE B O 1
ATOM 5882 N N . LYS B 1 343 ? -13.008 -27.125 -2.096 1 97.94 343 LYS B N 1
ATOM 5883 C CA . LYS B 1 343 ? -14.398 -26.812 -1.782 1 97.94 343 LYS B CA 1
ATOM 5884 C C . LYS B 1 343 ? -15.117 -26.234 -2.996 1 97.94 343 LYS B C 1
ATOM 5886 O O . LYS B 1 343 ? -16.219 -26.672 -3.346 1 97.94 343 LYS B O 1
ATOM 5891 N N . VAL B 1 344 ? -14.5 -25.312 -3.652 1 97.56 344 VAL B N 1
ATOM 5892 C CA . VAL B 1 344 ? -15.148 -24.547 -4.715 1 97.56 344 VAL B CA 1
ATOM 5893 C C . VAL B 1 344 ? -15.391 -25.453 -5.926 1 97.56 344 VAL B C 1
ATOM 5895 O O . VAL B 1 344 ? -16.438 -25.359 -6.57 1 97.56 344 VAL B O 1
ATOM 5898 N N . ILE B 1 345 ? -14.445 -26.281 -6.234 1 98 345 ILE B N 1
ATOM 5899 C CA . ILE B 1 345 ? -14.602 -27.219 -7.344 1 98 345 ILE B CA 1
ATOM 5900 C C . ILE B 1 345 ? -15.734 -28.203 -7.043 1 98 345 ILE B C 1
ATOM 5902 O O . ILE B 1 345 ? -16.578 -28.469 -7.902 1 98 345 ILE B O 1
ATOM 5906 N N . CYS B 1 346 ? -15.758 -28.75 -5.832 1 98.38 346 CYS B N 1
ATOM 5907 C CA . CYS B 1 346 ? -16.781 -29.719 -5.441 1 98.38 346 CYS B CA 1
ATOM 5908 C C . CYS B 1 346 ? -18.172 -29.078 -5.496 1 98.38 346 CYS B C 1
ATOM 5910 O O . CYS B 1 346 ? -19.109 -29.656 -6.043 1 98.38 346 CYS B O 1
ATOM 5912 N N . GLU B 1 347 ? -18.281 -27.906 -4.957 1 98.06 347 GLU B N 1
ATOM 5913 C CA . GLU B 1 347 ? -19.562 -27.188 -4.973 1 98.06 347 GLU B CA 1
ATOM 5914 C C . GLU B 1 347 ? -20.016 -26.906 -6.398 1 98.06 347 GLU B C 1
ATOM 5916 O O . GLU B 1 347 ? -21.203 -27.078 -6.723 1 98.06 347 GLU B O 1
ATOM 5921 N N . GLY B 1 348 ? -19.094 -26.453 -7.199 1 98 348 GLY B N 1
ATOM 5922 C CA . GLY B 1 348 ? -19.422 -26.172 -8.586 1 98 348 GLY B CA 1
ATOM 5923 C C . GLY B 1 348 ? -19.906 -27.391 -9.344 1 98 348 GLY B C 1
ATOM 5924 O O . GLY B 1 348 ? -20.891 -27.328 -10.07 1 98 348 GLY B O 1
ATOM 5925 N N . LEU B 1 349 ? -19.203 -28.5 -9.227 1 98.56 349 LEU B N 1
ATOM 5926 C CA . LEU B 1 349 ? -19.562 -29.734 -9.922 1 98.56 349 LEU B CA 1
ATOM 5927 C C . LEU B 1 349 ? -20.922 -30.25 -9.438 1 98.56 349 LEU B C 1
ATOM 5929 O O . LEU B 1 349 ? -21.703 -30.781 -10.227 1 98.56 349 LEU B O 1
ATOM 5933 N N . LYS B 1 350 ? -21.172 -30.062 -8.125 1 98.25 350 LYS B N 1
ATOM 5934 C CA . LYS B 1 350 ? -22.484 -30.438 -7.598 1 98.25 350 LYS B CA 1
ATOM 5935 C C . LYS B 1 350 ? -23.594 -29.625 -8.242 1 98.25 350 LYS B C 1
ATOM 5937 O O . LYS B 1 350 ? -24.656 -30.156 -8.555 1 98.25 350 LYS B O 1
ATOM 5942 N N . CYS B 1 351 ? -23.312 -28.391 -8.391 1 97.81 351 CYS B N 1
ATOM 5943 C CA . CYS B 1 351 ? -24.266 -27.516 -9.047 1 97.81 351 CYS B CA 1
ATOM 5944 C C . CYS B 1 351 ? -24.562 -28 -10.461 1 97.81 351 CYS B C 1
ATOM 5946 O O . CYS B 1 351 ? -25.656 -27.766 -10.992 1 97.81 351 CYS B O 1
ATOM 5948 N N . CYS B 1 352 ? -23.656 -28.75 -11.055 1 98.31 352 CYS B N 1
ATOM 5949 C CA . CYS B 1 352 ? -23.812 -29.25 -12.414 1 98.31 352 CYS B CA 1
ATOM 5950 C C . CYS B 1 352 ? -24.406 -30.641 -12.422 1 98.31 352 CYS B C 1
ATOM 5952 O O . CYS B 1 352 ? -24.547 -31.266 -13.477 1 98.31 352 CYS B O 1
ATOM 5954 N N . GLY B 1 353 ? -24.688 -31.141 -11.289 1 98.06 353 GLY B N 1
ATOM 5955 C CA . GLY B 1 353 ? -25.328 -32.438 -11.188 1 98.06 353 GLY B CA 1
ATOM 5956 C C . GLY B 1 353 ? -24.344 -33.594 -11.164 1 98.06 353 GLY B C 1
ATOM 5957 O O . GLY B 1 353 ? -24.734 -34.75 -11.336 1 98.06 353 GLY B O 1
ATOM 5958 N N . ILE B 1 354 ? -23.078 -33.312 -10.984 1 98.44 354 ILE B N 1
ATOM 5959 C CA . ILE B 1 354 ? -22.047 -34.344 -10.969 1 98.44 354 ILE B CA 1
ATOM 5960 C C . ILE B 1 354 ? -21.891 -34.906 -9.555 1 98.44 354 ILE B C 1
ATOM 5962 O O . ILE B 1 354 ? -22 -34.188 -8.57 1 98.44 354 ILE B O 1
ATOM 5966 N N . ASN B 1 355 ? -21.656 -36.219 -9.461 1 98.19 355 ASN B N 1
ATOM 5967 C CA . ASN B 1 355 ? -21.422 -36.844 -8.18 1 98.19 355 ASN B CA 1
ATOM 5968 C C . ASN B 1 355 ? -19.984 -36.625 -7.699 1 98.19 355 ASN B C 1
ATOM 5970 O O . ASN B 1 355 ? -19.031 -37.125 -8.305 1 98.19 355 ASN B O 1
ATOM 5974 N N . VAL B 1 356 ? -19.844 -35.906 -6.645 1 98.38 356 VAL B N 1
ATOM 5975 C CA . VAL B 1 356 ? -18.531 -35.562 -6.145 1 98.38 356 VAL B CA 1
ATOM 5976 C C . VAL B 1 356 ? -18.5 -35.656 -4.621 1 98.38 356 VAL B C 1
ATOM 5978 O O . VAL B 1 356 ? -19.484 -35.344 -3.949 1 98.38 356 VAL B O 1
ATOM 5981 N N . THR B 1 357 ? -17.484 -36.156 -4.07 1 98.56 357 THR B N 1
ATOM 5982 C CA . THR B 1 357 ? -17.203 -36.219 -2.637 1 98.56 357 THR B CA 1
ATOM 5983 C C . THR B 1 357 ? -15.984 -35.344 -2.301 1 98.56 357 THR B C 1
ATOM 5985 O O . THR B 1 357 ? -14.891 -35.594 -2.824 1 98.56 357 THR B O 1
ATOM 5988 N N . GLU B 1 358 ? -16.203 -34.344 -1.486 1 98.44 358 GLU B N 1
ATOM 5989 C CA . GLU B 1 358 ? -15.125 -33.5 -0.999 1 98.44 358 GLU B CA 1
ATOM 5990 C C . GLU B 1 358 ? -14.297 -34.219 0.063 1 98.44 358 GLU B C 1
ATOM 5992 O O . GLU B 1 358 ? -14.852 -34.781 1.014 1 98.44 358 GLU B O 1
ATOM 5997 N N . LEU B 1 359 ? -13.055 -34.344 -0.143 1 98.06 359 LEU B N 1
ATOM 5998 C CA . LEU B 1 359 ? -12.133 -34.875 0.84 1 98.06 359 LEU B CA 1
ATOM 5999 C C . LEU B 1 359 ? -11.312 -33.781 1.497 1 98.06 359 LEU B C 1
ATOM 6001 O O . LEU B 1 359 ? -11.328 -32.625 1.033 1 98.06 359 LEU B O 1
ATOM 6005 N N . GLU B 1 360 ? -10.625 -34.094 2.531 1 97.38 360 GLU B N 1
ATOM 6006 C CA . GLU B 1 360 ? -9.766 -33.125 3.209 1 97.38 360 GLU B CA 1
ATOM 6007 C C . GLU B 1 360 ? -8.594 -32.719 2.322 1 97.38 360 GLU B C 1
ATOM 6009 O O . GLU B 1 360 ? -8.18 -31.547 2.328 1 97.38 360 GLU B O 1
ATOM 6014 N N . ASP B 1 361 ? -8.078 -33.688 1.603 1 97.81 361 ASP B N 1
ATOM 6015 C CA . ASP B 1 361 ? -6.867 -33.469 0.82 1 97.81 361 ASP B CA 1
ATOM 6016 C C . ASP B 1 361 ? -7.117 -33.719 -0.664 1 97.81 361 ASP B C 1
ATOM 6018 O O . ASP B 1 361 ? -6.223 -34.188 -1.378 1 97.81 361 ASP B O 1
ATOM 6022 N N . GLY B 1 362 ? -8.375 -33.594 -1.107 1 98.19 362 GLY B N 1
ATOM 6023 C CA . GLY B 1 362 ? -8.688 -33.781 -2.512 1 98.19 362 GLY B CA 1
ATOM 6024 C C . GLY B 1 362 ? -10.172 -33.969 -2.766 1 98.19 362 GLY B C 1
ATOM 6025 O O . GLY B 1 362 ? -11.008 -33.312 -2.154 1 98.19 362 GLY B O 1
ATOM 6026 N N . PHE B 1 363 ? -10.516 -34.812 -3.732 1 98.62 363 PHE B N 1
ATOM 6027 C CA . PHE B 1 363 ? -11.914 -35.062 -4.078 1 98.62 363 PHE B CA 1
ATOM 6028 C C . PHE B 1 363 ? -12.055 -36.375 -4.848 1 98.62 363 PHE B C 1
ATOM 6030 O O . PHE B 1 363 ? -11.086 -36.875 -5.402 1 98.62 363 PHE B O 1
ATOM 6037 N N . LYS B 1 364 ? -13.18 -36.906 -4.715 1 98.75 364 LYS B N 1
ATOM 6038 C CA . LYS B 1 364 ? -13.648 -38.062 -5.461 1 98.75 364 LYS B CA 1
ATOM 6039 C C . LYS B 1 364 ? -14.789 -37.688 -6.406 1 98.75 364 LYS B C 1
ATOM 6041 O O . LYS B 1 364 ? -15.797 -37.125 -5.973 1 98.75 364 LYS B O 1
ATOM 6046 N N . ILE B 1 365 ? -14.609 -38 -7.688 1 98.81 365 ILE B N 1
ATOM 6047 C CA . ILE B 1 365 ? -15.578 -37.562 -8.688 1 98.81 365 ILE B CA 1
ATOM 6048 C C . ILE B 1 365 ? -16 -38.75 -9.547 1 98.81 365 ILE B C 1
ATOM 6050 O O . ILE B 1 365 ? -15.156 -39.438 -10.125 1 98.81 365 ILE B O 1
ATOM 6054 N N . THR B 1 366 ? -17.266 -39 -9.617 1 98.75 366 THR B N 1
ATOM 6055 C CA . THR B 1 366 ? -17.828 -39.969 -10.555 1 98.75 366 THR B CA 1
ATOM 6056 C C . THR B 1 366 ? -18.344 -39.281 -11.812 1 98.75 366 THR B C 1
ATOM 6058 O O . THR B 1 366 ? -19.266 -38.469 -11.742 1 98.75 366 THR B O 1
ATOM 6061 N N . GLY B 1 367 ? -17.672 -39.656 -12.914 1 98.06 367 GLY B N 1
ATOM 6062 C CA . GLY B 1 367 ? -18.031 -39 -14.156 1 98.06 367 GLY B CA 1
ATOM 6063 C C . GLY B 1 367 ? -19.484 -39.188 -14.555 1 98.06 367 GLY B C 1
ATOM 6064 O O . GLY B 1 367 ? -20.094 -40.219 -14.203 1 98.06 367 GLY B O 1
ATOM 6065 N N . GLY B 1 368 ? -19.984 -38.125 -15.273 1 96.94 368 GLY B N 1
ATOM 6066 C CA . GLY B 1 368 ? -21.359 -38.156 -15.742 1 96.94 368 GLY B CA 1
ATOM 6067 C C . GLY B 1 368 ? -21.688 -37.031 -16.703 1 96.94 368 GLY B C 1
ATOM 6068 O O . GLY B 1 368 ? -20.781 -36.406 -17.297 1 96.94 368 GLY B O 1
ATOM 6069 N N . GLU B 1 369 ? -22.984 -36.906 -16.953 1 96.56 369 GLU B N 1
ATOM 6070 C CA . GLU B 1 369 ? -23.453 -35.812 -17.812 1 96.56 369 GLU B CA 1
ATOM 6071 C C . GLU B 1 369 ? -23.703 -34.531 -17.016 1 96.56 369 GLU B C 1
ATOM 6073 O O . GLU B 1 369 ? -24.609 -34.469 -16.188 1 96.56 369 GLU B O 1
ATOM 6078 N N . ALA B 1 370 ? -22.891 -33.562 -17.312 1 97.38 370 ALA B N 1
ATOM 6079 C CA . ALA B 1 370 ? -22.984 -32.281 -16.562 1 97.38 370 ALA B CA 1
ATOM 6080 C C . ALA B 1 370 ? -24.141 -31.438 -17.094 1 97.38 370 ALA B C 1
ATOM 6082 O O . ALA B 1 370 ? -24.406 -31.422 -18.297 1 97.38 370 ALA B O 1
ATOM 6083 N N . GLU B 1 371 ? -24.766 -30.688 -16.203 1 97.62 371 GLU B N 1
ATOM 6084 C CA . GLU B 1 371 ? -25.812 -29.734 -16.531 1 97.62 371 GLU B CA 1
ATOM 6085 C C . GLU B 1 371 ? -25.281 -28.297 -16.438 1 97.62 371 GLU B C 1
ATOM 6087 O O . GLU B 1 371 ? -24.312 -28.031 -15.719 1 97.62 371 GLU B O 1
ATOM 6092 N N . PRO B 1 372 ? -25.906 -27.438 -17.25 1 97.5 372 PRO B N 1
ATOM 6093 C CA . PRO B 1 372 ? -25.516 -26.031 -17.125 1 97.5 372 PRO B CA 1
ATOM 6094 C C . PRO B 1 372 ? -25.734 -25.469 -15.727 1 97.5 372 PRO B C 1
ATOM 6096 O O . PRO B 1 372 ? -26.703 -25.859 -15.047 1 97.5 372 PRO B O 1
ATOM 6099 N N . ALA B 1 373 ? -24.891 -24.562 -15.305 1 97.81 373 ALA B N 1
ATOM 6100 C CA . ALA B 1 373 ? -24.984 -23.953 -13.984 1 97.81 373 ALA B CA 1
ATOM 6101 C C . ALA B 1 373 ? -24.375 -22.547 -13.969 1 97.81 373 ALA B C 1
ATOM 6103 O O . ALA B 1 373 ? -23.797 -22.109 -14.961 1 97.81 373 ALA B O 1
ATOM 6104 N N . ILE B 1 374 ? -24.719 -21.781 -12.961 1 97.69 374 ILE B N 1
ATOM 6105 C CA . ILE B 1 374 ? -24.062 -20.516 -12.672 1 97.69 374 ILE B CA 1
ATOM 6106 C C . ILE B 1 374 ? -22.969 -20.719 -11.625 1 97.69 374 ILE B C 1
ATOM 6108 O O . ILE B 1 374 ? -23.25 -21.188 -10.516 1 97.69 374 ILE B O 1
ATOM 6112 N N . ILE B 1 375 ? -21.719 -20.406 -12.008 1 97.44 375 ILE B N 1
ATOM 6113 C CA . ILE B 1 375 ? -20.578 -20.703 -11.156 1 97.44 375 ILE B CA 1
ATOM 6114 C C . ILE B 1 375 ? -19.969 -19.406 -10.641 1 97.44 375 ILE B C 1
ATOM 6116 O O . ILE B 1 375 ? -19.734 -18.469 -11.406 1 97.44 375 ILE B O 1
ATOM 6120 N N . THR B 1 376 ? -19.703 -19.375 -9.391 1 94.94 376 THR B N 1
ATOM 6121 C CA . THR B 1 376 ? -18.938 -18.281 -8.773 1 94.94 376 THR B CA 1
ATOM 6122 C C . THR B 1 376 ? -17.531 -18.734 -8.445 1 94.94 376 THR B C 1
ATOM 6124 O O . THR B 1 376 ? -17.328 -19.578 -7.562 1 94.94 376 THR B O 1
ATOM 6127 N N . PRO B 1 377 ? -16.547 -18.188 -9.141 1 94.75 377 PRO B N 1
ATOM 6128 C CA . PRO B 1 377 ? -15.18 -18.688 -8.977 1 94.75 377 PRO B CA 1
ATOM 6129 C C . PRO B 1 377 ? -14.477 -18.094 -7.762 1 94.75 377 PRO B C 1
ATOM 6131 O O . PRO B 1 377 ? -13.375 -18.516 -7.418 1 94.75 377 PRO B O 1
ATOM 6134 N N . TYR B 1 378 ? -14.992 -17.062 -7.07 1 91.25 378 TYR B N 1
ATOM 6135 C CA . TYR B 1 378 ? -14.461 -16.453 -5.855 1 91.25 378 TYR B CA 1
ATOM 6136 C C . TYR B 1 378 ? -13.055 -15.906 -6.086 1 91.25 378 TYR B C 1
ATOM 6138 O O . TYR B 1 378 ? -12.148 -16.156 -5.281 1 91.25 378 TYR B O 1
ATOM 6146 N N . GLY B 1 379 ? -12.836 -15.297 -7.215 1 89.44 379 GLY B N 1
ATOM 6147 C CA . GLY B 1 379 ? -11.586 -14.633 -7.531 1 89.44 379 GLY B CA 1
ATOM 6148 C C . GLY B 1 379 ? -10.5 -15.594 -7.98 1 89.44 379 GLY B C 1
ATOM 6149 O O . GLY B 1 379 ? -9.352 -15.188 -8.18 1 89.44 379 GLY B O 1
ATOM 6150 N N . ASP B 1 380 ? -10.844 -16.828 -8.109 1 94.25 380 ASP B N 1
ATOM 6151 C CA . ASP B 1 380 ? -9.875 -17.844 -8.508 1 94.25 380 ASP B CA 1
ATOM 6152 C C . ASP B 1 380 ? -9.945 -18.109 -10.008 1 94.25 380 ASP B C 1
ATOM 6154 O O . ASP B 1 380 ? -10.875 -18.766 -10.484 1 94.25 380 ASP B O 1
ATOM 6158 N N . HIS B 1 381 ? -8.898 -17.688 -10.672 1 93.88 381 HIS B N 1
ATOM 6159 C CA . HIS B 1 381 ? -8.883 -17.766 -12.133 1 93.88 381 HIS B CA 1
ATOM 6160 C C . HIS B 1 381 ? -8.883 -19.219 -12.594 1 93.88 381 HIS B C 1
ATOM 6162 O O . HIS B 1 381 ? -9.43 -19.547 -13.656 1 93.88 381 HIS B O 1
ATOM 6168 N N . ARG B 1 382 ? -8.32 -20.109 -11.859 1 96.38 382 ARG B N 1
ATOM 6169 C CA . ARG B 1 382 ? -8.242 -21.5 -12.289 1 96.38 382 ARG B CA 1
ATOM 6170 C C . ARG B 1 382 ? -9.594 -22.188 -12.172 1 96.38 382 ARG B C 1
ATOM 6172 O O . ARG B 1 382 ? -9.922 -23.062 -12.977 1 96.38 382 ARG B O 1
ATOM 6179 N N . ILE B 1 383 ? -10.398 -21.797 -11.211 1 97.06 383 ILE B N 1
ATOM 6180 C CA . ILE B 1 383 ? -11.766 -22.297 -11.086 1 97.06 383 ILE B CA 1
ATOM 6181 C C . ILE B 1 383 ? -12.602 -21.797 -12.258 1 97.06 383 ILE B C 1
ATOM 6183 O O . ILE B 1 383 ? -13.305 -22.578 -12.906 1 97.06 383 ILE B O 1
ATOM 6187 N N . ALA B 1 384 ? -12.484 -20.484 -12.508 1 96.56 384 ALA B N 1
ATOM 6188 C CA . ALA B 1 384 ? -13.25 -19.859 -13.586 1 96.56 384 ALA B CA 1
ATOM 6189 C C . ALA B 1 384 ? -12.961 -20.547 -14.922 1 96.56 384 ALA B C 1
ATOM 6191 O O . ALA B 1 384 ? -13.891 -20.922 -15.641 1 96.56 384 ALA B O 1
ATOM 6192 N N . MET B 1 385 ? -11.734 -20.734 -15.227 1 97.19 385 MET B N 1
ATOM 6193 C CA . MET B 1 385 ? -11.336 -21.328 -16.5 1 97.19 385 MET B CA 1
ATOM 6194 C C . MET B 1 385 ? -11.734 -22.797 -16.578 1 97.19 385 MET B C 1
ATOM 6196 O O . MET B 1 385 ? -12.148 -23.266 -17.641 1 97.19 385 MET B O 1
ATOM 6200 N N . SER B 1 386 ? -11.641 -23.516 -15.484 1 98.19 386 SER B N 1
ATOM 6201 C CA . SER B 1 386 ? -12.016 -24.922 -15.461 1 98.19 386 SER B CA 1
ATOM 6202 C C . SER B 1 386 ? -13.484 -25.109 -15.805 1 98.19 386 SER B C 1
ATOM 6204 O O . SER B 1 386 ? -13.828 -25.922 -16.672 1 98.19 386 SER B O 1
ATOM 6206 N N . PHE B 1 387 ? -14.328 -24.312 -15.219 1 98.31 387 PHE B N 1
ATOM 6207 C CA . PHE B 1 387 ? -15.758 -24.469 -15.453 1 98.31 387 PHE B CA 1
ATOM 6208 C C . PHE B 1 387 ? -16.141 -23.906 -16.812 1 98.31 387 PHE B C 1
ATOM 6210 O O . PHE B 1 387 ? -17.141 -24.328 -17.406 1 98.31 387 PHE B O 1
ATOM 6217 N N . ALA B 1 388 ? -15.383 -22.938 -17.297 1 97.44 388 ALA B N 1
ATOM 6218 C CA . ALA B 1 388 ? -15.578 -22.516 -18.672 1 97.44 388 ALA B CA 1
ATOM 6219 C C . ALA B 1 388 ? -15.391 -23.688 -19.641 1 97.44 388 ALA B C 1
ATOM 6221 O O . ALA B 1 388 ? -16.156 -23.844 -20.594 1 97.44 388 ALA B O 1
ATOM 6222 N N . ILE B 1 389 ? -14.398 -24.5 -19.391 1 97.94 389 ILE B N 1
ATOM 6223 C CA . ILE B 1 389 ? -14.125 -25.656 -20.219 1 97.94 389 ILE B CA 1
ATOM 6224 C C . ILE B 1 389 ? -15.266 -26.672 -20.109 1 97.94 389 ILE B C 1
ATOM 6226 O O . ILE B 1 389 ? -15.727 -27.203 -21.125 1 97.94 389 ILE B O 1
ATOM 6230 N N . LEU B 1 390 ? -15.742 -26.938 -18.891 1 98.31 390 LEU B N 1
ATOM 6231 C CA . LEU B 1 390 ? -16.891 -27.828 -18.734 1 98.31 390 LEU B CA 1
ATOM 6232 C C . LEU B 1 390 ? -18.109 -27.281 -19.484 1 98.31 390 LEU B C 1
ATOM 6234 O O . LEU B 1 390 ? -18.906 -28.062 -20.016 1 98.31 390 LEU B O 1
ATOM 6238 N N . GLY B 1 391 ? -18.203 -26 -19.5 1 98 391 GLY B N 1
ATOM 6239 C CA . GLY B 1 391 ? -19.297 -25.344 -20.188 1 98 391 GLY B CA 1
ATOM 6240 C C . GLY B 1 391 ? -19.359 -25.656 -21.672 1 98 391 GLY B C 1
ATOM 6241 O O . GLY B 1 391 ? -20.422 -25.547 -22.281 1 98 391 GLY B O 1
ATOM 6242 N N . LEU B 1 392 ? -18.234 -26.016 -22.234 1 97.31 392 LEU B N 1
ATOM 6243 C CA . LEU B 1 392 ? -18.219 -26.391 -23.641 1 97.31 392 LEU B CA 1
ATOM 6244 C C . LEU B 1 392 ? -19.062 -27.625 -23.875 1 97.31 392 LEU B C 1
ATOM 6246 O O . LEU B 1 392 ? -19.5 -27.875 -25 1 97.31 392 LEU B O 1
ATOM 6250 N N . LYS B 1 393 ? -19.266 -28.375 -22.844 1 95.75 393 LYS B N 1
ATOM 6251 C CA . LYS B 1 393 ? -20.062 -29.594 -22.953 1 95.75 393 LYS B CA 1
ATOM 6252 C C . LYS B 1 393 ? -21.547 -29.297 -22.703 1 95.75 393 LYS B C 1
ATOM 6254 O O . LYS B 1 393 ? -22.422 -29.906 -23.344 1 95.75 393 LYS B O 1
ATOM 6259 N N . CYS B 1 394 ? -21.812 -28.359 -21.797 1 96.31 394 CYS B N 1
ATOM 6260 C CA . CYS B 1 394 ? -23.188 -28.297 -21.312 1 96.31 394 CYS B CA 1
ATOM 6261 C C . CYS B 1 394 ? -23.672 -26.859 -21.219 1 96.31 394 CYS B C 1
ATOM 6263 O O . CYS B 1 394 ? -24.828 -26.609 -20.906 1 96.31 394 CYS B O 1
ATOM 6265 N N . GLY B 1 395 ? -22.859 -25.922 -21.531 1 96.81 395 GLY B N 1
ATOM 6266 C CA . GLY B 1 395 ? -23.188 -24.531 -21.234 1 96.81 395 GLY B CA 1
ATOM 6267 C C . GLY B 1 395 ? -22.875 -24.125 -19.812 1 96.81 395 GLY B C 1
ATOM 6268 O O . GLY B 1 395 ? -22.938 -24.953 -18.891 1 96.81 395 GLY B O 1
ATOM 6269 N N . MET B 1 396 ? -22.453 -22.844 -19.609 1 97.75 396 MET B N 1
ATOM 6270 C CA . MET B 1 396 ? -22.047 -22.391 -18.281 1 97.75 396 MET B CA 1
ATOM 6271 C C . MET B 1 396 ? -22.078 -20.875 -18.188 1 97.75 396 MET B C 1
ATOM 6273 O O . MET B 1 396 ? -21.906 -20.172 -19.188 1 97.75 396 MET B O 1
ATOM 6277 N N . ILE B 1 397 ? -22.469 -20.375 -17.094 1 97.56 397 ILE B N 1
ATOM 6278 C CA . ILE B 1 397 ? -22.281 -18.969 -16.781 1 97.56 397 ILE B CA 1
ATOM 6279 C C . ILE B 1 397 ? -21.281 -18.828 -15.633 1 97.56 397 ILE B C 1
ATOM 6281 O O . ILE B 1 397 ? -21.5 -19.391 -14.555 1 97.56 397 ILE B O 1
ATOM 6285 N N . ILE B 1 398 ? -20.188 -18.156 -15.914 1 96.94 398 ILE B N 1
ATOM 6286 C CA . ILE B 1 398 ? -19.172 -17.891 -14.891 1 96.94 398 ILE B CA 1
ATOM 6287 C C . ILE B 1 398 ? -19.297 -16.453 -14.398 1 96.94 398 ILE B C 1
ATOM 6289 O O . ILE B 1 398 ? -19.078 -15.516 -15.156 1 96.94 398 ILE B O 1
ATOM 6293 N N . GLU B 1 399 ? -19.547 -16.297 -13.156 1 95.75 399 GLU B N 1
ATOM 6294 C CA . GLU B 1 399 ? -19.656 -14.969 -12.555 1 95.75 399 GLU B CA 1
ATOM 6295 C C . GLU B 1 399 ? -18.281 -14.398 -12.227 1 95.75 399 GLU B C 1
ATOM 6297 O O . GLU B 1 399 ? -17.359 -15.148 -11.922 1 95.75 399 GLU B O 1
ATOM 6302 N N . ASN B 1 400 ? -18.125 -13.109 -12.328 1 90.62 400 ASN B N 1
ATOM 6303 C CA . ASN B 1 400 ? -16.906 -12.406 -11.93 1 90.62 400 ASN B CA 1
ATOM 6304 C C . ASN B 1 400 ? -15.664 -13.008 -12.586 1 90.62 400 ASN B C 1
ATOM 6306 O O . ASN B 1 400 ? -14.688 -13.328 -11.906 1 90.62 400 A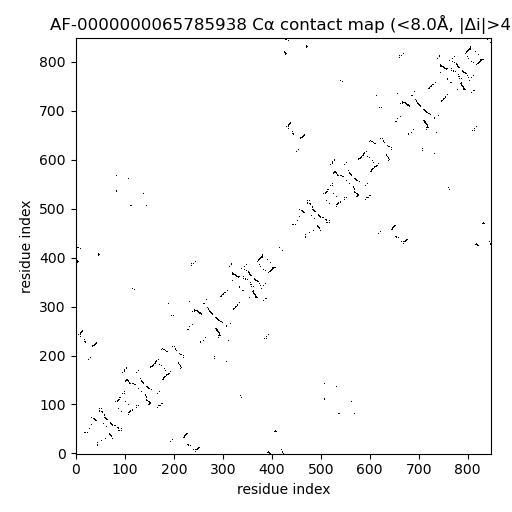SN B O 1
ATOM 6310 N N . SER B 1 401 ? -15.742 -13.117 -13.883 1 92.06 401 SER B N 1
ATOM 6311 C CA . SER B 1 401 ? -14.695 -13.828 -14.617 1 92.06 401 SER B CA 1
ATOM 6312 C C . SER B 1 401 ? -13.492 -12.93 -14.875 1 92.06 401 SER B C 1
ATOM 6314 O O . SER B 1 401 ? -12.539 -13.336 -15.539 1 92.06 401 SER B O 1
ATOM 6316 N N . GLU B 1 402 ? -13.461 -11.711 -14.258 1 89.81 402 GLU B N 1
ATOM 6317 C CA . GLU B 1 402 ? -12.367 -10.766 -14.453 1 89.81 402 GLU B CA 1
ATOM 6318 C C . GLU B 1 402 ? -11.062 -11.297 -13.859 1 89.81 402 GLU B C 1
ATOM 6320 O O . GLU B 1 402 ? -9.977 -10.875 -14.258 1 89.81 402 GLU B O 1
ATOM 6325 N N . CYS B 1 403 ? -11.18 -12.258 -12.93 1 89.06 403 CYS B N 1
ATOM 6326 C CA . CYS B 1 403 ? -10.008 -12.836 -12.281 1 89.06 403 CYS B CA 1
ATOM 6327 C C . CYS B 1 403 ? -9.148 -13.594 -13.289 1 89.06 403 CYS B C 1
ATOM 6329 O O . CYS B 1 403 ? -7.957 -13.812 -13.055 1 89.06 403 CYS B O 1
ATOM 6331 N N . ILE B 1 404 ? -9.711 -13.945 -14.422 1 90.94 404 ILE B N 1
ATOM 6332 C CA . ILE B 1 404 ? -8.992 -14.695 -15.445 1 90.94 404 ILE B CA 1
ATOM 6333 C C . ILE B 1 404 ? -7.84 -13.852 -15.984 1 90.94 404 ILE B C 1
ATOM 6335 O O . ILE B 1 404 ? -6.762 -14.375 -16.281 1 90.94 404 ILE B O 1
ATOM 6339 N N . ALA B 1 405 ? -8 -12.57 -16.016 1 86.94 405 ALA B N 1
ATOM 6340 C CA . ALA B 1 405 ? -7.004 -11.656 -16.562 1 86.94 405 ALA B CA 1
ATOM 6341 C C . ALA B 1 405 ? -5.742 -11.641 -15.711 1 86.94 405 ALA B C 1
ATOM 6343 O O . ALA B 1 405 ? -4.668 -11.266 -16.188 1 86.94 405 ALA B O 1
ATOM 6344 N N . THR B 1 406 ? -5.82 -12.078 -14.5 1 83.38 406 THR B N 1
ATOM 6345 C CA . THR B 1 406 ? -4.699 -12.07 -13.57 1 83.38 406 THR B CA 1
ATOM 6346 C C . THR B 1 406 ? -3.572 -12.969 -14.078 1 83.38 406 THR B C 1
ATOM 6348 O O . THR B 1 406 ? -2.395 -12.688 -13.844 1 83.38 406 THR B O 1
ATOM 6351 N N . SER B 1 407 ? -3.998 -14.008 -14.773 1 84.44 407 SER B N 1
ATOM 6352 C CA . SER B 1 407 ? -2.986 -14.992 -15.141 1 84.44 407 SER B CA 1
ATOM 6353 C C . SER B 1 407 ? -3.033 -15.305 -16.641 1 84.44 407 SER B C 1
ATOM 6355 O O . SER B 1 407 ? -2.039 -15.742 -17.219 1 84.44 407 SER B O 1
ATOM 6357 N N . PHE B 1 408 ? -4.215 -15.211 -17.172 1 90.06 408 PHE B N 1
ATOM 6358 C CA . PHE B 1 408 ? -4.371 -15.609 -18.562 1 90.06 408 PHE B CA 1
ATOM 6359 C C . PHE B 1 408 ? -5.297 -14.648 -19.312 1 90.06 408 PHE B C 1
ATOM 6361 O O . PHE B 1 408 ? -6.387 -15.039 -19.734 1 90.06 408 PHE B O 1
ATOM 6368 N N . PRO B 1 409 ? -4.789 -13.5 -19.719 1 86.62 409 PRO B N 1
ATOM 6369 C CA . PRO B 1 409 ? -5.625 -12.43 -20.266 1 86.62 409 PRO B CA 1
ATOM 6370 C C . PRO B 1 409 ? -6.305 -12.812 -21.578 1 86.62 409 PRO B C 1
ATOM 6372 O O . PRO B 1 409 ? -7.414 -12.359 -21.859 1 86.62 409 PRO B O 1
ATOM 6375 N N . ASN B 1 410 ? -5.746 -13.672 -22.375 1 89.94 410 ASN B N 1
ATOM 6376 C CA . ASN B 1 410 ? -6.332 -13.953 -23.688 1 89.94 410 ASN B CA 1
ATOM 6377 C C . ASN B 1 410 ? -7.035 -15.305 -23.703 1 89.94 410 ASN B C 1
ATOM 6379 O O . ASN B 1 410 ? -7.262 -15.883 -24.766 1 89.94 410 ASN B O 1
ATOM 6383 N N . PHE B 1 411 ? -7.426 -15.805 -22.594 1 93.25 411 PHE B N 1
ATOM 6384 C CA . PHE B 1 411 ? -8.094 -17.094 -22.469 1 93.25 411 PHE B CA 1
ATOM 6385 C C . PHE B 1 411 ? -9.336 -17.156 -23.344 1 93.25 411 PHE B C 1
ATOM 6387 O O . PHE B 1 411 ? -9.469 -18.047 -24.172 1 93.25 411 PHE B O 1
ATOM 6394 N N . GLY B 1 412 ? -10.203 -16.188 -23.156 1 92.62 412 GLY B N 1
ATOM 6395 C CA . GLY B 1 412 ? -11.445 -16.141 -23.906 1 92.62 412 GLY B CA 1
ATOM 6396 C C . GLY B 1 412 ? -11.242 -16.031 -25.406 1 92.62 412 GLY B C 1
ATOM 6397 O O . GLY B 1 412 ? -11.938 -16.688 -26.188 1 92.62 412 GLY B O 1
ATOM 6398 N N . LYS B 1 413 ? -10.312 -15.258 -25.797 1 93.25 413 LYS B N 1
ATOM 6399 C CA . LYS B 1 413 ? -10.008 -15.07 -27.219 1 93.25 413 LYS B CA 1
ATOM 6400 C C . LYS B 1 413 ? -9.57 -16.375 -27.859 1 93.25 413 LYS B C 1
ATOM 6402 O O . LYS B 1 413 ? -9.961 -16.688 -28.984 1 93.25 413 LYS B O 1
ATOM 6407 N N . ILE B 1 414 ? -8.812 -17.125 -27.156 1 94.62 414 ILE B N 1
ATOM 6408 C CA . ILE B 1 414 ? -8.328 -18.391 -27.672 1 94.62 414 ILE B CA 1
ATOM 6409 C C . ILE B 1 414 ? -9.484 -19.375 -27.781 1 94.62 414 ILE B C 1
ATOM 6411 O O . ILE B 1 414 ? -9.586 -20.141 -28.75 1 94.62 414 ILE B O 1
ATOM 6415 N N . LEU B 1 415 ? -10.336 -19.391 -26.781 1 94.12 415 LEU B N 1
ATOM 6416 C CA . LEU B 1 415 ? -11.508 -20.25 -26.828 1 94.12 415 LEU B CA 1
ATOM 6417 C C . LEU B 1 415 ? -12.336 -19.969 -28.078 1 94.12 415 LEU B C 1
ATOM 6419 O O . LEU B 1 415 ? -12.797 -20.891 -28.75 1 94.12 415 LEU B O 1
ATOM 6423 N N . LYS B 1 416 ? -12.492 -18.719 -28.312 1 93.62 416 LYS B N 1
ATOM 6424 C CA . LYS B 1 416 ? -13.227 -18.328 -29.516 1 93.62 416 LYS B CA 1
ATOM 6425 C C . LYS B 1 416 ? -12.484 -18.766 -30.781 1 93.62 416 LYS B C 1
ATOM 6427 O O . LYS B 1 416 ? -13.109 -19.234 -31.734 1 93.62 416 LYS B O 1
ATOM 6432 N N . GLN B 1 417 ? -11.227 -18.594 -30.734 1 92.38 417 GLN B N 1
ATOM 6433 C CA . GLN B 1 417 ? -10.375 -18.938 -31.875 1 92.38 417 GLN B CA 1
ATOM 6434 C C . GLN B 1 417 ? -10.508 -20.422 -32.219 1 92.38 417 GLN B C 1
ATOM 6436 O O . GLN B 1 417 ? -10.43 -20.797 -33.375 1 92.38 417 GLN B O 1
ATOM 6441 N N . ILE B 1 418 ? -10.742 -21.219 -31.219 1 92.44 418 ILE B N 1
ATOM 6442 C CA . ILE B 1 418 ? -10.75 -22.641 -31.484 1 92.44 418 ILE B CA 1
ATOM 6443 C C . ILE B 1 418 ? -12.18 -23.125 -31.75 1 92.44 418 ILE B C 1
ATOM 6445 O O . ILE B 1 418 ? -12.43 -24.328 -31.844 1 92.44 418 ILE B O 1
ATOM 6449 N N . GLY B 1 419 ? -13.109 -22.188 -31.812 1 91.94 419 GLY B N 1
ATOM 6450 C CA . GLY B 1 419 ? -14.438 -22.531 -32.281 1 91.94 419 GLY B CA 1
ATOM 6451 C C . GLY B 1 419 ? -15.492 -22.5 -31.188 1 91.94 419 GLY B C 1
ATOM 6452 O O . GLY B 1 419 ? -16.656 -22.844 -31.438 1 91.94 419 GLY B O 1
ATOM 6453 N N . ALA B 1 420 ? -15.094 -22.047 -30.016 1 92.94 420 ALA B N 1
ATOM 6454 C CA . ALA B 1 420 ? -16.047 -21.984 -28.906 1 92.94 420 ALA B CA 1
ATOM 6455 C C . ALA B 1 420 ? -16.922 -20.75 -29.016 1 92.94 420 ALA B C 1
ATOM 6457 O O . ALA B 1 420 ? -16.484 -19.703 -29.5 1 92.94 420 ALA B O 1
ATOM 6458 N N . ASN B 1 421 ? -18.141 -20.938 -28.609 1 92.62 421 ASN B N 1
ATOM 6459 C CA . ASN B 1 421 ? -19.062 -19.812 -28.516 1 92.62 421 ASN B CA 1
ATOM 6460 C C . ASN B 1 421 ? -19.156 -19.281 -27.078 1 92.62 421 ASN B C 1
ATOM 6462 O O . ASN B 1 421 ? -19.641 -19.984 -26.188 1 92.62 421 ASN B O 1
ATOM 6466 N N . ILE B 1 422 ? -18.547 -18.078 -26.875 1 93.56 422 ILE B N 1
ATOM 6467 C CA . ILE B 1 422 ? -18.562 -17.516 -25.531 1 93.56 422 ILE B CA 1
ATOM 6468 C C . ILE B 1 422 ? -18.984 -16.047 -25.609 1 93.56 422 ILE B C 1
ATOM 6470 O O . ILE B 1 422 ? -18.797 -15.391 -26.641 1 93.56 422 ILE B O 1
ATOM 6474 N N . GLU B 1 423 ? -19.625 -15.477 -24.609 1 90.38 423 GLU B N 1
ATOM 6475 C CA . GLU B 1 423 ? -19.984 -14.07 -24.438 1 90.38 423 GLU B CA 1
ATOM 6476 C C . GLU B 1 423 ? -19.406 -13.508 -23.141 1 90.38 423 GLU B C 1
ATOM 6478 O O . GLU B 1 423 ? -19.547 -14.109 -22.078 1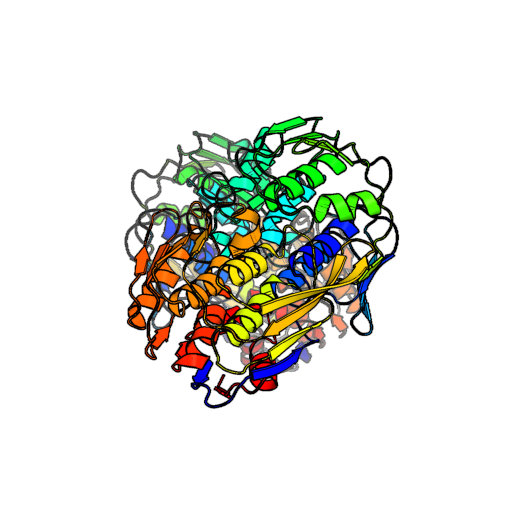 90.38 423 GLU B O 1
ATOM 6483 N N . ASP B 1 424 ? -18.656 -12.359 -23.219 1 83.19 424 ASP B N 1
ATOM 6484 C CA . ASP B 1 424 ? -18.047 -11.719 -22.062 1 83.19 424 ASP B CA 1
ATOM 6485 C C . ASP B 1 424 ? -19.062 -10.875 -21.297 1 83.19 424 ASP B C 1
ATOM 6487 O O . ASP B 1 424 ? -19.953 -10.281 -21.891 1 83.19 424 ASP B O 1
#

Foldseek 3Di:
DWFAAADDAFEEEDAPFFFAQLLLLLLLLLQQLAAAKAKEARHGPFQQSVLSNVLQVQQPWDWDADPRIIIIHHHPAGHAGPDASERAQHPLSVLLVLLQQQAGAYKYWYDYPPLQQPFFNCLQVVQSVVQPWDKQAPPRRGGDRMMTRHHATAEEEDERAAADPSNVSSNLNNQQNHAWYKYFYPAHADCLNVLQQVLQPWDWDDDHRMITGGYDPGGTHHHDDYGFHQCLRCVLVLLLQAQGAFYKYKYFFHFPPVLACVLVVVQVVQPWDKDWDWDDDDSTTTGMIITHYDAGAAEEAEPSCSSCLSNQLLVVLSQQRHAFKHWYFQQLVCCRRSHHSLVQSQVVQVQQVWDKDRDNGTIMTHYDQGEEGEGEPNLDQSNQSSVSSSCNNHIYHYPPNVSVSNRTVCSVVVCVVSPIDGDD/DWFAAADDAFEEEDAPFFFAQLLLLLLLVLQQLAAAKAKEARRGPFQQSVLSNVLQVQQPWDWDADPRIIIIHHHPAGDAGPDASERAQHPLSVLLVLLQQQAGAYKYWYDYPPLQQPFFNCLQVVQSVVQPWDKQAPPRRGGDRMMTRHHATAEEEDERAAADPSNVSSNLNNQQNHAWYKYFYPAHADCLNVLQQVLQPWDWDDDHRMITGGYDPGGTHHHYDYGFHQCLRCVLVLLLQAQGAFYKYKYFFHFPPVLACVLVVVQVVQPWDKDWDWDDDDSTTTGMIITHYDAGAAEEAEPSCSSCLSNQLLVVLSQQRHAFKHWYFQQLVCCRRSHHSLVQSQVVQVQQVWDKARDNRTIMTHYDQGEEGEGEPNLDQSNQSSVSSSCNNHIYHYPPNVSVSNRTVCSVVVCVVSPIDGDD

InterPro domains:
  IPR001986 Enolpyruvate transferase domain [PF00275] (6-413)
  IPR006264 3-phosphoshikimate 1-carboxyvinyltransferase [MF_00210] (9-421)
  IPR006264 3-phosphoshikimate 1-carboxyvinyltransferase [PIRSF000505] (7-423)
  IPR006264 3-phosphoshikimate 1-carboxyvinyltransferase [TIGR01356] (16-420)
  IPR006264 3-phosphoshikimate 1-carboxyvinyltransferase [cd01556] (10-418)
  IPR013792 RNA 3'-terminal phosphate cyclase/enolpyruvate transferase, alpha/beta [SSF55205] (5-421)
  IPR023193 3-phosphoshikimate 1-carboxyvinyltransferase, conserved site [PS00104] (85-99)
  IPR023193 3-phosphoshikimate 1-carboxyvinyltransferase, conserved site [PS00885] (335-353)
  IPR036968 Enolpyruvate transferase domain superfamily [G3DSA:3.65.10.10] (17-411)
  IPR036968 Enolpyruvate transferase domain superfamily [G3DSA:3.65.10.10] (21-227)

Nearest PDB structures (foldseek):
  3tr1-assembly1_A  TM=9.626E-01  e=2.861E-51  Coxiella burnetii
  4egr-assembly3_C  TM=9.597E-01  e=3.363E-50  Coxiella burnetii
  1rf4-assembly1_A  TM=9.645E-01  e=4.754E-49  Streptococcus pneumoniae
  3roi-assembly3_B  TM=7.829E-01  e=2.451E-47  Coxiella burnetii RSA 493
  4n3p-assembly3_A-2  TM=8.009E-01  e=3.979E-44  synthetic construct

Secondary structure (DSSP, 8-state):
-EEE---S--EEEE--PPBPHHHHHHHHHHHTTB-SEEEEES---SHHHHHHHHHHHHTT-EEEEETTEEEEE--SSPPPPSS-EE-TT-HHHHHHHHHHHTTSSEEEEEE--TTGGGS--HHHHHHHHHTT--EEEHHHHTEEEEEEEE-----EEEE-SS--HHHHHHHHHHHHTTT-EEEE-SSPPP-HHHHHHHHTT--EEEETTEEEEPPPSSPBPPPEEEPPB-HHHHHHHHHHHHHSTT-EEEEEEEE--TTT-HHHHHHHHTT-EEEEEEEEESSSEEEEEEEE----B--EE-SSGGGTGGGHHHHHHHHHTSBSEEEE-S-GGGGGSSS-HHHHHHHHHHHTT-EEEEETTEEEEE-------EE--TT-HHHHHHHHHHHHHH-EEETTGGGGGGT-TTHHHHHHHTT-EEE-/-EEE---S--EEEE--PPBPHHHHHHHHHHHTTBSSEEEEES---SHHHHHHHHHHHHTT-EEEEETTEEEEE--SSPPPPSS-EE-TT-HHHHHHHHHHHTTSSEEEEEE--TTGGGS--HHHHHHHHHTT--EEEHHHHTEEEEEEEE-----EEEE-SS--HHHHHHHHHHHHTTT-EEEE-SSPPP-HHHHHHHHTT--EEEETTEEEEPPPSSPBPPPEEEPPB-HHHHHHHHHHHHHSTT-EEEEEEEE--TTTSHHHHHHHHTT-EEEEEEEEESSSEEEEEEEE----B--EE-SSGGGTGGGHHHHHHHHHTSBSEEEE-S-GGGGGSSS-HHHHHHHHHHHTT-EEEEETTEEEEE-------EE--TT-HHHHHHHHHHHHHH-EEESSGGGGGGT-TTHHHHHHHTT-EEE-

Sequence (848 aa):
MKIFAQSKPLKATISNIAADKSISHRAVIFSLLSSGTNKIENFLFAEDTEHSLEIARKLGADIEIKEGIVFIDAPKKIVEPDCILECGNSGTSMRLFMGLLASVEGFFVLSGDEYLNERPMKRVGEPLCKVGAKIYGRLDGDKAPLCIQGGKLDFFKFKSKIASAQVKTALILAALNSQGCEYSEPELSRDHSEKMLKKMGADIEISGLNLKVKPLTKPLDPLEIFIPNDPSSAFYYAVAATIIPGSKIILKNMLLNKTRIEAYEVLRKMGANIKFTPKSEIYEQIGDIEISYAPLKAVEVSENISWLIDEAPALAIAFACAKGTSVLRNAKELRVKESDRIKVICEGLKCCGINVTELEDGFKITGGEAEPAIITPYGDHRIAMSFAILGLKCGMIIENSECIATSFPNFGKILKQIGANIEDMKIFAQSKPLKATISNIAADKSISHRAVIFSLLSSGTNKIENFLFAEDTEHSLEIARKLGADIEIKEGIVFIDAPKKIVEPDCILECGNSGTSMRLFMGLLASVEGFFVLSGDEYLNERPMKRVGEPLCKVGAKIYGRLDGDKAPLCIQGGKLDFFKFKSKIASAQVKTALILAALNSQGCEYSEPELSRDHSEKMLKKMGADIEISGLNLKVKPLTKPLDPLEIFIPNDPSSAFYYAVAATIIPGSKIILKNMLLNKTRIEAYEVLRKMGANIKFTPKSEIYEQIGDIEISYAPLKAVEVSENISWLIDEAPALAIAFACAKGTSVLRNAKELRVKESDRIKVICEGLKCCGINVTELEDGFKITGGEAEPAIITPYGDHRIAMSFAILGLKCGMIIENSECIATSFPNFGKILKQIGANIED

Solvent-accessible surface area (backbone atoms only — not comparable to full-atom values): 41126 Å² total; per-residue (Å²): 60,41,30,40,48,60,90,64,52,38,62,43,76,45,66,87,58,55,25,25,61,71,58,40,42,48,56,54,60,55,37,56,50,17,45,57,66,20,40,36,34,52,58,38,88,26,58,36,42,46,26,43,52,50,45,42,41,54,27,47,29,49,72,46,76,58,97,71,28,41,34,38,34,30,23,97,54,73,42,62,44,64,54,76,40,57,24,44,72,25,62,65,52,49,45,38,49,51,16,41,43,29,18,33,67,41,37,46,39,40,36,42,37,79,58,39,18,67,27,76,37,35,82,43,46,47,61,44,38,75,55,65,34,47,68,43,28,28,83,84,26,29,21,28,41,30,37,29,55,18,30,76,35,62,62,40,76,46,75,43,92,56,50,42,44,59,44,52,44,11,53,49,40,23,16,33,56,33,52,8,33,38,40,33,36,81,45,87,38,56,57,64,60,61,44,49,42,42,73,25,63,47,58,65,46,76,58,90,52,33,35,38,38,48,38,61,90,59,63,30,48,48,50,76,45,75,49,37,19,20,43,66,71,46,40,51,56,48,46,40,15,36,72,35,70,79,6,33,36,34,39,44,50,21,40,59,43,75,52,51,41,42,52,58,53,51,42,37,73,19,46,32,47,67,47,80,46,81,74,48,69,84,77,54,42,24,15,31,40,37,32,29,39,30,80,37,37,44,48,78,45,65,69,69,40,74,30,26,59,85,41,42,55,40,48,49,47,50,31,34,62,9,52,47,64,18,36,42,41,74,40,46,69,40,50,62,49,71,35,42,45,44,60,52,50,40,53,48,40,44,61,15,65,34,51,61,45,76,49,86,27,28,37,36,27,35,27,51,79,58,44,51,39,81,38,75,35,68,66,21,35,57,49,40,54,24,49,48,44,50,4,36,71,40,18,24,34,36,46,75,51,70,34,31,39,44,73,39,69,59,52,65,59,50,42,42,70,35,68,47,53,69,46,121,62,39,30,41,49,60,89,65,53,37,63,43,77,46,66,87,58,53,26,25,60,70,59,39,42,48,54,53,59,53,37,55,52,17,46,55,65,21,40,35,34,53,58,39,88,26,57,37,41,45,27,45,51,51,44,42,40,55,28,47,28,50,72,47,76,58,94,71,29,41,36,37,33,29,23,98,54,72,42,63,45,65,52,75,40,56,23,45,70,26,61,65,51,49,46,38,47,50,17,42,43,29,18,34,67,40,38,46,38,40,36,44,38,79,58,40,18,68,26,77,36,37,83,44,47,47,61,44,38,74,55,66,33,46,69,44,27,28,84,85,26,29,21,30,41,31,36,29,56,18,30,74,36,62,63,40,76,46,77,43,92,55,49,42,43,58,44,51,46,10,53,49,40,22,15,33,57,32,53,7,34,38,39,34,36,80,46,88,39,54,57,65,61,62,46,47,42,42,74,26,65,47,57,65,48,76,59,89,51,33,37,39,38,46,40,60,89,60,62,30,46,48,50,76,45,72,49,37,20,21,42,65,71,48,41,51,56,50,46,42,16,37,72,36,69,80,6,34,36,35,39,44,49,21,40,59,43,73,53,50,41,41,52,58,52,51,42,38,72,18,47,31,46,69,47,79,45,79,74,48,70,83,76,54,41,24,16,32,39,38,32,30,40,30,79,36,38,44,47,77,47,66,68,70,40,72,32,27,58,84,40,43,55,39,47,49,44,49,30,33,61,9,53,48,63,18,37,42,40,74,40,47,70,40,50,61,48,70,36,42,45,45,60,51,52,42,54,48,40,44,60,16,66,36,53,60,45,76,47,87,28,27,38,37,27,35,27,51,78,59,43,52,40,79,38,75,36,69,65,20,34,56,50,39,52,25,49,49,44,52,4,37,71,38,18,25,34,36,46,76,51,69,35,30,38,43,72,40,67,59,52,66,59,49,42,41,70,37,69,47,52,67,45,122

Organism: Campylobacter hominis (strain ATCC BAA-381 / DSM 21671 / CCUG 45161 / LMG 19568 / NCTC 13146 / CH001A) (NCBI:txid360107)

Radius of gyration: 32.25 Å; Cα contacts (8 Å, |Δi|>4): 2173; chains: 2; bounding box: 58×94×70 Å

pLDDT: mean 96.56, std 2.63, range [82.31, 98.88]